Protein 2V6E (pdb70)

CATH classification: 1.10.287.3180 (+3 more: 1.20.1440.270, 1.10.443.30, 1.10.10.2040)

Radius of gyration: 36.87 Å; Cα contacts (8 Å, |Δi|>4): 1172; chains: 2; bounding box: 101×101×106 Å

Secondary structure (P-SEA, 3-state):
ccccccaaaaaaaaaaaaaaaaaaccccaaaaaaaaaaaaaaaaaacccccccccccccaaaaaaaaaaaaaccccccccaaaaaaaaaaaaccccccccccccccccccaaaaaaaaaaaaaaaaaaaaaaaaccccccaaaaaaaaaaaaccccccccccccccccaaaaaaaaaaaaaaaaaaaaaaaccccccccccccccaaaaaaaaaaaaaaaaaaaabbbbbbaaaaaaaaaaaaccccccccccccccaaaaaaaaaaacccccccccccbbbbbccccbbbbcccccccccccbbbbbbbbcccaaaaaaaaaaaaccccccccccccccccccccccaaaaaaaccccccaaaaaaaaccccccccaaaaaaaaaaaacccccccccccccaaaaaaaaacccccccccccccccccccccbbbbbccccaaaaaaaaaccccccccccccaaaaaaaaaaaaaaaccccccccccccccccccccaaaaaaaccccccccccccccccccccccccccc/ccccccaaaaaaaaaaaaaaaaaaccccaaaaaaaaaaaaaaaaaacccccccccccccaaaaaaaaaaaaaccccccccaaaaaaaaaaaaccccccccccccccccccaaaaaaaaaaaaaaaaaaaaaaacccccccaaaaaaaaaaaaccccccccccccccccaaaaaaaaaaaaaaaaaaaaaaaccccccccccccccaaaaaaaaaaaaaaaaaaaabbbbbbaaaaaaaaaaaaccccccccccccccaaaaaaaaaaacccccccccccbbbbbccccbbbbcccccccccccbbbbbbbbcccaaaaaaaaaaaaccccccccccccccccccccccaaaaaaaccccccaaaaaaaaccccccccaaaaaaaaaaaacccccccccccccaaaaaaaaacccccccccccccccccccccbbbbbccccaaaaaaaaaccccccccccccaaaaaaaaaaaaaaaccccccccccccccccccccaaaaaaaccccccccccccccccccccccccccc

B-factor: mean 56.19, std 19.2, range [19.13, 108.54]

Nearest PDB structures (foldseek):
  2v6e-assembly1_B  TM=1.002E+00  e=3.446E-79  Klebsiella phage phiKO2
  8vs5-assembly1_A  TM=7.149E-01  e=1.651E-04  Borreliella garinii
  2v6e-assembly1_B  TM=1.002E+00  e=1.585E-79  Klebsiella phage phiKO2
  8vs5-assembly1_A  TM=7.149E-01  e=1.720E-04  Borreliella garinii

Solvent-accessible surface area: 54541 Å² total

Organism: Klebsiella oxytoca phage phiKO2 (NCBI:txid255431)

Foldseek 3Di:
DPPDQALLLCLLCVQVVVLVVLPVDPDDDVCSLVVLLVSQVVSVCSAPNPPDDPPRGDDLVVLVVSLCLSQVVQQQPKEPCAVVPLCVLCVVFVVCVVLSVVQNPDTLLCSVLSLVVLLVLLVCLVVLVVLVVVPDLDPPCLQPVQVVSLVVRPVCVVLRVVQPDPDHVVSVVVVVSVNVSSNVVSVVSVVRGITYSSSVSSDDDCVSVVVVVVVVVVVLVVLLVAFFEFAVQVVVQLLVVLLPCPPVNWDLQALLGCQSVLLSLCLFFLADSCLLQDQWDWDDDDQFKIKIWDRPPDPPNVDRDIAIATGNGGVVSSNVSSVVSCDRNSNPCLVVLQVPDDSSDSAHSSRSVCVRNVVSHFVVVCVQQPHNPDGSSLSNLNNLQCCCVQPCVPDCPNVPHDSLVVNCRNNVHPDSPVCSSRHRYDYDHDDNDDDYDDDDAQQLVLLVVCAPVCQCPLDDGDLSRVLSVVVSVVCVSPSPDDDFLVNCVVVPDPSVVSVSVCVPCVVSNQWDQDPHGIGHDDDDDRSGDDD/DPPDQALLLCLLCVQVVVLVVLPVDPDDDVCSLVVLLVSQVVSVCSAPNPPDDPPRGDDLVVLVVSLCLSQVVQQQPKEPCAVVPLVVLCVVFVVCVVLSVVQNPDTLLCSVLSLVVLLVLLVCLVVLVVLVVVPDLDPPCQQPVQVVSLVVRPVCVVLRVVQPDPDHVVSVVVVVSVNVSSNVVSVVSVVRGITYSSSVSSDDDCVSVVVVVVVVVVVLVVLLVAFFEFAVQVVVQLLVVLLPCPPVNWDLQALLGCQSVLLSLCLFFLADSCLLLDQWDWDDDDQFKIKIWDRPPDPPNVDRDIAIATGNGGVVSSNVSSVVSCDRNSNPCLVVLQVPDDSSDSAHSSRSVCVRNVVSHFVVVCVQQPHNPDGSSLSNLNNLQCCCVQPCVPDCPNVPHDSLVVNCRNNVHPDSPVCSSRHRYDYDHDDNDDDYDDDDAQQLVLLVVCAPVCQCPLDDGDLSRVLSVVVSVVCVSPSPDDDFLVNCVVVPDPSVVRVSVCVPCVVSNQWDQDPHGIGHDDDDDRSGDDD

Sequence (1062 aa):
VKIGELINSLVSEVEAIDASDRPQGDKTKKIKAAALKYKNALFNDKRKFRGKGLEKRISANTFNSYMSRARKRFDDRLHHNFEKNVIKLSEKYPLYSEELSSWLSMPAASIRQHMSRLQAKLKEIMPLAEDLSNIKIGTKNSEAKINKLANKYPEWQFAISDLNSEDWKDKRDYLYKLFQQGSSLLEDLNNLKVNHEVLYHLQLSSAERTSIQQRWANVLSEKKRNVVVIDYPRYMQAIYDIINKPIVSFDLTTRRGMAPLAFALAALSGRRMIEIMLQGEFSVAGKYTVTFLGQAKKRSEDKGISRKIYTLCDATLFVSLVNELRSCPAAADFDEVIKGYGENDTRSENGRINAILATAFNPWVKTFLGDDRRVYKDSRAIYARIAYEMFFRVDPRWKNVDEDVFFMEILGHDDENTQLHYKQFKLANFSRTWRPNVGEENARLAALQKLDSMMPDFARGDAGVRIHETVKQLVEQDPSIKITNSTLRPFNFSTRLIPRYLEFAADALGQFVGENGQWQLKDEAPAIVLPVKIGELINSLVSEVEAIDASDRPQGDKTKKIKAAALKYKNALFNDKRKFRGKGLEKRISANTFNSYMSRARKRFDDRLHHNFEKNVIKLSEKYPLYSEELSSWLSMPAASIRQHMSRLQAKLKEIMPLAEDLSNIKIGTKNSEAKINKLANKYPEWQFAISDLNSEDWKDKRDYLYKLFQQGSSLLEDLNNLKVNHEVLYHLQLSSAERTSIQQRWANVLSEKKRNVVVIDYPRYMQAIYDIINKPIVSFDLTTRRGMAPLAFALAALSGRRMIEIMLQGEFSVAGKYTVTFLGQAKKRSEDKGISRKIYTLCDATLFVSLVNELRSCPAAADFDEVIKGYGENDTRSENGRINAILATAFNPWVKTFLGDDRRVYKDSRAIYARIAYEMFFRVDPRWKNVDEDVFFMEILGHDDENTQLHYKQFKLANFSRTWRPNVGEENARLAALQKLDSMMPDFARGDAGVRIHETVKQLVEQDPSIKITNSTLRPFNFSTRLIPRYLEFAADALGQFVGENGQWQLKDEAPAIVLP

InterPro domains:
  IPR032047 Telomere resolvase ResT/TelK, catalytic domain [PF16684] (260-428)
  IPR038280 Telomere resolvase ResT/TelK, catalytic domain superfamily [G3DSA:1.10.443.30] (208-432)
  IPR049454 Protelomerase TelK-like, stirrup domain [PF20818] (444-534)
  IPR049460 Protelomerase TelK-like, muzzle domain [PF20849] (81-198)
  IPR055040 Protelomerase TelK, N-terminal domain [PF22853] (4-78)

Structure (mmCIF, N/CA/C/O backbone):
data_2V6E
#
_entry.id   2V6E
#
_cell.length_a   157.973
_cell.length_b   157.973
_cell.length_c   90.842
_cell.angle_alpha   90.00
_cell.angle_beta   90.00
_cell.angle_gamma   90.00
#
_symmetry.space_group_name_H-M   'P 41'
#
loop_
_entity.id
_entity.type
_entity.pdbx_description
1 polymer PROTELEMORASE
2 polymer TELRL
3 polymer TELRL
4 non-polymer 'VANADATE ION'
#
loop_
_atom_site.group_PDB
_atom_site.id
_atom_site.type_symbol
_atom_site.label_atom_id
_atom_site.label_alt_id
_atom_site.label_comp_id
_atom_site.label_asym_id
_atom_site.label_entity_id
_atom_site.label_seq_id
_atom_site.pdbx_PDB_ins_code
_atom_site.Cartn_x
_atom_site.Cartn_y
_atom_site.Cartn_z
_atom_site.occupancy
_atom_site.B_iso_or_equiv
_atom_site.auth_seq_id
_atom_site.auth_comp_id
_atom_site.auth_asym_id
_atom_site.auth_atom_id
_atom_site.pdbx_PDB_model_num
ATOM 1 N N . VAL A 1 24 ? 90.281 120.378 14.685 1.00 87.48 4 VAL A N 1
ATOM 2 C CA . VAL A 1 24 ? 90.743 121.771 14.400 1.00 88.65 4 VAL A CA 1
ATOM 3 C C . VAL A 1 24 ? 91.821 121.767 13.294 1.00 89.21 4 VAL A C 1
ATOM 4 O O . VAL A 1 24 ? 92.108 120.713 12.716 1.00 89.32 4 VAL A O 1
ATOM 8 N N . LYS A 1 25 ? 92.413 122.937 13.018 1.00 89.47 5 LYS A N 1
ATOM 9 C CA . LYS A 1 25 ? 93.436 123.128 11.964 1.00 89.42 5 LYS A CA 1
ATOM 10 C C . LYS A 1 25 ? 94.681 122.220 11.968 1.00 88.91 5 LYS A C 1
ATOM 11 O O . LYS A 1 25 ? 94.812 121.316 11.128 1.00 88.82 5 LYS A O 1
ATOM 13 N N . ILE A 1 26 ? 95.608 122.488 12.888 1.00 87.76 6 ILE A N 1
ATOM 14 C CA . ILE A 1 26 ? 96.839 121.699 12.992 1.00 85.67 6 ILE A CA 1
ATOM 15 C C . ILE A 1 26 ? 96.932 121.037 14.381 1.00 82.76 6 ILE A C 1
ATOM 16 O O . ILE A 1 26 ? 98.025 120.725 14.868 1.00 82.42 6 ILE A O 1
ATOM 21 N N . GLY A 1 27 ? 95.770 120.827 15.002 1.00 79.27 7 GLY A N 1
ATOM 22 C CA . GLY A 1 27 ? 95.705 120.216 16.317 1.00 74.59 7 GLY A CA 1
ATOM 23 C C . GLY A 1 27 ? 95.758 118.703 16.270 1.00 71.82 7 GLY A C 1
ATOM 24 O O . GLY A 1 27 ? 95.306 118.084 15.310 1.00 71.27 7 GLY A O 1
ATOM 25 N N . GLU A 1 28 ? 96.314 118.110 17.322 1.00 69.52 8 GLU A N 1
ATOM 26 C CA . GLU A 1 28 ? 96.446 116.658 17.436 1.00 67.39 8 GLU A CA 1
ATOM 27 C C . GLU A 1 28 ? 95.276 115.975 18.148 1.00 65.64 8 GLU A C 1
ATOM 28 O O . GLU A 1 28 ? 94.789 114.931 17.709 1.00 65.60 8 GLU A O 1
ATOM 34 N N . LEU A 1 29 ? 94.848 116.560 19.259 1.00 63.17 9 LEU A N 1
ATOM 35 C CA . LEU A 1 29 ? 93.745 116.026 20.038 1.00 61.05 9 LEU A CA 1
ATOM 36 C C . LEU A 1 29 ? 92.799 117.185 20.335 1.00 60.50 9 LEU A C 1
ATOM 37 O O . LEU A 1 29 ? 93.248 118.281 20.658 1.00 61.08 9 LEU A O 1
ATOM 39 N N . ILE A 1 30 ? 91.495 116.963 20.211 1.00 60.03 10 ILE A N 1
ATOM 40 C CA . ILE A 1 30 ? 90.542 118.035 20.484 1.00 60.58 10 ILE A CA 1
ATOM 41 C C . ILE A 1 30 ? 90.385 118.202 21.996 1.00 60.83 10 ILE A C 1
ATOM 42 O O . ILE A 1 30 ? 89.306 118.496 22.497 1.00 61.51 10 ILE A O 1
ATOM 44 N N . ASN A 1 31 ? 91.486 118.008 22.706 1.00 61.59 11 ASN A N 1
ATOM 45 C CA . ASN A 1 31 ? 91.549 118.126 24.154 1.00 62.67 11 ASN A CA 1
ATOM 46 C C . ASN A 1 31 ? 90.291 118.558 24.911 1.00 62.96 11 ASN A C 1
ATOM 47 O O . ASN A 1 31 ? 89.600 117.743 25.522 1.00 63.36 11 ASN A O 1
ATOM 52 N N . SER A 1 32 ? 90.035 119.860 24.904 1.00 62.80 12 SER A N 1
ATOM 53 C CA . SER A 1 32 ? 88.884 120.455 25.581 1.00 62.52 12 SER A CA 1
ATOM 54 C C . SER A 1 32 ? 87.622 119.588 25.571 1.00 62.05 12 SER A C 1
ATOM 55 O O . SER A 1 32 ? 87.113 119.207 26.629 1.00 61.27 12 SER A O 1
ATOM 57 N N . LEU A 1 33 ? 87.102 119.313 24.373 1.00 61.15 13 LEU A N 1
ATOM 58 C CA . LEU A 1 33 ? 85.919 118.475 24.229 1.00 59.35 13 LEU A CA 1
ATOM 59 C C . LEU A 1 33 ? 86.182 117.258 25.107 1.00 58.44 13 LEU A C 1
ATOM 60 O O . LEU A 1 33 ? 85.513 117.054 26.121 1.00 58.28 13 LEU A O 1
ATOM 65 N N . VAL A 1 34 ? 87.191 116.479 24.720 1.00 56.70 14 VAL A N 1
ATOM 66 C CA . VAL A 1 34 ? 87.586 115.273 25.441 1.00 55.81 14 VAL A CA 1
ATOM 67 C C . VAL A 1 34 ? 87.477 115.436 26.953 1.00 55.59 14 VAL A C 1
ATOM 68 O O . VAL A 1 34 ? 86.673 114.771 27.600 1.00 55.83 14 VAL A O 1
ATOM 72 N N . SER A 1 35 ? 88.293 116.326 27.507 1.00 55.43 15 SER A N 1
ATOM 73 C CA . SER A 1 35 ? 88.313 116.573 28.943 1.00 55.20 15 SER A CA 1
ATOM 74 C C . SER A 1 35 ? 86.908 116.673 29.547 1.00 56.13 15 SER A C 1
ATOM 75 O O . SER A 1 35 ? 86.640 116.085 30.598 1.00 54.99 15 SER A O 1
ATOM 78 N N . GLU A 1 36 ? 86.012 117.406 28.883 1.00 57.70 16 GLU A N 1
ATOM 79 C CA . GLU A 1 36 ? 84.633 117.553 29.363 1.00 58.00 16 GLU A CA 1
ATOM 80 C C . GLU A 1 36 ? 83.774 116.358 29.000 1.00 57.19 16 GLU A C 1
ATOM 81 O O . GLU A 1 36 ? 82.836 116.021 29.719 1.00 56.03 16 GLU A O 1
ATOM 87 N N . VAL A 1 37 ? 84.098 115.730 27.873 1.00 56.77 17 VAL A N 1
ATOM 88 C CA . VAL A 1 37 ? 83.388 114.549 27.421 1.00 56.83 17 VAL A CA 1
ATOM 89 C C . VAL A 1 37 ? 83.353 113.571 28.589 1.00 56.54 17 VAL A C 1
ATOM 90 O O . VAL A 1 37 ? 82.535 112.654 28.621 1.00 57.57 17 VAL A O 1
ATOM 94 N N . GLU A 1 38 ? 84.233 113.778 29.562 1.00 55.65 18 GLU A N 1
ATOM 95 C CA . GLU A 1 38 ? 84.283 112.890 30.705 1.00 54.88 18 GLU A CA 1
ATOM 96 C C . GLU A 1 38 ? 83.844 113.518 32.018 1.00 55.02 18 GLU A C 1
ATOM 97 O O . GLU A 1 38 ? 83.134 112.883 32.787 1.00 55.26 18 GLU A O 1
ATOM 103 N N . ALA A 1 39 ? 84.271 114.743 32.303 1.00 54.99 19 ALA A N 1
ATOM 104 C CA . ALA A 1 39 ? 83.843 115.374 33.551 1.00 55.54 19 ALA A CA 1
ATOM 105 C C . ALA A 1 39 ? 82.310 115.378 33.553 1.00 56.32 19 ALA A C 1
ATOM 106 O O . ALA A 1 39 ? 81.674 115.312 34.600 1.00 55.23 19 ALA A O 1
ATOM 108 N N . ILE A 1 40 ? 81.734 115.435 32.354 1.00 58.62 20 ILE A N 1
ATOM 109 C CA . ILE A 1 40 ? 80.286 115.431 32.144 1.00 60.40 20 ILE A CA 1
ATOM 110 C C . ILE A 1 40 ? 79.748 114.009 32.304 1.00 61.16 20 ILE A C 1
ATOM 111 O O . ILE A 1 40 ? 78.671 113.794 32.873 1.00 60.55 20 ILE A O 1
ATOM 116 N N . ASP A 1 41 ? 80.513 113.043 31.797 1.00 61.76 21 ASP A N 1
ATOM 117 C CA . ASP A 1 41 ? 80.139 111.634 31.869 1.00 63.03 21 ASP A CA 1
ATOM 118 C C . ASP A 1 41 ? 80.275 111.087 33.290 1.00 63.10 21 ASP A C 1
ATOM 119 O O . ASP A 1 41 ? 79.356 110.464 33.816 1.00 63.08 21 ASP A O 1
ATOM 124 N N . ALA A 1 42 ? 81.424 111.326 33.908 1.00 63.07 22 ALA A N 1
ATOM 125 C CA . ALA A 1 42 ? 81.667 110.842 35.256 1.00 63.38 22 ALA A CA 1
ATOM 126 C C . ALA A 1 42 ? 80.940 111.652 36.312 1.00 63.61 22 ALA A C 1
ATOM 127 O O . ALA A 1 42 ? 81.153 111.425 37.491 1.00 64.71 22 ALA A O 1
ATOM 129 N N . SER A 1 43 ? 80.109 112.609 35.905 1.00 64.05 23 SER A N 1
ATOM 130 C CA . SER A 1 43 ? 79.345 113.416 36.867 1.00 64.72 23 SER A CA 1
ATOM 131 C C . SER A 1 43 ? 77.935 112.830 36.930 1.00 65.24 23 SER A C 1
ATOM 132 O O . SER A 1 43 ? 77.172 113.072 37.868 1.00 64.86 23 SER A O 1
ATOM 134 N N . ASP A 1 44 ? 77.606 112.049 35.910 1.00 66.12 24 ASP A N 1
ATOM 135 C CA . ASP A 1 44 ? 76.320 111.383 35.834 1.00 67.08 24 ASP A CA 1
ATOM 136 C C . ASP A 1 44 ? 76.551 110.003 36.440 1.00 67.86 24 ASP A C 1
ATOM 137 O O . ASP A 1 44 ? 75.758 109.533 37.248 1.00 67.48 24 ASP A O 1
ATOM 139 N N . ARG A 1 45 ? 77.663 109.374 36.052 1.00 69.15 25 ARG A N 1
ATOM 140 C CA . ARG A 1 45 ? 78.036 108.055 36.554 1.00 69.96 25 ARG A CA 1
ATOM 141 C C . ARG A 1 45 ? 77.957 108.006 38.085 1.00 71.92 25 ARG A C 1
ATOM 142 O O . ARG A 1 45 ? 77.742 106.943 38.655 1.00 71.75 25 ARG A O 1
ATOM 144 N N . PRO A 1 46 ? 78.164 109.151 38.771 1.00 74.50 26 PRO A N 1
ATOM 145 C CA . PRO A 1 46 ? 78.093 109.192 40.237 1.00 76.42 26 PRO A CA 1
ATOM 146 C C . PRO A 1 46 ? 76.716 109.695 40.653 1.00 78.01 26 PRO A C 1
ATOM 147 O O . PRO A 1 46 ? 76.331 109.631 41.819 1.00 77.84 26 PRO A O 1
ATOM 151 N N . GLN A 1 47 ? 75.993 110.216 39.669 1.00 80.20 27 GLN A N 1
ATOM 152 C CA . GLN A 1 47 ? 74.650 110.727 39.873 1.00 82.49 27 GLN A CA 1
ATOM 153 C C . GLN A 1 47 ? 73.681 109.544 39.843 1.00 84.66 27 GLN A C 1
ATOM 154 O O . GLN A 1 47 ? 72.755 109.471 40.647 1.00 85.11 27 GLN A O 1
ATOM 156 N N . GLY A 1 48 ? 73.924 108.618 38.914 1.00 86.95 28 GLY A N 1
ATOM 157 C CA . GLY A 1 48 ? 73.090 107.436 38.739 1.00 89.46 28 GLY A CA 1
ATOM 158 C C . GLY A 1 48 ? 72.503 106.808 39.989 1.00 91.91 28 GLY A C 1
ATOM 159 O O . GLY A 1 48 ? 73.009 107.005 41.096 1.00 93.06 28 GLY A O 1
ATOM 160 N N . ASP A 1 49 ? 71.4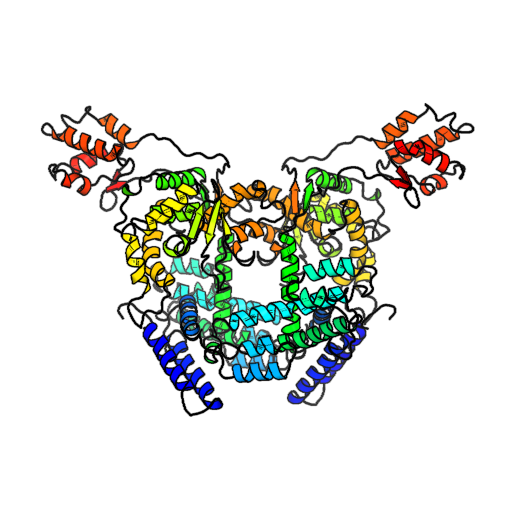25 106.046 39.807 1.00 93.33 29 ASP A N 1
ATOM 161 C CA . ASP A 1 49 ? 70.758 105.373 40.918 1.00 94.67 29 ASP A CA 1
ATOM 162 C C . ASP A 1 49 ? 71.495 104.073 41.223 1.00 94.38 29 ASP A C 1
ATOM 163 O O . ASP A 1 49 ? 71.482 103.604 42.360 1.00 94.57 29 ASP A O 1
ATOM 168 N N . LYS A 1 50 ? 72.128 103.491 40.203 1.00 93.78 30 LYS A N 1
ATOM 169 C CA . LYS A 1 50 ? 72.898 102.264 40.382 1.00 93.39 30 LYS A CA 1
ATOM 170 C C . LYS A 1 50 ? 73.856 102.581 41.524 1.00 93.44 30 LYS A C 1
ATOM 171 O O . LYS A 1 50 ? 74.014 103.746 41.878 1.00 94.26 30 LYS A O 1
ATOM 173 N N . THR A 1 51 ? 74.512 101.586 42.109 1.00 93.07 31 THR A N 1
ATOM 174 C CA . THR A 1 51 ? 75.383 101.924 43.228 1.00 92.66 31 THR A CA 1
ATOM 175 C C . THR A 1 51 ? 76.846 101.503 43.202 1.00 91.62 31 THR A C 1
ATOM 176 O O . THR A 1 51 ? 77.272 100.638 42.434 1.00 92.11 31 THR A O 1
ATOM 180 N N . LYS A 1 52 ? 77.588 102.156 44.089 1.00 89.79 32 LYS A N 1
ATOM 181 C CA . LYS A 1 52 ? 79.020 102.011 44.283 1.00 87.95 32 LYS A CA 1
ATOM 182 C C . LYS A 1 52 ? 79.766 100.907 43.550 1.00 86.65 32 LYS A C 1
ATOM 183 O O . LYS A 1 52 ? 80.640 101.190 42.729 1.00 86.80 32 LYS A O 1
ATOM 189 N N . LYS A 1 53 ? 79.441 99.656 43.834 1.00 85.38 33 LYS A N 1
ATOM 190 C CA . LYS A 1 53 ? 80.127 98.554 43.171 1.00 83.55 33 LYS A CA 1
ATOM 191 C C . LYS A 1 53 ? 80.308 98.766 41.661 1.00 81.41 33 LYS A C 1
ATOM 192 O O . LYS A 1 53 ? 81.426 98.733 41.152 1.00 81.28 33 LYS A O 1
ATOM 194 N N . ILE A 1 54 ? 79.205 98.983 40.951 1.00 79.35 34 ILE A N 1
ATOM 195 C CA . ILE A 1 54 ? 79.263 99.167 39.505 1.00 78.18 34 ILE A CA 1
ATOM 196 C C . ILE A 1 54 ? 79.781 100.551 39.104 1.00 76.35 34 ILE A C 1
ATOM 197 O O . ILE A 1 54 ? 80.595 100.661 38.182 1.00 77.46 34 ILE A O 1
ATOM 202 N N . LYS A 1 55 ? 79.314 101.602 39.781 1.00 72.60 35 LYS A N 1
ATOM 203 C CA . LYS A 1 55 ? 79.766 102.963 39.479 1.00 67.90 35 LYS A CA 1
ATOM 204 C C . LYS A 1 55 ? 81.286 102.995 39.288 1.00 65.07 35 LYS A C 1
ATOM 205 O O . LYS A 1 55 ? 81.787 103.499 38.284 1.00 63.64 35 LYS A O 1
ATOM 211 N N . ALA A 1 56 ? 82.013 102.452 40.260 1.00 62.56 36 ALA A N 1
ATOM 212 C CA . ALA A 1 56 ? 83.463 102.405 40.174 1.00 60.36 36 ALA A CA 1
ATOM 213 C C . ALA A 1 56 ? 83.830 101.688 38.881 1.00 59.74 36 ALA A C 1
ATOM 214 O O . ALA A 1 56 ? 84.715 102.126 38.153 1.00 61.06 36 ALA A O 1
ATOM 216 N N . ALA A 1 57 ? 83.130 100.597 38.591 1.00 58.94 37 ALA A N 1
ATOM 217 C CA . ALA A 1 57 ? 83.383 99.814 37.388 1.00 57.86 37 ALA A CA 1
ATOM 218 C C . ALA A 1 57 ? 83.279 100.658 36.128 1.00 57.71 37 ALA A C 1
ATOM 219 O O . ALA A 1 57 ? 84.041 100.467 35.178 1.00 58.12 37 ALA A O 1
ATOM 221 N N . ALA A 1 58 ? 82.333 101.592 36.123 1.00 57.89 38 ALA A N 1
ATOM 222 C CA . ALA A 1 58 ? 82.121 102.461 34.967 1.00 58.25 38 ALA A CA 1
ATOM 223 C C . ALA A 1 58 ? 83.091 103.655 34.910 1.00 58.30 38 ALA A C 1
ATOM 224 O O . ALA A 1 58 ? 83.458 104.113 33.815 1.00 57.84 38 ALA A O 1
ATOM 226 N N . LEU A 1 59 ? 83.500 104.164 36.076 1.00 57.21 39 LEU A N 1
ATOM 227 C CA . LEU A 1 59 ? 84.437 105.278 36.106 1.00 55.84 39 LEU A CA 1
ATOM 228 C C . LEU A 1 59 ? 85.705 104.853 35.402 1.00 55.54 39 LEU A C 1
ATOM 229 O O . LEU A 1 59 ? 86.094 105.478 34.424 1.00 56.51 39 LEU A O 1
ATOM 234 N N . LYS A 1 60 ? 86.347 103.785 35.866 1.00 54.28 40 LYS A N 1
ATOM 235 C CA . LYS A 1 60 ? 87.562 103.342 35.193 1.00 54.92 40 LYS A CA 1
ATOM 236 C C . LYS A 1 60 ? 87.269 103.418 33.712 1.00 55.22 40 LYS A C 1
ATOM 237 O O . LYS A 1 60 ? 88.005 104.039 32.953 1.00 55.01 40 LYS A O 1
ATOM 243 N N . TYR A 1 61 ? 86.164 102.800 33.314 1.00 56.00 41 TYR A N 1
ATOM 244 C CA . TYR A 1 61 ? 85.758 102.789 31.917 1.00 57.50 41 TYR A CA 1
ATOM 245 C C . TYR A 1 61 ? 85.983 104.164 31.302 1.00 59.03 41 TYR A C 1
ATOM 246 O O . TYR A 1 61 ? 86.763 104.318 30.355 1.00 58.76 41 TYR A O 1
ATOM 248 N N . LYS A 1 62 ? 85.301 105.160 31.859 1.00 60.65 42 LYS A N 1
ATOM 249 C CA . LYS A 1 62 ? 85.398 106.536 31.382 1.00 61.81 42 LYS A CA 1
ATOM 250 C C . LYS A 1 62 ? 86.841 106.945 31.121 1.00 62.98 42 LYS A C 1
ATOM 251 O O . LYS A 1 62 ? 87.174 107.423 30.036 1.00 63.50 42 LYS A O 1
ATOM 253 N N . ASN A 1 63 ? 87.692 106.747 32.123 1.00 63.96 43 ASN A N 1
ATOM 254 C CA . ASN A 1 63 ? 89.104 107.097 32.027 1.00 64.63 43 ASN A CA 1
ATOM 255 C C . ASN A 1 63 ? 89.832 106.483 30.850 1.00 63.74 43 ASN A C 1
ATOM 256 O O . ASN A 1 63 ? 90.433 107.208 30.060 1.00 65.09 43 ASN A O 1
ATOM 261 N N . ALA A 1 64 ? 89.799 105.159 30.730 1.00 61.28 44 ALA A N 1
ATOM 262 C CA . ALA A 1 64 ? 90.470 104.517 29.612 1.00 58.56 44 ALA A CA 1
ATOM 263 C C . ALA A 1 64 ? 89.954 105.203 28.338 1.00 57.28 44 ALA A C 1
ATOM 264 O O . ALA A 1 64 ? 90.655 105.260 27.326 1.00 56.46 44 ALA A O 1
ATOM 266 N N . LEU A 1 65 ? 88.737 105.748 28.399 1.00 55.61 45 LEU A N 1
ATOM 267 C CA . LEU A 1 65 ? 88.180 106.446 27.248 1.00 55.12 45 LEU A CA 1
ATOM 268 C C . LEU A 1 65 ? 89.028 107.699 27.045 1.00 54.69 45 LEU A C 1
ATOM 269 O O . LEU A 1 65 ? 89.426 108.002 25.921 1.00 55.03 45 LEU A O 1
ATOM 274 N N . PHE A 1 66 ? 89.303 108.417 28.140 1.00 53.49 46 PHE A N 1
ATOM 275 C CA . PHE A 1 66 ? 90.113 109.646 28.122 1.00 51.77 46 PHE A CA 1
ATOM 276 C C . PHE A 1 66 ? 91.551 109.299 27.791 1.00 52.24 46 PHE A C 1
ATOM 277 O O . PHE A 1 66 ? 92.108 109.758 26.796 1.00 52.00 46 PHE A O 1
ATOM 285 N N . ASN A 1 67 ? 92.130 108.478 28.657 1.00 53.16 47 ASN A N 1
ATOM 286 C CA . ASN A 1 67 ? 93.500 107.979 28.560 1.00 54.87 47 ASN A CA 1
ATOM 287 C C . ASN A 1 67 ? 93.934 107.550 27.149 1.00 55.81 47 ASN A C 1
ATOM 288 O O . ASN A 1 67 ? 94.927 108.042 26.629 1.00 55.33 47 ASN A O 1
ATOM 293 N N . ASP A 1 68 ? 93.194 106.621 26.544 1.00 57.80 48 ASP A N 1
ATOM 294 C CA . ASP A 1 68 ? 93.521 106.115 25.209 1.00 59.61 48 ASP A CA 1
ATOM 295 C C . ASP A 1 68 ? 93.472 107.198 24.156 1.00 60.69 48 ASP A C 1
ATOM 296 O O . ASP A 1 68 ? 94.399 107.364 23.371 1.00 61.85 48 ASP A O 1
ATOM 301 N N . LYS A 1 69 ? 92.375 107.932 24.138 1.00 61.80 49 LYS A N 1
ATOM 302 C CA . LYS A 1 69 ? 92.206 108.991 23.175 1.00 62.74 49 LYS A CA 1
ATOM 303 C C . LYS A 1 69 ? 93.465 109.835 23.023 1.00 64.34 49 LYS A C 1
ATOM 304 O O . LYS A 1 69 ? 93.776 110.285 21.923 1.00 64.97 49 LYS A O 1
ATOM 306 N N . ARG A 1 70 ? 94.204 110.032 24.112 1.00 65.58 50 ARG A N 1
ATOM 307 C CA . ARG A 1 70 ? 95.395 110.876 24.059 1.00 66.71 50 ARG A CA 1
ATOM 308 C C . ARG A 1 70 ? 96.730 110.226 23.735 1.00 67.31 50 ARG A C 1
ATOM 309 O O . ARG A 1 70 ? 97.509 110.798 22.978 1.00 66.27 50 ARG A O 1
ATOM 317 N N . LYS A 1 71 ? 97.010 109.049 24.293 1.00 69.49 51 LYS A N 1
ATOM 318 C CA . LYS A 1 71 ? 98.306 108.411 24.047 1.00 72.44 51 LYS A CA 1
ATOM 319 C C . LYS A 1 71 ? 98.397 106.875 24.166 1.00 75.10 51 LYS A C 1
ATOM 320 O O . LYS A 1 71 ? 99.489 106.317 24.040 1.00 75.72 51 LYS A O 1
ATOM 326 N N . PHE A 1 72 ? 97.278 106.185 24.375 1.00 78.21 52 PHE A N 1
ATOM 327 C CA . PHE A 1 72 ? 97.322 104.729 24.554 1.00 81.06 52 PHE A CA 1
ATOM 328 C C . PHE A 1 72 ? 96.928 103.784 23.403 1.00 82.73 52 PHE A C 1
ATOM 329 O O . PHE A 1 72 ? 97.765 103.011 22.933 1.00 82.75 52 PHE A O 1
ATOM 337 N N . ARG A 1 73 ? 95.671 103.823 22.960 1.00 84.62 53 ARG A N 1
ATOM 338 C CA . ARG A 1 73 ? 95.210 102.926 21.889 1.00 86.65 53 ARG A CA 1
ATOM 339 C C . ARG A 1 73 ? 94.730 103.634 20.620 1.00 87.99 53 ARG A C 1
ATOM 340 O O . ARG A 1 73 ? 94.358 104.807 20.652 1.00 89.09 53 ARG A O 1
ATOM 342 N N . GLY A 1 74 ? 94.731 102.905 19.504 1.00 88.80 54 GLY A N 1
ATOM 343 C CA . GLY A 1 74 ? 94.302 103.480 18.240 1.00 89.56 54 GLY A CA 1
ATOM 344 C C . GLY A 1 74 ? 95.072 104.737 17.856 1.00 90.58 54 GLY A C 1
ATOM 345 O O . GLY A 1 74 ? 94.511 105.668 17.275 1.00 89.91 54 GLY A O 1
ATOM 346 N N . LYS A 1 75 ? 96.360 104.770 18.190 1.00 91.63 55 LYS A N 1
ATOM 347 C CA . LYS A 1 75 ? 97.219 105.913 17.877 1.00 92.50 55 LYS A CA 1
ATOM 348 C C . LYS A 1 75 ? 98.478 105.435 17.154 1.00 93.02 55 LYS A C 1
ATOM 349 O O . LYS A 1 75 ? 99.200 104.563 17.654 1.00 92.94 55 LYS A O 1
ATOM 351 N N . GLY A 1 76 ? 98.732 106.010 15.977 1.00 93.75 56 GLY A N 1
ATOM 352 C CA . GLY A 1 76 ? 99.895 105.640 15.185 1.00 93.67 56 GLY A CA 1
ATOM 353 C C . GLY A 1 76 ? 101.208 105.808 15.927 1.00 93.27 56 GLY A C 1
ATOM 354 O O . GLY A 1 76 ? 101.465 105.124 16.927 1.00 94.25 56 GLY A O 1
ATOM 355 N N . LEU A 1 77 ? 102.051 106.714 15.445 1.00 91.70 57 LEU A N 1
ATOM 356 C CA . LEU A 1 77 ? 103.331 106.945 16.100 1.00 89.84 57 LEU A CA 1
ATOM 357 C C . LEU A 1 77 ? 103.759 108.417 16.059 1.00 88.41 57 LEU A C 1
ATOM 358 O O . LEU A 1 77 ? 103.741 109.100 17.085 1.00 88.20 57 LEU A O 1
ATOM 363 N N . GLU A 1 78 ? 104.128 108.915 14.885 1.00 86.02 58 GLU A N 1
ATOM 364 C CA . GLU A 1 78 ? 104.547 110.307 14.777 1.00 82.69 58 GLU A CA 1
ATOM 365 C C . GLU A 1 78 ? 103.363 111.273 14.784 1.00 80.30 58 GLU A C 1
ATOM 366 O O . GLU A 1 78 ? 103.511 112.446 14.445 1.00 80.12 58 GLU A O 1
ATOM 368 N N . LYS A 1 79 ? 102.189 110.790 15.172 1.00 77.32 59 LYS A N 1
ATOM 369 C CA . LYS A 1 79 ? 101.011 111.650 15.193 1.00 73.53 59 LYS A CA 1
ATOM 370 C C . LYS A 1 79 ? 100.356 111.746 16.568 1.00 70.57 59 LYS A C 1
ATOM 371 O O . LYS A 1 79 ? 99.336 112.418 16.719 1.00 70.44 59 LYS A O 1
ATOM 373 N N . ARG A 1 80 ? 100.935 111.068 17.561 1.00 66.66 60 ARG A N 1
ATOM 374 C CA . ARG A 1 80 ? 100.413 111.102 18.929 1.00 62.81 60 ARG A CA 1
ATOM 375 C C . ARG A 1 80 ? 101.173 112.187 19.689 1.00 60.25 60 ARG A C 1
ATOM 376 O O . ARG A 1 80 ? 102.223 112.637 19.240 1.00 60.05 60 ARG A O 1
ATOM 378 N N . ILE A 1 81 ? 100.644 112.617 20.828 1.00 57.09 61 ILE A N 1
ATOM 379 C CA . ILE A 1 81 ? 101.296 113.660 21.617 1.00 52.83 61 ILE A CA 1
ATOM 380 C C . ILE A 1 81 ? 102.454 113.102 22.443 1.00 51.59 61 ILE A C 1
ATOM 381 O O . ILE A 1 81 ? 102.655 111.893 22.488 1.00 51.73 61 ILE A O 1
ATOM 386 N N . SER A 1 82 ? 103.209 113.978 23.101 1.00 50.21 62 SER A N 1
ATOM 387 C CA . SER A 1 82 ? 104.366 113.560 23.901 1.00 48.70 62 SER A CA 1
ATOM 388 C C . SER A 1 82 ? 104.110 113.306 25.389 1.00 48.27 62 SER A C 1
ATOM 389 O O . SER A 1 82 ? 103.131 113.789 25.962 1.00 48.06 62 SER A O 1
ATOM 392 N N . ALA A 1 83 ? 105.008 112.549 26.012 1.00 47.22 63 ALA A N 1
ATOM 393 C CA . ALA A 1 83 ? 104.872 112.222 27.424 1.00 47.48 63 ALA A CA 1
ATOM 394 C C . ALA A 1 83 ? 104.710 113.503 28.235 1.00 48.53 63 ALA A C 1
ATOM 395 O O . ALA A 1 83 ? 104.016 113.531 29.262 1.00 48.86 63 ALA A O 1
ATOM 397 N N . ASN A 1 84 ? 105.363 114.566 27.777 1.00 48.61 64 ASN A N 1
ATOM 398 C CA . ASN A 1 84 ? 105.250 115.840 28.453 1.00 47.94 64 ASN A CA 1
ATOM 399 C C . ASN A 1 84 ? 103.831 116.371 28.212 1.00 47.10 64 ASN A C 1
ATOM 400 O O . ASN A 1 84 ? 103.123 116.755 29.146 1.00 46.94 64 ASN A O 1
ATOM 405 N N . THR A 1 85 ? 103.399 116.367 26.960 1.00 45.20 65 THR A N 1
ATOM 406 C CA . THR A 1 85 ? 102.063 116.837 26.663 1.00 43.37 65 THR A CA 1
ATOM 407 C C . THR A 1 85 ? 101.045 115.912 27.304 1.00 43.03 65 THR A C 1
ATOM 408 O O . THR A 1 85 ? 99.922 116.318 27.562 1.00 43.55 65 THR A O 1
ATOM 412 N N . PHE A 1 86 ? 101.427 114.670 27.574 1.00 42.10 66 PHE A N 1
ATOM 413 C CA . PHE A 1 86 ? 100.478 113.744 28.170 1.00 41.87 66 PHE A CA 1
ATOM 414 C C . PHE A 1 86 ? 100.276 114.016 29.648 1.00 42.70 66 PHE A C 1
ATOM 415 O O . PHE A 1 86 ? 99.140 114.046 30.130 1.00 42.59 66 PHE A O 1
ATOM 423 N N . ASN A 1 87 ? 101.370 114.240 30.371 1.00 43.55 67 ASN A N 1
ATOM 424 C CA . ASN A 1 87 ? 101.250 114.474 31.810 1.00 44.13 67 ASN A CA 1
ATOM 425 C C . ASN A 1 87 ? 100.699 115.860 32.094 1.00 42.88 67 ASN A C 1
ATOM 426 O O . ASN A 1 87 ? 100.041 116.085 33.109 1.00 43.16 67 ASN A O 1
ATOM 431 N N . SER A 1 88 ? 100.943 116.783 31.176 1.00 41.92 68 SER A N 1
ATOM 432 C CA . SER A 1 88 ? 100.431 118.125 31.346 1.00 42.10 68 SER A CA 1
ATOM 433 C C . SER A 1 88 ? 98.904 118.037 31.242 1.00 41.86 68 SER A C 1
ATOM 434 O O . SER A 1 88 ? 98.173 118.566 32.088 1.00 41.61 68 SER A O 1
ATOM 437 N N . TYR A 1 89 ? 98.424 117.354 30.209 1.00 41.14 69 TYR A N 1
ATOM 438 C CA . TYR A 1 89 ? 96.989 117.188 30.018 1.00 41.26 69 TYR A CA 1
ATOM 439 C C . TYR A 1 89 ? 96.327 116.352 31.120 1.00 42.65 69 TYR A C 1
ATOM 440 O O . TYR A 1 89 ? 95.158 116.576 31.469 1.00 42.25 69 TYR A O 1
ATOM 449 N N . MET A 1 90 ? 97.049 115.373 31.658 1.00 42.34 70 MET A N 1
ATOM 450 C CA . MET A 1 90 ? 96.484 114.599 32.750 1.00 42.76 70 MET A CA 1
ATOM 451 C C . MET A 1 90 ? 96.205 115.580 33.894 1.00 43.65 70 MET A C 1
ATOM 452 O O . MET A 1 90 ? 95.072 115.685 34.369 1.00 43.61 70 MET A O 1
ATOM 457 N N . SER A 1 91 ? 97.240 116.310 34.316 1.00 44.22 71 SER A N 1
ATOM 458 C CA . SER A 1 91 ? 97.106 117.303 35.379 1.00 44.63 71 SER A CA 1
ATOM 459 C C . SER A 1 91 ? 95.817 118.065 35.165 1.00 44.30 71 SER A C 1
ATOM 460 O O . SER A 1 91 ? 95.025 118.277 36.089 1.00 43.63 71 SER A O 1
ATOM 463 N N . ARG A 1 92 ? 95.617 118.489 33.924 1.00 43.98 72 ARG A N 1
ATOM 464 C CA . ARG A 1 92 ? 94.424 119.239 33.591 1.00 42.91 72 ARG A CA 1
ATOM 465 C C . ARG A 1 92 ? 93.178 118.476 33.982 1.00 41.39 72 ARG A C 1
ATOM 466 O O . ARG A 1 92 ? 92.445 118.934 34.843 1.00 42.10 72 ARG A O 1
ATOM 474 N N . ALA A 1 93 ? 92.954 117.306 33.392 1.00 40.66 73 ALA A N 1
ATOM 475 C CA . ALA A 1 93 ? 91.767 116.505 33.718 1.00 40.00 73 ALA A CA 1
ATOM 476 C C . ALA A 1 93 ? 91.621 116.296 35.220 1.00 39.67 73 ALA A C 1
ATOM 477 O O . ALA A 1 93 ? 90.573 116.551 35.800 1.00 39.35 73 ALA A O 1
ATOM 479 N N . ARG A 1 94 ? 92.679 115.825 35.855 1.00 40.43 74 ARG A N 1
ATOM 480 C CA . ARG A 1 94 ? 92.616 115.609 37.282 1.00 41.37 74 ARG A CA 1
ATOM 481 C C . ARG A 1 94 ? 92.086 116.877 37.950 1.00 43.26 74 ARG A C 1
ATOM 482 O O . ARG A 1 94 ? 91.035 116.855 38.583 1.00 43.39 74 ARG A O 1
ATOM 490 N N . LYS A 1 95 ? 92.802 117.986 37.774 1.00 45.49 75 LYS A N 1
ATOM 491 C CA . LYS A 1 95 ? 92.429 119.259 38.385 1.00 47.94 75 LYS A CA 1
ATOM 492 C C . LYS A 1 95 ? 90.953 119.610 38.216 1.00 49.39 75 LYS A C 1
ATOM 493 O O . LYS A 1 95 ? 90.398 120.410 38.975 1.00 50.79 75 LYS A O 1
ATOM 499 N N . ARG A 1 96 ? 90.305 119.006 37.232 1.00 50.10 76 ARG A N 1
ATOM 500 C CA . ARG A 1 96 ? 88.914 119.317 36.982 1.00 50.46 76 ARG A CA 1
ATOM 501 C C . ARG A 1 96 ? 88.008 118.803 38.095 1.00 50.45 76 ARG A C 1
ATOM 502 O O . ARG A 1 96 ? 86.846 119.190 38.178 1.00 50.92 76 ARG A O 1
ATOM 510 N N . PHE A 1 97 ? 88.546 117.953 38.967 1.00 51.18 77 PHE A N 1
ATOM 511 C CA . PHE A 1 97 ? 87.767 117.414 40.084 1.00 52.31 77 PHE A CA 1
ATOM 512 C C . PHE A 1 97 ? 88.168 117.950 41.467 1.00 53.30 77 PHE A C 1
ATOM 513 O O . PHE A 1 97 ? 87.532 117.625 42.472 1.00 52.43 77 PHE A O 1
ATOM 521 N N . ASP A 1 98 ? 89.216 118.766 41.512 1.00 55.15 78 ASP A N 1
ATOM 522 C CA . ASP A 1 98 ? 89.702 119.344 42.761 1.00 57.15 78 ASP A CA 1
ATOM 523 C C . ASP A 1 98 ? 88.661 119.417 43.860 1.00 57.36 78 ASP A C 1
ATOM 524 O O . ASP A 1 98 ? 88.816 118.815 44.920 1.00 56.77 78 ASP A O 1
ATOM 529 N N . ASP A 1 99 ? 87.599 120.163 43.590 1.00 58.90 79 ASP A N 1
ATOM 530 C CA . ASP A 1 99 ? 86.521 120.379 44.547 1.00 59.98 79 ASP A CA 1
ATOM 531 C C . ASP A 1 99 ? 85.608 119.188 44.774 1.00 59.89 79 ASP A C 1
ATOM 532 O O . ASP A 1 99 ? 84.439 119.373 45.081 1.00 60.30 79 ASP A O 1
ATOM 537 N N . ARG A 1 100 ? 86.121 117.971 44.640 1.00 59.73 80 ARG A N 1
ATOM 538 C CA . ARG A 1 100 ? 85.285 116.795 44.844 1.00 59.27 80 ARG A CA 1
ATOM 539 C C . ARG A 1 100 ? 86.048 115.679 45.580 1.00 58.53 80 ARG A C 1
ATOM 540 O O . ARG A 1 100 ? 87.115 115.249 45.136 1.00 58.42 80 ARG A O 1
ATOM 548 N N . LEU A 1 101 ? 85.508 115.225 46.713 1.00 57.80 81 LEU A N 1
ATOM 549 C CA . LEU A 1 101 ? 86.151 114.168 47.494 1.00 56.31 81 LEU A CA 1
ATOM 550 C C . LEU A 1 101 ? 85.541 112.788 47.276 1.00 56.53 81 LEU A C 1
ATOM 551 O O . LEU A 1 101 ? 84.413 112.641 46.798 1.00 56.43 81 LEU A O 1
ATOM 556 N N . HIS A 1 102 ? 86.319 111.781 47.655 1.00 56.45 82 HIS A N 1
ATOM 557 C CA . HIS A 1 102 ? 85.962 110.367 47.545 1.00 55.68 82 HIS A CA 1
ATOM 558 C C . HIS A 1 102 ? 84.563 110.101 48.092 1.00 55.44 82 HIS A C 1
ATOM 559 O O . HIS A 1 102 ? 84.159 110.699 49.090 1.00 55.50 82 HIS A O 1
ATOM 566 N N . HIS A 1 103 ? 83.835 109.197 47.439 1.00 55.67 83 HIS A N 1
ATOM 567 C CA . HIS A 1 103 ? 82.473 108.849 47.855 1.00 56.44 83 HIS A CA 1
ATOM 568 C C . HIS A 1 103 ? 82.461 108.272 49.255 1.00 57.26 83 HIS A C 1
ATOM 569 O O . HIS A 1 103 ? 81.605 108.582 50.085 1.00 57.48 83 HIS A O 1
ATOM 576 N N . ASN A 1 104 ? 83.448 107.427 49.491 1.00 58.32 84 ASN A N 1
ATOM 577 C CA . ASN A 1 104 ? 83.628 106.712 50.738 1.00 58.33 84 ASN A CA 1
ATOM 578 C C . ASN A 1 104 ? 84.346 107.577 51.794 1.00 57.52 84 ASN A C 1
ATOM 579 O O . ASN A 1 104 ? 84.705 107.086 52.863 1.00 57.45 84 ASN A O 1
ATOM 584 N N . PHE A 1 105 ? 84.529 108.865 51.501 1.00 56.23 85 PHE A N 1
ATOM 585 C CA . PHE A 1 105 ? 85.227 109.771 52.418 1.00 55.54 85 PHE A CA 1
ATOM 586 C C . PHE A 1 105 ? 84.482 110.094 53.697 1.00 56.30 85 PHE A C 1
ATOM 587 O O . PHE A 1 105 ? 84.839 109.606 54.767 1.00 56.19 85 PHE A O 1
ATOM 595 N N . GLU A 1 106 ? 83.466 110.949 53.585 1.00 57.62 86 GLU A N 1
ATOM 596 C CA . GLU A 1 106 ? 82.668 111.354 54.739 1.00 57.67 86 GLU A CA 1
ATOM 597 C C . GLU A 1 106 ? 82.270 110.143 55.580 1.00 57.29 86 GLU A C 1
ATOM 598 O O . GLU A 1 106 ? 82.469 110.121 56.802 1.00 56.29 86 GLU A O 1
ATOM 604 N N . LYS A 1 107 ? 81.717 109.136 54.912 1.00 57.31 87 LYS A N 1
ATOM 605 C CA . LYS A 1 107 ? 81.329 107.895 55.564 1.00 56.96 87 LYS A CA 1
ATOM 606 C C . LYS A 1 107 ? 82.453 107.616 56.557 1.00 56.23 87 LYS A C 1
ATOM 607 O O . LYS A 1 107 ? 82.232 107.465 57.760 1.00 56.09 87 LYS A O 1
ATOM 613 N N . ASN A 1 108 ? 83.672 107.622 56.032 1.00 55.64 88 ASN A N 1
ATOM 614 C CA . ASN A 1 108 ? 84.866 107.352 56.808 1.00 54.70 88 ASN A CA 1
ATOM 615 C C . ASN A 1 108 ? 85.248 108.330 57.896 1.00 54.75 88 ASN A C 1
ATOM 616 O O . ASN A 1 108 ? 85.493 107.922 59.028 1.00 55.46 88 ASN A O 1
ATOM 621 N N . VAL A 1 109 ? 85.316 109.612 57.569 1.00 54.24 89 VAL A N 1
ATOM 622 C CA . VAL A 1 109 ? 85.685 110.597 58.575 1.00 54.02 89 VAL A CA 1
ATOM 623 C C . VAL A 1 109 ? 84.892 110.347 59.856 1.00 54.18 89 VAL A C 1
ATOM 624 O O . VAL A 1 109 ? 85.436 110.420 60.961 1.00 53.56 89 VAL A O 1
ATOM 628 N N . ILE A 1 110 ? 83.607 110.042 59.694 1.00 54.84 90 ILE A N 1
ATOM 629 C CA . ILE A 1 110 ? 82.734 109.766 60.830 1.00 55.88 90 ILE A CA 1
ATOM 630 C C . ILE A 1 110 ? 83.329 108.612 61.625 1.00 55.93 90 ILE A C 1
ATOM 631 O O . ILE A 1 110 ? 83.628 108.757 62.814 1.00 55.23 90 ILE A O 1
ATOM 636 N N . LYS A 1 111 ? 83.502 107.473 60.952 1.00 56.76 91 LYS A N 1
ATOM 637 C CA . LYS A 1 111 ? 84.060 106.271 61.572 1.00 57.86 91 LYS A CA 1
ATOM 638 C C . LYS A 1 111 ? 85.271 106.559 62.464 1.00 57.92 91 LYS A C 1
ATOM 639 O O . LYS A 1 111 ? 85.435 105.924 63.509 1.00 57.97 91 LYS A O 1
ATOM 645 N N . LEU A 1 112 ? 86.106 107.517 62.054 1.00 58.18 92 LEU A N 1
ATOM 646 C CA . LEU A 1 112 ? 87.297 107.886 62.816 1.00 58.34 92 LEU A CA 1
ATOM 647 C C . LEU A 1 112 ? 86.961 108.738 64.032 1.00 59.45 92 LEU A C 1
ATOM 648 O O . LEU A 1 112 ? 87.631 108.639 65.060 1.00 60.12 92 LEU A O 1
ATOM 653 N N . SER A 1 113 ? 85.938 109.583 63.917 1.00 60.93 93 SER A N 1
ATOM 654 C CA . SER A 1 113 ? 85.527 110.406 65.053 1.00 61.73 93 SER A CA 1
ATOM 655 C C . SER A 1 113 ? 85.169 109.403 66.126 1.00 61.88 93 SER A C 1
ATOM 656 O O . SER A 1 113 ? 85.680 109.452 67.240 1.00 61.51 93 SER A O 1
ATOM 659 N N . GLU A 1 114 ? 84.286 108.481 65.758 1.00 62.88 94 GLU A N 1
ATOM 660 C CA . GLU A 1 114 ? 83.847 107.420 66.650 1.00 64.21 94 GLU A CA 1
ATOM 661 C C . GLU A 1 114 ? 85.070 106.709 67.206 1.00 63.84 94 GLU A C 1
ATOM 662 O O . GLU A 1 114 ? 85.220 106.572 68.418 1.00 63.99 94 GLU A O 1
ATOM 668 N N . LYS A 1 115 ? 85.940 106.268 66.298 1.00 63.49 95 LYS A N 1
ATOM 669 C CA . LYS A 1 115 ? 87.153 105.524 66.637 1.00 63.01 95 LYS A CA 1
ATOM 670 C C . LYS A 1 115 ? 88.160 106.265 67.511 1.00 63.15 95 LYS A C 1
ATOM 671 O O . LYS A 1 115 ? 88.796 105.662 68.377 1.00 63.20 95 LYS A O 1
ATOM 677 N N . TYR A 1 116 ? 88.313 107.563 67.280 1.00 63.91 96 TYR A N 1
ATOM 678 C CA . TYR A 1 116 ? 89.249 108.368 68.061 1.00 64.64 96 TYR A CA 1
ATOM 679 C C . TYR A 1 116 ? 88.500 109.581 68.586 1.00 67.21 96 TYR A C 1
ATOM 680 O O . TYR A 1 116 ? 88.170 110.492 67.832 1.00 68.52 96 TYR A O 1
ATOM 689 N N . PRO A 1 117 ? 88.218 109.607 69.893 1.00 69.39 97 PRO A N 1
ATOM 690 C CA . PRO A 1 117 ? 87.495 110.707 70.533 1.00 69.77 97 PRO A CA 1
ATOM 691 C C . PRO A 1 117 ? 88.251 112.021 70.627 1.00 69.35 97 PRO A C 1
ATOM 692 O O . PRO A 1 117 ? 87.842 113.005 70.019 1.00 69.47 97 PRO A O 1
ATOM 696 N N . LEU A 1 118 ? 89.345 112.040 71.383 1.00 68.75 98 LEU A N 1
ATOM 697 C CA . LEU A 1 118 ? 90.138 113.254 71.561 1.00 67.75 98 LEU A CA 1
ATOM 698 C C . LEU A 1 118 ? 90.383 114.046 70.280 1.00 67.36 98 LEU A C 1
ATOM 699 O O . LEU A 1 118 ? 90.924 115.146 70.331 1.00 66.66 98 LEU A O 1
ATOM 704 N N . TYR A 1 119 ? 90.001 113.488 69.135 1.00 66.54 99 TYR A N 1
ATOM 705 C CA . TYR A 1 119 ? 90.177 114.173 67.856 1.00 65.27 99 TYR A CA 1
ATOM 706 C C . TYR A 1 119 ? 88.876 114.217 67.060 1.00 66.11 99 TYR A C 1
ATOM 707 O O . TYR A 1 119 ? 88.904 114.307 65.835 1.00 66.29 99 TYR A O 1
ATOM 716 N N . SER A 1 120 ? 87.740 114.148 67.747 1.00 67.58 100 SER A N 1
ATOM 717 C CA . SER A 1 120 ? 86.445 114.183 67.068 1.00 69.89 100 SER A CA 1
ATOM 718 C C . SER A 1 120 ? 85.938 115.595 66.809 1.00 70.55 100 SER A C 1
ATOM 719 O O . SER A 1 120 ? 85.031 115.798 66.003 1.00 70.14 100 SER A O 1
ATOM 722 N N . GLU A 1 121 ? 86.515 116.573 67.494 1.00 71.72 101 GLU A N 1
ATOM 723 C CA . GLU A 1 121 ? 86.106 117.949 67.277 1.00 72.65 101 GLU A CA 1
ATOM 724 C C . GLU A 1 121 ? 86.633 118.351 65.903 1.00 72.37 101 GLU A C 1
ATOM 725 O O . GLU A 1 121 ? 85.884 118.849 65.062 1.00 72.56 101 GLU A O 1
ATOM 731 N N . GLU A 1 122 ? 87.922 118.110 65.676 1.00 72.02 102 GLU A N 1
ATOM 732 C CA . GLU A 1 122 ? 88.543 118.450 64.407 1.00 71.68 102 GLU A CA 1
ATOM 733 C C . GLU A 1 122 ? 88.046 117.561 63.291 1.00 69.91 102 GLU A C 1
ATOM 734 O O . GLU A 1 122 ? 87.620 118.045 62.250 1.00 69.73 102 GLU A O 1
ATOM 740 N N . LEU A 1 123 ? 88.098 116.255 63.501 1.00 68.27 103 LEU A N 1
ATOM 741 C CA . LEU A 1 123 ? 87.657 115.339 62.466 1.00 67.43 103 LEU A CA 1
ATOM 742 C C . LEU A 1 123 ? 86.244 115.651 62.010 1.00 67.24 103 LEU A C 1
ATOM 743 O O . LEU A 1 123 ? 85.998 115.792 60.814 1.00 67.31 103 LEU A O 1
ATOM 748 N N . SER A 1 124 ? 85.323 115.778 62.962 1.00 67.11 104 SER A N 1
ATOM 749 C CA . SER A 1 124 ? 83.928 116.069 62.643 1.00 66.57 104 SER A CA 1
ATOM 750 C C . SER A 1 124 ? 83.698 117.483 62.132 1.00 65.98 104 SER A C 1
ATOM 751 O O . SER A 1 124 ? 82.712 117.740 61.446 1.00 65.29 104 SER A O 1
ATOM 754 N N . SER A 1 125 ? 84.600 118.400 62.461 1.00 66.38 105 SER A N 1
ATOM 755 C CA . SER A 1 125 ? 84.455 119.776 61.998 1.00 66.82 105 SER A CA 1
ATOM 756 C C . SER A 1 125 ? 84.701 119.849 60.496 1.00 66.90 105 SER A C 1
ATOM 757 O O . SER A 1 125 ? 84.499 120.884 59.878 1.00 66.71 105 SER A O 1
ATOM 760 N N . TRP A 1 126 ? 85.133 118.741 59.910 1.00 67.45 106 TRP A N 1
ATOM 761 C CA . TRP A 1 126 ? 85.386 118.712 58.480 1.00 68.15 106 TRP A CA 1
ATOM 762 C C . TRP A 1 126 ? 84.053 118.578 57.755 1.00 69.92 106 TRP A C 1
ATOM 763 O O . TRP A 1 126 ? 83.460 119.577 57.347 1.00 71.69 106 TRP A O 1
ATOM 774 N N . LEU A 1 127 ? 83.582 117.341 57.620 1.00 71.14 107 LEU A N 1
ATOM 775 C CA . LEU A 1 127 ? 82.311 117.027 56.958 1.00 71.91 107 LEU A CA 1
ATOM 776 C C . LEU A 1 127 ? 81.779 118.092 56.003 1.00 72.01 107 LEU A C 1
ATOM 777 O O . LEU A 1 127 ? 82.108 118.111 54.813 1.00 72.58 107 LEU A O 1
ATOM 782 N N . SER A 1 128 ? 80.928 118.961 56.520 1.00 71.80 108 SER A N 1
ATOM 783 C CA . SER A 1 128 ? 80.387 120.013 55.690 1.00 72.61 108 SER A CA 1
ATOM 784 C C . SER A 1 128 ? 81.403 121.146 55.630 1.00 71.54 108 SER A C 1
ATOM 785 O O . SER A 1 128 ? 81.414 122.051 56.471 1.00 72.23 108 SER A O 1
ATOM 788 N N . MET A 1 129 ? 82.275 121.063 54.636 1.00 69.38 109 MET A N 1
ATOM 789 C CA . MET A 1 129 ? 83.303 122.061 54.404 1.00 66.82 109 MET A CA 1
ATOM 790 C C . MET A 1 129 ? 83.749 121.867 52.975 1.00 64.96 109 MET A C 1
ATOM 791 O O . MET A 1 129 ? 83.541 120.807 52.385 1.00 65.38 109 MET A O 1
ATOM 796 N N . PRO A 1 130 ? 84.345 122.897 52.382 1.00 62.82 110 PRO A N 1
ATOM 797 C CA . PRO A 1 130 ? 84.782 122.707 51.002 1.00 61.57 110 PRO A CA 1
ATOM 798 C C . PRO A 1 130 ? 85.938 121.709 50.968 1.00 60.06 110 PRO A C 1
ATOM 799 O O . PRO A 1 130 ? 86.683 121.572 51.937 1.00 58.74 110 PRO A O 1
ATOM 803 N N . ALA A 1 131 ? 86.080 120.996 49.863 1.00 59.54 111 ALA A N 1
ATOM 804 C CA . ALA A 1 131 ? 87.174 120.052 49.762 1.00 59.64 111 ALA A CA 1
ATOM 805 C C . ALA A 1 131 ? 88.443 120.886 49.890 1.00 60.01 111 ALA A C 1
ATOM 806 O O . ALA A 1 131 ? 89.356 120.563 50.663 1.00 60.25 111 ALA A O 1
ATOM 808 N N . ALA A 1 132 ? 88.464 121.984 49.133 1.00 59.46 112 ALA A N 1
ATOM 809 C CA . ALA A 1 132 ? 89.588 122.917 49.085 1.00 57.49 112 ALA A CA 1
ATOM 810 C C . ALA A 1 132 ? 90.234 123.213 50.427 1.00 56.35 112 ALA A C 1
ATOM 811 O O . ALA A 1 132 ? 91.410 123.561 50.470 1.00 55.88 112 ALA A O 1
ATOM 813 N N . SER A 1 133 ? 89.475 123.081 51.515 1.00 55.75 113 SER A N 1
ATOM 814 C CA . SER A 1 133 ? 90.019 123.341 52.843 1.00 55.38 113 SER A CA 1
ATOM 815 C C . SER A 1 133 ? 90.049 122.130 53.769 1.00 54.55 113 SER A C 1
ATOM 816 O O . SER A 1 133 ? 90.587 122.211 54.877 1.00 54.19 113 SER A O 1
ATOM 819 N N . ILE A 1 134 ? 89.474 121.012 53.326 1.00 53.86 114 ILE A N 1
ATOM 820 C CA . ILE A 1 134 ? 89.523 119.785 54.120 1.00 53.30 114 ILE A CA 1
ATOM 821 C C . ILE A 1 134 ? 90.966 119.335 53.958 1.00 53.19 114 ILE A C 1
ATOM 822 O O . ILE A 1 134 ? 91.671 119.067 54.939 1.00 52.86 114 ILE A O 1
ATOM 827 N N . ARG A 1 135 ? 91.392 119.280 52.694 1.00 53.06 115 ARG A N 1
ATOM 828 C CA . ARG A 1 135 ? 92.747 118.877 52.321 1.00 52.03 115 ARG A CA 1
ATOM 829 C C . ARG A 1 135 ? 93.774 119.655 53.122 1.00 51.93 115 ARG A C 1
ATOM 830 O O . ARG A 1 135 ? 94.795 119.114 53.525 1.00 52.29 115 ARG A O 1
ATOM 838 N N . GLN A 1 136 ? 93.490 120.929 53.346 1.00 52.01 116 GLN A N 1
ATOM 839 C CA . GLN A 1 136 ? 94.380 121.794 54.094 1.00 52.95 116 GLN A CA 1
ATOM 840 C C . GLN A 1 136 ? 94.311 121.454 55.577 1.00 51.88 116 GLN A C 1
ATOM 841 O O . GLN A 1 136 ? 95.308 121.512 56.291 1.00 50.93 116 GLN A O 1
ATOM 847 N N . HIS A 1 137 ? 93.124 121.093 56.035 1.00 51.35 117 HIS A N 1
ATOM 848 C CA . HIS A 1 137 ? 92.939 120.739 57.431 1.00 52.12 117 HIS A CA 1
ATOM 849 C C . HIS A 1 137 ? 93.527 119.381 57.767 1.00 51.44 117 HIS A C 1
ATOM 850 O O . HIS A 1 137 ? 93.947 119.134 58.896 1.00 51.34 117 HIS A O 1
ATOM 857 N N . MET A 1 138 ? 93.552 118.499 56.777 1.00 49.92 118 MET A N 1
ATOM 858 C CA . MET A 1 138 ? 94.069 117.155 56.979 1.00 48.11 118 MET A CA 1
ATOM 859 C C . MET A 1 138 ? 95.586 117.069 56.990 1.00 48.14 118 MET A C 1
ATOM 860 O O . MET A 1 138 ? 96.166 116.312 57.766 1.00 46.85 118 MET A O 1
ATOM 865 N N . SER A 1 139 ? 96.230 117.837 56.123 1.00 48.89 119 SER A N 1
ATOM 866 C CA . SER A 1 139 ? 97.680 117.812 56.067 1.00 49.53 119 SER A CA 1
ATOM 867 C C . SER A 1 139 ? 98.220 118.548 57.291 1.00 49.90 119 SER A C 1
ATOM 868 O O . SER A 1 139 ? 99.270 118.179 57.832 1.00 50.30 119 SER A O 1
ATOM 871 N N . ARG A 1 140 ? 97.503 119.584 57.727 1.00 49.51 120 ARG A N 1
ATOM 872 C CA . ARG A 1 140 ? 97.910 120.337 58.910 1.00 49.83 120 ARG A CA 1
ATOM 873 C C . ARG A 1 140 ? 97.838 119.416 60.119 1.00 48.20 120 ARG A C 1
ATOM 874 O O . ARG A 1 140 ? 98.688 119.481 61.009 1.00 47.65 120 ARG A O 1
ATOM 882 N N . LEU A 1 141 ? 96.806 118.570 60.145 1.00 46.05 121 LEU A N 1
ATOM 883 C CA . LEU A 1 141 ? 96.592 117.634 61.249 1.00 43.58 121 LEU A CA 1
ATOM 884 C C . LEU A 1 141 ? 97.611 116.504 61.150 1.00 43.62 121 LEU A C 1
ATOM 885 O O . LEU A 1 141 ? 98.181 116.051 62.151 1.00 43.58 121 LEU A O 1
ATOM 890 N N . GLN A 1 142 ? 97.832 116.037 59.932 1.00 43.19 122 GLN A N 1
ATOM 891 C CA . GLN A 1 142 ? 98.811 114.995 59.739 1.00 42.79 122 GLN A CA 1
ATOM 892 C C . GLN A 1 142 ? 100.137 115.542 60.249 1.00 42.99 122 GLN A C 1
ATOM 893 O O . GLN A 1 142 ? 100.817 114.892 61.040 1.00 42.25 122 GLN A O 1
ATOM 899 N N . ALA A 1 143 ? 100.480 116.754 59.822 1.00 43.69 123 ALA A N 1
ATOM 900 C CA . ALA A 1 143 ? 101.721 117.396 60.248 1.00 44.66 123 ALA A CA 1
ATOM 901 C C . ALA A 1 143 ? 101.866 117.402 61.765 1.00 45.01 123 ALA A C 1
ATOM 902 O O . ALA A 1 143 ? 102.913 117.019 62.298 1.00 45.37 123 ALA A O 1
ATOM 904 N N . LYS A 1 144 ? 100.811 117.839 62.448 1.00 46.01 124 LYS A N 1
ATOM 905 C CA . LYS A 1 144 ? 100.791 117.896 63.906 1.00 46.69 124 LYS A CA 1
ATOM 906 C C . LYS A 1 144 ? 100.974 116.520 64.529 1.00 46.35 124 LYS A C 1
ATOM 907 O O . LYS A 1 144 ? 101.718 116.365 65.499 1.00 46.78 124 LYS A O 1
ATOM 913 N N . LEU A 1 145 ? 100.285 115.528 63.978 1.00 45.80 125 LEU A N 1
ATOM 914 C CA . LEU A 1 145 ? 100.394 114.169 64.487 1.00 46.69 125 LEU A CA 1
ATOM 915 C C . LEU A 1 145 ? 101.782 113.560 64.231 1.00 46.69 125 LEU A C 1
ATOM 916 O O . LEU A 1 145 ? 102.328 112.851 65.076 1.00 46.82 125 LEU A O 1
ATOM 921 N N . LYS A 1 146 ? 102.351 113.841 63.066 1.00 46.42 126 LYS A N 1
ATOM 922 C CA . LYS A 1 146 ? 103.651 113.298 62.715 1.00 47.16 126 LYS A CA 1
ATOM 923 C C . LYS A 1 146 ? 104.751 113.738 63.683 1.00 48.36 126 LYS A C 1
ATOM 924 O O . LYS A 1 146 ? 105.857 113.190 63.663 1.00 48.30 126 LYS A O 1
ATOM 926 N N . GLU A 1 147 ? 104.451 114.715 64.536 1.00 49.96 127 GLU A N 1
ATOM 927 C CA . GLU A 1 147 ? 105.434 115.201 65.508 1.00 51.65 127 GLU A CA 1
ATOM 928 C C . GLU A 1 147 ? 105.349 114.484 66.843 1.00 51.93 127 GLU A C 1
ATOM 929 O O . GLU A 1 147 ? 106.098 114.795 67.770 1.00 50.72 127 GLU A O 1
ATOM 935 N N . ILE A 1 148 ? 104.423 113.538 66.947 1.00 53.14 128 ILE A N 1
ATOM 936 C CA . ILE A 1 148 ? 104.263 112.780 68.179 1.00 54.56 128 ILE A CA 1
ATOM 937 C C . ILE A 1 148 ? 105.500 111.938 68.435 1.00 55.73 128 ILE A C 1
ATOM 938 O O . ILE A 1 148 ? 106.145 112.070 69.469 1.00 56.04 128 ILE A O 1
ATOM 943 N N . MET A 1 149 ? 105.829 111.074 67.481 1.00 57.01 129 MET A N 1
ATOM 944 C CA . MET A 1 149 ? 106.979 110.194 67.616 1.00 57.97 129 MET A CA 1
ATOM 945 C C . MET A 1 149 ? 108.155 110.839 68.344 1.00 56.88 129 MET A C 1
ATOM 946 O O . MET A 1 149 ? 108.573 110.363 69.392 1.00 56.62 129 MET A O 1
ATOM 951 N N . PRO A 1 150 ? 108.691 111.942 67.808 1.00 56.71 130 PRO A N 1
ATOM 952 C CA . PRO A 1 150 ? 109.824 112.626 68.438 1.00 57.23 130 PRO A CA 1
ATOM 953 C C . PRO A 1 150 ? 109.520 113.246 69.792 1.00 57.27 130 PRO A C 1
ATOM 954 O O . PRO A 1 150 ? 110.273 113.062 70.742 1.00 58.50 130 PRO A O 1
ATOM 958 N N . LEU A 1 151 ? 108.421 113.990 69.872 1.00 56.83 131 LEU A N 1
ATOM 959 C CA . LEU A 1 151 ? 108.024 114.661 71.110 1.00 55.69 131 LEU A CA 1
ATOM 960 C C . LEU A 1 151 ? 107.940 113.695 72.296 1.00 55.62 131 LEU A C 1
ATOM 961 O O . LEU A 1 151 ? 108.371 114.020 73.403 1.00 55.34 131 LEU A O 1
ATOM 966 N N . ALA A 1 152 ? 107.391 112.508 72.059 1.00 55.73 132 ALA A N 1
ATOM 967 C CA . ALA A 1 152 ? 107.260 111.509 73.106 1.00 56.42 132 ALA A CA 1
ATOM 968 C C . ALA A 1 152 ? 108.629 110.979 73.485 1.00 58.38 132 ALA A C 1
ATOM 969 O O . ALA A 1 152 ? 108.883 110.714 74.654 1.00 59.48 132 ALA A O 1
ATOM 971 N N . GLU A 1 153 ? 109.513 110.816 72.503 1.00 60.23 133 GLU A N 1
ATOM 972 C CA . GLU A 1 153 ? 110.862 110.327 72.786 1.00 62.36 133 GLU A CA 1
ATOM 973 C C . GLU A 1 153 ? 111.640 111.340 73.629 1.00 64.32 133 GLU A C 1
ATOM 974 O O . GLU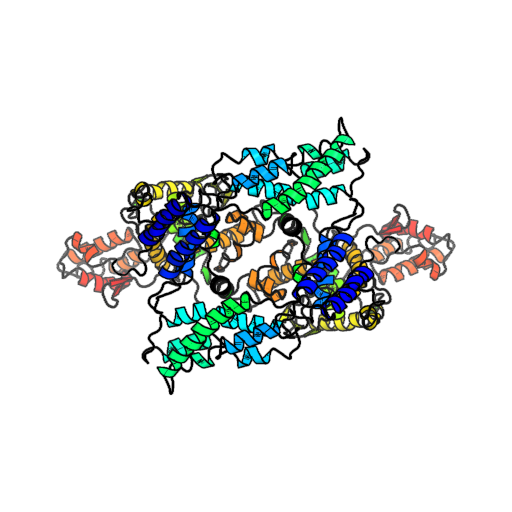 A 1 153 ? 112.477 110.962 74.454 1.00 64.84 133 GLU A O 1
ATOM 980 N N . ASP A 1 154 ? 111.378 112.625 73.410 1.00 66.23 134 ASP A N 1
ATOM 981 C CA . ASP A 1 154 ? 112.047 113.668 74.169 1.00 68.08 134 ASP A CA 1
ATOM 982 C C . ASP A 1 154 ? 111.586 113.596 75.622 1.00 69.28 134 ASP A C 1
ATOM 983 O O . ASP A 1 154 ? 112.393 113.706 76.546 1.00 69.31 134 ASP A O 1
ATOM 988 N N . LEU A 1 155 ? 110.286 113.403 75.822 1.00 70.24 135 LEU A N 1
ATOM 989 C CA . LEU A 1 155 ? 109.740 113.317 77.169 1.00 71.44 135 LEU A CA 1
ATOM 990 C C . LEU A 1 155 ? 110.195 112.050 77.855 1.00 73.02 135 LEU A C 1
ATOM 991 O O . LEU A 1 155 ? 110.520 112.071 79.033 1.00 73.61 135 LEU A O 1
ATOM 996 N N . SER A 1 156 ? 110.206 110.944 77.120 1.00 75.69 136 SER A N 1
ATOM 997 C CA . SER A 1 156 ? 110.633 109.661 77.673 1.00 78.54 136 SER A CA 1
ATOM 998 C C . SER A 1 156 ? 112.117 109.749 78.028 1.00 80.48 136 SER A C 1
ATOM 999 O O . SER A 1 156 ? 112.856 108.761 77.979 1.00 80.32 136 SER A O 1
ATOM 1001 N N . ASN A 1 157 ? 112.534 110.957 78.387 1.00 82.94 137 ASN A N 1
ATOM 1002 C CA . ASN A 1 157 ? 113.908 111.248 78.748 1.00 85.16 137 ASN A CA 1
ATOM 1003 C C . ASN A 1 157 ? 113.923 112.524 79.593 1.00 86.49 137 ASN A C 1
ATOM 1004 O O . ASN A 1 157 ? 114.911 113.256 79.621 1.00 86.81 137 ASN A O 1
ATOM 1009 N N . ILE A 1 158 ? 112.810 112.778 80.277 1.00 88.45 138 ILE A N 1
ATOM 1010 C CA . ILE A 1 158 ? 112.655 113.955 81.128 1.00 90.42 138 ILE A CA 1
ATOM 1011 C C . ILE A 1 158 ? 112.046 113.582 82.485 1.00 92.82 138 ILE A C 1
ATOM 1012 O O . ILE A 1 158 ? 110.990 112.943 82.550 1.00 92.39 138 ILE A O 1
ATOM 1017 N N . LYS A 1 159 ? 112.725 113.981 83.562 1.00 95.66 139 LYS A N 1
ATOM 1018 C CA . LYS A 1 159 ? 112.269 113.707 84.927 1.00 97.68 139 LYS A CA 1
ATOM 1019 C C . LYS A 1 159 ? 110.984 114.485 85.208 1.00 98.73 139 LYS A C 1
ATOM 1020 O O . LYS A 1 159 ? 111.015 115.698 85.423 1.00 99.06 139 LYS A O 1
ATOM 1022 N N . ILE A 1 160 ? 109.860 113.774 85.216 1.00 100.19 140 ILE A N 1
ATOM 1023 C CA . ILE A 1 160 ? 108.552 114.386 85.432 1.00 101.74 140 ILE A CA 1
ATOM 1024 C C . ILE A 1 160 ? 108.437 115.180 86.738 1.00 103.10 140 ILE A C 1
ATOM 1025 O O . ILE A 1 160 ? 107.448 115.888 86.947 1.00 103.09 140 ILE A O 1
ATOM 1030 N N . GLY A 1 161 ? 109.445 115.068 87.605 1.00 104.36 141 GLY A N 1
ATOM 1031 C CA . GLY A 1 161 ? 109.437 115.780 88.878 1.00 105.11 141 GLY A CA 1
ATOM 1032 C C . GLY A 1 161 ? 109.803 117.254 88.780 1.00 105.81 141 GLY A C 1
ATOM 1033 O O . GLY A 1 161 ? 110.424 117.686 87.805 1.00 106.17 141 GLY A O 1
ATOM 1034 N N . THR A 1 162 ? 109.433 118.026 89.800 1.00 106.15 142 THR A N 1
ATOM 1035 C CA . THR A 1 162 ? 109.696 119.471 89.838 1.00 106.51 142 THR A CA 1
ATOM 1036 C C . THR A 1 162 ? 111.169 119.867 90.107 1.00 106.52 142 THR A C 1
ATOM 1037 O O . THR A 1 162 ? 111.437 120.895 90.742 1.00 106.44 142 THR A O 1
ATOM 1041 N N . LYS A 1 163 ? 112.119 119.066 89.622 1.00 106.06 143 LYS A N 1
ATOM 1042 C CA . LYS A 1 163 ? 113.538 119.367 89.831 1.00 105.16 143 LYS A CA 1
ATOM 1043 C C . LYS A 1 163 ? 114.115 120.132 88.642 1.00 104.93 143 LYS A C 1
ATOM 1044 O O . LYS A 1 163 ? 114.840 121.112 88.813 1.00 104.59 143 LYS A O 1
ATOM 1050 N N . ASN A 1 164 ? 113.792 119.670 87.438 1.00 104.70 144 ASN A N 1
ATOM 1051 C CA . ASN A 1 164 ? 114.266 120.301 86.213 1.00 104.58 144 ASN A CA 1
ATOM 1052 C C . ASN A 1 164 ? 113.104 120.451 85.240 1.00 104.32 144 ASN A C 1
ATOM 1053 O O . ASN A 1 164 ? 113.265 120.996 84.146 1.00 104.18 144 ASN A O 1
ATOM 1058 N N . SER A 1 165 ? 111.934 119.967 85.652 1.00 103.82 145 SER A N 1
ATOM 1059 C CA . SER A 1 165 ? 110.738 120.035 84.820 1.00 103.06 145 SER A CA 1
ATOM 1060 C C . SER A 1 165 ? 110.471 121.456 84.323 1.00 102.66 145 SER A C 1
ATOM 1061 O O . SER A 1 165 ? 110.493 121.702 83.118 1.00 102.72 145 SER A O 1
ATOM 1064 N N . GLU A 1 166 ? 110.229 122.383 85.247 1.00 102.04 146 GLU A N 1
ATOM 1065 C CA . GLU A 1 166 ? 109.963 123.778 84.892 1.00 101.29 146 GLU A CA 1
ATOM 1066 C C . GLU A 1 166 ? 110.755 124.251 83.669 1.00 100.70 146 GLU A C 1
ATOM 1067 O O . GLU A 1 166 ? 110.180 124.728 82.685 1.00 100.80 146 GLU A O 1
ATOM 1073 N N . ALA A 1 167 ? 112.075 124.103 83.738 1.00 99.75 147 ALA A N 1
ATOM 1074 C CA . ALA A 1 167 ? 112.971 124.528 82.666 1.00 98.48 147 ALA A CA 1
ATOM 1075 C C . ALA A 1 167 ? 112.805 123.743 81.370 1.00 97.49 147 ALA A C 1
ATOM 1076 O O . ALA A 1 167 ? 112.364 124.290 80.356 1.00 96.85 147 ALA A O 1
ATOM 1078 N N . LYS A 1 168 ? 113.172 122.464 81.413 1.00 96.59 148 LYS A N 1
ATOM 1079 C CA . LYS A 1 168 ? 113.083 121.590 80.248 1.00 95.65 148 LYS A CA 1
ATOM 1080 C C . LYS A 1 168 ? 111.729 121.723 79.555 1.00 94.84 148 LYS A C 1
ATOM 1081 O O . LYS A 1 168 ? 111.663 122.009 78.355 1.00 94.48 148 LYS A O 1
ATOM 1083 N N . ILE A 1 169 ? 110.655 121.525 80.319 1.00 93.85 149 ILE A N 1
ATOM 1084 C CA . ILE A 1 169 ? 109.298 121.622 79.791 1.00 92.82 149 ILE A CA 1
ATOM 1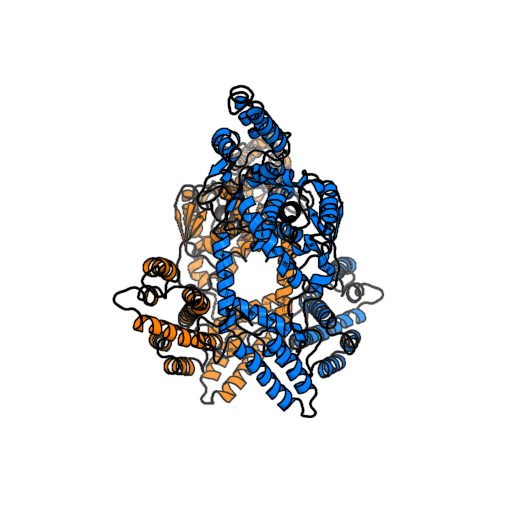085 C C . ILE A 1 169 ? 109.036 122.936 79.060 1.00 92.77 149 ILE A C 1
ATOM 1086 O O . ILE A 1 169 ? 108.697 122.925 77.883 1.00 92.98 149 ILE A O 1
ATOM 1091 N N . ASN A 1 170 ? 109.191 124.066 79.743 1.00 92.31 150 ASN A N 1
ATOM 1092 C CA . ASN A 1 170 ? 108.946 125.351 79.095 1.00 92.49 150 ASN A CA 1
ATOM 1093 C C . ASN A 1 170 ? 109.886 125.633 77.926 1.00 92.06 150 ASN A C 1
ATOM 1094 O O . ASN A 1 170 ? 109.689 126.590 77.177 1.00 91.76 150 ASN A O 1
ATOM 1099 N N . LYS A 1 171 ? 110.904 124.794 77.770 1.00 92.01 151 LYS A N 1
ATOM 1100 C CA . LYS A 1 171 ? 111.860 124.947 76.680 1.00 91.55 151 LYS A CA 1
ATOM 1101 C C . LYS A 1 171 ? 111.393 124.070 75.528 1.00 90.67 151 LYS A C 1
ATOM 1102 O O . LYS A 1 171 ? 111.325 124.516 74.380 1.00 90.37 151 LYS A O 1
ATOM 1104 N N . LEU A 1 172 ? 111.069 122.821 75.865 1.00 89.61 152 LEU A N 1
ATOM 1105 C CA . LEU A 1 172 ? 110.588 121.821 74.910 1.00 88.76 152 LEU A CA 1
ATOM 1106 C C . LEU A 1 172 ? 109.148 122.092 74.490 1.00 89.22 152 LEU A C 1
ATOM 1107 O O . LEU A 1 172 ? 108.787 121.940 73.321 1.00 88.43 152 LEU A O 1
ATOM 1112 N N . ALA A 1 173 ? 108.327 122.484 75.459 1.00 90.19 153 ALA A N 1
ATOM 1113 C CA . ALA A 1 173 ? 106.925 122.791 75.206 1.00 90.66 153 ALA A CA 1
ATOM 1114 C C . ALA A 1 173 ? 106.850 123.961 74.241 1.00 91.00 153 ALA A C 1
ATOM 1115 O O . ALA A 1 173 ? 106.013 123.978 73.349 1.00 90.77 153 ALA A O 1
ATOM 1117 N N . ASN A 1 174 ? 107.725 124.942 74.426 1.00 91.93 154 ASN A N 1
ATOM 1118 C CA . ASN A 1 174 ? 107.744 126.095 73.540 1.00 93.00 154 ASN A CA 1
ATOM 1119 C C . ASN A 1 174 ? 108.460 125.727 72.244 1.00 92.98 154 ASN A C 1
ATOM 1120 O O . ASN A 1 174 ? 108.606 126.555 71.349 1.00 93.14 154 ASN A O 1
ATOM 1125 N N . LYS A 1 175 ? 108.894 124.473 72.146 1.00 93.00 155 LYS A N 1
ATOM 1126 C CA . LYS A 1 175 ? 109.587 123.986 70.956 1.00 93.34 155 LYS A CA 1
ATOM 1127 C C . LYS A 1 175 ? 108.632 123.229 70.026 1.00 93.69 155 LYS A C 1
ATOM 1128 O O . LYS A 1 175 ? 108.901 123.070 68.835 1.00 95.28 155 LYS A O 1
ATOM 1130 N N . TYR A 1 176 ? 107.519 122.759 70.582 1.00 92.66 156 TYR A N 1
ATOM 1131 C CA . TYR A 1 176 ? 106.509 122.035 69.814 1.00 91.71 156 TYR A CA 1
ATOM 1132 C C . TYR A 1 176 ? 105.145 122.739 69.905 1.00 91.56 156 TYR A C 1
ATOM 1133 O O . TYR A 1 176 ? 104.255 122.296 70.627 1.00 91.87 156 TYR A O 1
ATOM 1142 N N . PRO A 1 177 ? 104.965 123.838 69.156 1.00 91.02 157 PRO A N 1
ATOM 1143 C CA . PRO A 1 177 ? 103.747 124.648 69.105 1.00 90.91 157 PRO A CA 1
ATOM 1144 C C . PRO A 1 177 ? 102.403 124.014 69.450 1.00 91.51 157 PRO A C 1
ATOM 1145 O O . PRO A 1 177 ? 101.971 124.111 70.597 1.00 92.58 157 PRO A O 1
ATOM 1149 N N . GLU A 1 178 ? 101.726 123.370 68.500 1.00 91.59 158 GLU A N 1
ATOM 1150 C CA . GLU A 1 178 ? 100.422 122.809 68.855 1.00 92.06 158 GLU A CA 1
ATOM 1151 C C . GLU A 1 178 ? 100.462 121.629 69.812 1.00 90.94 158 GLU A C 1
ATOM 1152 O O . GLU A 1 178 ? 99.957 120.546 69.532 1.00 90.71 158 GLU A O 1
ATOM 1158 N N . TRP A 1 179 ? 101.069 121.869 70.962 1.00 89.64 159 TRP A N 1
ATOM 1159 C CA . TRP A 1 179 ? 101.175 120.885 72.016 1.00 87.77 159 TRP A CA 1
ATOM 1160 C C . TRP A 1 179 ? 101.437 121.691 73.285 1.00 89.46 159 TRP A C 1
ATOM 1161 O O . TRP A 1 179 ? 101.177 121.224 74.395 1.00 89.46 159 TRP A O 1
ATOM 1172 N N . GLN A 1 180 ? 101.933 122.917 73.105 1.00 91.47 160 GLN A N 1
ATOM 1173 C CA . GLN A 1 180 ? 102.234 123.821 74.218 1.00 93.00 160 GLN A CA 1
ATOM 1174 C C . GLN A 1 180 ? 101.083 123.885 75.210 1.00 93.36 160 GLN A C 1
ATOM 1175 O O . GLN A 1 180 ? 101.279 124.080 76.410 1.00 93.31 160 GLN A O 1
ATOM 1181 N N . PHE A 1 181 ? 99.875 123.725 74.690 1.00 93.79 161 PHE A N 1
ATOM 1182 C CA . PHE A 1 181 ? 98.687 123.754 75.518 1.00 93.57 161 PHE A CA 1
ATOM 1183 C C . PHE A 1 181 ? 98.644 122.536 76.442 1.00 93.18 161 PHE A C 1
ATOM 1184 O O . PHE A 1 181 ? 98.276 122.654 77.611 1.00 93.26 161 PHE A O 1
ATOM 1192 N N . ALA A 1 182 ? 99.043 121.375 75.927 1.00 92.55 162 ALA A N 1
ATOM 1193 C CA . ALA A 1 182 ? 99.031 120.148 76.716 1.00 91.69 162 ALA A CA 1
ATOM 1194 C C . ALA A 1 182 ? 100.396 119.806 77.309 1.00 91.12 162 ALA A C 1
ATOM 1195 O O . ALA A 1 182 ? 100.505 118.914 78.147 1.00 90.80 162 ALA A O 1
ATOM 1197 N N . ILE A 1 183 ? 101.437 120.508 76.875 1.00 90.93 163 ILE A N 1
ATOM 1198 C CA . ILE A 1 183 ? 102.775 120.251 77.400 1.00 91.08 163 ILE A CA 1
ATOM 1199 C C . ILE A 1 183 ? 103.040 121.138 78.604 1.00 91.93 163 ILE A C 1
ATOM 1200 O O . ILE A 1 183 ? 103.318 120.648 79.700 1.00 92.00 163 ILE A O 1
ATOM 1205 N N . SER A 1 184 ? 102.957 122.450 78.386 1.00 92.70 164 SER A N 1
ATOM 1206 C CA . SER A 1 184 ? 103.190 123.426 79.443 1.00 93.07 164 SER A CA 1
ATOM 1207 C C . SER A 1 184 ? 102.275 123.155 80.629 1.00 93.33 164 SER A C 1
ATOM 1208 O O . SER A 1 184 ? 102.517 123.637 81.729 1.00 93.96 164 SER A O 1
ATOM 1210 N N . ASP A 1 185 ? 101.227 122.374 80.402 1.00 93.26 165 ASP A N 1
ATOM 1211 C CA . ASP A 1 185 ? 100.285 122.045 81.457 1.00 93.51 165 ASP A CA 1
ATOM 1212 C C . ASP A 1 185 ? 100.697 120.793 82.214 1.00 93.81 165 ASP A C 1
ATOM 1213 O O . ASP A 1 185 ? 99.859 120.072 82.743 1.00 94.89 165 ASP A O 1
ATOM 1218 N N . LEU A 1 186 ? 101.998 120.537 82.261 1.00 94.19 166 LEU A N 1
ATOM 1219 C CA . LEU A 1 186 ? 102.517 119.374 82.969 1.00 95.30 166 LEU A CA 1
ATOM 1220 C C . LEU A 1 186 ? 103.053 119.817 84.320 1.00 97.07 166 LEU A C 1
ATOM 1221 O O . LEU A 1 186 ? 102.699 119.257 85.360 1.00 97.58 166 LEU A O 1
ATOM 1226 N N . ASN A 1 187 ? 103.915 120.824 84.296 1.00 99.17 167 ASN A N 1
ATOM 1227 C CA . ASN A 1 187 ? 104.489 121.357 85.523 1.00 101.96 167 ASN A CA 1
ATOM 1228 C C . ASN A 1 187 ? 103.673 122.577 85.948 1.00 103.53 167 ASN A C 1
ATOM 1229 O O . ASN A 1 187 ? 104.113 123.720 85.793 1.00 104.21 167 ASN A O 1
ATOM 1234 N N . SER A 1 188 ? 102.482 122.335 86.489 1.00 104.91 168 SER A N 1
ATOM 1235 C CA . SER A 1 188 ? 101.616 123.435 86.900 1.00 106.36 168 SER A CA 1
ATOM 1236 C C . SER A 1 188 ? 100.660 123.086 88.033 1.00 107.52 168 SER A C 1
ATOM 1237 O O . SER A 1 188 ? 100.989 122.291 88.921 1.00 108.15 168 SER A O 1
ATOM 1240 N N . GLU A 1 189 ? 99.480 123.705 87.994 1.00 107.92 169 GLU A N 1
ATOM 1241 C CA . GLU A 1 189 ? 98.440 123.478 88.986 1.00 107.67 169 GLU A CA 1
ATOM 1242 C C . GLU A 1 189 ? 98.152 121.974 89.095 1.00 107.94 169 GLU A C 1
ATOM 1243 O O . GLU A 1 189 ? 97.680 121.497 90.129 1.00 108.00 169 GLU A O 1
ATOM 1245 N N . ASP A 1 190 ? 98.445 121.238 88.020 1.00 107.87 170 ASP A N 1
ATOM 1246 C CA . ASP A 1 190 ? 98.251 119.788 87.970 1.00 107.10 170 ASP A CA 1
ATOM 1247 C C . ASP A 1 190 ? 99.555 119.067 87.640 1.00 106.63 170 ASP A C 1
ATOM 1248 O O . ASP A 1 190 ? 100.581 119.702 87.388 1.00 106.51 170 ASP A O 1
ATOM 1253 N N . TRP A 1 191 ? 99.517 117.740 87.637 1.00 106.11 171 TRP A N 1
ATOM 1254 C CA . TRP A 1 191 ? 100.716 116.965 87.351 1.00 105.30 171 TRP A CA 1
ATOM 1255 C C . TRP A 1 191 ? 100.401 115.621 86.703 1.00 104.32 171 TRP A C 1
ATOM 1256 O O . TRP A 1 191 ? 100.301 115.515 85.484 1.00 104.69 171 TRP A O 1
ATOM 1267 N N . LYS A 1 192 ? 100.241 114.599 87.539 1.00 102.96 172 LYS A N 1
ATOM 1268 C CA . LYS A 1 192 ? 99.960 113.241 87.087 1.00 101.92 172 LYS A CA 1
ATOM 1269 C C . LYS A 1 192 ? 98.835 113.129 86.072 1.00 101.25 172 LYS A C 1
ATOM 1270 O O . LYS A 1 192 ? 99.080 112.853 84.902 1.00 101.16 172 LYS A O 1
ATOM 1272 N N . ASP A 1 193 ? 97.601 113.338 86.517 1.00 100.75 173 ASP A N 1
ATOM 1273 C CA . ASP A 1 193 ? 96.448 113.226 85.626 1.00 100.16 173 ASP A CA 1
ATOM 1274 C C . ASP A 1 193 ? 96.568 113.966 84.284 1.00 98.66 173 ASP A C 1
ATOM 1275 O O . ASP A 1 193 ? 96.155 113.444 83.244 1.00 98.13 173 ASP A O 1
ATOM 1280 N N . LYS A 1 194 ? 97.147 115.163 84.297 1.00 96.90 174 LYS A N 1
ATOM 1281 C CA . LYS A 1 194 ? 97.292 115.933 83.064 1.00 95.54 174 LYS A CA 1
ATOM 1282 C C . LYS A 1 194 ? 98.379 115.342 82.160 1.00 94.29 174 LYS A C 1
ATOM 1283 O O . LYS A 1 194 ? 98.444 115.642 80.962 1.00 93.80 174 LYS A O 1
ATOM 1289 N N . ARG A 1 195 ? 99.224 114.498 82.746 1.00 92.75 175 ARG A N 1
ATOM 1290 C CA . ARG A 1 195 ? 100.294 113.831 82.014 1.00 90.84 175 ARG A CA 1
ATOM 1291 C C . ARG A 1 195 ? 99.653 112.650 81.299 1.00 89.00 175 ARG A C 1
ATOM 1292 O O . ARG A 1 195 ? 99.637 112.590 80.071 1.00 89.11 175 ARG A O 1
ATOM 1300 N N . ASP A 1 196 ? 99.110 111.717 82.076 1.00 86.28 176 ASP A N 1
ATOM 1301 C CA . ASP A 1 196 ? 98.454 110.541 81.513 1.00 83.37 176 ASP A CA 1
ATOM 1302 C C . ASP A 1 196 ? 97.547 110.992 80.366 1.00 81.08 176 ASP A C 1
ATOM 1303 O O . ASP A 1 196 ? 97.280 110.240 79.430 1.00 81.05 176 ASP A O 1
ATOM 1308 N N . TYR A 1 197 ? 97.080 112.233 80.450 1.00 78.26 177 TYR A N 1
ATOM 1309 C CA . TYR A 1 197 ? 96.226 112.797 79.419 1.00 75.50 177 TYR A CA 1
ATOM 1310 C C . TYR A 1 197 ? 96.955 112.749 78.076 1.00 75.16 177 TYR A C 1
ATOM 1311 O O . TYR A 1 197 ? 96.450 112.172 77.110 1.00 74.96 177 TYR A O 1
ATOM 1320 N N . LEU A 1 198 ? 98.145 113.350 78.025 1.00 74.11 178 LEU A N 1
ATOM 1321 C CA . LEU A 1 198 ? 98.955 113.372 76.805 1.00 72.42 178 LEU A CA 1
ATOM 1322 C C . LEU A 1 198 ? 99.060 112.008 76.159 1.00 72.15 178 LEU A C 1
ATOM 1323 O O . LEU A 1 198 ? 98.743 111.853 74.985 1.00 72.36 178 LEU A O 1
ATOM 1328 N N . TYR A 1 199 ? 99.513 111.023 76.928 1.00 72.07 179 TYR A N 1
ATOM 1329 C CA . TYR A 1 199 ? 99.656 109.664 76.420 1.00 72.12 179 TYR A CA 1
ATOM 1330 C C . TYR A 1 199 ? 98.383 109.200 75.744 1.00 70.80 179 TYR A C 1
ATOM 1331 O O . TYR A 1 199 ? 98.417 108.287 74.919 1.00 70.31 179 TYR A O 1
ATOM 1340 N N . LYS A 1 200 ? 97.258 109.814 76.109 1.00 69.82 180 LYS A N 1
ATOM 1341 C CA . LYS A 1 200 ? 95.984 109.462 75.489 1.00 68.31 180 LYS A CA 1
ATOM 1342 C C . LYS A 1 200 ? 95.890 110.214 74.166 1.00 65.85 180 LYS A C 1
ATOM 1343 O O . LYS A 1 200 ? 95.335 109.704 73.184 1.00 64.51 180 LYS A O 1
ATOM 1349 N N . LEU A 1 201 ? 96.448 111.422 74.143 1.00 63.32 181 LEU A N 1
ATOM 1350 C CA . LEU A 1 201 ? 96.472 112.213 72.924 1.00 61.18 181 LEU A CA 1
ATOM 1351 C C . LEU A 1 201 ? 97.479 111.545 71.998 1.00 59.69 181 LEU A C 1
ATOM 1352 O O . LEU A 1 201 ? 97.327 111.564 70.779 1.00 59.62 181 LEU A O 1
ATOM 1357 N N . PHE A 1 202 ? 98.501 110.936 72.595 1.00 57.97 182 PHE A N 1
ATOM 1358 C CA . PHE A 1 202 ? 99.538 110.252 71.840 1.00 56.50 182 PHE A CA 1
ATOM 1359 C C . PHE A 1 202 ? 99.073 108.939 71.240 1.00 57.55 182 PHE A C 1
ATOM 1360 O O . PHE A 1 202 ? 99.053 108.799 70.023 1.00 58.48 182 PHE A O 1
ATOM 1368 N N . GLN A 1 203 ? 98.688 107.977 72.076 1.00 57.92 183 GLN A N 1
ATOM 1369 C CA . GLN A 1 203 ? 98.262 106.680 71.554 1.00 58.36 183 GLN A CA 1
ATOM 1370 C C . GLN A 1 203 ? 97.102 106.769 70.569 1.00 56.60 183 GLN A C 1
ATOM 1371 O O . GLN A 1 203 ? 96.949 105.917 69.697 1.00 56.80 183 GLN A O 1
ATOM 1377 N N . GLN A 1 204 ? 96.301 107.817 70.690 1.00 55.21 184 GLN A N 1
ATOM 1378 C CA . GLN A 1 204 ? 95.166 108.006 69.799 1.00 54.15 184 GLN A CA 1
ATOM 1379 C C . GLN A 1 204 ? 95.595 108.706 68.501 1.00 53.01 184 GLN A C 1
ATOM 1380 O O . GLN A 1 204 ? 95.279 108.250 67.400 1.00 51.74 184 GLN A O 1
ATOM 1386 N N . GLY A 1 205 ? 96.326 109.809 68.636 1.00 51.84 185 GLY A N 1
ATOM 1387 C CA . GLY A 1 205 ? 96.786 110.534 67.465 1.00 51.33 185 GLY A CA 1
ATOM 1388 C C . GLY A 1 205 ? 97.786 109.733 66.651 1.00 50.79 185 GLY A C 1
ATOM 1389 O O . GLY A 1 205 ? 97.907 109.885 65.431 1.00 50.41 185 GLY A O 1
ATOM 1390 N N . SER A 1 206 ? 98.513 108.865 67.336 1.00 49.81 186 SER A N 1
ATOM 1391 C CA . SER A 1 206 ? 99.501 108.047 66.668 1.00 49.44 186 SER A CA 1
ATOM 1392 C C . SER A 1 206 ? 98.826 107.045 65.732 1.00 48.89 186 SER A C 1
ATOM 1393 O O . SER A 1 206 ? 99.295 106.820 64.618 1.00 50.46 186 SER A O 1
ATOM 1396 N N . SER A 1 207 ? 97.724 106.441 66.163 1.00 46.63 187 SER A N 1
ATOM 1397 C CA . SER A 1 207 ? 97.066 105.482 65.291 1.00 44.11 187 SER A CA 1
ATOM 1398 C C . SER A 1 207 ? 96.111 106.204 64.337 1.00 42.32 187 SER A C 1
ATOM 1399 O O . SER A 1 207 ? 95.704 105.654 63.314 1.00 42.30 187 SER A O 1
ATOM 1402 N N . LEU A 1 208 ? 95.762 107.443 64.665 1.00 39.22 188 LEU A N 1
ATOM 1403 C CA . LEU A 1 208 ? 94.865 108.189 63.798 1.00 37.21 188 LEU A CA 1
ATOM 1404 C C . LEU A 1 208 ? 95.629 108.393 62.511 1.00 37.45 188 LEU A C 1
ATOM 1405 O O . LEU A 1 208 ? 95.152 108.052 61.433 1.00 37.57 188 LEU A O 1
ATOM 1410 N N . LEU A 1 209 ? 96.826 108.954 62.654 1.00 37.64 189 LEU A N 1
ATOM 1411 C CA . LEU A 1 209 ? 97.722 109.222 61.543 1.00 38.48 189 LEU A CA 1
ATOM 1412 C C . LEU A 1 209 ? 97.852 107.975 60.685 1.00 40.09 189 LEU A C 1
ATOM 1413 O O . LEU A 1 209 ? 97.665 108.026 59.469 1.00 39.15 189 LEU A O 1
ATOM 1418 N N . GLU A 1 210 ? 98.186 106.854 61.320 1.00 42.95 190 GLU A N 1
ATOM 1419 C CA . GLU A 1 210 ? 98.330 105.598 60.590 1.00 46.40 190 GLU A CA 1
ATOM 1420 C C . GLU A 1 210 ? 97.099 105.447 59.686 1.00 46.01 190 GLU A C 1
ATOM 1421 O O . GLU A 1 210 ? 97.222 105.010 58.548 1.00 46.70 190 GLU A O 1
ATOM 1427 N N . ASP A 1 211 ? 95.926 105.858 60.176 1.00 45.21 191 ASP A N 1
ATOM 1428 C CA . ASP A 1 211 ? 94.676 105.776 59.401 1.00 44.36 191 ASP A CA 1
ATOM 1429 C C . ASP A 1 211 ? 94.410 106.992 58.489 1.00 43.44 191 ASP A C 1
ATOM 1430 O O . ASP A 1 211 ? 93.819 106.851 57.405 1.00 42.39 191 ASP A O 1
ATOM 1435 N N . LEU A 1 212 ? 94.829 108.180 58.928 1.00 42.24 192 LEU A N 1
ATOM 1436 C CA . LEU A 1 212 ? 94.641 109.392 58.137 1.00 40.94 192 LEU A CA 1
ATOM 1437 C C . LEU A 1 212 ? 95.498 109.286 56.871 1.00 41.33 192 LEU A C 1
ATOM 1438 O O . LEU A 1 212 ? 95.098 109.740 55.798 1.00 41.43 192 LEU A O 1
ATOM 1440 N N . ASN A 1 213 ? 96.668 108.660 56.993 1.00 42.45 193 ASN A N 1
ATOM 1441 C CA . ASN A 1 213 ? 97.572 108.475 55.855 1.00 43.77 193 ASN A CA 1
ATOM 1442 C C . ASN A 1 213 ? 96.978 107.536 54.814 1.00 44.38 193 ASN A C 1
ATOM 1443 O O . ASN A 1 213 ? 97.081 107.763 53.604 1.00 44.66 193 ASN A O 1
ATOM 1448 N N . ASN A 1 214 ? 96.364 106.467 55.303 1.00 44.41 194 ASN A N 1
ATOM 1449 C CA . ASN A 1 214 ? 95.752 105.476 54.440 1.00 42.74 194 ASN A CA 1
ATOM 1450 C C . ASN A 1 214 ? 94.431 105.955 53.881 1.00 41.29 194 ASN A C 1
ATOM 1451 O O . ASN A 1 214 ? 94.026 105.517 52.810 1.00 40.87 194 ASN A O 1
ATOM 1456 N N . LEU A 1 215 ? 93.767 106.866 54.588 1.00 39.80 195 LEU A N 1
ATOM 1457 C CA . LEU A 1 215 ? 92.476 107.368 54.126 1.00 39.86 195 LEU A CA 1
ATOM 1458 C C . LEU A 1 215 ? 92.510 107.991 52.729 1.00 39.51 195 LEU A C 1
ATOM 1459 O O . LEU A 1 215 ? 93.325 108.860 52.460 1.00 39.51 195 LEU A O 1
ATOM 1464 N N . LYS A 1 216 ? 91.623 107.538 51.848 1.00 40.37 196 LYS A N 1
ATOM 1465 C CA . LYS A 1 216 ? 91.524 108.071 50.486 1.00 42.08 196 LYS A CA 1
ATOM 1466 C C . LYS A 1 216 ? 90.763 109.400 50.553 1.00 43.00 196 LYS A C 1
ATOM 1467 O O . LYS A 1 216 ? 89.693 109.476 51.156 1.00 43.94 196 LYS A O 1
ATOM 1473 N N . VAL A 1 217 ? 91.294 110.439 49.919 1.00 43.27 197 VAL A N 1
ATOM 1474 C CA . VAL A 1 217 ? 90.635 111.737 49.951 1.00 43.13 197 VAL A CA 1
ATOM 1475 C C . VAL A 1 217 ? 90.027 112.162 48.612 1.00 44.17 197 VAL A C 1
ATOM 1476 O O . VAL A 1 217 ? 88.812 112.186 48.459 1.00 44.53 197 VAL A O 1
ATOM 1480 N N . ASN A 1 218 ? 90.869 112.495 47.644 1.00 45.95 198 ASN A N 1
ATOM 1481 C CA . ASN A 1 218 ? 90.403 112.925 46.325 1.00 48.27 198 ASN A CA 1
ATOM 1482 C C . ASN A 1 218 ? 89.551 111.883 45.568 1.00 47.70 198 ASN A C 1
ATOM 1483 O O . ASN A 1 218 ? 89.698 110.672 45.749 1.00 47.47 198 ASN A O 1
ATOM 1488 N N . HIS A 1 219 ? 88.669 112.382 44.706 1.00 46.90 199 HIS A N 1
ATOM 1489 C CA . HIS A 1 219 ? 87.746 111.558 43.931 1.00 45.73 199 HIS A CA 1
ATOM 1490 C C . HIS A 1 219 ? 88.317 110.311 43.252 1.00 45.71 199 HIS A C 1
ATOM 1491 O O . HIS A 1 219 ? 89.356 110.337 42.592 1.00 45.72 199 HIS A O 1
ATOM 1498 N N . GLU A 1 220 ? 87.587 109.219 43.419 1.00 46.34 200 GLU A N 1
ATOM 1499 C CA . GLU A 1 220 ? 87.930 107.918 42.871 1.00 47.75 200 GLU A CA 1
ATOM 1500 C C . GLU A 1 220 ? 88.552 107.923 41.481 1.00 48.55 200 GLU A C 1
ATOM 1501 O O . GLU A 1 220 ? 89.492 107.175 41.217 1.00 48.96 200 GLU A O 1
ATOM 1507 N N . VAL A 1 221 ? 88.025 108.750 40.586 1.00 49.16 201 VAL A N 1
ATOM 1508 C CA . VAL A 1 221 ? 88.553 108.812 39.226 1.00 50.04 201 VAL A CA 1
ATOM 1509 C C . VAL A 1 221 ? 90.053 109.048 39.198 1.00 50.24 201 VAL A C 1
ATOM 1510 O O . VAL A 1 221 ? 90.778 108.359 38.479 1.00 50.30 201 VAL A O 1
ATOM 1514 N N . LEU A 1 222 ? 90.508 110.027 39.976 1.00 49.73 202 LEU A N 1
ATOM 1515 C CA . LEU A 1 222 ? 91.921 110.378 40.018 1.00 50.62 202 LEU A CA 1
ATOM 1516 C C . LEU A 1 222 ? 92.877 109.192 40.070 1.00 51.78 202 LEU A C 1
ATOM 1517 O O . LEU A 1 222 ? 93.961 109.209 39.459 1.00 50.33 202 LEU A O 1
ATOM 1522 N N . TYR A 1 223 ? 92.473 108.158 40.794 1.00 53.54 203 TYR A N 1
ATOM 1523 C CA . TYR A 1 223 ? 93.312 106.983 40.936 1.00 55.79 203 TYR A CA 1
ATOM 1524 C C . TYR A 1 223 ? 93.467 106.186 39.631 1.00 54.17 203 TYR A C 1
ATOM 1525 O O . TYR A 1 223 ? 94.212 105.204 39.570 1.00 54.39 203 TYR A O 1
ATOM 1534 N N . HIS A 1 224 ? 92.793 106.635 38.577 1.00 52.48 204 HIS A N 1
ATOM 1535 C CA . HIS A 1 224 ? 92.868 105.963 37.286 1.00 51.69 204 HIS A CA 1
ATOM 1536 C C . HIS A 1 224 ? 93.379 106.919 36.228 1.00 51.13 204 HIS A C 1
ATOM 1537 O O . HIS A 1 224 ? 93.744 106.503 35.130 1.00 51.61 204 HIS A O 1
ATOM 1544 N N . LEU A 1 225 ? 93.395 108.205 36.567 1.00 51.31 205 LEU A N 1
ATOM 1545 C CA . LEU A 1 225 ? 93.877 109.245 35.662 1.00 50.90 205 LEU A CA 1
ATOM 1546 C C . LEU A 1 225 ? 95.363 109.464 35.870 1.00 51.26 205 LEU A C 1
ATOM 1547 O O . LEU A 1 225 ? 95.861 110.564 35.670 1.00 51.17 205 LEU A O 1
ATOM 1552 N N . GLN A 1 226 ? 96.055 108.405 36.281 1.00 52.00 206 GLN A N 1
ATOM 1553 C CA . GLN A 1 226 ? 97.496 108.416 36.531 1.00 51.69 206 GLN A CA 1
ATOM 1554 C C . GLN A 1 226 ? 98.225 107.946 35.274 1.00 50.33 206 GLN A C 1
ATOM 1555 O O . GLN A 1 226 ? 97.620 107.315 34.420 1.00 51.26 206 GLN A O 1
ATOM 1561 N N . LEU A 1 227 ? 99.510 108.266 35.138 1.00 49.13 207 LEU A N 1
ATOM 1562 C CA . LEU A 1 227 ? 100.263 107.764 33.990 1.00 48.50 207 LEU A CA 1
ATOM 1563 C C . LEU A 1 227 ? 100.410 106.294 34.342 1.00 47.64 207 LEU A C 1
ATOM 1564 O O . LEU A 1 227 ? 99.471 105.682 34.805 1.00 50.82 207 LEU A O 1
ATOM 1569 N N . SER A 1 228 ? 101.582 105.721 34.145 1.00 44.99 208 SER A N 1
ATOM 1570 C CA . SER A 1 228 ? 101.774 104.329 34.507 1.00 42.58 208 SER A CA 1
ATOM 1571 C C . SER A 1 228 ? 103.228 104.185 34.877 1.00 41.89 208 SER A C 1
ATOM 1572 O O . SER A 1 228 ? 104.080 104.808 34.257 1.00 41.79 208 SER A O 1
ATOM 1575 N N . SER A 1 229 ? 103.518 103.386 35.896 1.00 40.87 209 SER A N 1
ATOM 1576 C CA . SER A 1 229 ? 104.897 103.206 36.313 1.00 41.09 209 SER A CA 1
ATOM 1577 C C . SER A 1 229 ? 105.833 103.320 35.108 1.00 42.28 209 SER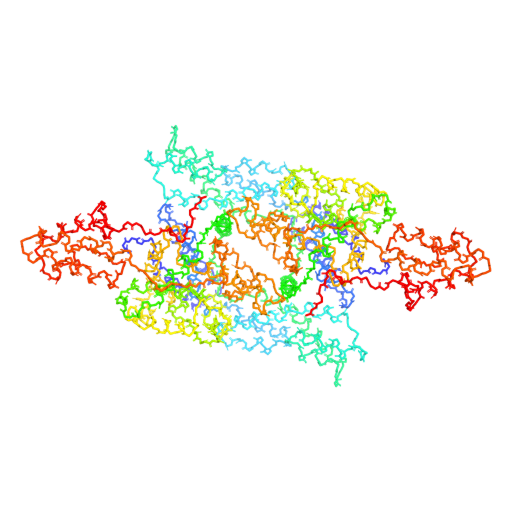 A C 1
ATOM 1578 O O . SER A 1 229 ? 106.786 104.103 35.109 1.00 42.04 209 SER A O 1
ATOM 1581 N N . ALA A 1 230 ? 105.543 102.555 34.066 1.00 43.44 210 ALA A N 1
ATOM 1582 C CA . ALA A 1 230 ? 106.364 102.583 32.867 1.00 45.21 210 ALA A CA 1
ATOM 1583 C C . ALA A 1 230 ? 106.553 103.995 32.355 1.00 46.38 210 ALA A C 1
ATOM 1584 O O . ALA A 1 230 ? 107.677 104.472 32.198 1.00 47.25 210 ALA A O 1
ATOM 1586 N N . GLU A 1 231 ? 105.433 104.648 32.083 1.00 46.95 211 GLU A N 1
ATOM 1587 C CA . GLU A 1 231 ? 105.429 106.001 31.562 1.00 47.47 211 GLU A CA 1
ATOM 1588 C C . GLU A 1 231 ? 105.992 107.024 32.543 1.00 47.21 211 GLU A C 1
ATOM 1589 O O . GLU A 1 231 ? 106.789 107.880 32.161 1.00 47.27 211 GLU A O 1
ATOM 1595 N N . ARG A 1 232 ? 105.583 106.930 33.804 1.00 46.86 212 ARG A N 1
ATOM 1596 C CA . ARG A 1 232 ? 106.053 107.859 34.824 1.00 46.81 212 ARG A CA 1
ATOM 1597 C C . ARG A 1 232 ? 107.552 107.720 35.024 1.00 46.03 212 ARG A C 1
ATOM 1598 O O . ARG A 1 232 ? 108.299 108.674 34.867 1.00 46.47 212 ARG A O 1
ATOM 1606 N N . THR A 1 233 ? 107.981 106.517 35.371 1.00 45.37 213 THR A N 1
ATOM 1607 C CA . THR A 1 233 ? 109.386 106.228 35.590 1.00 44.58 213 THR A CA 1
ATOM 1608 C C . THR A 1 233 ? 110.284 106.774 34.501 1.00 42.60 213 THR A C 1
ATOM 1609 O O . THR A 1 233 ? 111.282 107.419 34.794 1.00 42.48 213 THR A O 1
ATOM 1613 N N . SER A 1 234 ? 109.946 106.502 33.246 1.00 41.74 214 SER A N 1
ATOM 1614 C CA . SER A 1 234 ? 110.776 106.980 32.152 1.00 42.22 214 SER A CA 1
ATOM 1615 C C . SER A 1 234 ? 110.711 108.493 31.915 1.00 42.93 214 SER A C 1
ATOM 1616 O O . SER A 1 234 ? 111.637 109.075 31.343 1.00 43.69 214 SER A O 1
ATOM 1619 N N . ILE A 1 235 ? 109.642 109.150 32.345 1.00 43.52 215 ILE A N 1
ATOM 1620 C CA . ILE A 1 235 ? 109.607 110.600 32.171 1.00 44.24 215 ILE A CA 1
ATOM 1621 C C . ILE A 1 235 ? 110.532 111.120 33.249 1.00 44.06 215 ILE A C 1
ATOM 1622 O O . ILE A 1 235 ? 111.520 111.805 32.974 1.00 43.90 215 ILE A O 1
ATOM 1627 N N . GLN A 1 236 ? 110.196 110.747 34.482 1.00 44.40 216 GLN A N 1
ATOM 1628 C CA . GLN A 1 236 ? 110.931 111.133 35.679 1.00 44.27 216 GLN A CA 1
ATOM 1629 C C . GLN A 1 236 ? 112.439 110.918 35.555 1.00 43.82 216 GLN A C 1
ATOM 1630 O O . GLN A 1 236 ? 113.214 111.607 36.213 1.00 44.35 216 GLN A O 1
ATOM 1636 N N . GLN A 1 237 ? 112.860 109.968 34.725 1.00 42.91 217 GLN A N 1
ATOM 1637 C CA . GLN A 1 237 ? 114.281 109.736 34.544 1.00 42.11 217 GLN A CA 1
ATOM 1638 C C . GLN A 1 237 ? 114.773 110.701 33.486 1.00 42.06 217 GLN A C 1
ATOM 1639 O O . GLN A 1 237 ? 115.876 111.242 33.582 1.00 41.14 217 GLN A O 1
ATOM 1645 N N . ARG A 1 238 ? 113.953 110.910 32.462 1.00 42.25 218 ARG A N 1
ATOM 1646 C CA . ARG A 1 238 ? 114.320 111.831 31.394 1.00 42.21 218 ARG A CA 1
ATOM 1647 C C . ARG A 1 238 ? 114.602 113.206 31.996 1.00 41.18 218 ARG A C 1
ATOM 1648 O O . ARG A 1 238 ? 115.684 113.767 31.824 1.00 40.75 218 ARG A O 1
ATOM 1656 N N . TRP A 1 239 ? 113.619 113.741 32.707 1.00 39.42 219 TRP A N 1
ATOM 1657 C CA . TRP A 1 239 ? 113.774 115.027 33.345 1.00 38.42 219 TRP A CA 1
ATOM 1658 C C . TRP A 1 239 ? 115.033 115.036 34.180 1.00 39.08 219 TRP A C 1
ATOM 1659 O O . TRP A 1 239 ? 115.838 115.966 34.122 1.00 40.18 219 TRP A O 1
ATOM 1670 N N . ALA A 1 240 ? 115.178 114.000 34.989 1.00 39.58 220 ALA A N 1
ATOM 1671 C CA . ALA A 1 240 ? 116.344 113.865 35.846 1.00 40.49 220 ALA A CA 1
ATOM 1672 C C . ALA A 1 240 ? 117.623 114.015 35.025 1.00 40.54 220 ALA A C 1
ATOM 1673 O O . ALA A 1 240 ? 118.606 114.599 35.493 1.00 40.61 220 ALA A O 1
ATOM 1675 N N . ASN A 1 241 ? 117.604 113.485 33.804 1.00 40.07 221 ASN A N 1
ATOM 1676 C CA . ASN A 1 241 ? 118.760 113.565 32.924 1.00 40.36 221 ASN A CA 1
ATOM 1677 C C . ASN A 1 241 ? 118.980 114.962 32.337 1.00 39.71 221 ASN A C 1
ATOM 1678 O O . ASN A 1 241 ? 120.112 115.440 32.261 1.00 39.97 221 ASN A O 1
ATOM 1683 N N . VAL A 1 242 ? 117.893 115.611 31.930 1.00 38.77 222 VAL A N 1
ATOM 1684 C CA . VAL A 1 242 ? 117.959 116.941 31.338 1.00 37.33 222 VAL A CA 1
ATOM 1685 C C . VAL A 1 242 ? 118.551 117.997 32.245 1.00 38.94 222 VAL A C 1
ATOM 1686 O O . VAL A 1 242 ? 119.300 118.866 31.790 1.00 38.97 222 VAL A O 1
ATOM 1690 N N . LEU A 1 243 ? 118.216 117.938 33.527 1.00 40.65 223 LEU A N 1
ATOM 1691 C CA . LEU A 1 243 ? 118.754 118.927 34.445 1.00 43.73 223 LEU A CA 1
ATOM 1692 C C . LEU A 1 243 ? 120.181 118.578 34.857 1.00 44.20 223 LEU A C 1
ATOM 1693 O O . LEU A 1 243 ? 120.925 119.426 35.352 1.00 45.63 223 LEU A O 1
ATOM 1698 N N . SER A 1 244 ? 120.563 117.327 34.634 1.00 43.91 224 SER A N 1
ATOM 1699 C CA . SER A 1 244 ? 121.903 116.885 34.972 1.00 42.25 224 SER A CA 1
ATOM 1700 C C . SER A 1 244 ? 122.886 117.411 33.926 1.00 41.43 224 SER A C 1
ATOM 1701 O O . SER A 1 244 ? 123.920 117.987 34.262 1.00 43.12 224 SER A O 1
ATOM 1704 N N . GLU A 1 245 ? 122.559 117.213 32.656 1.00 38.61 225 GLU A N 1
ATOM 1705 C CA . GLU A 1 245 ? 123.428 117.682 31.600 1.00 36.37 225 GLU A CA 1
ATOM 1706 C C . GLU A 1 245 ? 123.561 119.192 31.761 1.00 35.54 225 GLU A C 1
ATOM 1707 O O . GLU A 1 245 ? 124.589 119.793 31.422 1.00 33.93 225 GLU A O 1
ATOM 1709 N N . LYS A 1 246 ? 122.510 119.795 32.311 1.00 35.12 226 LYS A N 1
ATOM 1710 C CA . LYS A 1 246 ? 122.443 121.242 32.521 1.00 33.56 226 LYS A CA 1
ATOM 1711 C C . LYS A 1 246 ? 123.439 121.784 33.538 1.00 34.84 226 LYS A C 1
ATOM 1712 O O . LYS A 1 246 ? 124.021 122.849 33.346 1.00 33.14 226 LYS A O 1
ATOM 1718 N N . LYS A 1 247 ? 123.625 121.057 34.630 1.00 37.02 227 LYS A N 1
ATOM 1719 C CA . LYS A 1 247 ? 124.573 121.472 35.653 1.00 36.63 227 LYS A CA 1
ATOM 1720 C C . LYS A 1 247 ? 126.011 121.212 35.167 1.00 37.20 227 LYS A C 1
ATOM 1721 O O . LYS A 1 247 ? 126.983 121.645 35.793 1.00 38.51 227 LYS A O 1
ATOM 1727 N N . ARG A 1 248 ? 126.144 120.484 34.061 1.00 36.27 228 ARG A N 1
ATOM 1728 C CA . ARG A 1 248 ? 127.458 120.235 33.493 1.00 36.66 228 ARG A CA 1
ATOM 1729 C C . ARG A 1 248 ? 127.654 121.137 32.273 1.00 38.08 228 ARG A C 1
ATOM 1730 O O . ARG A 1 248 ? 128.554 120.907 31.452 1.00 38.55 228 ARG A O 1
ATOM 1738 N N . ASN A 1 249 ? 126.802 122.151 32.137 1.00 38.93 229 ASN A N 1
ATOM 1739 C CA . ASN A 1 249 ? 126.928 123.097 31.030 1.00 39.14 229 ASN A CA 1
ATOM 1740 C C . ASN A 1 249 ? 126.555 124.507 31.438 1.00 38.59 229 ASN A C 1
ATOM 1741 O O . ASN A 1 249 ? 125.460 124.995 31.118 1.00 39.45 229 ASN A O 1
ATOM 1746 N N . VAL A 1 250 ? 127.482 125.153 32.147 1.00 36.33 230 VAL A N 1
ATOM 1747 C CA . VAL A 1 250 ? 127.276 126.510 32.609 1.00 34.83 230 VAL A CA 1
ATOM 1748 C C . VAL A 1 250 ? 127.482 127.491 31.457 1.00 34.01 230 VAL A C 1
ATOM 1749 O O . VAL A 1 250 ? 128.192 127.206 30.488 1.00 32.86 230 VAL A O 1
ATOM 1753 N N . VAL A 1 251 ? 126.851 128.650 31.591 1.00 33.42 231 VAL A N 1
ATOM 1754 C CA . VAL A 1 251 ? 126.908 129.719 30.606 1.00 32.43 231 VAL A CA 1
ATOM 1755 C C . VAL A 1 251 ? 127.427 130.971 31.296 1.00 31.57 231 VAL A C 1
ATOM 1756 O O . VAL A 1 251 ? 126.734 131.536 32.129 1.00 30.50 231 VAL A O 1
ATOM 1760 N N . VAL A 1 252 ? 128.640 131.397 30.953 1.00 32.19 232 VAL A N 1
ATOM 1761 C CA . VAL A 1 252 ? 129.240 132.581 31.580 1.00 32.30 232 VAL A CA 1
ATOM 1762 C C . VAL A 1 252 ? 128.677 133.908 31.075 1.00 32.14 232 VAL A C 1
ATOM 1763 O O . VAL A 1 252 ? 128.582 134.138 29.874 1.00 32.06 232 VAL A O 1
ATOM 1767 N N . ILE A 1 253 ? 128.323 134.776 32.014 1.00 32.46 233 ILE A N 1
ATOM 1768 C CA . ILE A 1 253 ? 127.767 136.088 31.711 1.00 33.31 233 ILE A CA 1
ATOM 1769 C C . ILE A 1 253 ? 128.757 137.192 32.117 1.00 35.72 233 ILE A C 1
ATOM 1770 O O . ILE A 1 253 ? 129.472 137.067 33.124 1.00 36.62 233 ILE A O 1
ATOM 1775 N N . ASP A 1 254 ? 128.802 138.268 31.333 1.00 36.70 234 ASP A N 1
ATOM 1776 C CA . ASP A 1 254 ? 129.690 139.398 31.626 1.00 37.77 234 ASP A CA 1
ATOM 1777 C C . ASP A 1 254 ? 128.922 140.395 32.528 1.00 37.03 234 ASP A C 1
ATOM 1778 O O . ASP A 1 254 ? 128.122 141.201 32.051 1.00 37.28 234 ASP A O 1
ATOM 1783 N N . TYR A 1 255 ? 129.175 140.336 33.832 1.00 35.29 235 TYR A N 1
ATOM 1784 C CA . TYR A 1 255 ? 128.465 141.189 34.783 1.00 35.47 235 TYR A CA 1
ATOM 1785 C C . TYR A 1 255 ? 128.234 142.643 34.366 1.00 36.71 235 TYR A C 1
ATOM 1786 O O . TYR A 1 255 ? 127.084 143.064 34.213 1.00 37.88 235 TYR A O 1
ATOM 1795 N N . PRO A 1 256 ? 129.312 143.434 34.172 1.00 35.98 236 PRO A N 1
ATOM 1796 C CA . PRO A 1 256 ? 129.082 144.823 33.783 1.00 35.43 236 PRO A CA 1
ATOM 1797 C C . PRO A 1 256 ? 128.378 145.069 32.457 1.00 37.12 236 PRO A C 1
ATOM 1798 O O . PRO A 1 256 ? 127.536 145.962 32.377 1.00 37.19 236 PRO A O 1
ATOM 1802 N N . ARG A 1 257 ? 128.694 144.294 31.422 1.00 38.66 237 ARG A N 1
ATOM 1803 C CA . ARG A 1 257 ? 128.021 144.493 30.135 1.00 40.84 237 ARG A CA 1
ATOM 1804 C C . ARG A 1 257 ? 126.533 144.290 30.345 1.00 40.54 237 ARG A C 1
ATOM 1805 O O . ARG A 1 257 ? 125.709 145.109 29.938 1.00 40.72 237 ARG A O 1
ATOM 1813 N N . TYR A 1 258 ? 126.215 143.177 30.993 1.00 39.59 238 TYR A N 1
ATOM 1814 C CA . TYR A 1 258 ? 124.849 142.808 31.295 1.00 39.10 238 TYR A CA 1
ATOM 1815 C C . TYR A 1 258 ? 124.211 143.893 32.131 1.00 39.52 238 TYR A C 1
ATOM 1816 O O . TYR A 1 258 ? 123.245 144.527 31.720 1.00 39.67 238 TYR A O 1
ATOM 1825 N N . MET A 1 259 ? 124.754 144.108 33.316 1.00 40.60 239 MET A N 1
ATOM 1826 C CA . MET A 1 259 ? 124.216 145.130 34.188 1.00 41.23 239 MET A CA 1
ATOM 1827 C C . MET A 1 259 ? 123.950 146.421 33.429 1.00 40.96 239 MET A C 1
ATOM 1828 O O . MET A 1 259 ? 122.867 146.996 33.549 1.00 42.16 239 MET A O 1
ATOM 1833 N N . GLN A 1 260 ? 124.920 146.860 32.631 1.00 40.09 240 GLN A N 1
ATOM 1834 C CA . GLN A 1 260 ? 124.772 148.092 31.863 1.00 40.28 240 GLN A CA 1
ATOM 1835 C C . GLN A 1 260 ? 123.538 148.060 30.981 1.00 41.31 240 GLN A C 1
ATOM 1836 O O . GLN A 1 260 ? 122.643 148.897 31.128 1.00 42.30 240 GLN A O 1
ATOM 1842 N N . ALA A 1 261 ? 123.505 147.092 30.062 1.00 42.43 241 ALA A N 1
ATOM 1843 C CA . ALA A 1 261 ? 122.393 146.919 29.126 1.00 41.88 241 ALA A CA 1
ATOM 1844 C C . ALA A 1 261 ? 121.079 146.981 29.853 1.00 42.89 241 ALA A C 1
ATOM 1845 O O . ALA A 1 261 ? 120.092 147.454 29.301 1.00 43.86 241 ALA A O 1
ATOM 1847 N N . ILE A 1 262 ? 121.066 146.499 31.093 1.00 43.85 242 ILE A N 1
ATOM 1848 C CA . ILE A 1 262 ? 119.850 146.527 31.888 1.00 45.05 242 ILE A CA 1
ATOM 1849 C C . ILE A 1 262 ? 119.558 147.939 32.356 1.00 45.87 242 ILE A C 1
ATOM 1850 O O . ILE A 1 262 ? 118.451 148.427 32.173 1.00 46.27 242 ILE A O 1
ATOM 1855 N N . TYR A 1 263 ? 120.544 148.592 32.963 1.00 47.40 243 TYR A N 1
ATOM 1856 C CA . TYR A 1 263 ? 120.357 149.954 33.430 1.00 49.33 243 TYR A CA 1
ATOM 1857 C C . TYR A 1 263 ? 119.924 150.868 32.273 1.00 50.43 243 TYR A C 1
ATOM 1858 O O . TYR A 1 263 ? 119.145 151.807 32.462 1.00 51.00 243 TYR A O 1
ATOM 1867 N N . ASP A 1 264 ? 120.435 150.594 31.077 1.00 50.51 244 ASP A N 1
ATOM 1868 C CA . ASP A 1 264 ? 120.081 151.380 29.907 1.00 50.84 244 ASP A CA 1
ATOM 1869 C C . ASP A 1 264 ? 118.613 151.213 29.533 1.00 50.36 244 ASP A C 1
ATOM 1870 O O . ASP A 1 264 ? 118.025 152.094 28.903 1.00 50.39 244 ASP A O 1
ATOM 1875 N N . ILE A 1 265 ? 118.023 150.079 29.895 1.00 49.52 245 ILE A N 1
ATOM 1876 C CA . ILE A 1 265 ? 116.618 149.854 29.598 1.00 48.26 245 ILE A CA 1
ATOM 1877 C C . ILE A 1 265 ? 115.818 150.664 30.609 1.00 48.56 245 ILE A C 1
ATOM 1878 O O . ILE A 1 265 ? 114.917 151.413 30.246 1.00 48.80 245 ILE A O 1
ATOM 1883 N N . ILE A 1 266 ? 116.177 150.529 31.882 1.00 49.08 246 ILE A N 1
ATOM 1884 C CA . ILE A 1 266 ? 115.482 151.217 32.961 1.00 50.27 246 ILE A CA 1
ATOM 1885 C C . ILE A 1 266 ? 115.381 152.730 32.809 1.00 51.98 246 ILE A C 1
ATOM 1886 O O . ILE A 1 266 ? 114.416 153.329 33.285 1.00 52.14 246 ILE A O 1
ATOM 1891 N N . ASN A 1 267 ? 116.371 153.346 32.163 1.00 53.29 247 ASN A N 1
ATOM 1892 C CA . ASN A 1 267 ? 116.382 154.799 31.969 1.00 54.74 247 ASN A CA 1
ATOM 1893 C C . ASN A 1 267 ? 115.446 155.365 30.912 1.00 55.05 247 ASN A C 1
ATOM 1894 O O . ASN A 1 267 ? 114.723 156.334 31.177 1.00 54.38 247 ASN A O 1
ATOM 1899 N N . LYS A 1 268 ? 115.461 154.787 29.715 1.00 55.46 248 LYS A N 1
ATOM 1900 C CA . LYS A 1 268 ? 114.585 155.283 28.667 1.00 56.08 248 LYS A CA 1
ATOM 1901 C C . LYS A 1 268 ? 113.241 155.657 29.292 1.00 55.99 248 LYS A C 1
ATOM 1902 O O . LYS A 1 268 ? 112.554 154.808 29.852 1.00 56.88 248 LYS A O 1
ATOM 1908 N N . PRO A 1 269 ? 112.868 156.947 29.238 1.00 55.96 249 PRO A N 1
ATOM 1909 C CA . PRO A 1 269 ? 111.582 157.326 29.829 1.00 55.24 249 PRO A CA 1
ATOM 1910 C C . PRO A 1 269 ? 110.477 156.399 29.318 1.00 54.68 249 PRO A C 1
ATOM 1911 O O . PRO A 1 269 ? 110.495 155.957 28.174 1.00 54.38 249 PRO A O 1
ATOM 1915 N N . ILE A 1 270 ? 109.518 156.103 30.178 1.00 54.54 250 ILE A N 1
ATOM 1916 C CA . ILE A 1 270 ? 108.441 155.205 29.815 1.00 54.94 250 ILE A CA 1
ATOM 1917 C C . ILE A 1 270 ? 107.877 155.473 28.429 1.00 54.79 250 ILE A C 1
ATOM 1918 O O . ILE A 1 270 ? 107.505 154.536 27.719 1.00 55.62 250 ILE A O 1
ATOM 1923 N N . VAL A 1 271 ? 107.820 156.740 28.034 1.00 53.60 251 VAL A N 1
ATOM 1924 C CA . VAL A 1 271 ? 107.278 157.074 26.723 1.00 53.78 251 VAL A CA 1
ATOM 1925 C C . VAL A 1 271 ? 108.237 156.682 25.615 1.00 55.15 251 VAL A C 1
ATOM 1926 O O . VAL A 1 271 ? 107.824 156.356 24.502 1.00 55.91 251 VAL A O 1
ATOM 1930 N N . SER A 1 272 ? 109.523 156.712 25.931 1.00 56.40 252 SER A N 1
ATOM 1931 C CA . SER A 1 272 ? 110.547 156.367 24.968 1.00 57.66 252 SER A CA 1
ATOM 1932 C C . SER A 1 272 ? 110.196 155.130 24.172 1.00 58.30 252 SER A C 1
ATOM 1933 O O . SER A 1 272 ? 110.547 155.029 23.006 1.00 58.73 252 SER A O 1
ATOM 1936 N N . PHE A 1 273 ? 109.504 154.176 24.774 1.00 59.67 253 PHE A N 1
ATOM 1937 C CA . PHE A 1 273 ? 109.196 152.996 23.992 1.00 62.65 253 PHE A CA 1
ATOM 1938 C C . PHE A 1 273 ? 107.747 152.585 23.844 1.00 61.59 253 PHE A C 1
ATOM 1939 O O . PHE A 1 273 ? 106.897 152.860 24.688 1.00 60.41 253 PHE A O 1
ATOM 1947 N N . ASP A 1 274 ? 107.503 151.933 22.715 1.00 61.75 254 ASP A N 1
ATOM 1948 C CA . ASP A 1 274 ? 106.200 151.426 22.313 1.00 62.19 254 ASP A CA 1
ATOM 1949 C C . ASP A 1 274 ? 105.635 150.412 23.299 1.00 61.29 254 ASP A C 1
ATOM 1950 O O . ASP A 1 274 ? 106.311 149.460 23.692 1.00 61.87 254 ASP A O 1
ATOM 1955 N N . LEU A 1 275 ? 104.382 150.607 23.683 1.00 59.12 255 LEU A N 1
ATOM 1956 C CA . LEU A 1 275 ? 103.744 149.692 24.603 1.00 56.90 255 LEU A CA 1
ATOM 1957 C C . LEU A 1 275 ? 102.335 149.442 24.117 1.00 56.11 255 LEU A C 1
ATOM 1958 O O . LEU A 1 275 ? 101.436 149.127 24.891 1.00 58.51 255 LEU A O 1
ATOM 1963 N N . THR A 1 276 ? 102.156 149.591 22.815 1.00 54.35 256 THR A N 1
ATOM 1964 C CA . THR A 1 276 ? 100.860 149.375 22.192 1.00 52.42 256 THR A CA 1
ATOM 1965 C C . THR A 1 276 ? 100.867 147.983 21.576 1.00 51.19 256 THR A C 1
ATOM 1966 O O . THR A 1 276 ? 99.882 147.546 20.970 1.00 50.03 256 THR A O 1
ATOM 1970 N N . THR A 1 277 ? 102.000 147.298 21.728 1.00 49.37 257 THR A N 1
ATOM 1971 C CA . THR A 1 277 ? 102.167 145.946 21.204 1.00 46.31 257 THR A CA 1
ATOM 1972 C C . THR A 1 277 ? 102.566 145.045 22.357 1.00 44.81 257 THR A C 1
ATOM 1973 O O . THR A 1 277 ? 103.104 145.512 23.354 1.00 44.68 257 THR A O 1
ATOM 1977 N N . ARG A 1 278 ? 102.294 143.756 22.231 1.00 43.10 258 ARG A N 1
ATOM 1978 C CA . ARG A 1 278 ? 102.656 142.839 23.290 1.00 42.88 258 ARG A CA 1
ATOM 1979 C C . ARG A 1 278 ? 104.190 142.773 23.357 1.00 42.94 258 ARG A C 1
ATOM 1980 O O . ARG A 1 278 ? 104.769 142.813 24.446 1.00 43.35 258 ARG A O 1
ATOM 1988 N N . ARG A 1 279 ? 104.843 142.713 22.197 1.00 41.85 259 ARG A N 1
ATOM 1989 C CA . ARG A 1 279 ? 106.303 142.657 22.151 1.00 41.25 259 ARG A CA 1
ATOM 1990 C C . ARG A 1 279 ? 106.955 143.906 22.717 1.00 40.77 259 ARG A C 1
ATOM 1991 O O . ARG A 1 279 ? 108.020 143.847 23.324 1.00 39.96 259 ARG A O 1
ATOM 1999 N N . GLY A 1 280 ? 106.327 145.046 22.481 1.00 41.52 260 GLY A N 1
ATOM 2000 C CA . GLY A 1 280 ? 106.880 146.302 22.954 1.00 42.63 260 GLY A CA 1
ATOM 2001 C C . GLY A 1 280 ? 107.338 146.267 24.397 1.00 42.56 260 GLY A C 1
ATOM 2002 O O . GLY A 1 280 ? 108.430 146.764 24.732 1.00 42.29 260 GLY A O 1
ATOM 2003 N N . MET A 1 281 ? 106.510 145.681 25.260 1.00 40.98 261 MET A N 1
ATOM 2004 C CA . MET A 1 281 ? 106.875 145.618 26.657 1.00 39.82 261 MET A CA 1
ATOM 2005 C C . MET A 1 281 ? 107.853 144.489 27.003 1.00 39.17 261 MET A C 1
ATOM 2006 O O . MET A 1 281 ? 108.110 144.225 28.172 1.00 40.14 261 MET A O 1
ATOM 2011 N N . ALA A 1 282 ? 108.428 143.843 25.992 1.00 37.73 262 ALA A N 1
ATOM 2012 C CA . ALA A 1 282 ? 109.388 142.781 26.263 1.00 36.88 262 ALA A CA 1
ATOM 2013 C C . ALA A 1 282 ? 110.606 143.358 26.981 1.00 36.71 262 ALA A C 1
ATOM 2014 O O . ALA A 1 282 ? 110.833 143.056 28.146 1.00 36.81 262 ALA A O 1
ATOM 2016 N N . PRO A 1 283 ? 111.383 144.227 26.310 1.00 36.62 263 PRO A N 1
ATOM 2017 C CA . PRO A 1 283 ? 112.567 144.804 26.963 1.00 36.69 263 PRO A CA 1
ATOM 2018 C C . PRO A 1 283 ? 112.363 145.209 28.425 1.00 36.63 263 PRO A C 1
ATOM 2019 O O . PRO A 1 283 ? 113.124 144.820 29.309 1.00 36.67 263 PRO A O 1
ATOM 2023 N N . LEU A 1 284 ? 111.327 145.986 28.680 1.00 37.33 264 LEU A N 1
ATOM 2024 C CA . LEU A 1 284 ? 111.042 146.424 30.035 1.00 37.93 264 LEU A CA 1
ATOM 2025 C C . LEU A 1 284 ? 110.653 145.238 30.945 1.00 37.27 264 LEU A C 1
ATOM 2026 O O . LEU A 1 284 ? 111.122 145.129 32.081 1.00 36.95 264 LEU A O 1
ATOM 2031 N N . ALA A 1 285 ? 109.797 144.352 30.442 1.00 34.84 265 ALA A N 1
ATOM 2032 C CA . ALA A 1 285 ? 109.368 143.191 31.213 1.00 33.22 265 ALA A CA 1
ATOM 2033 C C . ALA A 1 285 ? 110.565 142.342 31.613 1.00 32.39 265 ALA A C 1
ATOM 2034 O O . ALA A 1 285 ? 110.730 141.993 32.781 1.00 33.83 265 ALA A O 1
ATOM 2036 N N . PHE A 1 286 ? 111.402 141.998 30.642 1.00 31.06 266 PHE A N 1
ATOM 2037 C CA . PHE A 1 286 ? 112.567 141.179 30.936 1.00 29.32 266 PHE A CA 1
ATOM 2038 C C . PHE A 1 286 ? 113.479 141.886 31.913 1.00 28.56 266 PHE A C 1
ATOM 2039 O O . PHE A 1 286 ? 114.059 141.256 32.795 1.00 28.46 266 PHE A O 1
ATOM 2047 N N . ALA A 1 287 ? 113.623 143.196 31.739 1.00 27.27 267 ALA A N 1
ATOM 2048 C CA . ALA A 1 287 ? 114.479 143.988 32.612 1.00 25.73 267 ALA A CA 1
ATOM 2049 C C . ALA A 1 287 ? 114.022 143.925 34.078 1.00 25.04 267 ALA A C 1
ATOM 2050 O O . ALA A 1 287 ? 114.799 143.553 34.966 1.00 23.04 267 ALA A O 1
ATOM 2052 N N . LEU A 1 288 ? 112.760 144.283 34.319 1.00 25.63 268 LEU A N 1
ATOM 2053 C CA . LEU A 1 288 ? 112.197 144.254 35.666 1.00 26.49 268 LEU A CA 1
ATOM 2054 C C . LEU A 1 288 ? 112.427 142.884 36.276 1.00 26.80 268 LEU A C 1
ATOM 2055 O O . LEU A 1 288 ? 112.806 142.770 37.436 1.00 27.20 268 LEU A O 1
ATOM 2060 N N . ALA A 1 289 ? 112.194 141.847 35.480 1.00 26.49 269 ALA A N 1
ATOM 2061 C CA . ALA A 1 289 ? 112.377 140.476 35.932 1.00 26.50 269 ALA A CA 1
ATOM 2062 C C . ALA A 1 289 ? 113.868 140.194 36.230 1.00 27.24 269 ALA A C 1
ATOM 2063 O O . ALA A 1 289 ? 114.220 139.472 37.177 1.00 25.17 269 ALA A O 1
ATOM 2065 N N . ALA A 1 290 ? 114.732 140.796 35.415 1.00 28.88 270 ALA A N 1
ATOM 2066 C CA . ALA A 1 290 ? 116.178 140.648 35.537 1.00 29.63 270 ALA A CA 1
ATOM 2067 C C . ALA A 1 290 ? 116.735 141.338 36.781 1.00 30.09 270 ALA A C 1
ATOM 2068 O O . ALA A 1 290 ? 117.800 140.961 37.274 1.00 31.37 270 ALA A O 1
ATOM 2070 N N . LEU A 1 291 ? 116.010 142.335 37.286 1.00 29.00 271 LEU A N 1
ATOM 2071 C CA . LEU A 1 291 ? 116.445 143.098 38.445 1.00 29.05 271 LEU A CA 1
ATOM 2072 C C . LEU A 1 291 ? 115.955 142.565 39.775 1.00 29.53 271 LEU A C 1
ATOM 2073 O O . LEU A 1 291 ? 116.580 142.822 40.813 1.00 30.61 271 LEU A O 1
ATOM 2078 N N . SER A 1 292 ? 114.834 141.841 39.749 1.00 28.64 272 SER A N 1
ATOM 2079 C CA . SER A 1 292 ? 114.212 141.310 40.973 1.00 27.80 272 SER A CA 1
ATOM 2080 C C . SER A 1 292 ? 114.288 139.799 41.110 1.00 26.62 272 SER A C 1
ATOM 2081 O O . SER A 1 292 ? 114.340 139.265 42.215 1.00 23.78 272 SER A O 1
ATOM 2084 N N . GLY A 1 293 ? 114.271 139.117 39.974 1.00 26.86 273 GLY A N 1
ATOM 2085 C CA . GLY A 1 293 ? 114.330 137.676 39.993 1.00 25.92 273 GLY A CA 1
ATOM 2086 C C . GLY A 1 293 ? 112.960 137.067 40.164 1.00 25.54 273 GLY A C 1
ATOM 2087 O O . GLY A 1 293 ? 112.843 135.910 40.555 1.00 26.69 273 GLY A O 1
ATOM 2088 N N . ARG A 1 294 ? 111.912 137.834 39.891 1.00 24.95 274 ARG A N 1
ATOM 2089 C CA . ARG A 1 294 ? 110.584 137.273 40.017 1.00 25.47 274 ARG A CA 1
ATOM 2090 C C . ARG A 1 294 ? 110.198 136.588 38.715 1.00 25.85 274 ARG A C 1
ATOM 2091 O O . ARG A 1 294 ? 110.799 136.817 37.667 1.00 24.62 274 ARG A O 1
ATOM 2099 N N . ARG A 1 295 ? 109.208 135.715 38.791 1.00 27.09 275 ARG A N 1
ATOM 2100 C CA . ARG A 1 295 ? 108.766 135.000 37.610 1.00 28.91 275 ARG A CA 1
ATOM 2101 C C . ARG A 1 295 ? 107.963 135.937 36.715 1.00 30.42 275 ARG A C 1
ATOM 2102 O O . ARG A 1 295 ? 107.370 136.907 37.198 1.00 30.12 275 ARG A O 1
ATOM 2110 N N . MET A 1 296 ? 107.937 135.645 35.416 1.00 32.38 276 MET A N 1
ATOM 2111 C CA . MET A 1 296 ? 107.199 136.471 34.472 1.00 33.82 276 MET A CA 1
ATOM 2112 C C . MET A 1 296 ? 105.805 136.798 34.996 1.00 35.97 276 MET A C 1
ATOM 2113 O O . MET A 1 296 ? 105.466 137.964 35.198 1.00 36.58 276 MET A O 1
ATOM 2118 N N . ILE A 1 297 ? 104.993 135.772 35.225 1.00 37.07 277 ILE A N 1
ATOM 2119 C CA . ILE A 1 297 ? 103.649 136.015 35.724 1.00 37.60 277 ILE A CA 1
ATOM 2120 C C . ILE A 1 297 ? 103.649 136.917 36.954 1.00 37.27 277 ILE A C 1
ATOM 2121 O O . ILE A 1 297 ? 102.858 137.847 37.037 1.00 38.78 277 ILE 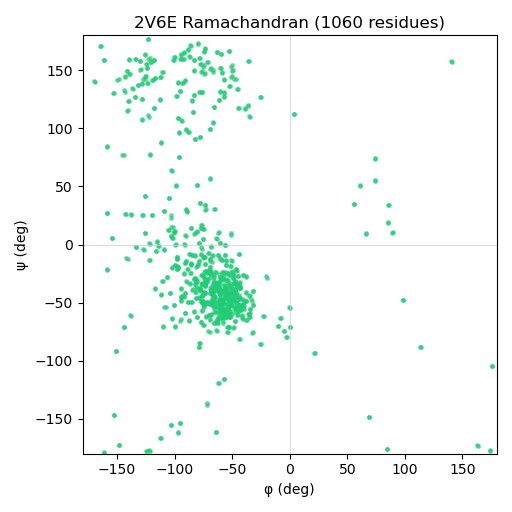A O 1
ATOM 2126 N N . GLU A 1 298 ? 104.541 136.652 37.901 1.00 37.63 278 GLU A N 1
ATOM 2127 C CA . GLU A 1 298 ? 104.624 137.452 39.121 1.00 38.41 278 GLU A CA 1
ATOM 2128 C C . GLU A 1 298 ? 104.781 138.943 38.788 1.00 38.10 278 GLU A C 1
ATOM 2129 O O . GLU A 1 298 ? 104.138 139.796 39.404 1.00 38.18 278 GLU A O 1
ATOM 2135 N N . ILE A 1 299 ? 105.631 139.248 37.812 1.00 36.68 279 ILE A N 1
ATOM 2136 C CA . ILE A 1 299 ? 105.859 140.623 37.398 1.00 36.09 279 ILE A CA 1
ATOM 2137 C C . ILE A 1 299 ? 104.632 141.167 36.676 1.00 37.42 279 ILE A C 1
ATOM 2138 O O . ILE A 1 299 ? 104.015 142.141 37.101 1.00 37.35 279 ILE A O 1
ATOM 2143 N N . MET A 1 300 ? 104.286 140.515 35.577 1.00 39.18 280 MET A N 1
ATOM 2144 C CA . MET A 1 300 ? 103.150 140.912 34.762 1.00 41.00 280 MET A CA 1
ATOM 2145 C C . MET A 1 300 ? 101.766 140.915 35.406 1.00 41.93 280 MET A C 1
ATOM 2146 O O . MET A 1 300 ? 100.927 141.703 34.998 1.00 43.26 280 MET A O 1
ATOM 2151 N N . LEU A 1 301 ? 101.510 140.088 36.417 1.00 42.79 281 LEU A N 1
ATOM 2152 C CA . LEU A 1 301 ? 100.146 140.036 36.936 1.00 44.45 281 LEU A CA 1
ATOM 2153 C C . LEU A 1 301 ? 99.785 139.983 38.419 1.00 45.38 281 LEU A C 1
ATOM 2154 O O . LEU A 1 301 ? 99.092 140.868 38.914 1.00 46.85 281 LEU A O 1
ATOM 2159 N N . GLN A 1 302 ? 100.212 138.939 39.121 1.00 45.25 282 GLN A N 1
ATOM 2160 C CA . GLN A 1 302 ? 99.829 138.792 40.517 1.00 45.72 282 GLN A CA 1
ATOM 2161 C C . GLN A 1 302 ? 100.860 139.172 41.561 1.00 45.25 282 GLN A C 1
ATOM 2162 O O . GLN A 1 302 ? 100.641 138.959 42.751 1.00 44.29 282 GLN A O 1
ATOM 2168 N N . GLY A 1 303 ? 101.983 139.723 41.129 1.00 45.12 283 GLY A N 1
ATOM 2169 C CA . GLY A 1 303 ? 102.995 140.124 42.087 1.00 45.71 283 GLY A CA 1
ATOM 2170 C C . GLY A 1 303 ? 102.605 141.423 42.763 1.00 46.49 283 GLY A C 1
ATOM 2171 O O . GLY A 1 303 ? 101.932 142.258 42.159 1.00 46.98 283 GLY A O 1
ATOM 2172 N N . GLU A 1 304 ? 103.008 141.599 44.016 1.00 46.67 284 GLU A N 1
ATOM 2173 C CA . GLU A 1 304 ? 102.688 142.824 44.737 1.00 48.18 284 GLU A CA 1
ATOM 2174 C C . GLU A 1 304 ? 103.876 143.269 45.579 1.00 46.70 284 GLU A C 1
ATOM 2175 O O . GLU A 1 304 ? 104.287 142.575 46.522 1.00 46.41 284 GLU A O 1
ATOM 2181 N N . PHE A 1 305 ? 104.413 144.440 45.235 1.00 44.20 285 PHE A N 1
ATOM 2182 C CA . PHE A 1 305 ? 105.581 144.969 45.920 1.00 42.11 285 PHE A CA 1
ATOM 2183 C C . PHE A 1 305 ? 105.399 146.319 46.593 1.00 42.54 285 PHE A C 1
ATOM 2184 O O . PHE A 1 305 ? 104.524 147.111 46.226 1.00 45.16 285 PHE A O 1
ATOM 2192 N N . SER A 1 306 ? 106.256 146.577 47.572 1.00 41.10 286 SER A N 1
ATOM 2193 C CA . SER A 1 306 ? 106.267 147.839 48.298 1.00 40.50 286 SER A CA 1
ATOM 2194 C C . SER A 1 306 ? 107.708 147.996 48.795 1.00 39.89 286 SER A C 1
ATOM 2195 O O . SER A 1 306 ? 108.283 147.064 49.361 1.00 40.25 286 SER A O 1
ATOM 2198 N N . VAL A 1 307 ? 108.301 149.162 48.559 1.00 38.94 287 VAL A N 1
ATOM 2199 C CA . VAL A 1 307 ? 109.686 149.400 48.951 1.00 37.75 287 VAL A CA 1
ATOM 2200 C C . VAL A 1 307 ? 109.971 149.043 50.396 1.00 37.31 287 VAL A C 1
ATOM 2201 O O . VAL A 1 307 ? 109.075 149.075 51.225 1.00 38.31 287 VAL A O 1
ATOM 2205 N N . ALA A 1 308 ? 111.227 148.696 50.681 1.00 37.30 288 ALA A N 1
ATOM 2206 C CA . ALA A 1 308 ? 111.677 148.326 52.027 1.00 37.30 288 ALA A CA 1
ATOM 2207 C C . ALA A 1 308 ? 113.061 148.906 52.318 1.00 38.15 288 ALA A C 1
ATOM 2208 O O . ALA A 1 308 ? 113.527 148.897 53.460 1.00 39.07 288 ALA A O 1
ATOM 2210 N N . GLY A 1 309 ? 113.721 149.403 51.278 1.00 38.21 289 GLY A N 1
ATOM 2211 C CA . GLY A 1 309 ? 115.042 149.974 51.444 1.00 38.43 289 GLY A CA 1
ATOM 2212 C C . GLY A 1 309 ? 115.564 150.295 50.065 1.00 38.70 289 GLY A C 1
ATOM 2213 O O . GLY A 1 309 ? 114.841 150.098 49.091 1.00 38.86 289 GLY A O 1
ATOM 2214 N N . LYS A 1 310 ? 116.799 150.779 49.967 1.00 37.88 290 LYS A N 1
ATOM 2215 C CA . LYS A 1 310 ? 117.365 151.108 48.666 1.00 36.87 290 LYS A CA 1
ATOM 2216 C C . LYS A 1 310 ? 117.356 149.901 47.737 1.00 36.50 290 LYS A C 1
ATOM 2217 O O . LYS A 1 310 ? 116.957 150.000 46.580 1.00 36.26 290 LYS A O 1
ATOM 2223 N N . TYR A 1 311 ? 117.780 148.756 48.246 1.00 36.20 291 TYR A N 1
ATOM 2224 C CA . TYR A 1 311 ? 117.832 147.575 47.407 1.00 38.21 291 TYR A CA 1
ATOM 2225 C C . TYR A 1 311 ? 116.890 146.437 47.822 1.00 39.08 291 TYR A C 1
ATOM 2226 O O . TYR A 1 311 ? 116.887 145.370 47.201 1.00 40.07 291 TYR A O 1
ATOM 2235 N N . THR A 1 312 ? 116.083 146.647 48.858 1.00 38.57 292 THR A N 1
ATOM 2236 C CA . THR A 1 312 ? 115.157 145.597 49.269 1.00 36.73 292 THR A CA 1
ATOM 2237 C C . THR A 1 312 ? 113.715 146.034 49.123 1.00 35.29 292 THR A C 1
ATOM 2238 O O . THR A 1 312 ? 113.379 147.189 49.342 1.00 33.87 292 THR A O 1
ATOM 2242 N N . VAL A 1 313 ? 112.876 145.086 48.724 1.00 35.07 293 VAL A N 1
ATOM 2243 C CA . VAL A 1 313 ? 111.451 145.316 48.543 1.00 34.89 293 VAL A CA 1
ATOM 2244 C C . VAL A 1 313 ? 110.655 144.110 49.080 1.00 35.94 293 VAL A C 1
ATOM 2245 O O . VAL A 1 313 ? 111.112 142.965 49.038 1.00 35.68 293 VAL A O 1
ATOM 2249 N N . THR A 1 314 ? 109.471 144.371 49.608 1.00 36.30 294 THR A N 1
ATOM 2250 C CA . THR A 1 314 ? 108.667 143.293 50.131 1.00 37.54 294 THR A CA 1
ATOM 2251 C C . THR A 1 314 ? 107.771 142.780 49.017 1.00 38.49 294 THR A C 1
ATOM 2252 O O . THR A 1 314 ? 107.234 143.562 48.228 1.00 38.15 294 THR A O 1
ATOM 2256 N N . PHE A 1 315 ? 107.611 141.460 48.970 1.00 39.40 295 PHE A N 1
ATOM 2257 C CA . PHE A 1 315 ? 106.839 140.801 47.923 1.00 40.65 295 PHE A CA 1
ATOM 2258 C C . PHE A 1 315 ? 105.722 139.870 48.411 1.00 40.70 295 PHE A C 1
ATOM 2259 O O . PHE A 1 315 ? 105.873 139.177 49.416 1.00 42.02 295 PHE A O 1
ATOM 2267 N N . LEU A 1 316 ? 104.597 139.872 47.701 1.00 39.94 296 LEU A N 1
ATOM 2268 C CA . LEU A 1 316 ? 103.477 138.983 48.019 1.00 39.87 296 LEU A CA 1
ATOM 2269 C C . LEU A 1 316 ? 103.010 138.365 46.709 1.00 39.13 296 LEU A C 1
ATOM 2270 O O . LEU A 1 316 ? 103.288 138.907 45.641 1.00 39.75 296 LEU A O 1
ATOM 2275 N N . GLY A 1 317 ? 102.299 137.244 46.784 1.00 38.08 297 GLY A N 1
ATOM 2276 C CA . GLY A 1 317 ? 101.820 136.608 45.572 1.00 38.58 297 GLY A CA 1
ATOM 2277 C C . GLY A 1 317 ? 102.796 135.653 44.889 1.00 39.38 297 GLY A C 1
ATOM 2278 O O . GLY A 1 317 ? 102.814 135.555 43.654 1.00 40.17 297 GLY A O 1
ATOM 2279 N N . GLN A 1 318 ? 103.616 134.952 45.675 1.00 38.30 298 GLN A N 1
ATOM 2280 C CA . GLN A 1 318 ? 104.559 133.989 45.124 1.00 36.90 298 GLN A CA 1
ATOM 2281 C C . GLN A 1 318 ? 103.720 132.988 44.315 1.00 37.53 298 GLN A C 1
ATOM 2282 O O . GLN A 1 318 ? 102.705 132.477 44.796 1.00 37.36 298 GLN A O 1
ATOM 2288 N N . ALA A 1 319 ? 104.134 132.718 43.083 1.00 36.77 299 ALA A N 1
ATOM 2289 C CA . ALA A 1 319 ? 103.400 131.791 42.240 1.00 36.67 299 ALA A CA 1
ATOM 2290 C C . ALA A 1 319 ? 103.818 130.351 42.475 1.00 37.40 299 ALA A C 1
ATOM 2291 O O . ALA A 1 319 ? 104.800 130.080 43.178 1.00 36.81 299 ALA A O 1
ATOM 2293 N N . LYS A 1 320 ? 103.064 129.431 41.876 1.00 37.80 300 LYS A N 1
ATOM 2294 C CA . LYS A 1 320 ? 103.360 128.006 41.966 1.00 38.38 300 LYS A CA 1
ATOM 2295 C C . LYS A 1 320 ? 103.216 127.398 43.343 1.00 41.31 300 LYS A C 1
ATOM 2296 O O . LYS A 1 320 ? 103.638 126.267 43.555 1.00 40.11 300 LYS A O 1
ATOM 2302 N N . LYS A 1 321 ? 102.656 128.134 44.293 1.00 45.72 301 LYS A N 1
ATOM 2303 C CA . LYS A 1 321 ? 102.488 127.556 45.611 1.00 50.16 301 LYS A CA 1
ATOM 2304 C C . LYS A 1 321 ? 101.220 126.750 45.538 1.00 55.70 301 LYS A C 1
ATOM 2305 O O . LYS A 1 321 ? 100.205 127.248 45.062 1.00 57.72 301 LYS A O 1
ATOM 2311 N N . ARG A 1 322 ? 101.281 125.490 45.949 1.00 61.91 302 ARG A N 1
ATOM 2312 C CA . ARG A 1 322 ? 100.086 124.668 45.953 1.00 68.10 302 ARG A CA 1
ATOM 2313 C C . ARG A 1 322 ? 99.424 125.179 47.204 1.00 73.79 302 ARG A C 1
ATOM 2314 O O . ARG A 1 322 ? 99.718 124.717 48.304 1.00 76.21 302 ARG A O 1
ATOM 2322 N N . SER A 1 323 ? 98.561 126.173 47.014 1.00 78.94 303 SER A N 1
ATOM 2323 C CA . SER A 1 323 ? 97.835 126.842 48.088 1.00 82.67 303 SER A CA 1
ATOM 2324 C C . SER A 1 323 ? 98.142 126.432 49.524 1.00 85.28 303 SER A C 1
ATOM 2325 O O . SER A 1 323 ? 97.875 125.312 49.961 1.00 84.89 303 SER A O 1
ATOM 2328 N N . GLU A 1 324 ? 98.736 127.369 50.245 1.00 87.77 304 GLU A N 1
ATOM 2329 C CA . GLU A 1 324 ? 99.051 127.197 51.651 1.00 89.79 304 GLU A CA 1
ATOM 2330 C C . GLU A 1 324 ? 97.826 127.921 52.200 1.00 90.46 304 GLU A C 1
ATOM 2331 O O . GLU A 1 324 ? 97.424 127.745 53.351 1.00 90.53 304 GLU A O 1
ATOM 2337 N N . ASP A 1 325 ? 97.252 128.724 51.296 1.00 91.08 305 ASP A N 1
ATOM 2338 C CA . ASP A 1 325 ? 96.087 129.594 51.500 1.00 90.83 305 ASP A CA 1
ATOM 2339 C C . ASP A 1 325 ? 96.647 130.990 51.758 1.00 89.87 305 ASP A C 1
ATOM 2340 O O . ASP A 1 325 ? 96.231 131.987 51.152 1.00 89.43 305 ASP A O 1
ATOM 2342 N N . LYS A 1 326 ? 97.635 131.014 52.647 1.00 88.09 306 LYS A N 1
ATOM 2343 C CA . LYS A 1 326 ? 98.318 132.217 53.088 1.00 85.46 306 LYS A CA 1
ATOM 2344 C C . LYS A 1 326 ? 98.892 133.144 52.016 1.00 83.85 306 LYS A C 1
ATOM 2345 O O . LYS A 1 326 ? 99.507 132.703 51.040 1.00 84.20 306 LYS A O 1
ATOM 2347 N N . GLY A 1 327 ? 98.672 134.440 52.232 1.00 81.37 307 GLY A N 1
ATOM 2348 C CA . GLY A 1 327 ? 99.195 135.467 51.354 1.00 77.48 307 GLY A CA 1
ATOM 2349 C C . GLY A 1 327 ? 100.397 136.046 52.091 1.00 75.03 307 GLY A C 1
ATOM 2350 O O . GLY A 1 327 ? 100.409 137.217 52.483 1.00 74.62 307 GLY A O 1
ATOM 2351 N N . ILE A 1 328 ? 101.404 135.202 52.303 1.00 71.86 308 ILE A N 1
ATOM 2352 C CA . ILE A 1 328 ? 102.627 135.591 52.998 1.00 69.15 308 ILE A CA 1
ATOM 2353 C C . ILE A 1 328 ? 103.506 136.537 52.174 1.00 67.74 308 ILE A C 1
ATOM 2354 O O . ILE A 1 328 ? 103.421 136.572 50.945 1.00 68.11 308 ILE A O 1
ATOM 2359 N N . SER A 1 329 ? 104.355 137.299 52.857 1.00 65.01 309 SER A N 1
ATOM 2360 C CA . SER A 1 329 ? 105.255 138.224 52.178 1.00 61.93 309 SER A CA 1
ATOM 2361 C C . SER A 1 329 ? 106.699 137.862 52.483 1.00 60.14 309 SER A C 1
ATOM 2362 O O . SER A 1 329 ? 107.038 137.486 53.606 1.00 60.02 309 SER A O 1
ATOM 2365 N N . ARG A 1 330 ? 107.547 137.987 51.473 1.00 57.49 310 ARG A N 1
ATOM 2366 C CA . ARG A 1 330 ? 108.958 137.675 51.613 1.00 54.25 310 ARG A CA 1
ATOM 2367 C C . ARG A 1 330 ? 109.758 138.916 51.220 1.00 51.57 310 ARG A C 1
ATOM 2368 O O . ARG A 1 330 ? 109.412 139.608 50.263 1.00 50.53 310 ARG A O 1
ATOM 2376 N N . LYS A 1 331 ? 110.814 139.212 51.968 1.00 48.83 311 LYS A N 1
ATOM 2377 C CA . LYS A 1 331 ? 111.654 140.361 51.657 1.00 46.12 311 LYS A CA 1
ATOM 2378 C C . LYS A 1 331 ? 112.677 139.895 50.616 1.00 44.77 311 LYS A C 1
ATOM 2379 O O . LYS A 1 331 ? 113.413 138.926 50.833 1.00 43.70 311 LYS A O 1
ATOM 2385 N N . ILE A 1 332 ? 112.709 140.593 49.481 1.00 43.73 312 ILE A N 1
ATOM 2386 C CA . ILE A 1 332 ? 113.600 140.251 48.375 1.00 41.17 312 ILE A CA 1
ATOM 2387 C C . ILE A 1 332 ? 114.524 141.388 47.973 1.00 39.66 312 ILE A C 1
ATOM 2388 O O . ILE A 1 332 ? 114.262 142.555 48.249 1.00 37.80 312 ILE A O 1
ATOM 2393 N N . TYR A 1 333 ? 115.602 141.030 47.291 1.00 39.71 313 TYR A N 1
ATOM 2394 C CA . TYR A 1 333 ? 116.563 142.006 46.820 1.00 39.42 313 TYR A CA 1
ATOM 2395 C C . TYR A 1 333 ? 116.094 142.613 45.506 1.00 39.53 313 TYR A C 1
ATOM 2396 O O . TYR A 1 333 ? 115.268 142.034 44.803 1.00 39.66 313 TYR A O 1
ATOM 2405 N N . THR A 1 334 ? 116.630 143.788 45.195 1.00 39.64 314 THR A N 1
ATOM 2406 C CA . THR A 1 334 ? 116.337 144.511 43.965 1.00 40.63 314 THR A CA 1
ATOM 2407 C C . THR A 1 334 ? 117.686 144.996 43.514 1.00 41.61 314 THR A C 1
ATOM 2408 O O . THR A 1 334 ? 118.435 145.507 44.333 1.00 41.34 314 THR A O 1
ATOM 2412 N N . LEU A 1 335 ? 118.011 144.861 42.234 1.00 44.32 315 LEU A N 1
ATOM 2413 C CA . LEU A 1 335 ? 119.329 145.305 41.771 1.00 47.44 315 LEU A CA 1
ATOM 2414 C C . LEU A 1 335 ? 119.520 146.787 41.373 1.00 49.55 315 LEU A C 1
ATOM 2415 O O . LEU A 1 335 ? 120.514 147.158 40.752 1.00 50.40 315 LEU A O 1
ATOM 2420 N N . CYS A 1 336 ? 118.561 147.627 41.741 1.00 51.48 316 CYS A N 1
ATOM 2421 C CA . CYS A 1 336 ? 118.650 149.056 41.512 1.00 54.98 316 CYS A CA 1
ATOM 2422 C C . CYS A 1 336 ? 117.578 149.672 42.390 1.00 55.05 316 CYS A C 1
ATOM 2423 O O . CYS A 1 336 ? 116.769 148.941 42.937 1.00 57.94 316 CYS A O 1
ATOM 2426 N N . ASP A 1 337 ? 117.554 150.996 42.529 1.00 53.81 317 ASP A N 1
ATOM 2427 C CA . ASP A 1 337 ? 116.575 151.636 43.411 1.00 50.98 317 ASP A CA 1
ATOM 2428 C C . ASP A 1 337 ? 115.224 150.934 43.448 1.00 47.93 317 ASP A C 1
ATOM 2429 O O . ASP A 1 337 ? 114.467 150.947 42.480 1.00 46.05 317 ASP A O 1
ATOM 2434 N N . ALA A 1 338 ? 114.950 150.317 44.593 1.00 45.93 318 ALA A N 1
ATOM 2435 C CA . ALA A 1 338 ? 113.730 149.555 44.815 1.00 44.68 318 ALA A CA 1
ATOM 2436 C C . ALA A 1 338 ? 112.493 150.385 44.614 1.00 42.80 318 ALA A C 1
ATOM 2437 O O . ALA A 1 338 ? 111.418 149.846 44.351 1.00 42.40 318 ALA A O 1
ATOM 2439 N N . THR A 1 339 ? 112.644 151.694 44.754 1.00 40.88 319 THR A N 1
ATOM 2440 C CA . THR A 1 339 ? 111.522 152.600 44.563 1.00 39.93 319 THR A CA 1
ATOM 2441 C C . THR A 1 339 ? 111.279 152.685 43.057 1.00 39.52 319 THR A C 1
ATOM 2442 O O . THR A 1 339 ? 110.148 152.494 42.583 1.00 39.28 319 THR A O 1
ATOM 2446 N N . LEU A 1 340 ? 112.352 152.958 42.315 1.00 38.32 320 LEU A N 1
ATOM 2447 C CA . LEU A 1 340 ? 112.284 153.054 40.866 1.00 37.16 320 LEU A CA 1
ATOM 2448 C C . LEU A 1 340 ? 111.724 151.755 40.351 1.00 37.39 320 LEU A C 1
ATOM 2449 O O . LEU A 1 340 ? 110.976 151.720 39.387 1.00 37.64 320 LEU A O 1
ATOM 2454 N N . PHE A 1 341 ? 112.101 150.671 41.004 1.00 38.84 321 PHE A N 1
ATOM 2455 C CA . PHE A 1 341 ? 111.603 149.365 40.612 1.00 39.68 321 PHE A CA 1
ATOM 2456 C C . PHE A 1 341 ? 110.083 149.293 40.738 1.00 40.22 321 PHE A C 1
ATOM 2457 O O . PHE A 1 341 ? 109.396 149.055 39.751 1.00 40.84 321 PHE A O 1
ATOM 2465 N N . VAL A 1 342 ? 109.553 149.495 41.946 1.00 40.14 322 VAL A N 1
ATOM 2466 C CA . VAL A 1 342 ? 108.104 149.410 42.133 1.00 39.14 322 VAL A CA 1
ATOM 2467 C C . VAL A 1 342 ? 107.295 150.329 41.219 1.00 38.88 322 VAL A C 1
ATOM 2468 O O . VAL A 1 342 ? 106.130 150.042 40.940 1.00 37.47 322 VAL A O 1
ATOM 2472 N N . SER A 1 343 ? 107.902 151.414 40.738 1.00 39.44 323 SER A N 1
ATOM 2473 C CA . SER A 1 343 ? 107.183 152.325 39.853 1.00 39.73 323 SER A CA 1
ATOM 2474 C C . SER A 1 343 ? 107.157 151.820 38.416 1.00 39.58 323 SER A C 1
ATOM 2475 O O . SER A 1 343 ? 106.153 151.979 37.728 1.00 40.08 323 SER A O 1
ATOM 2478 N N . LEU A 1 344 ? 108.242 151.196 37.965 1.00 39.71 324 LEU A N 1
ATOM 2479 C CA . LEU A 1 344 ? 108.281 150.647 36.611 1.00 40.55 324 LEU A CA 1
ATOM 2480 C C . LEU A 1 344 ? 107.344 149.452 36.488 1.00 41.38 324 LEU A C 1
ATOM 2481 O O . LEU A 1 344 ? 106.877 149.120 35.407 1.00 42.24 324 LEU A O 1
ATOM 2486 N N . VAL A 1 345 ? 107.080 148.792 37.603 1.00 42.48 325 VAL A N 1
ATOM 2487 C CA . VAL A 1 345 ? 106.186 147.656 37.587 1.00 42.63 325 VAL A CA 1
ATOM 2488 C C . VAL A 1 345 ? 104.765 148.223 37.544 1.00 44.06 325 VAL A C 1
ATOM 2489 O O . VAL A 1 345 ? 103.893 147.681 36.870 1.00 43.56 325 VAL A O 1
ATOM 2493 N N . ASN A 1 346 ? 104.532 149.324 38.253 1.00 46.36 326 ASN A N 1
ATOM 2494 C CA . ASN A 1 346 ? 103.205 149.930 38.262 1.00 49.69 326 ASN A CA 1
ATOM 2495 C C . ASN A 1 346 ? 102.953 150.579 36.924 1.00 50.01 326 ASN A C 1
ATOM 2496 O O . ASN A 1 346 ? 101.809 150.752 36.520 1.00 50.99 326 ASN A O 1
ATOM 2501 N N . GLU A 1 347 ? 104.032 150.929 36.234 1.00 50.16 327 GLU A N 1
ATOM 2502 C CA . GLU A 1 347 ? 103.915 151.545 34.924 1.00 50.80 327 GLU A CA 1
ATOM 2503 C C . GLU A 1 347 ? 103.529 150.476 33.926 1.00 50.17 327 GLU A C 1
ATOM 2504 O O . GLU A 1 347 ? 102.411 150.463 33.424 1.00 52.08 327 GLU A O 1
ATOM 2510 N N . LEU A 1 348 ? 104.461 149.573 33.655 1.00 48.34 328 LEU A N 1
ATOM 2511 C CA . LEU A 1 348 ? 104.245 148.482 32.713 1.00 46.45 328 LEU A CA 1
ATOM 2512 C C . LEU A 1 348 ? 102.844 147.888 32.818 1.00 46.47 328 LEU A C 1
ATOM 2513 O O . LEU A 1 348 ? 102.147 147.743 31.813 1.00 46.44 328 LEU A O 1
ATOM 2518 N N . ARG A 1 349 ? 102.434 147.563 34.039 1.00 47.06 329 ARG A N 1
ATOM 2519 C CA . ARG A 1 349 ? 101.123 146.962 34.285 1.00 47.96 329 ARG A CA 1
ATOM 2520 C C . ARG A 1 349 ? 99.934 147.758 33.753 1.00 49.09 329 ARG A C 1
ATOM 2521 O O . ARG A 1 349 ? 98.810 147.246 33.676 1.00 48.01 329 ARG A O 1
ATOM 2529 N N . SER A 1 350 ? 100.187 149.010 33.391 1.00 50.94 330 SER A N 1
ATOM 2530 C CA . SER A 1 350 ? 99.147 149.868 32.857 1.00 52.75 330 SER A CA 1
ATOM 2531 C C . SER A 1 350 ? 99.171 149.970 31.333 1.00 53.39 330 SER A C 1
ATOM 2532 O O . SER A 1 350 ? 98.296 149.421 30.659 1.00 53.78 330 SER A O 1
ATOM 2535 N N . CYS A 1 351 ? 100.177 150.660 30.798 1.00 53.80 331 CYS A N 1
ATOM 2536 C CA . CYS A 1 351 ? 100.286 150.861 29.355 1.00 55.83 331 CYS A CA 1
ATOM 2537 C C . CYS A 1 351 ? 99.588 149.790 28.523 1.00 54.52 331 CYS A C 1
ATOM 2538 O O . CYS A 1 351 ? 99.858 148.592 28.669 1.00 55.07 331 CYS A O 1
ATOM 2541 N N . PRO A 1 352 ? 98.709 150.237 27.605 1.00 53.30 332 PRO A N 1
ATOM 2542 C CA . PRO A 1 352 ? 97.852 149.532 26.652 1.00 52.77 332 PRO A CA 1
ATOM 2543 C C . PRO A 1 352 ? 98.018 148.035 26.589 1.00 53.26 332 PRO A C 1
ATOM 2544 O O . PRO A 1 352 ? 97.176 147.280 27.073 1.00 52.04 332 PRO A O 1
ATOM 2548 N N . ALA A 1 353 ? 99.117 147.625 25.973 1.00 55.18 333 ALA A N 1
ATOM 2549 C CA . ALA A 1 353 ? 99.457 146.229 25.789 1.00 55.88 333 ALA A CA 1
ATOM 2550 C C . ALA A 1 353 ? 99.096 145.350 26.973 1.00 57.21 333 ALA A C 1
ATOM 2551 O O . ALA A 1 353 ? 98.825 144.159 26.796 1.00 57.13 333 ALA A O 1
ATOM 2553 N N . ALA A 1 354 ? 99.068 145.930 28.171 1.00 57.73 334 ALA A N 1
ATOM 2554 C CA . ALA A 1 354 ? 98.764 145.163 29.372 1.00 58.25 334 ALA A CA 1
ATOM 2555 C C . ALA A 1 354 ? 97.352 145.310 29.957 1.00 59.25 334 ALA A C 1
ATOM 2556 O O . ALA A 1 354 ? 97.074 144.771 31.034 1.00 60.00 334 ALA A O 1
ATOM 2558 N N . ALA A 1 355 ? 96.458 146.008 29.257 1.00 59.97 335 ALA A N 1
ATOM 2559 C CA . ALA A 1 355 ? 95.090 146.205 29.750 1.00 60.69 335 ALA A CA 1
ATOM 2560 C C . ALA A 1 355 ? 94.077 145.096 29.425 1.00 61.60 335 ALA A C 1
ATOM 2561 O O . ALA A 1 355 ? 93.087 144.942 30.137 1.00 61.35 335 ALA A O 1
ATOM 2563 N N . ASP A 1 356 ? 94.317 144.338 28.357 1.00 62.76 336 ASP A N 1
ATOM 2564 C CA . ASP A 1 356 ? 93.428 143.242 27.956 1.00 64.36 336 ASP A CA 1
ATOM 2565 C C . ASP A 1 356 ? 93.333 142.191 29.057 1.00 64.53 336 ASP A C 1
ATOM 2566 O O . ASP A 1 356 ? 92.315 141.511 29.191 1.00 64.52 336 ASP A O 1
ATOM 2571 N N . PHE A 1 357 ? 94.419 142.060 29.821 1.00 64.50 337 PHE A N 1
ATOM 2572 C CA . PHE A 1 357 ? 94.562 141.073 30.896 1.00 63.88 337 PHE A CA 1
ATOM 2573 C C . PHE A 1 357 ? 93.332 140.654 31.682 1.00 64.14 337 PHE A C 1
ATOM 2574 O O . PHE A 1 357 ? 93.186 139.475 31.998 1.00 64.69 337 PHE A O 1
ATOM 2582 N N . ASP A 1 358 ? 92.451 141.594 32.003 1.00 63.96 338 ASP A N 1
ATOM 2583 C CA . ASP A 1 358 ? 91.248 141.250 32.756 1.00 63.39 338 ASP A CA 1
ATOM 2584 C C . ASP A 1 358 ? 90.275 140.411 31.933 1.00 62.40 338 ASP A C 1
ATOM 2585 O O . ASP A 1 358 ? 89.403 139.743 32.482 1.00 61.55 338 ASP A O 1
ATOM 2590 N N . GLU A 1 359 ? 90.430 140.445 30.614 1.00 62.19 339 GLU A N 1
ATOM 2591 C CA . GLU A 1 359 ? 89.573 139.667 29.731 1.00 62.22 339 GLU A CA 1
ATOM 2592 C C . GLU A 1 359 ? 90.308 138.447 29.198 1.00 60.87 339 GLU A C 1
ATOM 2593 O O . GLU A 1 359 ? 89.736 137.357 29.112 1.00 60.41 339 GLU A O 1
ATOM 2599 N N . VAL A 1 360 ? 91.573 138.632 28.835 1.00 59.14 340 VAL A N 1
ATOM 2600 C CA . VAL A 1 360 ? 92.383 137.527 28.335 1.00 57.38 340 VAL A CA 1
ATOM 2601 C C . VAL A 1 360 ? 92.213 136.344 29.284 1.00 57.07 340 VAL A C 1
ATOM 2602 O O . VAL A 1 360 ? 92.114 135.182 28.877 1.00 55.91 340 VAL A O 1
ATOM 2606 N N . ILE A 1 361 ? 92.170 136.673 30.565 1.00 56.81 341 ILE A N 1
ATOM 2607 C CA . ILE A 1 361 ? 92.016 135.695 31.613 1.00 56.78 341 ILE A CA 1
ATOM 2608 C C . ILE A 1 361 ? 90.759 134.847 31.476 1.00 57.37 341 ILE A C 1
ATOM 2609 O O . ILE A 1 361 ? 90.827 133.624 31.531 1.00 56.59 341 ILE A O 1
ATOM 2614 N N . LYS A 1 362 ? 89.615 135.502 31.296 1.00 58.96 342 LYS A N 1
ATOM 2615 C CA . LYS A 1 362 ? 88.335 134.810 31.185 1.00 60.45 342 LYS A CA 1
ATOM 2616 C C . LYS A 1 362 ? 88.292 133.662 30.183 1.00 61.20 342 LYS A C 1
ATOM 2617 O O . LYS A 1 362 ? 87.366 132.853 30.207 1.00 60.77 342 LYS A O 1
ATOM 2623 N N . GLY A 1 363 ? 89.295 133.576 29.316 1.00 62.12 343 GLY A N 1
ATOM 2624 C CA . GLY A 1 363 ? 89.319 132.497 28.347 1.00 63.24 343 GLY A CA 1
ATOM 2625 C C . GLY A 1 363 ? 88.502 132.813 27.114 1.00 64.49 343 GLY A C 1
ATOM 2626 O O . GLY A 1 363 ? 87.972 133.912 26.989 1.00 67.12 343 GLY A O 1
ATOM 2627 N N . TYR A 1 364 ? 88.390 131.846 26.208 1.00 63.16 344 TYR A N 1
ATOM 2628 C CA . TYR A 1 364 ? 87.651 132.031 24.964 1.00 61.91 344 TYR A CA 1
ATOM 2629 C C . TYR A 1 364 ? 86.401 131.162 24.831 1.00 61.56 344 TYR A C 1
ATOM 2630 O O . TYR A 1 364 ? 85.694 131.230 23.827 1.00 61.55 344 TYR A O 1
ATOM 2639 N N . GLY A 1 365 ? 86.134 130.334 25.830 1.00 61.36 345 GLY A N 1
ATOM 2640 C CA . GLY A 1 365 ? 84.963 129.493 25.754 1.00 61.90 345 GLY A CA 1
ATOM 2641 C C . GLY A 1 365 ? 85.017 128.361 26.744 1.00 63.18 345 GLY A C 1
ATOM 2642 O O . GLY A 1 365 ? 85.917 128.296 27.584 1.00 63.92 345 GLY A O 1
ATOM 2643 N N . GLU A 1 366 ? 84.046 127.462 26.636 1.00 64.25 346 GLU A N 1
ATOM 2644 C CA . GLU A 1 366 ? 83.956 126.320 27.530 1.00 65.26 346 GLU A CA 1
ATOM 2645 C C . GLU A 1 366 ? 85.014 125.304 27.170 1.00 64.21 346 GLU A C 1
ATOM 2646 O O . GLU A 1 366 ? 85.238 124.352 27.904 1.00 65.20 346 GLU A O 1
ATOM 2652 N N . ASN A 1 367 ? 85.666 125.490 26.035 1.00 61.79 347 ASN A N 1
ATOM 2653 C CA . ASN A 1 367 ? 86.696 124.544 25.666 1.00 59.84 347 ASN A CA 1
ATOM 2654 C C . ASN A 1 367 ? 88.108 125.027 25.961 1.00 57.87 347 ASN A C 1
ATOM 2655 O O . ASN A 1 367 ? 89.073 124.413 25.528 1.00 57.16 347 ASN A O 1
ATOM 2660 N N . ASP A 1 368 ? 88.239 126.130 26.694 1.00 55.53 348 ASP A N 1
ATOM 2661 C CA . ASP A 1 368 ? 89.564 126.625 27.048 1.00 52.68 348 ASP A CA 1
ATOM 2662 C C . ASP A 1 368 ? 89.880 126.041 28.417 1.00 51.30 348 ASP A C 1
ATOM 2663 O O . ASP A 1 368 ? 89.311 126.462 29.429 1.00 50.66 348 ASP A O 1
ATOM 2668 N N . THR A 1 369 ? 90.779 125.060 28.428 1.00 49.10 349 THR A N 1
ATOM 2669 C CA . THR A 1 369 ? 91.205 124.367 29.645 1.00 47.27 349 THR A CA 1
ATOM 2670 C C . THR A 1 369 ? 92.355 125.034 30.406 1.00 46.58 349 THR A C 1
ATOM 2671 O O . THR A 1 369 ? 92.701 124.622 31.515 1.00 46.79 349 THR A O 1
ATOM 2675 N N . ARG A 1 370 ? 92.951 126.055 29.807 1.00 45.86 350 ARG A N 1
ATOM 2676 C CA . ARG A 1 370 ? 94.068 126.749 30.423 1.00 45.60 350 ARG A CA 1
ATOM 2677 C C . ARG A 1 370 ? 93.682 127.432 31.736 1.00 45.64 350 ARG A C 1
ATOM 2678 O O . ARG A 1 370 ? 92.503 127.570 32.067 1.00 44.31 350 ARG A O 1
ATOM 2686 N N . SER A 1 371 ? 94.697 127.824 32.495 1.00 46.00 351 SER A N 1
ATOM 2687 C CA . SER A 1 371 ? 94.497 128.505 33.763 1.00 45.72 351 SER A CA 1
ATOM 2688 C C . SER A 1 371 ? 94.495 129.978 33.437 1.00 45.23 351 SER A C 1
ATOM 2689 O O . SER A 1 371 ? 94.911 130.361 32.345 1.00 45.11 351 SER A O 1
ATOM 2692 N N . GLU A 1 372 ? 94.035 130.812 34.364 1.00 44.91 352 GLU A N 1
ATOM 2693 C CA . GLU A 1 372 ? 94.054 132.236 34.091 1.00 43.88 352 GLU A CA 1
ATOM 2694 C C . GLU A 1 372 ? 95.522 132.595 33.864 1.00 43.15 352 GLU A C 1
ATOM 2695 O O . GLU A 1 372 ? 95.866 133.216 32.852 1.00 43.67 352 GLU A O 1
ATOM 2701 N N . ASN A 1 373 ? 96.393 132.180 34.783 1.00 41.05 353 ASN A N 1
ATOM 2702 C CA . ASN A 1 373 ? 97.809 132.449 34.610 1.00 40.31 353 ASN A CA 1
ATOM 2703 C C . ASN A 1 373 ? 98.260 131.843 33.294 1.00 39.32 353 ASN A C 1
ATOM 2704 O O . ASN A 1 373 ? 99.029 132.452 32.556 1.00 40.57 353 ASN A O 1
ATOM 2709 N N . GLY A 1 374 ? 97.770 130.645 32.996 1.00 37.59 354 GLY A N 1
ATOM 2710 C CA . GLY A 1 374 ? 98.138 129.985 31.753 1.00 36.04 354 GLY A CA 1
ATOM 2711 C C . GLY A 1 374 ? 97.728 130.782 30.526 1.00 34.30 354 GLY A C 1
ATOM 2712 O O . GLY A 1 374 ? 98.468 130.838 29.534 1.00 32.28 354 GLY A O 1
ATOM 2713 N N . ARG A 1 375 ? 96.538 131.383 30.603 1.00 34.08 355 ARG A N 1
ATOM 2714 C CA . ARG A 1 375 ? 95.984 132.202 29.536 1.00 34.00 355 ARG A CA 1
ATOM 2715 C C . ARG A 1 375 ? 96.959 133.340 29.256 1.00 34.90 355 ARG A C 1
ATOM 2716 O O . ARG A 1 375 ? 97.188 133.710 28.084 1.00 35.45 355 ARG A O 1
ATOM 2724 N N . ILE A 1 376 ? 97.517 133.906 30.336 1.00 33.43 356 ILE A N 1
ATOM 2725 C CA . ILE A 1 376 ? 98.500 134.990 30.216 1.00 31.33 356 ILE A CA 1
ATOM 2726 C C . ILE A 1 376 ? 99.741 134.471 29.488 1.00 30.40 356 ILE A C 1
ATOM 2727 O O . ILE A 1 376 ? 100.183 135.054 28.500 1.00 30.03 356 ILE A O 1
ATOM 2732 N N . ASN A 1 377 ? 100.301 133.376 29.992 1.00 29.19 357 ASN A N 1
ATOM 2733 C CA . ASN A 1 377 ? 101.469 132.781 29.376 1.00 29.07 357 ASN A CA 1
ATOM 2734 C C . ASN A 1 377 ? 101.262 132.599 27.869 1.00 30.58 357 ASN A C 1
ATOM 2735 O O . ASN A 1 377 ? 102.213 132.709 27.077 1.00 31.09 357 ASN A O 1
ATOM 2740 N N . ALA A 1 378 ? 100.016 132.326 27.477 1.00 30.96 358 ALA A N 1
ATOM 2741 C CA . ALA A 1 378 ? 99.673 132.111 26.072 1.00 29.63 358 ALA A CA 1
ATOM 2742 C C . ALA A 1 378 ? 99.981 133.329 25.233 1.00 28.77 358 ALA A C 1
ATOM 2743 O O . ALA A 1 378 ? 100.264 133.223 24.035 1.00 28.24 358 ALA A O 1
ATOM 2745 N N . ILE A 1 379 ? 99.935 134.486 25.875 1.00 28.11 359 ILE A N 1
ATOM 2746 C CA . ILE A 1 379 ? 100.200 135.736 25.195 1.00 29.87 359 ILE A CA 1
ATOM 2747 C C . ILE A 1 379 ? 101.628 136.212 25.313 1.00 29.19 359 ILE A C 1
ATOM 2748 O O . ILE A 1 379 ? 102.352 136.274 24.332 1.00 30.40 359 ILE A O 1
ATOM 2753 N N . LEU A 1 380 ? 102.025 136.553 26.528 1.00 29.92 360 LEU A N 1
ATOM 2754 C CA . LEU A 1 380 ? 103.350 137.094 26.792 1.00 31.01 360 LEU A CA 1
ATOM 2755 C C . LEU A 1 380 ? 104.570 136.243 26.401 1.00 32.13 360 LEU A C 1
ATOM 2756 O O . LEU A 1 380 ? 105.506 136.743 25.761 1.00 31.62 360 LEU A O 1
ATOM 2761 N N . ALA A 1 381 ? 104.572 134.972 26.781 1.00 33.22 361 ALA A N 1
ATOM 2762 C CA . ALA A 1 381 ? 105.689 134.098 26.450 1.00 34.62 361 ALA A CA 1
ATOM 2763 C C . ALA A 1 381 ? 106.218 134.309 25.015 1.00 35.69 361 ALA A C 1
ATOM 2764 O O . ALA A 1 381 ? 107.412 134.553 24.819 1.00 35.89 361 ALA A O 1
ATOM 2766 N N . THR A 1 382 ? 105.350 134.220 24.009 1.00 35.27 362 THR A N 1
ATOM 2767 C CA . THR A 1 382 ? 105.811 134.419 22.636 1.00 37.39 362 THR A CA 1
ATOM 2768 C C . THR A 1 382 ? 106.292 135.849 22.395 1.00 38.07 362 THR A C 1
ATOM 2769 O O . THR A 1 382 ? 107.192 136.100 21.588 1.00 37.86 362 THR A O 1
ATOM 2773 N N . ALA A 1 383 ? 105.690 136.799 23.088 1.00 37.85 363 ALA A N 1
ATOM 2774 C CA . ALA A 1 383 ? 106.090 138.175 22.889 1.00 36.81 363 ALA A CA 1
ATOM 2775 C C . ALA A 1 383 ? 107.441 138.471 23.518 1.00 35.51 363 ALA A C 1
ATOM 2776 O O . ALA A 1 383 ? 108.227 139.243 22.968 1.00 36.47 363 ALA A O 1
ATOM 2778 N N . PHE A 1 384 ? 107.742 137.842 24.646 1.00 33.20 364 PHE A N 1
ATOM 2779 C CA . PHE A 1 384 ? 108.997 138.156 25.309 1.00 32.28 364 PHE A CA 1
ATOM 2780 C C . PHE A 1 384 ? 110.255 137.369 24.917 1.00 32.71 364 PHE A C 1
ATOM 2781 O O . PHE A 1 384 ? 111.299 137.957 24.633 1.00 32.63 364 PHE A O 1
ATOM 2789 N N . ASN A 1 385 ? 110.170 136.051 24.879 1.00 33.45 365 ASN A N 1
ATOM 2790 C CA . ASN A 1 385 ? 111.356 135.264 24.580 1.00 34.30 365 ASN A CA 1
ATOM 2791 C C . ASN A 1 385 ? 112.157 135.672 23.360 1.00 34.64 365 ASN A C 1
ATOM 2792 O O . ASN A 1 385 ? 113.380 135.786 23.425 1.00 34.88 365 ASN A O 1
ATOM 2797 N N . PRO A 1 386 ? 111.491 135.891 22.226 1.00 35.41 366 PRO A N 1
ATOM 2798 C CA . PRO A 1 386 ? 112.249 136.290 21.039 1.00 35.60 366 PRO A CA 1
ATOM 2799 C C . PRO A 1 386 ? 113.117 137.531 21.299 1.00 35.90 366 PRO A C 1
ATOM 2800 O O . PRO A 1 386 ? 114.292 137.554 20.933 1.00 35.92 366 PRO A O 1
ATOM 2804 N N . TRP A 1 387 ? 112.556 138.553 21.941 1.00 35.98 367 TRP A N 1
ATOM 2805 C CA . TRP A 1 387 ? 113.337 139.747 22.240 1.00 36.50 367 TRP A CA 1
ATOM 2806 C C . TRP A 1 387 ? 114.570 139.337 23.026 1.00 37.56 367 TRP A C 1
ATOM 2807 O O . TRP A 1 387 ? 115.701 139.629 22.641 1.00 38.87 367 TRP A O 1
ATOM 2818 N N . VAL A 1 388 ? 114.341 138.648 24.136 1.00 36.86 368 VAL A N 1
ATOM 2819 C CA . VAL A 1 388 ? 115.425 138.215 25.001 1.00 36.18 368 VAL A CA 1
ATOM 2820 C C . VAL A 1 388 ? 116.647 137.618 24.297 1.00 36.30 368 VAL A C 1
ATOM 2821 O O . VAL A 1 388 ? 117.789 137.980 24.624 1.00 35.05 368 VAL A O 1
ATOM 2825 N N . LYS A 1 389 ? 116.416 136.716 23.339 1.00 36.24 369 LYS A N 1
ATOM 2826 C CA . LYS A 1 389 ? 117.520 136.066 22.628 1.00 36.13 369 LYS A CA 1
ATOM 2827 C C . LYS A 1 389 ? 118.368 137.085 21.906 1.00 37.16 369 LYS A C 1
ATOM 2828 O O . LYS A 1 389 ? 119.597 137.062 21.996 1.00 37.99 369 LYS A O 1
ATOM 2834 N N . THR A 1 390 ? 117.713 137.987 21.191 1.00 37.89 370 THR A N 1
ATOM 2835 C CA . THR A 1 390 ? 118.446 139.025 20.484 1.00 40.18 370 THR A CA 1
ATOM 2836 C C . THR A 1 390 ? 119.211 139.824 21.537 1.00 40.12 370 THR A C 1
ATOM 2837 O O . THR A 1 390 ? 120.420 140.025 21.446 1.00 40.21 370 THR A O 1
ATOM 2841 N N . PHE A 1 391 ? 118.480 140.247 22.557 1.00 40.39 371 PHE A N 1
ATOM 2842 C CA . PHE A 1 391 ? 119.040 141.038 23.629 1.00 39.94 371 PHE A CA 1
ATOM 2843 C C . PHE A 1 391 ? 120.303 140.472 24.221 1.00 40.12 371 PHE A C 1
ATOM 2844 O O . PHE A 1 391 ? 121.228 141.213 24.508 1.00 39.49 371 PHE A O 1
ATOM 2852 N N . LEU A 1 392 ? 120.341 139.162 24.423 1.00 41.89 372 LEU A N 1
ATOM 2853 C CA . LEU A 1 392 ? 121.515 138.543 25.026 1.00 43.14 372 LEU A CA 1
ATOM 2854 C C . LEU A 1 392 ? 122.579 138.065 24.058 1.00 44.20 372 LEU A C 1
ATOM 2855 O O . LEU A 1 392 ? 123.712 137.816 24.462 1.00 44.69 372 LEU A O 1
ATOM 2860 N N . GLY A 1 393 ? 122.239 137.945 22.782 1.00 44.21 373 GLY A N 1
ATOM 2861 C CA . GLY A 1 393 ? 123.238 137.494 21.838 1.00 45.82 373 GLY A CA 1
ATOM 2862 C C . GLY A 1 393 ? 122.861 136.144 21.297 1.00 46.81 373 GLY A C 1
ATOM 2863 O O . GLY A 1 393 ? 122.192 136.063 20.271 1.00 49.42 373 GLY A O 1
ATOM 2864 N N . ASP A 1 394 ? 123.262 135.077 21.974 1.00 46.99 374 ASP A N 1
ATOM 2865 C CA . ASP A 1 394 ? 122.911 133.740 21.496 1.00 47.91 374 ASP A CA 1
ATOM 2866 C C . ASP A 1 394 ? 121.446 133.434 21.729 1.00 46.83 374 ASP A C 1
ATOM 2867 O O . ASP A 1 394 ? 120.753 134.140 22.452 1.00 44.61 374 ASP A O 1
ATOM 2872 N N . ASP A 1 395 ? 120.992 132.354 21.118 1.00 47.77 375 ASP A N 1
ATOM 2873 C CA . ASP A 1 395 ? 119.619 131.929 21.267 1.00 50.92 375 ASP A CA 1
ATOM 2874 C C . ASP A 1 395 ? 119.423 131.022 22.486 1.00 51.58 375 ASP A C 1
ATOM 2875 O O . ASP A 1 395 ? 118.690 131.352 23.429 1.00 53.13 375 ASP A O 1
ATOM 2880 N N . ARG A 1 396 ? 120.059 129.857 22.420 1.00 50.21 376 ARG A N 1
ATOM 2881 C CA . ARG A 1 396 ? 120.019 128.850 23.467 1.00 48.09 376 ARG A CA 1
ATOM 2882 C C . ARG A 1 396 ? 119.196 129.165 24.711 1.00 47.11 376 ARG A C 1
ATOM 2883 O O . ARG A 1 396 ? 118.318 128.379 25.081 1.00 46.71 376 ARG A O 1
ATOM 2891 N N . ARG A 1 397 ? 119.461 130.290 25.372 1.00 47.44 377 ARG A N 1
ATOM 2892 C CA . ARG A 1 397 ? 118.699 130.585 26.585 1.00 48.55 377 ARG A CA 1
ATOM 2893 C C . ARG A 1 397 ? 117.531 131.587 26.475 1.00 46.60 377 ARG A C 1
ATOM 2894 O O . ARG A 1 397 ? 117.457 132.417 25.568 1.00 46.50 377 ARG A O 1
ATOM 2902 N N . VAL A 1 398 ? 116.629 131.481 27.448 1.00 45.40 378 VAL A N 1
ATOM 2903 C CA . VAL A 1 398 ? 115.405 132.254 27.475 1.00 44.99 378 VAL A CA 1
ATOM 2904 C C . VAL A 1 398 ? 115.171 133.312 28.534 1.00 44.11 378 VAL A C 1
ATOM 2905 O O . VAL A 1 398 ? 116.065 133.726 29.251 1.00 45.01 378 VAL A O 1
ATOM 2909 N N . TYR A 1 399 ? 113.917 133.724 28.613 1.00 42.84 379 TYR A N 1
ATOM 2910 C CA . TYR A 1 399 ? 113.458 134.734 29.542 1.00 42.23 379 TYR A CA 1
ATOM 2911 C C . TYR A 1 399 ? 113.749 134.356 30.977 1.00 41.13 379 TYR A C 1
ATOM 2912 O O . TYR A 1 399 ? 114.496 135.038 31.667 1.00 41.73 379 TYR A O 1
ATOM 2921 N N . LYS A 1 400 ? 113.150 133.257 31.417 1.00 40.95 380 LYS A N 1
ATOM 2922 C CA . LYS A 1 400 ? 113.310 132.788 32.791 1.00 40.59 380 LYS A CA 1
ATOM 2923 C C . LYS A 1 400 ? 114.750 132.666 33.261 1.00 40.30 380 LYS A C 1
ATOM 2924 O O . LYS A 1 400 ? 115.005 132.147 34.342 1.00 39.28 380 LYS A O 1
ATOM 2930 N N . ASP A 1 401 ? 115.684 133.154 32.447 1.00 39.97 381 ASP A N 1
ATOM 2931 C CA . ASP A 1 401 ? 117.104 133.128 32.788 1.00 39.41 381 ASP A CA 1
ATOM 2932 C C . ASP A 1 401 ? 117.394 134.291 33.726 1.00 38.34 381 ASP A C 1
ATOM 2933 O O . ASP A 1 401 ? 118.422 134.325 34.416 1.00 38.48 381 ASP A O 1
ATOM 2938 N N . SER A 1 402 ? 116.480 135.252 33.733 1.00 35.26 382 SER A N 1
ATOM 2939 C CA . SER A 1 402 ? 116.618 136.386 34.604 1.00 33.03 382 SER A CA 1
ATOM 2940 C C . SER A 1 402 ? 116.736 135.842 36.028 1.00 32.94 382 SER A C 1
ATOM 2941 O O . SER A 1 402 ? 117.518 136.357 36.831 1.00 33.29 382 SER A O 1
ATOM 2944 N N . ARG A 1 403 ? 115.981 134.791 36.341 1.00 32.52 383 ARG A N 1
ATOM 2945 C CA . ARG A 1 403 ? 116.047 134.205 37.682 1.00 34.25 383 ARG A CA 1
ATOM 2946 C C . ARG A 1 403 ? 117.449 133.671 37.949 1.00 35.88 383 ARG A C 1
ATOM 2947 O O . ARG A 1 403 ? 118.143 134.133 38.865 1.00 36.14 383 ARG A O 1
ATOM 2955 N N . ALA A 1 404 ? 117.847 132.677 37.155 1.00 36.29 384 ALA A N 1
ATOM 2956 C CA . ALA A 1 404 ? 119.161 132.068 37.281 1.00 36.69 384 ALA A CA 1
ATOM 2957 C C . ALA A 1 404 ? 120.205 133.157 37.438 1.00 37.08 384 ALA A C 1
ATOM 2958 O O . ALA A 1 404 ? 120.991 133.126 38.394 1.00 37.65 384 ALA A O 1
ATOM 2960 N N . ILE A 1 405 ? 120.221 134.110 36.500 1.00 35.32 385 ILE A N 1
ATOM 2961 C CA . ILE A 1 405 ? 121.158 135.237 36.570 1.00 32.49 385 ILE A CA 1
ATOM 2962 C C . ILE A 1 405 ? 121.009 135.920 37.938 1.00 30.57 385 ILE A C 1
ATOM 2963 O O . ILE A 1 405 ? 121.891 135.812 38.784 1.00 29.56 385 ILE A O 1
ATOM 2968 N N . TYR A 1 406 ? 119.883 136.608 38.145 1.00 28.87 386 TYR A N 1
ATOM 2969 C CA . TYR A 1 406 ? 119.598 137.308 39.400 1.00 27.19 386 TYR A CA 1
ATOM 2970 C C . TYR A 1 406 ? 120.134 136.587 40.634 1.00 28.16 386 TYR A C 1
ATOM 2971 O O . TYR A 1 406 ? 120.937 137.134 41.385 1.00 27.79 386 TYR A O 1
ATOM 2980 N N . ALA A 1 407 ? 119.671 135.358 40.847 1.00 29.03 387 ALA A N 1
ATOM 2981 C CA . ALA A 1 407 ? 120.097 134.559 41.993 1.00 27.28 387 ALA A CA 1
ATOM 2982 C C . ALA A 1 407 ? 121.625 134.479 42.136 1.00 27.21 387 ALA A C 1
ATOM 2983 O O . ALA A 1 407 ? 122.124 134.447 43.257 1.00 27.46 387 ALA A O 1
ATOM 2985 N N . ARG A 1 408 ? 122.360 134.434 41.017 1.00 26.56 388 ARG A N 1
ATOM 2986 C CA . ARG A 1 408 ? 123.825 134.393 41.064 1.00 26.42 388 ARG A CA 1
ATOM 2987 C C . ARG A 1 408 ? 124.314 135.741 41.608 1.00 27.55 388 ARG A C 1
ATOM 2988 O O . ARG A 1 408 ? 125.101 135.803 42.553 1.00 29.45 388 ARG A O 1
ATOM 2996 N N . ILE A 1 409 ? 123.844 136.820 40.992 1.00 26.78 389 ILE A N 1
ATOM 2997 C CA . ILE A 1 409 ? 124.198 138.164 41.421 1.00 25.35 389 ILE A CA 1
ATOM 2998 C C . ILE A 1 409 ? 123.890 138.266 42.902 1.00 26.36 389 ILE A C 1
ATOM 2999 O O . ILE A 1 409 ? 124.801 138.309 43.719 1.00 28.29 389 ILE A O 1
ATOM 3004 N N . ALA A 1 410 ? 122.607 138.291 43.248 1.00 26.67 390 ALA A N 1
ATOM 3005 C CA . ALA A 1 410 ? 122.201 138.388 44.643 1.00 28.42 390 ALA A CA 1
ATOM 3006 C C . ALA A 1 410 ? 123.164 137.647 45.575 1.00 29.39 390 ALA A C 1
ATOM 3007 O O . ALA A 1 410 ? 123.528 138.157 46.637 1.00 28.88 390 ALA A O 1
ATOM 3009 N N . TYR A 1 411 ? 123.569 136.444 45.173 1.00 30.83 391 TYR A N 1
ATOM 3010 C CA . TYR A 1 411 ? 124.511 135.628 45.941 1.00 31.93 391 TYR A CA 1
ATOM 3011 C C . TYR A 1 411 ? 125.848 136.366 45.989 1.00 32.68 391 TYR A C 1
ATOM 3012 O O . TYR A 1 411 ? 126.214 136.927 47.022 1.00 33.11 391 TYR A O 1
ATOM 3021 N N . GLU A 1 412 ? 126.559 136.372 44.863 1.00 33.57 392 GLU A N 1
ATOM 3022 C CA . GLU A 1 412 ? 127.847 137.050 44.743 1.00 36.42 392 GLU A CA 1
ATOM 3023 C C . GLU A 1 412 ? 127.807 138.461 45.326 1.00 37.49 392 GLU A C 1
ATOM 3024 O O . GLU A 1 412 ? 128.840 139.036 45.685 1.00 36.15 392 GLU A O 1
ATOM 3030 N N . MET A 1 413 ? 126.605 139.015 45.423 1.00 38.72 393 MET A N 1
ATOM 3031 C CA . MET A 1 413 ? 126.434 140.371 45.911 1.00 39.84 393 MET A CA 1
ATOM 3032 C C . MET A 1 413 ? 126.133 140.538 47.388 1.00 40.17 393 MET A C 1
ATOM 3033 O O . MET A 1 413 ? 126.633 141.470 48.008 1.00 41.21 393 MET A O 1
ATOM 3038 N N . PHE A 1 414 ? 125.333 139.651 47.970 1.00 40.08 394 PHE A N 1
ATOM 3039 C CA . PHE A 1 414 ? 124.967 139.833 49.372 1.00 39.96 394 PHE A CA 1
ATOM 3040 C C . PHE A 1 414 ? 125.174 138.707 50.378 1.00 39.72 394 PHE A C 1
ATOM 3041 O O . PHE A 1 414 ? 124.930 138.918 51.575 1.00 39.47 394 PHE A O 1
ATOM 3049 N N . PHE A 1 415 ? 125.608 137.526 49.937 1.00 39.59 395 PHE A N 1
ATOM 3050 C CA . PHE A 1 415 ? 125.749 136.420 50.883 1.00 38.18 395 PHE A CA 1
ATOM 3051 C C . PHE A 1 415 ? 126.712 136.727 52.005 1.00 38.78 395 PHE A C 1
ATOM 3052 O O . PHE A 1 415 ? 126.322 136.676 53.165 1.00 39.12 395 PHE A O 1
ATOM 3060 N N . ARG A 1 416 ? 127.956 137.063 51.675 1.00 40.12 396 ARG A N 1
ATOM 3061 C CA . ARG A 1 416 ? 128.941 137.382 52.716 1.00 42.87 396 ARG A CA 1
ATOM 3062 C C . ARG A 1 416 ? 128.782 138.780 53.329 1.00 43.12 396 ARG A C 1
ATOM 3063 O O . ARG A 1 416 ? 129.533 139.129 54.241 1.00 44.92 396 ARG A O 1
ATOM 3071 N N . VAL A 1 417 ? 127.824 139.572 52.847 1.00 42.32 397 VAL A N 1
ATOM 3072 C CA . VAL A 1 417 ? 127.651 140.933 53.357 1.00 41.43 397 VAL A CA 1
ATOM 3073 C C . VAL A 1 417 ? 126.429 141.232 54.219 1.00 42.21 397 VAL A C 1
ATOM 3074 O O . VAL A 1 417 ? 126.558 141.773 55.326 1.00 43.35 397 VAL A O 1
ATOM 3078 N N . ASP A 1 418 ? 125.240 140.921 53.718 1.00 42.01 398 ASP A N 1
ATOM 3079 C CA . ASP A 1 418 ? 124.057 141.203 54.509 1.00 41.64 398 ASP A CA 1
ATOM 3080 C C . ASP A 1 418 ? 124.079 140.329 55.744 1.00 40.78 398 ASP A C 1
ATOM 3081 O O . ASP A 1 418 ? 124.070 139.103 55.643 1.00 41.28 398 ASP A O 1
ATOM 3086 N N . PRO A 1 419 ? 124.122 140.950 56.931 1.00 39.67 399 PRO A N 1
ATOM 3087 C CA . PRO A 1 419 ? 124.143 140.228 58.202 1.00 38.22 399 PRO A CA 1
ATOM 3088 C C . PRO A 1 419 ? 122.889 139.382 58.410 1.00 36.89 399 PRO A C 1
ATOM 3089 O O . PRO A 1 419 ? 122.644 138.861 59.506 1.00 37.65 399 PRO A O 1
ATOM 3093 N N . ARG A 1 420 ? 122.100 139.239 57.354 1.00 34.26 400 ARG A N 1
ATOM 3094 C CA . ARG A 1 420 ? 120.887 138.435 57.424 1.00 32.37 400 ARG A CA 1
ATOM 3095 C C . ARG A 1 420 ? 121.201 136.940 57.374 1.00 31.80 400 ARG A C 1
ATOM 3096 O O . ARG A 1 420 ? 120.527 136.135 58.007 1.00 31.46 400 ARG A O 1
ATOM 3104 N N . TRP A 1 421 ? 122.242 136.587 56.628 1.00 31.65 401 TRP A N 1
ATOM 3105 C CA . TRP A 1 421 ? 122.647 135.195 56.446 1.00 32.30 401 TRP A CA 1
ATOM 3106 C C . TRP A 1 421 ? 123.863 134.762 57.258 1.00 32.82 401 TRP A C 1
ATOM 3107 O O . TRP A 1 421 ? 124.574 133.824 56.880 1.00 30.91 401 TRP A O 1
ATOM 3118 N N . LYS A 1 422 ? 124.092 135.449 58.368 1.00 33.52 402 LYS A N 1
ATOM 3119 C CA . LYS A 1 422 ? 125.213 135.154 59.234 1.00 33.78 402 LYS A CA 1
ATOM 3120 C C . LYS A 1 422 ? 125.301 133.659 59.514 1.00 32.76 402 LYS A C 1
ATOM 3121 O O . LYS A 1 422 ? 126.304 133.041 59.180 1.00 31.55 402 LYS A O 1
ATOM 3127 N N . ASN A 1 423 ? 124.236 133.081 60.074 1.00 32.25 403 ASN A N 1
ATOM 3128 C CA . ASN A 1 423 ? 124.215 131.659 60.464 1.00 33.47 403 ASN A CA 1
ATOM 3129 C C . ASN A 1 423 ? 123.439 130.656 59.600 1.00 33.48 403 ASN A C 1
ATOM 3130 O O . ASN A 1 423 ? 122.830 129.733 60.140 1.00 32.49 403 ASN A O 1
ATOM 3135 N N . VAL A 1 424 ? 123.505 130.799 58.279 1.00 33.62 404 VAL A N 1
ATOM 3136 C CA . VAL A 1 424 ? 122.758 129.948 57.349 1.00 32.59 404 VAL A CA 1
ATOM 3137 C C . VAL A 1 424 ? 123.636 129.646 56.121 1.00 32.85 404 VAL A C 1
ATOM 3138 O O . VAL A 1 424 ? 124.452 130.475 55.761 1.00 34.97 404 VAL A O 1
ATOM 3142 N N . ASP A 1 425 ? 123.486 128.494 55.468 1.00 33.18 405 ASP A N 1
ATOM 3143 C CA . ASP A 1 425 ? 124.333 128.204 54.285 1.00 34.93 405 ASP A CA 1
ATOM 3144 C C . ASP A 1 425 ? 123.782 128.708 52.934 1.00 34.79 405 ASP A C 1
ATOM 3145 O O . ASP A 1 425 ? 122.617 129.099 52.862 1.00 35.54 405 ASP A O 1
ATOM 3150 N N . GLU A 1 426 ? 124.599 128.695 51.872 1.00 34.17 406 GLU A N 1
ATOM 3151 C CA . GLU A 1 426 ? 124.154 129.206 50.559 1.00 34.77 406 GLU A CA 1
ATOM 3152 C C . GLU A 1 426 ? 122.810 128.683 50.079 1.00 35.60 406 GLU A C 1
ATOM 3153 O O . GLU A 1 426 ? 122.013 129.431 49.496 1.00 36.15 406 GLU A O 1
ATOM 3159 N N . ASP A 1 427 ? 122.570 127.393 50.284 1.00 34.90 407 ASP A N 1
ATOM 3160 C CA . ASP A 1 427 ? 121.317 126.794 49.859 1.00 33.79 407 ASP A CA 1
ATOM 3161 C C . ASP A 1 427 ? 120.127 127.515 50.498 1.00 33.10 407 ASP A C 1
ATOM 3162 O O . ASP A 1 427 ? 119.149 127.845 49.805 1.00 32.64 407 ASP A O 1
ATOM 3167 N N . VAL A 1 428 ? 120.201 127.761 51.809 1.00 30.45 408 VAL A N 1
ATOM 3168 C CA . VAL A 1 428 ? 119.112 128.474 52.477 1.00 29.40 408 VAL A CA 1
ATOM 3169 C C . VAL A 1 428 ? 118.884 129.763 51.712 1.00 29.53 408 VAL A C 1
ATOM 3170 O O . VAL A 1 428 ? 117.747 130.107 51.400 1.00 29.24 408 VAL A O 1
ATOM 3174 N N . PHE A 1 429 ? 119.987 130.454 51.412 1.00 30.19 409 PHE A N 1
ATOM 3175 C CA . PHE A 1 429 ? 119.971 131.706 50.664 1.00 30.40 409 PHE A CA 1
ATOM 3176 C C . PHE A 1 429 ? 119.207 131.588 49.360 1.00 30.81 409 PHE A C 1
ATOM 3177 O O . PHE A 1 429 ? 118.222 132.287 49.170 1.00 32.34 409 PHE A O 1
ATOM 3185 N N . PHE A 1 430 ? 119.660 130.728 48.451 1.00 30.43 410 PHE A N 1
ATOM 3186 C CA . PHE A 1 430 ? 118.960 130.571 47.180 1.00 30.86 410 PHE A CA 1
ATOM 3187 C C . PHE A 1 430 ? 117.484 130.257 47.424 1.00 31.64 410 PHE A C 1
ATOM 3188 O O . PHE A 1 430 ? 116.593 130.792 46.748 1.00 30.28 410 PHE A O 1
ATOM 3196 N N . MET A 1 431 ? 117.220 129.400 48.404 1.00 32.24 411 MET A N 1
ATOM 3197 C CA . MET A 1 431 ? 115.841 129.035 48.695 1.00 33.66 411 MET A CA 1
ATOM 3198 C C . MET A 1 431 ? 114.993 130.253 49.029 1.00 33.47 411 MET A C 1
ATOM 3199 O O . MET A 1 431 ? 114.098 130.626 48.276 1.00 33.45 411 MET A O 1
ATOM 3204 N N . GLU A 1 432 ? 115.294 130.873 50.161 1.00 33.20 412 GLU A N 1
ATOM 3205 C CA . GLU A 1 432 ? 114.552 132.032 50.607 1.00 34.02 412 GLU A CA 1
ATOM 3206 C C . GLU A 1 432 ? 114.433 133.131 49.565 1.00 34.28 412 GLU A C 1
ATOM 3207 O O . GLU A 1 432 ? 113.372 133.742 49.421 1.00 34.26 412 GLU A O 1
ATOM 3213 N N . ILE A 1 433 ? 115.511 133.390 48.840 1.00 34.25 413 ILE A N 1
ATOM 3214 C CA . ILE A 1 433 ? 115.472 134.424 47.819 1.00 35.21 413 ILE A CA 1
ATOM 3215 C C . ILE A 1 433 ? 114.571 134.020 46.666 1.00 34.78 413 ILE A C 1
ATOM 3216 O O . ILE A 1 433 ? 114.060 134.875 45.929 1.00 35.50 413 ILE A O 1
ATOM 3221 N N . LEU A 1 434 ? 114.359 132.714 46.518 1.00 33.54 414 LEU A N 1
ATOM 3222 C CA . LEU A 1 434 ? 113.510 132.218 45.450 1.00 30.13 414 LEU A CA 1
ATOM 3223 C C . LEU A 1 434 ? 112.079 131.932 45.884 1.00 30.00 414 LEU A C 1
ATOM 3224 O O . LEU A 1 434 ? 111.185 131.887 45.046 1.00 29.86 414 LEU A O 1
ATOM 3229 N N . GLY A 1 435 ? 111.857 131.752 47.185 1.00 29.67 415 GLY A N 1
ATOM 3230 C CA . GLY A 1 435 ? 110.515 131.467 47.669 1.00 31.30 415 GLY A CA 1
ATOM 3231 C C . GLY A 1 435 ? 110.166 129.984 47.721 1.00 32.25 415 GLY A C 1
ATOM 3232 O O . GLY A 1 435 ? 109.021 129.593 47.927 1.00 31.53 415 GLY A O 1
ATOM 3233 N N . HIS A 1 436 ? 111.174 129.150 47.536 1.00 33.36 416 HIS A N 1
ATOM 3234 C CA . HIS A 1 436 ? 111.013 127.711 47.560 1.00 34.21 416 HIS A CA 1
ATOM 3235 C C . HIS A 1 436 ? 110.631 127.204 48.937 1.00 36.04 416 HIS A C 1
ATOM 3236 O O . HIS A 1 436 ? 111.027 127.790 49.946 1.00 34.96 416 HIS A O 1
ATOM 3243 N N . ASP A 1 437 ? 109.891 126.096 48.967 1.00 38.83 417 ASP A N 1
ATOM 3244 C CA . ASP A 1 437 ? 109.478 125.471 50.218 1.00 43.01 417 ASP A CA 1
ATOM 3245 C C . ASP A 1 437 ? 110.459 124.423 50.723 1.00 44.10 417 ASP A C 1
ATOM 3246 O O . ASP A 1 437 ? 110.151 123.709 51.673 1.00 45.36 417 ASP A O 1
ATOM 3251 N N . ASP A 1 438 ? 111.626 124.324 50.083 1.00 45.11 418 ASP A N 1
ATOM 3252 C CA . ASP A 1 438 ? 112.672 123.371 50.461 1.00 44.06 418 ASP A CA 1
ATOM 3253 C C . ASP A 1 438 ? 113.951 123.690 49.693 1.00 42.68 418 ASP A C 1
ATOM 3254 O O . ASP A 1 438 ? 113.914 124.036 48.524 1.00 43.60 418 ASP A O 1
ATOM 3259 N N . GLU A 1 439 ? 115.091 123.572 50.355 1.00 42.04 419 GLU A N 1
ATOM 3260 C CA . GLU A 1 439 ? 116.355 123.891 49.715 1.00 42.33 419 GLU A CA 1
ATOM 3261 C C . GLU A 1 439 ? 116.705 122.976 48.547 1.00 42.24 419 GLU A C 1
ATOM 3262 O O . GLU A 1 439 ? 117.790 123.081 47.976 1.00 42.28 419 GLU A O 1
ATOM 3268 N N . ASN A 1 440 ? 115.790 122.087 48.185 1.00 41.24 420 ASN A N 1
ATOM 3269 C CA . ASN A 1 440 ? 116.023 121.150 47.088 1.00 38.84 420 ASN A CA 1
ATOM 3270 C C . ASN A 1 440 ? 115.861 121.683 45.670 1.00 36.90 420 ASN A C 1
ATOM 3271 O O . ASN A 1 440 ? 116.689 121.435 44.794 1.00 35.28 420 ASN A O 1
ATOM 3276 N N . THR A 1 441 ? 114.779 122.410 45.443 1.00 34.96 421 THR A N 1
ATOM 3277 C CA . THR A 1 441 ? 114.487 122.907 44.118 1.00 32.66 421 THR A CA 1
ATOM 3278 C C . THR A 1 441 ? 115.433 123.950 43.579 1.00 33.06 421 THR A C 1
ATOM 3279 O O . THR A 1 441 ? 115.432 124.217 42.377 1.00 33.41 421 THR A O 1
ATOM 3283 N N . GLN A 1 442 ? 116.250 124.543 44.440 1.00 32.18 422 GLN A N 1
ATOM 3284 C CA . GLN A 1 442 ? 117.168 125.547 43.942 1.00 31.30 422 GLN A CA 1
ATOM 3285 C C . GLN A 1 442 ? 118.340 124.935 43.180 1.00 32.45 422 GLN A C 1
ATOM 3286 O O . GLN A 1 442 ? 119.316 125.612 42.888 1.00 34.65 422 GLN A O 1
ATOM 3292 N N . LEU A 1 443 ? 118.241 123.654 42.837 1.00 32.36 423 LEU A N 1
ATOM 3293 C CA . LEU A 1 443 ? 119.310 123.000 42.086 1.00 30.78 423 LEU A CA 1
ATOM 3294 C C . LEU A 1 443 ? 119.183 123.292 40.593 1.00 29.95 423 LEU A C 1
ATOM 3295 O O . LEU A 1 443 ? 120.083 122.971 39.810 1.00 28.17 423 LEU A O 1
ATOM 3300 N N . HIS A 1 444 ? 118.055 123.896 40.215 1.00 30.31 424 HIS A N 1
ATOM 3301 C CA . HIS A 1 444 ? 117.774 124.258 38.829 1.00 31.47 424 HIS A CA 1
ATOM 3302 C C . HIS A 1 444 ? 118.302 125.635 38.514 1.00 32.75 424 HIS A C 1
ATOM 3303 O O . HIS A 1 444 ? 118.522 125.976 37.353 1.00 33.31 424 HIS A O 1
ATOM 3310 N N . TYR A 1 445 ? 118.505 126.428 39.557 1.00 33.38 425 TYR A N 1
ATOM 3311 C CA . TYR A 1 445 ? 118.955 127.785 39.370 1.00 34.40 425 TYR A CA 1
ATOM 3312 C C . TYR A 1 445 ? 120.436 128.070 39.555 1.00 35.37 425 TYR A C 1
ATOM 3313 O O . TYR A 1 445 ? 120.798 128.997 40.269 1.00 37.05 425 TYR A O 1
ATOM 3322 N N . LYS A 1 446 ? 121.302 127.308 38.894 1.00 34.83 426 LYS A N 1
ATOM 3323 C CA . LYS A 1 446 ? 122.732 127.543 39.055 1.00 34.60 426 LYS A CA 1
ATOM 3324 C C . LYS A 1 446 ? 123.541 127.347 37.788 1.00 35.47 426 LYS A C 1
ATOM 3325 O O . LYS A 1 446 ? 124.744 127.080 37.833 1.00 36.23 426 LYS A O 1
ATOM 3331 N N . GLN A 1 447 ? 122.874 127.530 36.655 1.00 35.38 427 GLN A N 1
ATOM 3332 C CA . GLN A 1 447 ? 123.489 127.360 35.354 1.00 33.21 427 GLN A CA 1
ATOM 3333 C C . GLN A 1 447 ? 124.393 128.500 34.907 1.00 33.42 427 GLN A C 1
ATOM 3334 O O . GLN A 1 447 ? 125.090 128.371 33.910 1.00 34.29 427 GLN A O 1
ATOM 3340 N N . PHE A 1 448 ? 124.400 129.615 35.624 1.00 34.01 428 PHE A N 1
ATOM 3341 C CA . PHE A 1 448 ? 125.237 130.734 35.205 1.00 33.82 428 PHE A CA 1
ATOM 3342 C C . PHE A 1 448 ? 126.436 131.033 36.092 1.00 34.29 428 PHE A C 1
ATOM 3343 O O . PHE A 1 448 ? 126.401 130.800 37.301 1.00 36.11 428 PHE A O 1
ATOM 3351 N N . LYS A 1 449 ? 127.507 131.528 35.473 1.00 33.36 429 LYS A N 1
ATOM 3352 C CA . LYS A 1 449 ? 128.721 131.917 36.185 1.00 32.56 429 LYS A CA 1
ATOM 3353 C C . LYS A 1 449 ? 129.035 133.338 35.731 1.00 33.38 429 LYS A C 1
ATOM 3354 O O . LYS A 1 449 ? 128.897 133.664 34.545 1.00 32.94 429 LYS A O 1
ATOM 3360 N N . LEU A 1 450 ? 129.440 134.184 36.676 1.00 34.20 430 LEU A N 1
ATOM 3361 C CA . LEU A 1 450 ? 129.721 135.581 36.371 1.00 34.20 430 LEU A CA 1
ATOM 3362 C C . LEU A 1 450 ? 131.178 135.813 36.102 1.00 35.16 430 LEU A C 1
ATOM 3363 O O . LEU A 1 450 ? 132.021 135.350 36.861 1.00 35.19 430 LEU A O 1
ATOM 3368 N N . ALA A 1 451 ? 131.467 136.525 35.014 1.00 36.80 431 ALA A N 1
ATOM 3369 C CA . ALA A 1 451 ? 132.840 136.865 34.649 1.00 37.95 431 ALA A CA 1
ATOM 3370 C C . ALA A 1 451 ? 132.941 138.370 34.810 1.00 38.72 431 ALA A C 1
ATOM 3371 O O . ALA A 1 451 ? 132.145 139.099 34.234 1.00 40.11 431 ALA A O 1
ATOM 3373 N N . ASN A 1 452 ? 133.901 138.821 35.612 1.00 39.53 432 ASN A N 1
ATOM 3374 C CA . ASN A 1 452 ? 134.112 140.244 35.871 1.00 40.38 432 ASN A CA 1
ATOM 3375 C C . ASN A 1 452 ? 133.062 140.844 36.779 1.00 41.16 432 ASN A C 1
ATOM 3376 O O . ASN A 1 452 ? 132.428 141.832 36.412 1.00 40.94 432 ASN A O 1
ATOM 3381 N N . PHE A 1 453 ? 132.874 140.258 37.958 1.00 41.84 433 PHE A N 1
ATOM 3382 C CA . PHE A 1 453 ? 131.896 140.779 38.908 1.00 41.47 433 PHE A CA 1
ATOM 3383 C C . PHE A 1 453 ? 132.572 141.678 39.940 1.00 41.91 433 PHE A C 1
ATOM 3384 O O . PHE A 1 453 ? 133.673 141.384 40.406 1.00 43.06 433 PHE A O 1
ATOM 3392 N N . SER A 1 454 ? 131.913 142.774 40.291 1.00 41.56 434 SER A N 1
ATOM 3393 C CA . SER A 1 454 ? 132.443 143.693 41.289 1.00 42.10 434 SER A CA 1
ATOM 3394 C C . SER A 1 454 ? 131.278 144.227 42.093 1.00 43.25 434 SER A C 1
ATOM 3395 O O . SER A 1 454 ? 130.264 144.636 41.526 1.00 43.69 434 SER A O 1
ATOM 3397 N N . ARG A 1 455 ? 131.401 144.220 43.412 1.00 44.82 435 ARG A N 1
ATOM 3398 C CA . ARG A 1 455 ? 130.320 144.741 44.238 1.00 47.75 435 ARG A CA 1
ATOM 3399 C C . ARG A 1 455 ? 130.211 146.247 44.011 1.00 48.47 435 ARG A C 1
ATOM 3400 O O . ARG A 1 455 ? 129.247 146.889 44.433 1.00 48.45 435 ARG A O 1
ATOM 3408 N N . THR A 1 456 ? 131.202 146.785 43.306 1.00 50.14 436 THR A N 1
ATOM 3409 C CA . THR A 1 456 ? 131.320 148.216 43.033 1.00 50.57 436 THR A CA 1
ATOM 3410 C C . THR A 1 456 ? 130.971 148.726 41.623 1.00 51.48 436 THR A C 1
ATOM 3411 O O . THR A 1 456 ? 131.275 149.874 41.297 1.00 51.06 436 THR A O 1
ATOM 3415 N N . TRP A 1 457 ? 130.335 147.908 40.787 1.00 52.61 437 TRP A N 1
ATOM 3416 C CA . TRP A 1 457 ? 129.998 148.364 39.435 1.00 53.83 437 TRP A CA 1
ATOM 3417 C C . TRP A 1 457 ? 129.098 149.609 39.412 1.00 55.90 437 TRP A C 1
ATOM 3418 O O . TRP A 1 457 ? 128.264 149.813 40.302 1.00 54.43 437 TRP A O 1
ATOM 3429 N N . ARG A 1 458 ? 129.285 150.432 38.381 1.00 58.92 438 ARG A N 1
ATOM 3430 C CA . ARG A 1 458 ? 128.510 151.651 38.181 1.00 62.64 438 ARG A CA 1
ATOM 3431 C C . ARG A 1 458 ? 128.252 151.848 36.681 1.00 64.00 438 ARG A C 1
ATOM 3432 O O . ARG A 1 458 ? 129.100 151.526 35.852 1.00 64.79 438 ARG A O 1
ATOM 3440 N N . PRO A 1 459 ? 127.071 152.365 36.314 1.00 64.91 439 PRO A N 1
ATOM 3441 C CA . PRO A 1 459 ? 126.687 152.606 34.917 1.00 67.09 439 PRO A CA 1
ATOM 3442 C C . PRO A 1 459 ? 127.567 153.646 34.226 1.00 69.65 439 PRO A C 1
ATOM 3443 O O . PRO A 1 459 ? 128.661 153.947 34.690 1.00 70.67 439 PRO A O 1
ATOM 3447 N N . ASN A 1 460 ? 127.080 154.202 33.121 1.00 72.46 440 ASN A N 1
ATOM 3448 C CA . ASN A 1 460 ? 127.823 155.216 32.379 1.00 76.02 440 ASN A CA 1
ATOM 3449 C C . ASN A 1 460 ? 126.990 156.459 32.057 1.00 79.58 440 ASN A C 1
ATOM 3450 O O . ASN A 1 460 ? 125.758 156.421 32.037 1.00 80.44 440 ASN A O 1
ATOM 3455 N N . VAL A 1 461 ? 127.683 157.565 31.802 1.00 82.73 441 VAL A N 1
ATOM 3456 C CA . VAL A 1 461 ? 127.032 158.822 31.448 1.00 85.01 441 VAL A CA 1
ATOM 3457 C C . VAL A 1 461 ? 126.740 158.759 29.955 1.00 86.85 441 VAL A C 1
ATOM 3458 O O . VAL A 1 461 ? 125.588 158.868 29.536 1.00 87.20 441 VAL A O 1
ATOM 3460 N N . GLY A 1 462 ? 127.791 158.574 29.156 1.00 87.92 442 GLY A N 1
ATOM 3461 C CA . GLY A 1 462 ? 127.596 158.468 27.721 1.00 90.07 442 GLY A CA 1
ATOM 3462 C C . GLY A 1 462 ? 128.580 159.110 26.749 1.00 90.27 442 GLY A C 1
ATOM 3463 O O . GLY A 1 462 ? 129.320 160.046 27.072 1.00 90.70 442 GLY A O 1
ATOM 3464 N N . GLU A 1 463 ? 128.567 158.561 25.535 1.00 90.87 443 GLU A N 1
ATOM 3465 C CA . GLU A 1 463 ? 129.381 158.998 24.401 1.00 90.68 443 GLU A CA 1
ATOM 3466 C C . GLU A 1 463 ? 128.476 158.689 23.209 1.00 90.00 443 GLU A C 1
ATOM 3467 O O . GLU A 1 463 ? 127.321 158.303 23.400 1.00 90.49 443 GLU A O 1
ATOM 3473 N N . GLU A 1 464 ? 128.979 158.831 21.989 1.00 88.00 444 GLU A N 1
ATOM 3474 C CA . GLU A 1 464 ? 128.143 158.566 20.820 1.00 85.95 444 GLU A CA 1
ATOM 3475 C C . GLU A 1 464 ? 128.930 158.258 19.552 1.00 85.55 444 GLU A C 1
ATOM 3476 O O . GLU A 1 464 ? 129.172 159.140 18.724 1.00 85.19 444 GLU A O 1
ATOM 3482 N N . ASN A 1 465 ? 129.325 157.001 19.397 1.00 84.26 445 ASN A N 1
ATOM 3483 C CA . ASN A 1 465 ? 130.074 156.598 18.221 1.00 82.15 445 ASN A CA 1
ATOM 3484 C C . ASN A 1 465 ? 129.313 157.033 16.975 1.00 81.19 445 ASN A C 1
ATOM 3485 O O . ASN A 1 465 ? 129.851 157.739 16.121 1.00 81.14 445 ASN A O 1
ATOM 3487 N N . ALA A 1 466 ? 128.049 156.626 16.897 1.00 80.05 446 ALA A N 1
ATOM 3488 C CA . ALA A 1 466 ? 127.186 156.935 15.760 1.00 78.30 446 ALA A CA 1
ATOM 3489 C C . ALA A 1 466 ? 127.253 158.377 15.234 1.00 77.42 446 ALA A C 1
ATOM 3490 O O . ALA A 1 466 ? 127.953 158.623 14.252 1.00 77.14 446 ALA A O 1
ATOM 3492 N N . ARG A 1 467 ? 126.554 159.328 15.866 1.00 76.68 447 ARG A N 1
ATOM 3493 C CA . ARG A 1 467 ? 126.563 160.711 15.363 1.00 75.39 447 ARG A CA 1
ATOM 3494 C C . ARG A 1 467 ? 127.954 161.220 15.024 1.00 73.97 447 ARG A C 1
ATOM 3495 O O . ARG A 1 467 ? 128.150 161.830 13.975 1.00 73.88 447 ARG A O 1
ATOM 3503 N N . LEU A 1 468 ? 128.920 160.966 15.897 1.00 72.31 448 LEU A N 1
ATOM 3504 C CA . LEU A 1 468 ? 130.284 161.420 15.657 1.00 71.36 448 LEU A CA 1
ATOM 3505 C C . LEU A 1 468 ? 130.785 161.023 14.263 1.00 70.41 448 LEU A C 1
ATOM 3506 O O . LEU A 1 468 ? 131.288 161.859 13.503 1.00 70.28 448 LEU A O 1
ATOM 3508 N N . ALA A 1 469 ? 130.646 159.742 13.935 1.00 68.40 449 ALA A N 1
ATOM 3509 C CA . ALA A 1 469 ? 131.084 159.228 12.646 1.00 66.30 449 ALA A CA 1
ATOM 3510 C C . ALA A 1 469 ? 130.344 159.912 11.504 1.00 65.02 449 ALA A C 1
ATOM 3511 O O . ALA A 1 469 ? 130.963 160.393 10.560 1.00 64.27 449 ALA A O 1
ATOM 3513 N N . ALA A 1 470 ? 129.016 159.941 11.597 1.00 64.15 450 ALA A N 1
ATOM 3514 C CA . ALA A 1 470 ? 128.186 160.573 10.578 1.00 63.34 450 ALA A CA 1
ATOM 3515 C C . ALA A 1 470 ? 128.611 162.034 10.461 1.00 63.23 450 ALA A C 1
ATOM 3516 O O . ALA A 1 470 ? 128.518 162.635 9.391 1.00 62.01 450 ALA A O 1
ATOM 3518 N N . LEU A 1 471 ? 129.096 162.590 11.570 1.00 64.15 451 LEU A N 1
ATOM 3519 C CA . LEU A 1 471 ? 129.551 163.976 11.607 1.00 65.14 451 LEU A CA 1
ATOM 3520 C C . LEU A 1 471 ? 130.800 164.157 10.753 1.00 66.21 451 LEU A C 1
ATOM 3521 O O . LEU A 1 471 ? 130.862 165.073 9.940 1.00 66.44 451 LEU A O 1
ATOM 3526 N N . GLN A 1 472 ? 131.786 163.276 10.929 1.00 67.49 452 GLN A N 1
ATOM 3527 C CA . GLN A 1 472 ? 133.044 163.349 10.173 1.00 68.56 452 GLN A CA 1
ATOM 3528 C C . GLN A 1 472 ? 132.814 163.498 8.666 1.00 70.18 452 GLN A C 1
ATOM 3529 O O . GLN A 1 472 ? 133.668 164.020 7.946 1.00 70.09 452 GLN A O 1
ATOM 3531 N N . LYS A 1 473 ? 131.659 163.038 8.193 1.00 72.40 453 LYS A N 1
ATOM 3532 C CA . LYS A 1 473 ? 131.317 163.132 6.779 1.00 74.86 453 LYS A CA 1
ATOM 3533 C C . LYS A 1 473 ? 130.216 164.169 6.633 1.00 77.04 453 LYS A C 1
ATOM 3534 O O . LYS A 1 473 ? 129.400 164.089 5.722 1.00 76.45 453 LYS A O 1
ATOM 3536 N N . LEU A 1 474 ? 130.205 165.144 7.540 1.00 80.53 454 LEU A N 1
ATOM 3537 C CA . LEU A 1 474 ? 129.193 166.204 7.547 1.00 84.07 454 LEU A CA 1
ATOM 3538 C C . LEU A 1 474 ? 129.256 167.027 6.268 1.00 86.14 454 LEU A C 1
ATOM 3539 O O . LEU A 1 474 ? 129.072 166.502 5.174 1.00 86.94 454 LEU A O 1
ATOM 3544 N N . ASP A 1 475 ? 129.516 168.322 6.411 1.00 88.11 455 ASP A N 1
ATOM 3545 C CA . ASP A 1 475 ? 129.601 169.212 5.260 1.00 89.75 455 ASP A CA 1
ATOM 3546 C C . ASP A 1 475 ? 130.550 168.590 4.247 1.00 90.33 455 ASP A C 1
ATOM 3547 O O . ASP A 1 475 ? 130.232 168.492 3.059 1.00 90.43 455 ASP A O 1
ATOM 3549 N N . SER A 1 476 ? 131.709 168.159 4.740 1.00 90.95 456 SER A N 1
ATOM 3550 C CA . SER A 1 476 ? 132.725 167.533 3.911 1.00 91.30 456 SER A CA 1
ATOM 3551 C C . SER A 1 476 ? 132.186 167.221 2.516 1.00 91.42 456 SER A C 1
ATOM 3552 O O . SER A 1 476 ? 132.557 167.870 1.540 1.00 91.49 456 SER A O 1
ATOM 3554 N N . MET A 1 477 ? 131.282 166.251 2.424 1.00 91.64 457 MET A N 1
ATOM 3555 C CA . MET A 1 477 ? 130.726 165.877 1.128 1.00 91.51 457 MET A CA 1
ATOM 3556 C C . MET A 1 477 ? 129.201 165.911 1.067 1.00 91.05 457 MET A C 1
ATOM 3557 O O . MET A 1 477 ? 128.590 165.026 0.474 1.00 90.55 457 MET A O 1
ATOM 3562 N N . MET A 1 478 ? 128.578 166.924 1.657 1.00 90.73 458 MET A N 1
ATOM 3563 C CA . MET A 1 478 ? 127.121 166.986 1.629 1.00 90.10 458 MET A CA 1
ATOM 3564 C C . MET A 1 478 ? 126.480 168.015 0.707 1.00 90.05 458 MET A C 1
ATOM 3565 O O . MET A 1 478 ? 125.355 167.821 0.243 1.00 90.50 458 MET A O 1
ATOM 3570 N N . PRO A 1 479 ? 127.168 169.128 0.435 1.00 89.65 459 PRO A N 1
ATOM 3571 C CA . PRO A 1 479 ? 126.535 170.099 -0.458 1.00 89.24 459 PRO A CA 1
ATOM 3572 C C . PRO A 1 479 ? 126.558 169.580 -1.891 1.00 88.35 459 PRO A C 1
ATOM 3573 O O . PRO A 1 479 ? 125.645 169.839 -2.677 1.00 88.47 459 PRO A O 1
ATOM 3577 N N . ASP A 1 480 ? 127.604 168.822 -2.211 1.00 87.36 460 ASP A N 1
ATOM 3578 C CA . ASP A 1 480 ? 127.778 168.268 -3.548 1.00 86.28 460 ASP A CA 1
ATOM 3579 C C . ASP A 1 480 ? 127.365 166.804 -3.680 1.00 85.29 460 ASP A C 1
ATOM 3580 O O . ASP A 1 480 ? 127.666 166.168 -4.690 1.00 85.30 460 ASP A O 1
ATOM 3582 N N . PHE A 1 481 ? 126.686 166.263 -2.672 1.00 84.00 461 PHE A N 1
ATOM 3583 C CA . PHE A 1 481 ? 126.252 164.872 -2.743 1.00 83.24 461 PHE A CA 1
ATOM 3584 C C . PHE A 1 481 ? 125.006 164.768 -3.609 1.00 83.44 461 PHE A C 1
ATOM 3585 O O . PHE A 1 481 ? 124.607 163.674 -4.026 1.00 83.03 461 PHE A O 1
ATOM 3593 N N . ALA A 1 482 ? 124.384 165.908 -3.877 1.00 83.84 462 ALA A N 1
ATOM 3594 C CA . ALA A 1 482 ? 123.182 165.909 -4.689 1.00 84.88 462 ALA A CA 1
ATOM 3595 C C . ALA A 1 482 ? 122.894 167.282 -5.246 1.00 85.53 462 ALA A C 1
ATOM 3596 O O . ALA A 1 482 ? 123.654 168.233 -5.022 1.00 85.31 462 ALA A O 1
ATOM 3598 N N . ARG A 1 483 ? 121.786 167.367 -5.978 1.00 86.17 463 ARG A N 1
ATOM 3599 C CA . ARG A 1 483 ? 121.342 168.611 -6.588 1.00 86.08 463 ARG A CA 1
ATOM 3600 C C . ARG A 1 483 ? 120.877 169.581 -5.506 1.00 85.85 463 ARG A C 1
ATOM 3601 O O . ARG A 1 483 ? 119.757 169.480 -5.000 1.00 85.41 463 ARG A O 1
ATOM 3603 N N . GLY A 1 484 ? 121.752 170.512 -5.149 1.00 85.66 464 GLY A N 1
ATOM 3604 C CA . GLY A 1 484 ? 121.415 171.491 -4.139 1.00 85.45 464 GLY A CA 1
ATOM 3605 C C . GLY A 1 484 ? 121.274 170.937 -2.736 1.00 85.66 464 GLY A C 1
ATOM 3606 O O . GLY A 1 484 ? 121.948 169.979 -2.349 1.00 85.17 464 GLY A O 1
ATOM 3607 N N . ASP A 1 485 ? 120.381 171.570 -1.979 1.00 86.52 465 ASP A N 1
ATOM 3608 C CA . ASP A 1 485 ? 120.084 171.227 -0.589 1.00 87.25 465 ASP A CA 1
ATOM 3609 C C . ASP A 1 485 ? 120.204 169.746 -0.219 1.00 86.93 465 ASP A C 1
ATOM 3610 O O . ASP A 1 485 ? 121.169 169.354 0.438 1.00 87.98 465 ASP A O 1
ATOM 3615 N N . ALA A 1 486 ? 119.217 168.946 -0.626 1.00 85.52 466 ALA A N 1
ATOM 3616 C CA . ALA A 1 486 ? 119.169 167.507 -0.353 1.00 83.49 466 ALA A CA 1
ATOM 3617 C C . ALA A 1 486 ? 120.347 166.966 0.454 1.00 82.29 466 ALA A C 1
ATOM 3618 O O . ALA A 1 486 ? 120.203 166.611 1.619 1.00 82.29 466 ALA A O 1
ATOM 3620 N N . GLY A 1 487 ? 121.514 166.906 -0.176 1.00 80.71 467 GLY A N 1
ATOM 3621 C CA . GLY A 1 487 ? 122.703 166.410 0.492 1.00 78.61 467 GLY A CA 1
ATOM 3622 C C . GLY A 1 487 ? 122.805 166.694 1.978 1.00 77.54 467 GLY A C 1
ATOM 3623 O O . GLY A 1 487 ? 123.095 165.799 2.760 1.00 77.52 467 GLY A O 1
ATOM 3624 N N . VAL A 1 488 ? 122.568 167.933 2.387 1.00 76.66 468 VAL A N 1
ATOM 3625 C CA . VAL A 1 488 ? 122.669 168.251 3.800 1.00 75.54 468 VAL A CA 1
ATOM 3626 C C . VAL A 1 488 ? 121.361 168.040 4.551 1.00 74.97 468 VAL A C 1
ATOM 3627 O O . VAL A 1 488 ? 121.380 167.674 5.719 1.00 75.28 468 VAL A O 1
ATOM 3631 N N . ARG A 1 489 ? 120.228 168.252 3.889 1.00 73.92 469 ARG A N 1
ATOM 3632 C CA . ARG A 1 489 ? 118.932 168.057 4.544 1.00 73.41 469 ARG A CA 1
ATOM 3633 C C . ARG A 1 489 ? 118.686 166.606 4.973 1.00 72.97 469 ARG A C 1
ATOM 3634 O O . ARG A 1 489 ? 118.027 166.363 5.982 1.00 72.87 469 ARG A O 1
ATOM 3642 N N . ILE A 1 490 ? 119.198 165.650 4.198 1.00 72.57 470 ILE A N 1
ATOM 3643 C CA . ILE A 1 490 ? 119.047 164.231 4.519 1.00 71.36 470 ILE A CA 1
ATOM 3644 C C . ILE A 1 490 ? 120.002 163.945 5.654 1.00 70.12 470 ILE A C 1
ATOM 3645 O O . ILE A 1 490 ? 119.624 163.405 6.694 1.00 69.87 470 ILE A O 1
ATOM 3650 N N . HIS A 1 491 ? 121.257 164.316 5.440 1.00 68.59 471 HIS A N 1
ATOM 3651 C CA . HIS A 1 491 ? 122.286 164.093 6.437 1.00 67.88 471 HIS A CA 1
ATOM 3652 C C . HIS A 1 491 ? 121.894 164.737 7.758 1.00 68.23 471 HIS A C 1
ATOM 3653 O O . HIS A 1 491 ? 122.037 164.127 8.819 1.00 68.66 471 HIS A O 1
ATOM 3660 N N . GLU A 1 492 ? 121.391 165.966 7.692 1.00 68.55 472 GLU A N 1
ATOM 3661 C CA . GLU A 1 492 ? 120.984 166.672 8.901 1.00 68.99 472 GLU A CA 1
ATOM 3662 C C . GLU A 1 492 ? 119.900 165.853 9.581 1.00 68.89 472 GLU A C 1
ATOM 3663 O O . GLU A 1 492 ? 119.955 165.602 10.787 1.00 68.80 472 GLU A O 1
ATOM 3669 N N . THR A 1 493 ? 118.920 165.426 8.795 1.00 68.36 473 THR A N 1
ATOM 3670 C CA . THR A 1 493 ? 117.828 164.626 9.317 1.00 67.65 473 THR A CA 1
ATOM 3671 C C . THR A 1 493 ? 118.370 163.370 9.985 1.00 67.10 473 THR A C 1
ATOM 3672 O O . THR A 1 493 ? 118.139 163.142 11.168 1.00 67.25 473 THR A O 1
ATOM 3676 N N . VAL A 1 494 ? 119.097 162.566 9.218 1.00 66.53 474 VAL A N 1
ATOM 3677 C CA . VAL A 1 494 ? 119.673 161.330 9.723 1.00 66.67 474 VAL A CA 1
ATOM 3678 C C . VAL A 1 494 ? 120.443 161.563 11.018 1.00 67.00 474 VAL A C 1
ATOM 3679 O O . VAL A 1 494 ? 120.367 160.762 11.946 1.00 66.51 474 VAL A O 1
ATOM 3683 N N . LYS A 1 495 ? 121.195 162.654 11.077 1.00 68.52 475 LYS A N 1
ATOM 3684 C CA . LYS A 1 495 ? 121.937 162.978 12.286 1.00 70.23 475 LYS A CA 1
ATOM 3685 C C . LYS A 1 495 ? 120.918 163.186 13.393 1.00 70.40 475 LYS A C 1
ATOM 3686 O O . LYS A 1 495 ? 120.908 162.461 14.384 1.00 70.33 475 LYS A O 1
ATOM 3692 N N . GLN A 1 496 ? 120.062 164.192 13.213 1.00 70.35 476 GLN A N 1
ATOM 3693 C CA . GLN A 1 496 ? 119.022 164.518 14.187 1.00 69.80 476 GLN A CA 1
ATOM 3694 C C . GLN A 1 496 ? 118.359 163.241 14.671 1.00 68.80 476 GLN A C 1
ATOM 3695 O O . GLN A 1 496 ? 118.176 163.031 15.869 1.00 69.04 476 GLN A O 1
ATOM 3701 N N . LEU A 1 497 ? 118.019 162.387 13.715 1.00 67.58 477 LEU A N 1
ATOM 3702 C CA . LEU A 1 497 ? 117.371 161.121 13.997 1.00 66.32 477 LEU A CA 1
ATOM 3703 C C . LEU A 1 497 ? 118.216 160.165 14.837 1.00 66.09 477 LEU A C 1
ATOM 3704 O O . LEU A 1 497 ? 117.673 159.413 15.636 1.00 66.01 477 LEU A O 1
ATOM 3709 N N . VAL A 1 498 ? 119.534 160.179 14.659 1.00 65.95 478 VAL A N 1
ATOM 3710 C CA . VAL A 1 498 ? 120.401 159.289 15.426 1.00 65.30 478 VAL A CA 1
ATOM 3711 C C . VAL A 1 498 ? 120.683 159.842 16.821 1.00 66.05 478 VAL A C 1
ATOM 3712 O O . VAL A 1 498 ? 120.605 159.112 17.806 1.00 66.75 478 VAL A O 1
ATOM 3716 N N . GLU A 1 499 ? 121.013 161.128 16.903 1.00 66.17 479 GLU A N 1
ATOM 3717 C CA . GLU A 1 499 ? 121.285 161.770 18.189 1.00 66.15 479 GLU A CA 1
ATOM 3718 C C . GLU A 1 499 ? 120.181 161.350 19.160 1.00 66.19 479 GLU A C 1
ATOM 3719 O O . GLU A 1 499 ? 120.426 161.148 20.341 1.00 66.51 479 GLU A O 1
ATOM 3725 N N . GLN A 1 500 ? 118.967 161.210 18.637 1.00 66.07 480 GLN A N 1
ATOM 3726 C CA . GLN A 1 500 ? 117.818 160.791 19.422 1.00 66.60 480 GLN A CA 1
ATOM 3727 C C . GLN A 1 500 ? 118.034 159.398 19.971 1.00 65.98 480 GLN A C 1
ATOM 3728 O O . GLN A 1 500 ? 118.167 159.192 21.170 1.00 66.05 480 GLN A O 1
ATOM 3734 N N . ASP A 1 501 ? 118.054 158.444 19.051 1.00 66.04 481 ASP A N 1
ATOM 3735 C CA . ASP A 1 501 ? 118.231 157.024 19.340 1.00 65.30 481 ASP A CA 1
ATOM 3736 C C . ASP A 1 501 ? 119.597 156.557 18.790 1.00 64.54 481 ASP A C 1
ATOM 3737 O O . ASP A 1 501 ? 119.687 156.078 17.657 1.00 65.05 481 ASP A O 1
ATOM 3742 N N . PRO A 1 502 ? 120.675 156.679 19.592 1.00 63.38 482 PRO A N 1
ATOM 3743 C CA . PRO A 1 502 ? 122.013 156.267 19.142 1.00 62.11 482 PRO A CA 1
ATOM 3744 C C . PRO A 1 502 ? 122.088 154.821 18.693 1.00 60.89 482 PRO A C 1
ATOM 3745 O O . PRO A 1 502 ? 123.145 154.349 18.281 1.00 60.38 482 PRO A O 1
ATOM 3749 N N . SER A 1 503 ? 120.956 154.127 18.764 1.00 60.63 483 SER A N 1
ATOM 3750 C CA . SER A 1 503 ? 120.881 152.715 18.389 1.00 59.85 483 SER A CA 1
ATOM 3751 C C . SER A 1 503 ? 119.815 152.383 17.340 1.00 58.52 483 SER A C 1
ATOM 3752 O O . SER A 1 503 ? 119.550 151.209 17.078 1.00 57.71 483 SER A O 1
ATOM 3755 N N . ILE A 1 504 ? 119.221 153.414 16.741 1.00 57.10 484 ILE A N 1
ATOM 3756 C CA . ILE A 1 504 ? 118.164 153.237 15.743 1.00 54.93 484 ILE A CA 1
ATOM 3757 C C . ILE A 1 504 ? 118.623 152.752 14.365 1.00 54.00 484 ILE A C 1
ATOM 3758 O O . ILE A 1 504 ? 119.717 153.101 13.887 1.00 53.35 484 ILE A O 1
ATOM 3763 N N . LYS A 1 505 ? 117.758 151.958 13.732 1.00 52.26 485 LYS A N 1
ATOM 3764 C CA . LYS A 1 505 ? 118.027 151.416 12.410 1.00 50.78 485 LYS A CA 1
ATOM 3765 C C . LYS A 1 505 ? 117.368 152.269 11.320 1.00 51.01 485 LYS A C 1
ATOM 3766 O O . LYS A 1 505 ? 116.145 152.278 11.175 1.00 50.25 485 LYS A O 1
ATOM 3772 N N . ILE A 1 506 ? 118.198 152.988 10.565 1.00 51.58 486 ILE A N 1
ATOM 3773 C CA . ILE A 1 506 ? 117.736 153.844 9.474 1.00 50.98 486 ILE A CA 1
ATOM 3774 C C . ILE A 1 506 ? 117.561 153.014 8.206 1.00 51.29 486 ILE A C 1
ATOM 3775 O O . ILE A 1 506 ? 118.532 152.500 7.650 1.00 50.66 486 ILE A O 1
ATOM 3780 N N . THR A 1 507 ? 116.321 152.890 7.751 1.00 51.90 487 THR A N 1
ATOM 3781 C CA . THR A 1 507 ? 116.032 152.138 6.544 1.00 53.38 487 THR A CA 1
ATOM 3782 C C . THR A 1 507 ? 115.342 153.059 5.563 1.00 54.12 487 THR A C 1
ATOM 3783 O O . THR A 1 507 ? 115.161 154.242 5.827 1.00 54.52 487 THR A O 1
ATOM 3787 N N . ASN A 1 508 ? 114.952 152.501 4.427 1.00 55.52 488 ASN A N 1
ATOM 3788 C CA . ASN A 1 508 ? 114.256 153.261 3.404 1.00 55.72 488 ASN A CA 1
ATOM 3789 C C . ASN A 1 508 ? 112.942 153.778 3.986 1.00 55.84 488 ASN A C 1
ATOM 3790 O O . ASN A 1 508 ? 112.506 154.883 3.676 1.00 56.38 488 ASN A O 1
ATOM 3795 N N . SER A 1 509 ? 112.310 152.983 4.841 1.00 55.52 489 SER A N 1
ATOM 3796 C CA . SER A 1 509 ? 111.038 153.394 5.406 1.00 55.28 489 SER A CA 1
ATOM 3797 C C . SER A 1 509 ? 111.168 154.472 6.467 1.00 54.39 489 SER A C 1
ATOM 3798 O O . SER A 1 509 ? 110.222 155.212 6.715 1.00 54.47 489 SER A O 1
ATOM 3801 N N . THR A 1 510 ? 112.338 154.569 7.087 1.00 53.88 490 THR A N 1
ATOM 3802 C CA . THR A 1 510 ? 112.558 155.564 8.134 1.00 53.45 490 THR A CA 1
ATOM 3803 C C . THR A 1 510 ? 112.611 156.983 7.607 1.00 53.49 490 THR A C 1
ATOM 3804 O O . THR A 1 510 ? 112.281 157.927 8.322 1.00 54.05 490 THR A O 1
ATOM 3808 N N . LEU A 1 511 ? 113.046 157.133 6.362 1.00 53.14 491 LEU A N 1
ATOM 3809 C CA . LEU A 1 511 ? 113.203 158.453 5.784 1.00 53.22 491 LEU A CA 1
ATOM 3810 C C . LEU A 1 511 ? 112.131 158.925 4.813 1.00 54.12 491 LEU A C 1
ATOM 3811 O O . LEU A 1 511 ? 111.989 160.128 4.593 1.00 53.78 491 LEU A O 1
ATOM 3816 N N . ARG A 1 512 ? 111.364 157.997 4.248 1.00 54.60 492 ARG A N 1
ATOM 3817 C CA . ARG A 1 512 ? 110.319 158.379 3.299 1.00 55.30 492 ARG A CA 1
ATOM 3818 C C . ARG A 1 512 ? 109.242 159.271 3.888 1.00 56.54 492 ARG A C 1
ATOM 3819 O O . ARG A 1 512 ? 108.780 160.199 3.238 1.00 55.91 492 ARG A O 1
ATOM 3827 N N . PRO A 1 513 ? 108.817 158.995 5.126 1.00 58.85 493 PRO A N 1
ATOM 3828 C CA . PRO A 1 513 ? 107.783 159.816 5.759 1.00 61.43 493 PRO A CA 1
ATOM 3829 C C . PRO A 1 513 ? 108.214 161.280 5.846 1.00 64.31 493 PRO A C 1
ATOM 3830 O O . PRO A 1 513 ? 107.405 162.172 6.117 1.00 65.24 493 PRO A O 1
ATOM 3834 N N . PHE A 1 514 ? 109.498 161.521 5.612 1.00 66.22 494 PHE A N 1
ATOM 3835 C CA . PHE A 1 514 ? 110.023 162.874 5.658 1.00 67.89 494 PHE A CA 1
ATOM 3836 C C . PHE A 1 514 ? 109.950 163.544 4.280 1.00 68.11 494 PHE A C 1
ATOM 3837 O O . PHE A 1 514 ? 110.101 164.760 4.161 1.00 68.69 494 PHE A O 1
ATOM 3845 N N . ASN A 1 515 ? 109.718 162.739 3.245 1.00 68.03 495 ASN A N 1
ATOM 3846 C CA . ASN A 1 515 ? 109.599 163.218 1.864 1.00 67.45 495 ASN A CA 1
ATOM 3847 C C . ASN A 1 515 ? 110.907 163.629 1.179 1.00 66.04 495 ASN A C 1
ATOM 3848 O O . ASN A 1 515 ? 111.180 164.817 0.991 1.00 66.36 495 ASN A O 1
ATOM 3853 N N . PHE A 1 516 ? 111.703 162.626 0.807 1.00 64.40 496 PHE A N 1
ATOM 3854 C CA . PHE A 1 516 ? 112.982 162.811 0.108 1.00 63.32 496 PHE A CA 1
ATOM 3855 C C . PHE A 1 516 ? 112.873 161.950 -1.164 1.00 63.33 496 PHE A C 1
ATOM 3856 O O . PHE A 1 516 ? 112.263 160.887 -1.127 1.00 63.36 496 PHE A O 1
ATOM 3864 N N . SER A 1 517 ? 113.450 162.390 -2.280 1.00 63.31 497 SER A N 1
ATOM 3865 C CA . SER A 1 517 ? 113.347 161.617 -3.525 1.00 63.15 497 SER A CA 1
ATOM 3866 C C . SER A 1 517 ? 113.590 160.141 -3.251 1.00 62.64 497 SER A C 1
ATOM 3867 O O . SER A 1 517 ? 114.670 159.759 -2.810 1.00 62.14 497 SER A O 1
ATOM 3870 N N . THR A 1 518 ? 112.579 159.317 -3.504 1.00 62.07 498 THR A N 1
ATOM 3871 C CA . THR A 1 518 ? 112.705 157.884 -3.279 1.00 61.35 498 THR A CA 1
ATOM 3872 C C . THR A 1 518 ? 113.985 157.297 -3.870 1.00 61.66 498 THR A C 1
ATOM 3873 O O . THR A 1 518 ? 114.657 156.513 -3.205 1.00 61.74 498 THR A O 1
ATOM 3877 N N . ARG A 1 519 ? 114.329 157.667 -5.107 1.00 62.14 499 ARG A N 1
ATOM 3878 C CA . ARG A 1 519 ? 115.557 157.158 -5.744 1.00 61.62 499 ARG A CA 1
ATOM 3879 C C . ARG A 1 519 ? 116.786 157.901 -5.154 1.00 62.04 499 ARG A C 1
ATOM 3880 O O . ARG A 1 519 ? 117.878 157.853 -5.722 1.00 63.89 499 ARG A O 1
ATOM 3888 N N . LEU A 1 520 ? 116.608 158.560 -4.004 1.00 60.98 500 LEU A N 1
ATOM 3889 C CA . LEU A 1 520 ? 117.695 159.310 -3.354 1.00 60.39 500 LEU A CA 1
ATOM 3890 C C . LEU A 1 520 ? 118.102 158.790 -1.972 1.00 60.61 500 LEU A C 1
ATOM 3891 O O . LEU A 1 520 ? 119.279 158.808 -1.622 1.00 60.44 500 LEU A O 1
ATOM 3893 N N . ILE A 1 521 ? 117.124 158.351 -1.184 1.00 60.94 501 ILE A N 1
ATOM 3894 C CA . ILE A 1 521 ? 117.374 157.817 0.155 1.00 59.97 501 ILE A CA 1
ATOM 3895 C C . ILE A 1 521 ? 118.387 156.680 0.120 1.00 59.92 501 ILE A C 1
ATOM 3896 O O . ILE A 1 521 ? 119.441 156.760 0.745 1.00 59.21 501 ILE A O 1
ATOM 3901 N N . PRO A 1 522 ? 118.068 155.592 -0.606 1.00 60.31 502 PRO A N 1
ATOM 3902 C CA . PRO A 1 522 ? 118.993 154.454 -0.691 1.00 60.40 502 PRO A CA 1
ATOM 3903 C C . PRO A 1 522 ? 120.381 154.852 -1.190 1.00 59.89 502 PRO A C 1
ATOM 3904 O O . PRO A 1 522 ? 121.382 154.235 -0.827 1.00 59.19 502 PRO A O 1
ATOM 3908 N N . ARG A 1 523 ? 120.428 155.885 -2.025 1.00 59.83 503 ARG A N 1
ATOM 3909 C CA . ARG A 1 523 ? 121.684 156.382 -2.568 1.00 59.13 503 ARG A CA 1
ATOM 3910 C C . ARG A 1 523 ? 122.492 156.923 -1.405 1.00 58.34 503 ARG A C 1
ATOM 3911 O O . ARG A 1 523 ? 123.719 156.835 -1.383 1.00 58.29 503 ARG A O 1
ATOM 3913 N N . TYR A 1 524 ? 121.785 157.478 -0.431 1.00 57.59 504 TYR A N 1
ATOM 3914 C CA . TYR A 1 524 ? 122.418 158.037 0.756 1.00 56.90 504 TYR A CA 1
ATOM 3915 C C . TYR A 1 524 ? 122.893 156.938 1.711 1.00 56.86 504 TYR A C 1
ATOM 3916 O O . TYR A 1 524 ? 124.041 156.945 2.159 1.00 56.37 504 TYR A O 1
ATOM 3925 N N . LEU A 1 525 ? 121.996 156.001 2.016 1.00 56.58 505 LEU A N 1
ATOM 3926 C CA . LEU A 1 525 ? 122.299 154.888 2.910 1.00 56.32 505 LEU A CA 1
ATOM 3927 C C . LEU A 1 525 ? 123.520 154.083 2.450 1.00 57.05 505 LEU A C 1
ATOM 3928 O O . LEU A 1 525 ? 124.340 153.656 3.273 1.00 56.25 505 LEU A O 1
ATOM 3933 N N . GLU A 1 526 ? 123.631 153.870 1.138 1.00 57.57 506 GLU A N 1
ATOM 3934 C CA . GLU A 1 526 ? 124.762 153.131 0.583 1.00 57.93 506 GLU A CA 1
ATOM 3935 C C . GLU A 1 526 ? 126.019 153.913 0.943 1.00 58.78 506 GLU A C 1
ATOM 3936 O O . GLU A 1 526 ? 127.081 153.337 1.196 1.00 58.66 506 GLU A O 1
ATOM 3938 N N . PHE A 1 527 ? 125.883 155.233 0.985 1.00 59.15 507 PHE A N 1
ATOM 3939 C CA . PHE A 1 527 ? 127.006 156.083 1.315 1.00 59.96 507 PHE A CA 1
ATOM 3940 C C . PHE A 1 527 ? 127.303 156.078 2.806 1.00 60.48 507 PHE A C 1
ATOM 3941 O O . PHE A 1 527 ? 128.352 155.593 3.228 1.00 60.95 507 PHE A O 1
ATOM 3949 N N . ALA A 1 528 ? 126.378 156.614 3.598 1.00 60.91 508 ALA A N 1
ATOM 3950 C CA . ALA A 1 528 ? 126.540 156.694 5.053 1.00 60.92 508 ALA A CA 1
ATOM 3951 C C . ALA A 1 528 ? 126.680 155.318 5.692 1.00 61.52 508 ALA A C 1
ATOM 3952 O O . ALA A 1 528 ? 126.814 155.191 6.910 1.00 60.09 508 ALA A O 1
ATOM 3954 N N . ALA A 1 529 ? 126.653 154.295 4.846 1.00 63.24 509 ALA A N 1
ATOM 3955 C CA . ALA A 1 529 ? 126.759 152.902 5.259 1.00 64.61 509 ALA A CA 1
ATOM 3956 C C . ALA A 1 529 ? 127.721 152.590 6.410 1.00 65.00 509 ALA A C 1
ATOM 3957 O O . ALA A 1 529 ? 127.358 151.881 7.344 1.00 64.90 509 ALA A O 1
ATOM 3959 N N . ASP A 1 530 ? 128.945 153.099 6.349 1.00 65.63 510 ASP A N 1
ATOM 3960 C CA . ASP A 1 530 ? 129.893 152.801 7.409 1.00 66.69 510 ASP A CA 1
ATOM 3961 C C . ASP A 1 530 ? 129.787 153.672 8.645 1.00 66.47 510 ASP A C 1
ATOM 3962 O O . ASP A 1 530 ? 130.102 153.219 9.744 1.00 67.39 510 ASP A O 1
ATOM 3967 N N . ALA A 1 531 ? 129.351 154.915 8.485 1.00 65.68 511 ALA A N 1
ATOM 3968 C CA . ALA A 1 531 ? 129.223 155.798 9.643 1.00 64.58 511 ALA A CA 1
ATOM 3969 C C . ALA A 1 531 ? 128.024 155.377 10.474 1.00 64.21 511 ALA A C 1
ATOM 3970 O O . ALA A 1 531 ? 128.039 155.500 11.695 1.00 64.41 511 ALA A O 1
ATOM 3972 N N . LEU A 1 532 ? 126.989 154.876 9.802 1.00 64.18 512 LEU A N 1
ATOM 3973 C CA . LEU A 1 532 ? 125.775 154.425 10.477 1.00 64.00 512 LEU A CA 1
ATOM 3974 C C . LEU A 1 532 ? 125.922 152.988 10.961 1.00 63.59 512 LEU A C 1
ATOM 3975 O O . LEU A 1 532 ? 125.067 152.480 11.697 1.00 64.83 512 LEU A O 1
ATOM 3980 N N . GLY A 1 533 ? 127.006 152.339 10.542 1.00 62.54 513 GLY A N 1
ATOM 3981 C CA . GLY A 1 533 ? 127.251 150.966 10.938 1.00 61.07 513 GLY A CA 1
ATOM 3982 C C . GLY A 1 533 ? 126.161 150.022 10.473 1.00 60.54 513 GLY A C 1
ATOM 3983 O O . GLY A 1 533 ? 125.613 149.255 11.257 1.00 60.24 513 GLY A O 1
ATOM 3984 N N . GLN A 1 534 ? 125.827 150.076 9.195 1.00 60.64 514 GLN A N 1
ATOM 3985 C CA . GLN A 1 534 ? 124.807 149.191 8.681 1.00 61.51 514 GLN A CA 1
ATOM 3986 C C . GLN A 1 534 ? 125.343 148.503 7.429 1.00 62.99 514 GLN A C 1
ATOM 3987 O O . GLN A 1 534 ? 126.186 149.051 6.711 1.00 61.76 514 GLN A O 1
ATOM 3993 N N . PHE A 1 535 ? 124.857 147.288 7.190 1.00 65.13 515 PHE A N 1
ATOM 3994 C CA . PHE A 1 535 ? 125.264 146.491 6.036 1.00 66.30 515 PHE A CA 1
ATOM 3995 C C . PHE A 1 535 ? 124.012 145.821 5.494 1.00 66.82 515 PHE A C 1
ATOM 3996 O O . PHE A 1 535 ? 123.019 145.690 6.207 1.00 66.22 515 PHE A O 1
ATOM 4004 N N . VAL A 1 536 ? 124.053 145.407 4.235 1.00 67.89 516 VAL A N 1
ATOM 4005 C CA . VAL A 1 536 ? 122.899 144.748 3.659 1.00 69.15 516 VAL A CA 1
ATOM 4006 C C . VAL A 1 536 ? 123.106 143.246 3.709 1.00 70.48 516 VAL A C 1
ATOM 4007 O O . VAL A 1 536 ? 124.137 142.733 3.281 1.00 71.84 516 VAL A O 1
ATOM 4011 N N . GLY A 1 537 ? 122.130 142.541 4.262 1.00 70.92 517 GLY A N 1
ATOM 4012 C CA . GLY A 1 537 ? 122.239 141.101 4.348 1.00 71.68 517 GLY A CA 1
ATOM 4013 C C . GLY A 1 537 ? 121.513 140.520 3.160 1.00 72.72 517 GLY A C 1
ATOM 4014 O O . GLY A 1 537 ? 121.388 141.182 2.125 1.00 72.70 517 GLY A O 1
ATOM 4015 N N . GLU A 1 538 ? 121.025 139.293 3.305 1.00 73.11 518 GLU A N 1
ATOM 4016 C CA . GLU A 1 538 ? 120.307 138.644 2.231 1.00 73.02 518 GLU A CA 1
ATOM 4017 C C . GLU A 1 538 ? 118.863 139.144 2.193 1.00 73.59 518 GLU A C 1
ATOM 4018 O O . GLU A 1 538 ? 117.930 138.352 2.182 1.00 74.57 518 GLU A O 1
ATOM 4020 N N . ASN A 1 539 ? 118.688 140.465 2.176 1.00 73.85 519 ASN A N 1
ATOM 4021 C CA . ASN A 1 539 ? 117.362 141.083 2.122 1.00 74.05 519 ASN A CA 1
ATOM 4022 C C . ASN A 1 539 ? 117.422 142.618 2.223 1.00 74.23 519 ASN A C 1
ATOM 4023 O O . ASN A 1 539 ? 117.772 143.289 1.248 1.00 73.76 519 ASN A O 1
ATOM 4028 N N . GLY A 1 540 ? 117.072 143.166 3.390 1.00 74.52 520 GLY A N 1
ATOM 4029 C CA . GLY A 1 540 ? 117.105 144.607 3.589 1.00 74.13 520 GLY A CA 1
ATOM 4030 C C . GLY A 1 540 ? 118.388 145.039 4.279 1.00 74.43 520 GLY A C 1
ATOM 4031 O O . GLY A 1 540 ? 119.364 144.288 4.295 1.00 75.38 520 GLY A O 1
ATOM 4032 N N . GLN A 1 541 ? 118.405 146.238 4.852 1.00 73.86 521 GLN A N 1
ATOM 4033 C CA . GLN A 1 541 ? 119.603 146.713 5.536 1.00 73.94 521 GLN A CA 1
ATOM 4034 C C . GLN A 1 541 ? 119.538 146.376 7.023 1.00 75.72 521 GLN A C 1
ATOM 4035 O O . GLN A 1 541 ? 118.484 146.495 7.641 1.00 75.17 521 GLN A O 1
ATOM 4041 N N . TRP A 1 542 ? 120.667 145.939 7.583 1.00 78.46 522 TRP A N 1
ATOM 4042 C CA . TRP A 1 542 ? 120.753 145.580 8.998 1.00 81.21 522 TRP A CA 1
ATOM 4043 C C . TRP A 1 542 ? 121.853 146.355 9.705 1.00 81.69 522 TRP A C 1
ATOM 4044 O O . TRP A 1 542 ? 122.544 147.182 9.108 1.00 80.59 522 TRP A O 1
ATOM 4055 N N . GLN A 1 543 ? 122.022 146.042 10.987 1.00 83.27 523 GLN A N 1
ATOM 4056 C CA . GLN A 1 543 ? 123.042 146.659 11.829 1.00 85.35 523 GLN A CA 1
ATOM 4057 C C . GLN A 1 543 ? 124.053 145.646 12.345 1.00 86.03 523 GLN A C 1
ATOM 4058 O O . GLN A 1 543 ? 123.707 144.726 13.086 1.00 85.65 523 GLN A O 1
ATOM 4064 N N . LEU A 1 544 ? 125.304 145.836 11.950 1.00 87.33 524 LEU A N 1
ATOM 4065 C CA . LEU A 1 544 ? 126.384 144.967 12.370 1.00 88.78 524 LEU A CA 1
ATOM 4066 C C . LEU A 1 544 ? 126.294 144.826 13.898 1.00 89.72 524 LEU A C 1
ATOM 4067 O O . LEU A 1 544 ? 125.813 145.734 14.577 1.00 89.64 524 LEU A O 1
ATOM 4072 N N . LYS A 1 545 ? 126.721 143.681 14.429 1.00 91.09 525 LYS A N 1
ATOM 4073 C CA . LYS A 1 545 ? 126.693 143.434 15.874 1.00 92.67 525 LYS A CA 1
ATOM 4074 C C . LYS A 1 545 ? 127.510 144.530 16.580 1.00 94.16 525 LYS A C 1
ATOM 4075 O O . LYS A 1 545 ? 128.541 144.961 16.073 1.00 94.29 525 LYS A O 1
ATOM 4081 N N . ASP A 1 546 ? 127.050 144.981 17.746 1.00 95.46 526 ASP A N 1
ATOM 4082 C CA . ASP A 1 546 ? 127.737 146.043 18.500 1.00 95.70 526 ASP A CA 1
ATOM 4083 C C . ASP A 1 546 ? 128.966 145.560 19.291 1.00 95.23 526 ASP A C 1
ATOM 4084 O O . ASP A 1 546 ? 130.100 145.604 18.793 1.00 94.91 526 ASP A O 1
ATOM 4089 N N . GLU A 1 547 ? 128.729 145.114 20.527 1.00 94.17 527 GLU A N 1
ATOM 4090 C CA . GLU A 1 547 ? 129.791 144.630 21.412 1.00 92.97 527 GLU A CA 1
ATOM 4091 C C . GLU A 1 547 ? 129.834 143.113 21.516 1.00 90.40 527 GLU A C 1
ATOM 4092 O O . GLU A 1 547 ? 129.386 142.398 20.616 1.00 89.94 527 GLU A O 1
ATOM 4098 N N . ALA A 1 548 ? 130.384 142.639 22.630 1.00 87.56 528 ALA A N 1
ATOM 4099 C CA . ALA A 1 548 ? 130.484 141.213 22.904 1.00 85.26 528 ALA A CA 1
ATOM 4100 C C . ALA A 1 548 ? 129.298 140.792 23.786 1.00 82.95 528 ALA A C 1
ATOM 4101 O O . ALA A 1 548 ? 129.340 140.927 25.014 1.00 81.73 528 ALA A O 1
ATOM 4103 N N . PRO A 1 549 ? 128.226 140.263 23.158 1.00 81.45 529 PRO A N 1
ATOM 4104 C CA . PRO A 1 549 ? 127.014 139.821 23.866 1.00 79.47 529 PRO A CA 1
ATOM 4105 C C . PRO A 1 549 ? 127.268 139.175 25.228 1.00 76.21 529 PRO A C 1
ATOM 4106 O O . PRO A 1 549 ? 127.953 138.153 25.326 1.00 75.81 529 PRO A O 1
ATOM 4110 N N . ALA A 1 550 ? 126.702 139.794 26.264 1.00 71.78 530 ALA A N 1
ATOM 4111 C CA . ALA A 1 550 ? 126.836 139.343 27.643 1.00 67.14 530 ALA A CA 1
ATOM 4112 C C . ALA A 1 550 ? 127.251 137.876 27.805 1.00 63.88 530 ALA A C 1
ATOM 4113 O O . ALA A 1 550 ? 127.891 137.525 28.794 1.00 63.19 530 ALA A O 1
ATOM 4115 N N . ILE A 1 551 ? 126.893 137.030 26.840 1.00 60.80 531 ILE A N 1
ATOM 4116 C CA . ILE A 1 551 ? 127.246 135.619 26.893 1.00 58.63 531 ILE A CA 1
ATOM 4117 C C . ILE A 1 551 ? 128.611 135.355 26.285 1.00 57.94 531 ILE A C 1
ATOM 4118 O O . ILE A 1 551 ? 128.753 135.216 25.077 1.00 57.06 531 ILE A O 1
ATOM 4123 N N . VAL A 1 552 ? 129.608 135.280 27.152 1.00 58.08 532 VAL A N 1
ATOM 4124 C CA . VAL A 1 552 ? 130.982 135.021 26.776 1.00 58.02 532 VAL A CA 1
ATOM 4125 C C . VAL A 1 552 ? 131.089 133.662 26.103 1.00 59.19 532 VAL A C 1
ATOM 4126 O O . VAL A 1 552 ? 130.687 132.664 26.679 1.00 59.84 532 VAL A O 1
ATOM 4130 N N . LEU A 1 553 ? 131.635 133.626 24.890 1.00 61.34 533 LEU A N 1
ATOM 4131 C CA . LEU A 1 553 ? 131.797 132.374 24.143 1.00 64.64 533 LEU A CA 1
ATOM 4132 C C . LEU A 1 553 ? 132.680 131.346 24.879 1.00 66.84 533 LEU A C 1
ATOM 4133 O O . LEU A 1 553 ? 133.414 131.699 25.808 1.00 66.49 533 LEU A O 1
ATOM 4135 N N . PRO A 1 554 ? 132.627 130.059 24.459 1.00 68.68 534 PRO A N 1
ATOM 4136 C CA . PRO A 1 554 ? 133.409 128.972 25.074 1.00 69.50 534 PRO A CA 1
ATOM 4137 C C . PRO A 1 554 ? 134.904 128.947 24.753 1.00 69.82 534 PRO A C 1
ATOM 4138 O O . PRO A 1 554 ? 135.331 129.637 23.797 1.00 69.15 534 PRO A O 1
ATOM 4142 N N . ASP A 1 555 ? 135.622 128.209 25.465 1.00 70.03 535 ASP A N 1
ATOM 4143 N N . VAL B 1 24 ? 120.392 90.297 78.490 1.00 87.39 4 VAL B N 1
ATOM 4144 C CA . VAL B 1 24 ? 121.785 90.757 78.772 1.00 88.58 4 VAL B CA 1
ATOM 4145 C C . VAL B 1 24 ? 121.780 91.831 79.881 1.00 89.27 4 VAL B C 1
ATOM 4146 O O . VAL B 1 24 ? 120.727 92.107 80.465 1.00 89.50 4 VAL B O 1
ATOM 4150 N N . LYS B 1 25 ? 122.947 92.430 80.153 1.00 89.67 5 LYS B N 1
ATOM 4151 C CA . LYS B 1 25 ? 123.137 93.454 81.207 1.00 89.62 5 LYS B CA 1
ATOM 4152 C C . LYS B 1 25 ? 122.231 94.699 81.202 1.00 88.85 5 LYS B C 1
ATOM 4153 O O . LYS B 1 25 ? 121.328 94.833 82.042 1.00 89.13 5 LYS B O 1
ATOM 4155 N N . ILE B 1 26 ? 122.497 95.625 80.283 1.00 87.46 6 ILE B N 1
ATOM 4156 C CA . ILE B 1 26 ? 121.705 96.853 80.184 1.00 85.62 6 ILE B CA 1
ATOM 4157 C C . ILE B 1 26 ? 121.038 96.945 78.798 1.00 82.76 6 ILE B C 1
ATOM 4158 O O . ILE B 1 26 ? 120.723 98.039 78.311 1.00 82.08 6 ILE B O 1
ATOM 4163 N N . GLY B 1 27 ? 120.829 95.781 78.180 1.00 79.38 7 GLY B N 1
ATOM 4164 C CA . GLY B 1 27 ? 120.214 95.715 76.868 1.00 75.24 7 GLY B CA 1
ATOM 4165 C C . GLY B 1 27 ? 118.700 95.768 76.911 1.00 72.72 7 GLY B C 1
ATOM 4166 O O . GLY B 1 27 ? 118.080 95.311 77.870 1.00 72.06 7 GLY B O 1
ATOM 4167 N N . GLU B 1 28 ? 118.106 96.329 75.861 1.00 70.51 8 GLU B N 1
ATOM 4168 C CA . GLU B 1 28 ? 116.653 96.454 75.744 1.00 68.21 8 GLU B CA 1
ATOM 4169 C C . GLU B 1 28 ? 115.980 95.284 75.025 1.00 66.42 8 GLU B C 1
ATOM 4170 O O . GLU B 1 28 ? 114.943 94.791 75.456 1.00 66.70 8 GLU B O 1
ATOM 4176 N N . LEU B 1 29 ? 116.567 94.861 73.916 1.00 64.23 9 LEU B N 1
ATOM 4177 C CA . LEU B 1 29 ? 116.039 93.753 73.140 1.00 62.17 9 LEU B CA 1
ATOM 4178 C C . LEU B 1 29 ? 117.209 92.817 72.838 1.00 61.71 9 LEU B C 1
ATOM 4179 O O . LEU B 1 29 ? 118.311 93.270 72.514 1.00 60.64 9 LEU B O 1
ATOM 4181 N N . ILE B 1 30 ? 116.984 91.513 72.957 1.00 61.65 10 ILE B N 1
ATOM 4182 C CA . ILE B 1 30 ? 118.054 90.557 72.688 1.00 62.21 10 ILE B CA 1
ATOM 4183 C C . ILE B 1 30 ? 118.224 90.403 71.176 1.00 62.40 10 ILE B C 1
ATOM 4184 O O . ILE B 1 30 ? 118.524 89.325 70.671 1.00 63.23 10 ILE B O 1
ATOM 4186 N N . ASN B 1 31 ? 118.028 91.506 70.469 1.00 62.66 11 ASN B N 1
ATOM 4187 C CA . ASN B 1 31 ? 118.140 91.571 69.020 1.00 63.42 11 ASN B CA 1
ATOM 4188 C C . ASN B 1 31 ? 118.571 90.313 68.261 1.00 63.42 11 ASN B C 1
ATOM 4189 O O . ASN B 1 31 ? 117.753 89.622 67.651 1.00 63.79 11 ASN B O 1
ATOM 4194 N N . SER B 1 32 ? 119.873 90.056 68.266 1.00 63.01 12 SER B N 1
ATOM 4195 C CA . SER B 1 32 ? 120.466 88.907 67.585 1.00 62.87 12 SER B CA 1
ATOM 4196 C C . SER B 1 32 ? 119.595 87.639 67.600 1.00 62.26 12 SER B C 1
ATOM 4197 O O . SER B 1 32 ? 119.208 87.124 66.543 1.00 60.88 12 SER B O 1
ATOM 4199 N N . LEU B 1 33 ? 119.324 87.122 68.799 1.00 61.29 13 LEU B N 1
ATOM 4200 C CA . LEU B 1 33 ? 118.492 85.940 68.943 1.00 59.64 13 LEU B CA 1
ATOM 4201 C C . LEU B 1 33 ? 117.286 86.208 68.062 1.00 58.71 13 LEU B C 1
ATOM 4202 O O . LEU B 1 33 ? 117.093 85.557 67.037 1.00 59.19 13 LEU B O 1
ATOM 4207 N N . VAL B 1 34 ? 116.501 87.206 68.457 1.00 57.33 14 VAL B N 1
ATOM 4208 C CA . VAL B 1 34 ? 115.296 87.592 67.733 1.00 57.16 14 VAL B CA 1
ATOM 4209 C C . VAL B 1 34 ? 115.460 87.476 66.220 1.00 57.04 14 VAL B C 1
ATOM 4210 O O . VAL B 1 34 ? 114.798 86.660 65.578 1.00 57.47 14 VAL B O 1
ATOM 4214 N N . SER B 1 35 ? 116.346 88.297 65.662 1.00 56.67 15 SER B N 1
ATOM 4215 C CA . SER B 1 35 ? 116.592 88.320 64.224 1.00 55.98 15 SER B CA 1
ATOM 4216 C C . SER B 1 35 ? 116.701 86.920 63.616 1.00 56.17 15 SER B C 1
ATOM 4217 O O . SER B 1 35 ? 116.132 86.651 62.556 1.00 55.30 15 SER B O 1
ATOM 4220 N N . GLU B 1 36 ? 117.420 86.025 64.289 1.00 57.32 16 GLU B N 1
ATOM 4221 C CA . GLU B 1 36 ? 117.568 84.651 63.801 1.00 58.38 16 GLU B CA 1
ATOM 4222 C C . GLU B 1 36 ? 116.372 83.788 64.165 1.00 57.75 16 GLU B C 1
ATOM 4223 O O . GLU B 1 36 ? 116.039 82.847 63.449 1.00 56.41 16 GLU B O 1
ATOM 4229 N N . VAL B 1 37 ? 115.745 84.114 65.292 1.00 57.45 17 VAL B N 1
ATOM 4230 C CA . VAL B 1 37 ? 114.570 83.402 65.750 1.00 57.31 17 VAL B CA 1
ATOM 4231 C C . VAL B 1 37 ? 113.592 83.369 64.583 1.00 56.97 17 VAL B C 1
ATOM 4232 O O . VAL B 1 37 ? 112.673 82.546 64.546 1.00 58.19 17 VAL B O 1
ATOM 4236 N N . GLU B 1 38 ? 113.798 84.254 63.613 1.00 55.67 18 GLU B N 1
ATOM 4237 C CA . GLU B 1 38 ? 112.908 84.296 62.469 1.00 55.13 18 GLU B CA 1
ATOM 4238 C C . GLU B 1 38 ? 113.537 83.858 61.156 1.00 55.24 18 GLU B C 1
ATOM 4239 O O . GLU B 1 38 ? 112.895 83.159 60.379 1.00 55.38 18 GLU B O 1
ATOM 4245 N N . ALA B 1 39 ? 114.769 84.276 60.880 1.00 55.32 19 ALA B N 1
ATOM 4246 C CA . ALA B 1 39 ? 115.401 83.857 59.632 1.00 55.52 19 ALA B CA 1
ATOM 4247 C C . ALA B 1 39 ? 115.406 82.324 59.625 1.00 55.90 19 ALA B C 1
ATOM 4248 O O . ALA B 1 39 ? 115.337 81.689 58.578 1.00 54.97 19 ALA B O 1
ATOM 4250 N N . ILE B 1 40 ? 115.461 81.747 60.822 1.00 58.06 20 ILE B N 1
ATOM 4251 C CA . ILE B 1 40 ? 115.455 80.296 61.029 1.00 60.00 20 ILE B CA 1
ATOM 4252 C C . ILE B 1 40 ? 114.033 79.754 60.871 1.00 60.25 20 ILE B C 1
ATOM 4253 O O . ILE B 1 40 ? 113.820 78.677 60.306 1.00 59.03 20 ILE B O 1
ATOM 4258 N N . ASP B 1 41 ? 113.067 80.516 61.378 1.00 61.17 21 ASP B N 1
ATOM 4259 C CA . ASP B 1 41 ? 111.659 80.143 61.302 1.00 62.59 21 ASP B CA 1
ATOM 4260 C C . ASP B 1 41 ? 111.109 80.282 59.877 1.00 62.72 21 ASP B C 1
ATOM 4261 O O . ASP B 1 41 ? 110.481 79.365 59.345 1.00 62.25 21 ASP B O 1
ATOM 4266 N N . ALA B 1 42 ? 111.348 81.432 59.261 1.00 63.16 22 ALA B N 1
ATOM 4267 C CA . ALA B 1 42 ? 110.868 81.678 57.912 1.00 63.60 22 ALA B CA 1
ATOM 4268 C C . ALA B 1 42 ? 111.679 80.950 56.855 1.00 63.84 22 ALA B C 1
ATOM 4269 O O . ALA B 1 42 ? 111.450 81.158 55.678 1.00 65.21 22 ALA B O 1
ATOM 4271 N N . SER B 1 43 ? 112.639 80.123 57.261 1.00 64.49 23 SER B N 1
ATOM 4272 C CA . SER B 1 43 ? 113.444 79.359 56.298 1.00 65.33 23 SER B CA 1
ATOM 4273 C C . SER B 1 43 ? 112.858 77.943 56.237 1.00 66.27 23 SER B C 1
ATOM 4274 O O . SER B 1 43 ? 113.099 77.174 55.297 1.00 66.21 23 SER B O 1
ATOM 4276 N N . ASP B 1 44 ? 112.076 77.614 57.259 1.00 66.96 24 ASP B N 1
ATOM 4277 C CA . ASP B 1 44 ? 111.416 76.325 57.336 1.00 67.13 24 ASP B CA 1
ATOM 4278 C C . ASP B 1 44 ? 110.041 76.557 56.729 1.00 67.80 24 ASP B C 1
ATOM 4279 O O . ASP B 1 44 ? 109.576 75.766 55.916 1.00 67.65 24 ASP B O 1
ATOM 4281 N N . ARG B 1 45 ? 109.412 77.669 57.118 1.00 68.91 25 ARG B N 1
ATOM 4282 C CA . ARG B 1 45 ? 108.092 78.035 56.614 1.00 69.92 25 ARG B CA 1
ATOM 4283 C C . ARG B 1 45 ? 108.039 77.958 55.083 1.00 71.81 25 ARG B C 1
ATOM 4284 O O . ARG B 1 45 ? 106.974 77.746 54.511 1.00 71.02 25 ARG B O 1
ATOM 4286 N N . PRO B 1 46 ? 109.184 78.166 54.397 1.00 74.56 26 PRO B N 1
ATOM 4287 C CA . PRO B 1 46 ? 109.223 78.098 52.931 1.00 76.57 26 PRO B CA 1
ATOM 4288 C C . PRO B 1 46 ? 109.722 76.723 52.517 1.00 78.09 26 PRO B C 1
ATOM 4289 O O . PRO B 1 46 ? 109.648 76.334 51.352 1.00 78.00 26 PRO B O 1
ATOM 4293 N N . GLN B 1 47 ? 110.248 76.006 53.501 1.00 80.26 27 GLN B N 1
ATOM 4294 C CA . GLN B 1 47 ? 110.760 74.662 53.299 1.00 83.21 27 GLN B CA 1
ATOM 4295 C C . GLN B 1 47 ? 109.579 73.685 53.328 1.00 85.31 27 GLN B C 1
ATOM 4296 O O . GLN B 1 47 ? 109.510 72.752 52.530 1.00 85.99 27 GLN B O 1
ATOM 4298 N N . GLY B 1 48 ? 108.651 73.931 54.254 1.00 87.22 28 GLY B N 1
ATOM 4299 C CA . GLY B 1 48 ? 107.474 73.093 54.429 1.00 89.49 28 GLY B CA 1
ATOM 4300 C C . GLY B 1 48 ? 106.851 72.508 53.177 1.00 91.99 28 GLY B C 1
ATOM 4301 O O . GLY B 1 48 ? 107.049 73.018 52.073 1.00 93.00 28 GLY B O 1
ATOM 4302 N N . ASP B 1 49 ? 106.094 71.427 53.356 1.00 93.39 29 ASP B N 1
ATOM 4303 C CA . ASP B 1 49 ? 105.422 70.760 52.245 1.00 94.78 29 ASP B CA 1
ATOM 4304 C C . ASP B 1 49 ? 104.120 71.499 51.940 1.00 94.77 29 ASP B C 1
ATOM 4305 O O . ASP B 1 49 ? 103.653 71.493 50.801 1.00 95.21 29 ASP B O 1
ATOM 4310 N N . LYS B 1 50 ? 103.534 72.127 52.961 1.00 94.20 30 LYS B N 1
ATOM 4311 C CA . LYS B 1 50 ? 102.303 72.892 52.783 1.00 93.73 30 LYS B CA 1
ATOM 4312 C C . LYS B 1 50 ? 102.618 73.847 51.640 1.00 93.69 30 LYS B C 1
ATOM 4313 O O . LYS B 1 50 ? 103.783 74.002 51.282 1.00 94.26 30 LYS B O 1
ATOM 4315 N N . THR B 1 51 ? 101.621 74.503 51.059 1.00 93.48 31 THR B N 1
ATOM 4316 C CA . THR B 1 51 ? 101.956 75.376 49.939 1.00 93.28 31 THR B CA 1
ATOM 4317 C C . THR B 1 51 ? 101.532 76.841 49.968 1.00 92.46 31 THR B C 1
ATOM 4318 O O . THR B 1 51 ? 100.665 77.262 50.738 1.00 93.05 31 THR B O 1
ATOM 4322 N N . LYS B 1 52 ? 102.187 77.588 49.084 1.00 90.61 32 LYS B N 1
ATOM 4323 C CA . LYS B 1 52 ? 102.038 79.023 48.891 1.00 88.58 32 LYS B CA 1
ATOM 4324 C C . LYS B 1 52 ? 100.933 79.764 49.626 1.00 87.33 32 LYS B C 1
ATOM 4325 O O . LYS B 1 52 ? 101.213 80.634 50.449 1.00 87.62 32 LYS B O 1
ATOM 4331 N N . LYS B 1 53 ? 99.682 79.439 49.338 1.00 86.06 33 LYS B N 1
ATOM 4332 C CA . LYS B 1 53 ? 98.575 80.119 50.003 1.00 83.91 33 LYS B CA 1
ATOM 4333 C C . LYS B 1 53 ? 98.791 80.297 51.514 1.00 81.82 33 LYS B C 1
ATOM 4334 O O . LYS B 1 53 ? 98.762 81.414 52.027 1.00 81.67 33 LYS B O 1
ATOM 4336 N N . ILE B 1 54 ? 99.011 79.193 52.222 1.00 80.00 34 ILE B N 1
ATOM 4337 C CA . ILE B 1 54 ? 99.199 79.244 53.671 1.00 78.69 34 ILE B CA 1
ATOM 4338 C C . ILE B 1 54 ? 100.576 79.768 54.073 1.00 76.42 34 ILE B C 1
ATOM 4339 O O . ILE B 1 54 ? 100.681 80.581 54.994 1.00 77.39 34 ILE B O 1
ATOM 4344 N N . LYS B 1 55 ? 101.627 79.307 53.394 1.00 72.82 35 LYS B N 1
ATOM 4345 C CA . LYS B 1 55 ? 102.987 79.762 53.694 1.00 68.88 35 LYS B CA 1
ATOM 4346 C C . LYS B 1 55 ? 103.020 81.286 53.887 1.00 66.37 35 LYS B C 1
ATOM 4347 O O . LYS B 1 55 ? 103.525 81.790 54.894 1.00 64.84 35 LYS B O 1
ATOM 4353 N N . ALA B 1 56 ? 102.476 82.013 52.915 1.00 63.78 36 ALA B N 1
ATOM 4354 C CA . ALA B 1 56 ? 102.430 83.461 52.994 1.00 61.18 36 ALA B CA 1
ATOM 4355 C C . ALA B 1 56 ? 101.715 83.829 54.286 1.00 60.78 36 ALA B C 1
ATOM 4356 O O . ALA B 1 56 ? 102.158 84.714 55.016 1.00 61.91 36 ALA B O 1
ATOM 4358 N N . ALA B 1 57 ? 100.621 83.130 54.575 1.00 60.09 37 ALA B N 1
ATOM 4359 C CA . ALA B 1 57 ? 99.840 83.382 55.781 1.00 59.07 37 ALA B CA 1
ATOM 4360 C C . ALA B 1 57 ? 100.690 83.275 57.039 1.00 58.68 37 ALA B C 1
ATOM 4361 O O . ALA B 1 57 ? 100.507 84.048 57.984 1.00 58.96 37 ALA B O 1
ATOM 4363 N N . ALA B 1 58 ? 101.620 82.322 57.046 1.00 58.35 38 ALA B N 1
ATOM 4364 C CA . ALA B 1 58 ? 102.490 82.109 58.202 1.00 57.99 38 ALA B CA 1
ATOM 4365 C C . ALA B 1 58 ? 103.674 83.081 58.263 1.00 57.68 38 ALA B C 1
ATOM 4366 O O . ALA B 1 58 ? 104.123 83.449 59.358 1.00 57.08 38 ALA B O 1
ATOM 4368 N N . LEU B 1 59 ? 104.184 83.491 57.100 1.00 56.95 39 LEU B N 1
ATOM 4369 C CA . LEU B 1 59 ? 105.297 84.437 57.071 1.00 55.89 39 LEU B CA 1
ATOM 4370 C C . LEU B 1 59 ? 104.876 85.710 57.776 1.00 55.57 39 LEU B C 1
ATOM 4371 O O . LEU B 1 59 ? 105.513 86.102 58.751 1.00 55.70 39 LEU B O 1
ATOM 4376 N N . LYS B 1 60 ? 103.802 86.349 57.312 1.00 54.64 40 LYS B N 1
ATOM 4377 C CA . LYS B 1 60 ? 103.348 87.559 57.980 1.00 54.90 40 LYS B CA 1
ATOM 4378 C C . LYS B 1 60 ? 103.422 87.259 59.460 1.00 55.56 40 LYS B C 1
ATOM 4379 O O . LYS B 1 60 ? 104.042 87.993 60.222 1.00 56.13 40 LYS B O 1
ATOM 4385 N N . TYR B 1 61 ? 102.807 86.151 59.858 1.00 56.05 41 TYR B N 1
ATOM 4386 C CA . TYR B 1 61 ? 102.803 85.746 61.255 1.00 57.23 41 TYR B CA 1
ATOM 4387 C C . TYR B 1 61 ? 104.180 85.980 61.874 1.00 58.65 41 TYR B C 1
ATOM 4388 O O . TYR B 1 61 ? 104.336 86.763 62.822 1.00 57.74 41 TYR B O 1
ATOM 4390 N N . LYS B 1 62 ? 105.177 85.300 61.314 1.00 60.35 42 LYS B N 1
ATOM 4391 C CA . LYS B 1 62 ? 106.547 85.398 61.789 1.00 61.94 42 LYS B CA 1
ATOM 4392 C C . LYS B 1 62 ? 106.949 86.843 62.054 1.00 63.21 42 LYS B C 1
ATOM 4393 O O . LYS B 1 62 ? 107.420 87.178 63.143 1.00 63.85 42 LYS B O 1
ATOM 4395 N N . ASN B 1 63 ? 106.755 87.692 61.050 1.00 64.03 43 ASN B N 1
ATOM 4396 C CA . ASN B 1 63 ? 107.106 89.104 61.146 1.00 64.57 43 ASN B CA 1
ATOM 4397 C C . ASN B 1 63 ? 106.492 89.829 62.327 1.00 63.93 43 ASN B C 1
ATOM 4398 O O . ASN B 1 63 ? 107.218 90.424 63.123 1.00 64.97 43 ASN B O 1
ATOM 4403 N N . ALA B 1 64 ? 105.166 89.800 62.444 1.00 61.84 44 ALA B N 1
ATOM 4404 C CA . ALA B 1 64 ? 104.524 90.466 63.566 1.00 58.95 44 ALA B CA 1
ATOM 4405 C C . ALA B 1 64 ? 105.210 89.944 64.838 1.00 57.68 44 ALA B C 1
ATOM 4406 O O . ALA B 1 64 ? 105.258 90.637 65.854 1.00 56.42 44 ALA B O 1
ATOM 4408 N N . LEU B 1 65 ? 105.763 88.730 64.772 1.00 56.37 45 LEU B N 1
ATOM 4409 C CA . LEU B 1 65 ? 106.464 88.170 65.922 1.00 55.64 45 LEU B CA 1
ATOM 4410 C C . LEU B 1 65 ? 107.720 89.011 66.125 1.00 55.09 45 LEU B C 1
ATOM 4411 O O . LEU B 1 65 ? 108.030 89.398 67.250 1.00 55.94 45 LEU B O 1
ATOM 4416 N N . PHE B 1 66 ? 108.433 89.292 65.032 1.00 54.11 46 PHE B N 1
ATOM 4417 C CA . PHE B 1 66 ? 109.662 90.106 65.059 1.00 52.49 46 PHE B CA 1
ATOM 4418 C C . PHE B 1 66 ? 109.311 91.552 65.392 1.00 52.58 46 PHE B C 1
ATOM 4419 O O . PHE B 1 66 ? 109.773 92.112 66.386 1.00 51.12 46 PHE B O 1
ATOM 4427 N N . ASN B 1 67 ? 108.477 92.125 64.531 1.00 53.75 47 ASN B N 1
ATOM 4428 C CA . ASN B 1 67 ? 107.976 93.495 64.621 1.00 55.91 47 ASN B CA 1
ATOM 4429 C C . ASN B 1 67 ? 107.543 93.942 66.025 1.00 56.86 47 ASN B C 1
ATOM 4430 O O . ASN B 1 67 ? 108.018 94.958 66.530 1.00 56.76 47 ASN B O 1
ATOM 4435 N N . ASP B 1 68 ? 106.627 93.193 66.638 1.00 58.53 48 ASP B N 1
ATOM 4436 C CA . ASP B 1 68 ? 106.114 93.520 67.973 1.00 60.12 48 ASP B CA 1
ATOM 4437 C C . ASP B 1 68 ? 107.198 93.467 69.028 1.00 61.08 48 ASP B C 1
ATOM 4438 O O . ASP B 1 68 ? 107.355 94.391 69.822 1.00 62.50 48 ASP B O 1
ATOM 4443 N N . LYS B 1 69 ? 107.942 92.374 69.038 1.00 61.68 49 LYS B N 1
ATOM 4444 C CA . LYS B 1 69 ? 109.005 92.201 69.998 1.00 62.24 49 LYS B CA 1
ATOM 4445 C C . LYS B 1 69 ? 109.843 93.461 70.154 1.00 63.80 49 LYS B C 1
ATOM 4446 O O . LYS B 1 69 ? 110.294 93.769 71.253 1.00 64.56 49 LYS B O 1
ATOM 4448 N N . ARG B 1 70 ? 110.035 94.204 69.067 1.00 65.14 50 ARG B N 1
ATOM 4449 C CA . ARG B 1 70 ? 110.873 95.395 69.117 1.00 66.39 50 ARG B CA 1
ATOM 4450 C C . ARG B 1 70 ? 110.219 96.717 69.443 1.00 67.27 50 ARG B C 1
ATOM 4451 O O . ARG B 1 70 ? 110.793 97.493 70.204 1.00 67.09 50 ARG B O 1
ATOM 4459 N N . LYS B 1 71 ? 109.040 96.993 68.884 1.00 69.25 51 LYS B N 1
ATOM 4460 C CA . LYS B 1 71 ? 108.401 98.290 69.132 1.00 72.36 51 LYS B CA 1
ATOM 4461 C C . LYS B 1 71 ? 106.873 98.381 69.020 1.00 74.84 51 LYS B C 1
ATOM 4462 O O . LYS B 1 71 ? 106.315 99.469 69.153 1.00 75.39 51 LYS B O 1
ATOM 4468 N N . PHE B 1 72 ? 106.187 97.263 68.808 1.00 78.20 52 PHE B N 1
ATOM 4469 C CA . PHE B 1 72 ? 104.732 97.308 68.630 1.00 81.42 52 PHE B CA 1
ATOM 4470 C C . PHE B 1 72 ? 103.788 96.914 69.783 1.00 83.30 52 PHE B C 1
ATOM 4471 O O . PHE B 1 72 ? 103.019 97.752 70.260 1.00 83.73 52 PHE B O 1
ATOM 4479 N N . ARG B 1 73 ? 103.827 95.656 70.222 1.00 85.11 53 ARG B N 1
ATOM 4480 C CA . ARG B 1 73 ? 102.932 95.196 71.292 1.00 86.83 53 ARG B CA 1
ATOM 4481 C C . ARG B 1 73 ? 103.642 94.719 72.560 1.00 87.94 53 ARG B C 1
ATOM 4482 O O . ARG B 1 73 ? 104.819 94.357 72.527 1.00 88.80 53 ARG B O 1
ATOM 4484 N N . GLY B 1 74 ? 102.914 94.713 73.675 1.00 88.69 54 GLY B N 1
ATOM 4485 C CA . GLY B 1 74 ? 103.492 94.283 74.937 1.00 89.46 54 GLY B CA 1
ATOM 4486 C C . GLY B 1 74 ? 104.748 95.055 75.322 1.00 90.49 54 GLY B C 1
ATOM 4487 O O . GLY B 1 74 ? 105.682 94.497 75.901 1.00 89.48 54 GLY B O 1
ATOM 4488 N N . LYS B 1 75 ? 104.775 96.343 74.991 1.00 91.73 55 LYS B N 1
ATOM 4489 C CA . LYS B 1 75 ? 105.916 97.205 75.304 1.00 92.69 55 LYS B CA 1
ATOM 4490 C C . LYS B 1 75 ? 105.434 98.461 76.030 1.00 93.34 55 LYS B C 1
ATOM 4491 O O . LYS B 1 75 ? 104.557 99.177 75.532 1.00 93.50 55 LYS B O 1
ATOM 4493 N N . GLY B 1 76 ? 106.008 98.716 77.206 1.00 94.13 56 GLY B N 1
ATOM 4494 C CA . GLY B 1 76 ? 105.634 99.878 78.001 1.00 94.12 56 GLY B CA 1
ATOM 4495 C C . GLY B 1 76 ? 105.800 101.193 77.261 1.00 93.82 56 GLY B C 1
ATOM 4496 O O . GLY B 1 76 ? 105.114 101.453 76.260 1.00 94.96 56 GLY B O 1
ATOM 4497 N N . LEU B 1 77 ? 106.705 102.036 77.746 1.00 92.18 57 LEU B N 1
ATOM 4498 C CA . LEU B 1 77 ? 106.934 103.319 77.092 1.00 90.31 57 LEU B CA 1
ATOM 4499 C C . LEU B 1 77 ? 108.406 103.750 77.129 1.00 88.58 57 LEU B C 1
ATOM 4500 O O . LEU B 1 77 ? 109.084 103.729 76.102 1.00 88.14 57 LEU B O 1
ATOM 4505 N N . GLU B 1 78 ? 108.908 104.122 78.301 1.00 86.06 58 GLU B N 1
ATOM 4506 C CA . GLU B 1 78 ? 110.300 104.544 78.406 1.00 82.46 58 GLU B CA 1
ATOM 4507 C C . GLU B 1 78 ? 111.264 103.361 78.395 1.00 80.19 58 GLU B C 1
ATOM 4508 O O . GLU B 1 78 ? 112.439 103.512 78.721 1.00 79.91 58 GLU B O 1
ATOM 4510 N N . LYS B 1 79 ? 110.775 102.185 78.015 1.00 77.28 59 LYS B N 1
ATOM 4511 C CA . LYS B 1 79 ? 111.632 101.005 77.989 1.00 73.88 59 LYS B CA 1
ATOM 4512 C C . LYS B 1 79 ? 111.731 100.351 76.612 1.00 71.19 59 LYS B C 1
ATOM 4513 O O . LYS B 1 79 ? 112.410 99.332 76.459 1.00 71.68 59 LYS B O 1
ATOM 4515 N N . ARG B 1 80 ? 111.051 100.925 75.618 1.00 67.06 60 ARG B N 1
ATOM 4516 C CA . ARG B 1 80 ? 111.093 100.401 74.252 1.00 62.73 60 ARG B CA 1
ATOM 4517 C C . ARG B 1 80 ? 112.179 101.168 73.498 1.00 60.11 60 ARG B C 1
ATOM 4518 O O . ARG B 1 80 ? 112.631 102.220 73.955 1.00 59.17 60 ARG B O 1
ATOM 4520 N N . ILE B 1 81 ? 112.602 100.643 72.351 1.00 56.94 61 ILE B N 1
ATOM 4521 C CA . ILE B 1 81 ? 113.643 101.292 71.558 1.00 53.24 61 ILE B CA 1
ATOM 4522 C C . ILE B 1 81 ? 113.088 102.452 70.730 1.00 52.18 61 ILE B C 1
ATOM 4523 O O . ILE B 1 81 ? 111.876 102.644 70.676 1.00 52.69 61 ILE B O 1
ATOM 4528 N N . SER B 1 82 ? 113.967 103.220 70.088 1.00 50.64 62 SER B N 1
ATOM 4529 C CA . SER B 1 82 ? 113.545 104.376 69.284 1.00 48.96 62 SER B CA 1
ATOM 4530 C C . SER B 1 82 ? 113.293 104.123 67.794 1.00 48.27 62 SER B C 1
ATOM 4531 O O . SER B 1 82 ? 113.775 103.144 67.216 1.00 48.05 62 SER B O 1
ATOM 4534 N N . ALA B 1 83 ? 112.529 105.018 67.174 1.00 46.73 63 ALA B N 1
ATOM 4535 C CA . ALA B 1 83 ? 112.204 104.884 65.762 1.00 47.02 63 ALA B CA 1
ATOM 4536 C C . ALA B 1 83 ? 113.483 104.720 64.946 1.00 48.26 63 ALA B C 1
ATOM 4537 O O . ALA B 1 83 ? 113.506 104.033 63.916 1.00 49.12 63 ALA B O 1
ATOM 4539 N N . ASN B 1 84 ? 114.550 105.363 65.407 1.00 48.60 64 ASN B N 1
ATOM 4540 C CA . ASN B 1 84 ? 115.823 105.263 64.727 1.00 47.55 64 ASN B CA 1
ATOM 4541 C C . ASN B 1 84 ? 116.349 103.859 64.973 1.00 46.62 64 ASN B C 1
ATOM 4542 O O . ASN B 1 84 ? 116.718 103.156 64.038 1.00 47.86 64 ASN B O 1
ATOM 4547 N N . THR B 1 85 ? 116.364 103.433 66.226 1.00 44.85 65 THR B N 1
ATOM 4548 C CA . THR B 1 85 ? 116.830 102.087 66.519 1.00 43.86 65 THR B CA 1
ATOM 4549 C C . THR B 1 85 ? 115.899 101.055 65.874 1.00 43.29 65 THR B C 1
ATOM 4550 O O . THR B 1 85 ? 116.301 99.923 65.615 1.00 43.35 65 THR B O 1
ATOM 4554 N N . PHE B 1 86 ? 114.656 101.437 65.605 1.00 42.40 66 PHE B N 1
ATOM 4555 C CA . PHE B 1 86 ? 113.730 100.490 65.009 1.00 42.20 66 PHE B CA 1
ATOM 4556 C C . PHE B 1 86 ? 113.998 100.283 63.530 1.00 42.54 66 PHE B C 1
ATOM 4557 O O . PHE B 1 86 ? 114.008 99.144 63.049 1.00 41.76 66 PHE B O 1
ATOM 4565 N N . ASN B 1 87 ? 114.228 101.376 62.806 1.00 42.99 67 ASN B N 1
ATOM 4566 C CA . ASN B 1 87 ? 114.459 101.256 61.370 1.00 44.38 67 ASN B CA 1
ATOM 4567 C C . ASN B 1 87 ? 115.854 100.714 61.085 1.00 43.23 67 ASN B C 1
ATOM 4568 O O . ASN B 1 87 ? 116.087 100.061 60.063 1.00 43.51 67 ASN B O 1
ATOM 4573 N N . SER B 1 88 ? 116.775 100.955 62.006 1.00 41.72 68 SER B N 1
ATOM 4574 C CA . SER B 1 88 ? 118.117 100.457 61.831 1.00 41.67 68 SER B CA 1
ATOM 4575 C C . SER B 1 88 ? 118.035 98.935 61.934 1.00 41.91 68 SER B C 1
ATOM 4576 O O . SER B 1 88 ? 118.570 98.215 61.088 1.00 43.24 68 SER B O 1
ATOM 4579 N N . TYR B 1 89 ? 117.354 98.444 62.965 1.00 40.92 69 TYR B N 1
ATOM 4580 C CA . TYR B 1 89 ? 117.196 97.007 63.154 1.00 40.09 69 TYR B CA 1
ATOM 4581 C C . TYR B 1 89 ? 116.370 96.346 62.047 1.00 41.30 69 TYR B C 1
ATOM 4582 O O . TYR B 1 89 ? 116.618 95.201 61.675 1.00 41.14 69 TYR B O 1
ATOM 4591 N N . MET B 1 90 ? 115.374 97.052 61.527 1.00 41.64 70 MET B N 1
ATOM 4592 C CA . MET B 1 90 ? 114.606 96.490 60.432 1.00 42.36 70 MET B CA 1
ATOM 4593 C C . MET B 1 90 ? 115.597 96.214 59.294 1.00 43.36 70 MET B C 1
ATOM 4594 O O . MET B 1 90 ? 115.729 95.074 58.847 1.00 43.88 70 MET B O 1
ATOM 4599 N N . SER B 1 91 ? 116.299 97.256 58.845 1.00 43.99 71 SER B N 1
ATOM 4600 C CA . SER B 1 91 ? 117.296 97.124 57.783 1.00 44.10 71 SER B CA 1
ATOM 4601 C C . SER B 1 91 ? 118.060 95.840 58.008 1.00 44.10 71 SER B C 1
ATOM 4602 O O . SER B 1 91 ? 118.274 95.047 57.091 1.00 43.91 71 SER B O 1
ATOM 4605 N N . ARG B 1 92 ? 118.484 95.646 59.250 1.00 43.62 72 ARG B N 1
ATOM 4606 C CA . ARG B 1 92 ? 119.235 94.457 59.580 1.00 43.39 72 ARG B CA 1
ATOM 4607 C C . ARG B 1 92 ? 118.462 93.200 59.189 1.00 42.87 72 ARG B C 1
ATOM 4608 O O . ARG B 1 92 ? 118.914 92.459 58.329 1.00 44.45 72 ARG B O 1
ATOM 4616 N N . ALA B 1 93 ? 117.293 92.975 59.780 1.00 41.54 73 ALA B N 1
ATOM 4617 C CA . ALA B 1 93 ? 116.502 91.788 59.456 1.00 40.35 73 ALA B CA 1
ATOM 4618 C C . ALA B 1 93 ? 116.299 91.651 57.956 1.00 40.39 73 ALA B C 1
ATOM 4619 O O . ALA B 1 93 ? 116.545 90.595 57.373 1.00 41.42 73 ALA B O 1
ATOM 4621 N N . ARG B 1 94 ? 115.845 92.718 57.321 1.00 39.95 74 ARG B N 1
ATOM 4622 C CA . ARG B 1 94 ? 115.623 92.646 55.896 1.00 40.64 74 ARG B CA 1
ATOM 4623 C C . ARG B 1 94 ? 116.880 92.112 55.229 1.00 42.44 74 ARG B C 1
ATOM 4624 O O . ARG B 1 94 ? 116.857 91.056 54.603 1.00 42.58 74 ARG B O 1
ATOM 4632 N N . LYS B 1 95 ? 117.986 92.828 55.400 1.00 45.21 75 LYS B N 1
ATOM 4633 C CA . LYS B 1 95 ? 119.265 92.455 54.789 1.00 47.34 75 LYS B CA 1
ATOM 4634 C C . LYS B 1 95 ? 119.623 90.985 54.952 1.00 47.51 75 LYS B C 1
ATOM 4635 O O . LYS B 1 95 ? 120.418 90.446 54.193 1.00 47.91 75 LYS B O 1
ATOM 4641 N N . ARG B 1 96 ? 119.025 90.330 55.935 1.00 48.68 76 ARG B N 1
ATOM 4642 C CA . ARG B 1 96 ? 119.332 88.938 56.188 1.00 49.66 76 ARG B CA 1
ATOM 4643 C C . ARG B 1 96 ? 118.821 88.022 55.077 1.00 50.10 76 ARG B C 1
ATOM 4644 O O . ARG B 1 96 ? 119.212 86.859 54.994 1.00 49.79 76 ARG B O 1
ATOM 4652 N N . PHE B 1 97 ? 117.968 88.555 54.204 1.00 51.72 77 PHE B N 1
ATOM 4653 C CA . PHE B 1 97 ? 117.427 87.775 53.085 1.00 52.56 77 PHE B CA 1
ATOM 4654 C C . PHE B 1 97 ? 117.964 88.180 51.696 1.00 53.43 77 PHE B C 1
ATOM 4655 O O . PHE B 1 97 ? 117.654 87.534 50.690 1.00 50.96 77 PHE B O 1
ATOM 4663 N N . ASP B 1 98 ? 118.764 89.243 51.652 1.00 55.99 78 ASP B N 1
ATOM 4664 C CA . ASP B 1 98 ? 119.347 89.734 50.406 1.00 58.28 78 ASP B CA 1
ATOM 4665 C C . ASP B 1 98 ? 119.430 88.691 49.309 1.00 58.49 78 ASP B C 1
ATOM 4666 O O . ASP B 1 98 ? 118.839 88.845 48.245 1.00 58.02 78 ASP B O 1
ATOM 4671 N N . ASP B 1 99 ? 120.175 87.629 49.584 1.00 59.97 79 ASP B N 1
ATOM 4672 C CA . ASP B 1 99 ? 120.393 86.552 48.624 1.00 61.01 79 ASP B CA 1
ATOM 4673 C C . ASP B 1 99 ? 119.201 85.633 48.396 1.00 60.38 79 ASP B C 1
ATOM 4674 O O . ASP B 1 99 ? 119.386 84.465 48.083 1.00 60.02 79 ASP B O 1
ATOM 4679 N N . ARG B 1 100 ? 117.986 86.145 48.540 1.00 59.82 80 ARG B N 1
ATOM 4680 C CA . ARG B 1 100 ? 116.812 85.309 48.330 1.00 59.43 80 ARG B CA 1
ATOM 4681 C C . ARG B 1 100 ? 115.696 86.065 47.589 1.00 58.78 80 ARG B C 1
ATOM 4682 O O . ARG B 1 100 ? 115.259 87.132 48.029 1.00 59.20 80 ARG B O 1
ATOM 4690 N N . LEU B 1 101 ? 115.248 85.521 46.457 1.00 57.84 81 LEU B N 1
ATOM 4691 C CA . LEU B 1 101 ? 114.187 86.164 45.676 1.00 57.42 81 LEU B CA 1
ATOM 4692 C C . LEU B 1 101 ? 112.797 85.558 45.889 1.00 57.55 81 LEU B C 1
ATOM 4693 O O . LEU B 1 101 ? 112.648 84.422 46.350 1.00 57.68 81 LEU B O 1
ATOM 4698 N N . HIS B 1 102 ? 111.787 86.343 45.524 1.00 57.10 82 HIS B N 1
ATOM 4699 C CA . HIS B 1 102 ? 110.378 85.976 45.627 1.00 56.13 82 HIS B CA 1
ATOM 4700 C C . HIS B 1 102 ? 110.121 84.568 45.073 1.00 56.47 82 HIS B C 1
ATOM 4701 O O . HIS B 1 102 ? 110.720 84.160 44.076 1.00 56.68 82 HIS B O 1
ATOM 4708 N N . HIS B 1 103 ? 109.223 83.833 45.724 1.00 57.06 83 HIS B N 1
ATOM 4709 C CA . HIS B 1 103 ? 108.871 82.471 45.311 1.00 56.83 83 HIS B CA 1
ATOM 4710 C C . HIS B 1 103 ? 108.291 82.465 43.911 1.00 57.68 83 HIS B C 1
ATOM 4711 O O . HIS B 1 103 ? 108.602 81.614 43.081 1.00 58.17 83 HIS B O 1
ATOM 4718 N N . ASN B 1 104 ? 107.439 83.451 43.680 1.00 58.92 84 ASN B N 1
ATOM 4719 C CA . ASN B 1 104 ? 106.722 83.643 42.435 1.00 58.64 84 ASN B CA 1
ATOM 4720 C C . ASN B 1 104 ? 107.580 84.367 41.380 1.00 57.96 84 ASN B C 1
ATOM 4721 O O . ASN B 1 104 ? 107.077 84.751 40.321 1.00 57.68 84 ASN B O 1
ATOM 4726 N N . PHE B 1 105 ? 108.875 84.531 41.663 1.00 56.78 85 PHE B N 1
ATOM 4727 C CA . PHE B 1 105 ? 109.781 85.233 40.749 1.00 55.90 85 PHE B CA 1
ATOM 4728 C C . PHE B 1 105 ? 110.110 84.488 39.476 1.00 56.39 85 PHE B C 1
ATOM 4729 O O . PHE B 1 105 ? 109.627 84.846 38.404 1.00 56.78 85 PHE B O 1
ATOM 4737 N N . GLU B 1 106 ? 110.959 83.471 39.593 1.00 57.22 86 GLU B N 1
ATOM 4738 C CA . GLU B 1 106 ? 111.368 82.681 38.437 1.00 57.47 86 GLU B CA 1
ATOM 4739 C C . GLU B 1 106 ? 110.165 82.277 37.597 1.00 56.86 86 GLU B C 1
ATOM 4740 O O . GLU B 1 106 ? 110.151 82.457 36.373 1.00 55.48 86 GLU B O 1
ATOM 4746 N N . LYS B 1 107 ? 109.156 81.738 38.268 1.00 56.93 87 LYS B N 1
ATOM 4747 C CA . LYS B 1 107 ? 107.917 81.348 37.613 1.00 57.36 87 LYS B CA 1
ATOM 4748 C C . LYS B 1 107 ? 107.629 82.472 36.616 1.00 56.44 87 LYS B C 1
ATOM 4749 O O . LYS B 1 107 ? 107.462 82.250 35.413 1.00 56.41 87 LYS B O 1
ATOM 4755 N N . ASN B 1 108 ? 107.640 83.691 37.142 1.00 55.24 88 ASN B N 1
ATOM 4756 C CA . ASN B 1 108 ? 107.370 84.889 36.370 1.00 54.27 88 ASN B CA 1
ATOM 4757 C C . ASN B 1 108 ? 108.346 85.274 35.282 1.00 54.16 88 ASN B C 1
ATOM 4758 O O . ASN B 1 108 ? 107.939 85.529 34.154 1.00 55.03 88 ASN B O 1
ATOM 4763 N N . VAL B 1 109 ? 109.627 85.334 35.605 1.00 53.67 89 VAL B N 1
ATOM 4764 C CA . VAL B 1 109 ? 110.608 85.699 34.598 1.00 53.53 89 VAL B CA 1
ATOM 4765 C C . VAL B 1 109 ? 110.359 84.908 33.313 1.00 54.11 89 VAL B C 1
ATOM 4766 O O . VAL B 1 109 ? 110.433 85.454 32.205 1.00 53.38 89 VAL B O 1
ATOM 4770 N N . ILE B 1 110 ? 110.059 83.619 33.472 1.00 55.18 90 ILE B N 1
ATOM 4771 C CA . ILE B 1 110 ? 109.777 82.746 32.333 1.00 55.44 90 ILE B CA 1
ATOM 4772 C C . ILE B 1 110 ? 108.621 83.343 31.539 1.00 55.78 90 ILE B C 1
ATOM 4773 O O . ILE B 1 110 ? 108.770 83.653 30.352 1.00 54.80 90 ILE B O 1
ATOM 4778 N N . LYS B 1 111 ? 107.478 83.513 32.210 1.00 56.57 91 LYS B N 1
ATOM 4779 C CA . LYS B 1 111 ? 106.279 84.076 31.589 1.00 57.25 91 LYS B CA 1
ATOM 4780 C C . LYS B 1 111 ? 106.570 85.288 30.700 1.00 57.51 91 LYS B C 1
ATOM 4781 O O . LYS B 1 111 ? 105.947 85.454 29.654 1.00 57.94 91 LYS B O 1
ATOM 4787 N N . LEU B 1 112 ? 107.514 86.129 31.118 1.00 57.80 92 LEU B N 1
ATOM 4788 C CA . LEU B 1 112 ? 107.880 87.319 30.356 1.00 57.83 92 LEU B CA 1
ATOM 4789 C C . LEU B 1 112 ? 108.737 86.978 29.142 1.00 59.23 92 LEU B C 1
ATOM 4790 O O . LEU B 1 112 ? 108.634 87.640 28.110 1.00 59.54 92 LEU B O 1
ATOM 4795 N N . SER B 1 113 ? 109.591 85.961 29.262 1.00 60.74 93 SER B N 1
ATOM 4796 C CA . SER B 1 113 ? 110.413 85.555 28.125 1.00 61.63 93 SER B CA 1
ATOM 4797 C C . SER B 1 113 ? 109.408 85.196 27.051 1.00 61.82 93 SER B C 1
ATOM 4798 O O . SER B 1 113 ? 109.455 85.706 25.938 1.00 61.29 93 SER B O 1
ATOM 4801 N N . GLU B 1 114 ? 108.487 84.313 27.419 1.00 62.98 94 GLU B N 1
ATOM 4802 C CA . GLU B 1 114 ? 107.430 83.870 26.523 1.00 64.43 94 GLU B CA 1
ATOM 4803 C C . GLU B 1 114 ? 106.712 85.094 25.970 1.00 64.17 94 GLU B C 1
ATOM 4804 O O . GLU B 1 114 ? 106.569 85.246 24.759 1.00 64.10 94 GLU B O 1
ATOM 4810 N N . LYS B 1 115 ? 106.271 85.963 26.878 1.00 63.91 95 LYS B N 1
ATOM 4811 C CA . LYS B 1 115 ? 105.524 87.171 26.538 1.00 63.68 95 LYS B CA 1
ATOM 4812 C C . LYS B 1 115 ? 106.258 88.182 25.660 1.00 64.22 95 LYS B C 1
ATOM 4813 O O . LYS B 1 115 ? 105.650 88.822 24.795 1.00 64.43 95 LYS B O 1
ATOM 4819 N N . TYR B 1 116 ? 107.558 88.337 25.889 1.00 64.75 96 TYR B N 1
ATOM 4820 C CA . TYR B 1 116 ? 108.363 89.273 25.111 1.00 65.14 96 TYR B CA 1
ATOM 4821 C C . TYR B 1 116 ? 109.582 88.524 24.587 1.00 68.03 96 TYR B C 1
ATOM 4822 O O . TYR B 1 116 ? 110.498 88.198 25.340 1.00 69.49 96 TYR B O 1
ATOM 4831 N N . PRO B 1 117 ? 109.606 88.235 23.281 1.00 70.42 97 PRO B N 1
ATOM 4832 C CA . PRO B 1 117 ? 110.709 87.514 22.643 1.00 70.72 97 PRO B CA 1
ATOM 4833 C C . PRO B 1 117 ? 112.024 88.274 22.549 1.00 70.18 97 PRO B C 1
ATOM 4834 O O . PRO B 1 117 ? 113.009 87.863 23.153 1.00 69.83 97 PRO B O 1
ATOM 4838 N N . LEU B 1 118 ? 112.038 89.372 21.796 1.00 69.52 98 LEU B N 1
ATOM 4839 C CA . LEU B 1 118 ? 113.246 90.168 21.613 1.00 68.33 98 LEU B CA 1
ATOM 4840 C C . LEU B 1 118 ? 114.040 90.410 22.893 1.00 68.26 98 LEU B C 1
ATOM 4841 O O . LEU B 1 118 ? 115.146 90.941 22.840 1.00 67.81 98 LEU B O 1
ATOM 4846 N N . TYR B 1 119 ? 113.479 90.035 24.041 1.00 67.62 99 TYR B N 1
ATOM 4847 C CA . TYR B 1 119 ? 114.168 90.211 25.320 1.00 66.39 99 TYR B CA 1
ATOM 4848 C C . TYR B 1 119 ? 114.221 88.910 26.119 1.00 67.37 99 TYR B C 1
ATOM 4849 O O . TYR B 1 119 ? 114.324 88.936 27.345 1.00 67.34 99 TYR B O 1
ATOM 4858 N N . SER B 1 120 ? 114.148 87.773 25.431 1.00 68.67 100 SER B N 1
ATOM 4859 C CA . SER B 1 120 ? 114.188 86.481 26.112 1.00 70.72 100 SER B CA 1
ATOM 4860 C C . SER B 1 120 ? 115.606 85.978 26.369 1.00 71.57 100 SER B C 1
ATOM 4861 O O . SER B 1 120 ? 115.817 85.071 27.175 1.00 71.12 100 SER B O 1
ATOM 4864 N N . GLU B 1 121 ? 116.581 86.558 25.684 1.00 72.61 101 GLU B N 1
ATOM 4865 C CA . GLU B 1 121 ? 117.953 86.146 25.898 1.00 73.56 101 GLU B CA 1
ATOM 4866 C C . GLU B 1 121 ? 118.352 86.674 27.271 1.00 73.34 101 GLU B C 1
ATOM 4867 O O . GLU B 1 121 ? 118.853 85.931 28.114 1.00 73.79 101 GLU B O 1
ATOM 4873 N N . GLU B 1 122 ? 118.108 87.961 27.496 1.00 72.69 102 GLU B N 1
ATOM 4874 C CA . GLU B 1 122 ? 118.451 88.577 28.766 1.00 72.10 102 GLU B CA 1
ATOM 4875 C C . GLU B 1 122 ? 117.558 88.074 29.877 1.00 69.94 102 GLU B C 1
ATOM 4876 O O . GLU B 1 122 ? 118.036 87.640 30.915 1.00 69.65 102 GLU B O 1
ATOM 4882 N N . LEU B 1 123 ? 116.254 88.126 29.665 1.00 68.10 103 LEU B N 1
ATOM 4883 C CA . LEU B 1 123 ? 115.345 87.685 30.703 1.00 67.37 103 LEU B CA 1
ATOM 4884 C C . LEU B 1 123 ? 115.667 86.271 31.161 1.00 67.26 103 LEU B C 1
ATOM 4885 O O . LEU B 1 123 ? 115.824 86.021 32.356 1.00 66.85 103 LEU B O 1
ATOM 4890 N N . SER B 1 124 ? 115.787 85.352 30.210 1.00 67.36 104 SER B N 1
ATOM 4891 C CA . SER B 1 124 ? 116.081 83.960 30.528 1.00 66.92 104 SER B CA 1
ATOM 4892 C C . SER B 1 124 ? 117.502 83.733 31.032 1.00 66.68 104 SER B C 1
ATOM 4893 O O . SER B 1 124 ? 117.773 82.738 31.705 1.00 66.35 104 SER B O 1
ATOM 4896 N N . SER B 1 125 ? 118.413 84.646 30.713 1.00 66.87 105 SER B N 1
ATOM 4897 C CA . SER B 1 125 ? 119.788 84.496 31.169 1.00 67.18 105 SER B CA 1
ATOM 4898 C C . SER B 1 125 ? 119.859 84.741 32.671 1.00 67.11 105 SER B C 1
ATOM 4899 O O . SER B 1 125 ? 120.893 84.537 33.291 1.00 66.68 105 SER B O 1
ATOM 4902 N N . TRP B 1 126 ? 118.751 85.176 33.254 1.00 67.36 106 TRP B N 1
ATOM 4903 C CA . TRP B 1 126 ? 118.721 85.424 34.684 1.00 68.48 106 TRP B CA 1
ATOM 4904 C C . TRP B 1 126 ? 118.589 84.088 35.409 1.00 70.67 106 TRP B C 1
ATOM 4905 O O . TRP B 1 126 ? 119.594 83.494 35.808 1.00 72.62 106 TRP B O 1
ATOM 4916 N N . LEU B 1 127 ? 117.352 83.615 35.553 1.00 71.91 107 LEU B N 1
ATOM 4917 C CA . LEU B 1 127 ? 117.040 82.341 36.212 1.00 72.01 107 LEU B CA 1
ATOM 4918 C C . LEU B 1 127 ? 118.101 81.814 37.164 1.00 71.91 107 LEU B C 1
ATOM 4919 O O . LEU B 1 127 ? 118.114 82.150 38.347 1.00 72.44 107 LEU B O 1
ATOM 4924 N N . SER B 1 128 ? 118.977 80.963 36.651 1.00 71.55 108 SER B N 1
ATOM 4925 C CA . SER B 1 128 ? 120.030 80.424 37.481 1.00 71.92 108 SER B CA 1
ATOM 4926 C C . SER B 1 128 ? 121.159 81.436 37.534 1.00 70.81 108 SER B C 1
ATOM 4927 O O . SER B 1 128 ? 122.053 81.444 36.689 1.00 71.62 108 SER B O 1
ATOM 4930 N N . MET B 1 129 ? 121.084 82.308 38.527 1.00 69.13 109 MET B N 1
ATOM 4931 C CA . MET B 1 129 ? 122.078 83.344 38.757 1.00 67.06 109 MET B CA 1
ATOM 4932 C C . MET B 1 129 ? 121.883 83.790 40.191 1.00 65.54 109 MET B C 1
ATOM 4933 O O . MET B 1 129 ? 120.818 83.582 40.782 1.00 66.01 109 MET B O 1
ATOM 4938 N N . PRO B 1 130 ? 122.912 84.392 40.785 1.00 63.27 110 PRO B N 1
ATOM 4939 C CA . PRO B 1 130 ? 122.719 84.826 42.165 1.00 61.67 110 PRO B CA 1
ATOM 4940 C C . PRO B 1 130 ? 121.726 85.979 42.196 1.00 59.94 110 PRO B C 1
ATOM 4941 O O . PRO B 1 130 ? 121.597 86.725 41.231 1.00 58.16 110 PRO B O 1
ATOM 4945 N N . ALA B 1 131 ? 121.003 86.111 43.296 1.00 59.59 111 ALA B N 1
ATOM 4946 C CA . ALA B 1 131 ? 120.063 87.204 43.402 1.00 59.89 111 ALA B CA 1
ATOM 4947 C C . ALA B 1 131 ? 120.905 88.477 43.286 1.00 60.04 111 ALA B C 1
ATOM 4948 O O . ALA B 1 131 ? 120.588 89.395 42.521 1.00 60.98 111 ALA B O 1
ATOM 4950 N N . ALA B 1 132 ? 121.999 88.498 44.042 1.00 59.16 112 ALA B N 1
ATOM 4951 C CA . ALA B 1 132 ? 122.919 89.627 44.087 1.00 57.45 112 ALA B CA 1
ATOM 4952 C C . ALA B 1 132 ? 123.207 90.277 42.744 1.00 56.37 112 ALA B C 1
ATOM 4953 O O . ALA B 1 132 ? 123.550 91.455 42.702 1.00 55.76 112 ALA B O 1
ATOM 4955 N N . SER B 1 133 ? 123.083 89.518 41.656 1.00 55.70 113 SER B N 1
ATOM 4956 C CA . SER B 1 133 ? 123.342 90.063 40.329 1.00 55.43 113 SER B CA 1
ATOM 4957 C C . SER B 1 133 ? 122.127 90.091 39.402 1.00 54.81 113 SER B C 1
ATOM 4958 O O . SER B 1 133 ? 122.206 90.623 38.293 1.00 54.78 113 SER B O 1
ATOM 4961 N N . ILE B 1 134 ? 121.009 89.520 39.846 1.00 54.46 114 ILE B N 1
ATOM 4962 C CA . ILE B 1 134 ? 119.776 89.563 39.051 1.00 53.62 114 ILE B CA 1
ATOM 4963 C C . ILE B 1 134 ? 119.329 91.010 39.210 1.00 52.85 114 ILE B C 1
ATOM 4964 O O . ILE B 1 134 ? 119.070 91.716 38.229 1.00 51.61 114 ILE B O 1
ATOM 4969 N N . ARG B 1 135 ? 119.269 91.433 40.474 1.00 52.65 115 ARG B N 1
ATOM 4970 C CA . ARG B 1 135 ? 118.875 92.787 40.848 1.00 52.64 115 ARG B CA 1
ATOM 4971 C C . ARG B 1 135 ? 119.650 93.820 40.051 1.00 52.64 115 ARG B C 1
ATOM 4972 O O . ARG B 1 135 ? 119.111 94.850 39.658 1.00 52.47 115 ARG B O 1
ATOM 4980 N N . GLN B 1 136 ? 120.923 93.534 39.824 1.00 52.88 116 GLN B N 1
ATOM 4981 C CA . GLN B 1 136 ? 121.792 94.426 39.079 1.00 53.40 116 GLN B CA 1
ATOM 4982 C C . GLN B 1 136 ? 121.449 94.362 37.596 1.00 52.05 116 GLN B C 1
ATOM 4983 O O . GLN B 1 136 ? 121.506 95.364 36.888 1.00 51.02 116 GLN B O 1
ATOM 4989 N N . HIS B 1 137 ? 121.084 93.175 37.134 1.00 51.37 117 HIS B N 1
ATOM 4990 C CA . HIS B 1 137 ? 120.731 92.984 35.740 1.00 51.62 117 HIS B CA 1
ATOM 4991 C C . HIS B 1 137 ? 119.372 93.561 35.402 1.00 50.77 117 HIS B C 1
ATOM 4992 O O . HIS B 1 137 ? 119.121 93.979 34.270 1.00 50.22 117 HIS B O 1
ATOM 4999 N N . MET B 1 138 ? 118.489 93.577 36.390 1.00 49.58 118 MET B N 1
ATOM 5000 C CA . MET B 1 138 ? 117.143 94.089 36.187 1.00 47.84 118 MET B CA 1
ATOM 5001 C C . MET B 1 138 ? 117.059 95.608 36.183 1.00 48.07 118 MET B C 1
ATOM 5002 O O . MET B 1 138 ? 116.307 96.187 35.407 1.00 47.01 118 MET B O 1
ATOM 5007 N N . SER B 1 139 ? 117.822 96.258 37.052 1.00 48.96 119 SER B N 1
ATOM 5008 C CA . SER B 1 139 ? 117.796 97.706 37.103 1.00 49.66 119 SER B CA 1
ATOM 5009 C C . SER B 1 139 ? 118.532 98.249 35.878 1.00 49.92 119 SER B C 1
ATOM 5010 O O . SER B 1 139 ? 118.160 99.292 35.332 1.00 50.64 119 SER B O 1
ATOM 5013 N N . ARG B 1 140 ? 119.574 97.541 35.449 1.00 49.45 120 ARG B N 1
ATOM 5014 C CA . ARG B 1 140 ? 120.327 97.953 34.267 1.00 49.57 120 ARG B CA 1
ATOM 5015 C C . ARG B 1 140 ? 119.403 97.885 33.062 1.00 47.92 120 ARG B C 1
ATOM 5016 O O . ARG B 1 140 ? 119.461 98.735 32.176 1.00 47.27 120 ARG B O 1
ATOM 5024 N N . LEU B 1 141 ? 118.559 96.853 33.036 1.00 46.45 121 LEU B N 1
ATOM 5025 C CA . LEU B 1 141 ? 117.630 96.636 31.931 1.00 44.43 121 LEU B CA 1
ATOM 5026 C C . LEU B 1 141 ? 116.504 97.658 32.035 1.00 45.04 121 LEU B C 1
ATOM 5027 O O . LEU B 1 141 ? 116.054 98.232 31.034 1.00 46.03 121 LEU B O 1
ATOM 5032 N N . GLN B 1 142 ? 116.039 97.882 33.256 1.00 44.50 122 GLN B N 1
ATOM 5033 C CA . GLN B 1 142 ? 114.988 98.847 33.446 1.00 43.91 122 GLN B CA 1
ATOM 5034 C C . GLN B 1 142 ? 115.529 100.167 32.930 1.00 44.66 122 GLN B C 1
ATOM 5035 O O . GLN B 1 142 ? 114.884 100.838 32.126 1.00 45.29 122 GLN B O 1
ATOM 5041 N N . ALA B 1 143 ? 116.736 100.517 33.360 1.00 45.21 123 ALA B N 1
ATOM 5042 C CA . ALA B 1 143 ? 117.364 101.764 32.931 1.00 45.72 123 ALA B CA 1
ATOM 5043 C C . ALA B 1 143 ? 117.361 101.908 31.416 1.00 45.98 123 ALA B C 1
ATOM 5044 O O . ALA B 1 143 ? 116.963 102.950 30.888 1.00 46.22 123 ALA B O 1
ATOM 5046 N N . LYS B 1 144 ? 117.808 100.857 30.731 1.00 46.38 124 LYS B N 1
ATOM 5047 C CA . LYS B 1 144 ? 117.868 100.837 29.274 1.00 46.37 124 LYS B CA 1
ATOM 5048 C C . LYS B 1 144 ? 116.494 101.011 28.657 1.00 46.14 124 LYS B C 1
ATOM 5049 O O . LYS B 1 144 ? 116.332 101.745 27.687 1.00 47.73 124 LYS B O 1
ATOM 5055 N N . LEU B 1 145 ? 115.506 100.328 29.213 1.00 45.40 125 LEU B N 1
ATOM 5056 C CA . LEU B 1 145 ? 114.149 100.430 28.699 1.00 45.97 125 LEU B CA 1
ATOM 5057 C C . LEU B 1 145 ? 113.531 101.813 28.945 1.00 45.36 125 LEU B C 1
ATOM 5058 O O . LEU B 1 145 ? 112.824 102.348 28.098 1.00 44.10 125 LEU B O 1
ATOM 5063 N N . LYS B 1 146 ? 113.807 102.383 30.110 1.00 45.92 126 LYS B N 1
ATOM 5064 C CA . LYS B 1 146 ? 113.267 103.680 30.466 1.00 47.36 126 LYS B CA 1
ATOM 5065 C C . LYS B 1 146 ? 113.705 104.782 29.496 1.00 49.35 126 LYS B C 1
ATOM 5066 O O . LYS B 1 146 ? 113.149 105.888 29.508 1.00 49.23 126 LYS B O 1
ATOM 5068 N N . GLU B 1 147 ? 114.690 104.484 28.649 1.00 51.27 127 GLU B N 1
ATOM 5069 C CA . GLU B 1 147 ? 115.176 105.467 27.673 1.00 52.59 127 GLU B CA 1
ATOM 5070 C C . GLU B 1 147 ? 114.458 105.384 26.337 1.00 53.13 127 GLU B C 1
ATOM 5071 O O . GLU B 1 147 ? 114.770 106.139 25.416 1.00 52.40 127 GLU B O 1
ATOM 5077 N N . ILE B 1 148 ? 113.515 104.453 26.227 1.00 54.37 128 ILE B N 1
ATOM 5078 C CA . ILE B 1 148 ? 112.754 104.291 24.996 1.00 54.88 128 ILE B CA 1
ATOM 5079 C C . ILE B 1 148 ? 111.906 105.523 24.745 1.00 55.59 128 ILE B C 1
ATOM 5080 O O . ILE B 1 148 ? 112.032 106.167 23.712 1.00 55.50 128 ILE B O 1
ATOM 5085 N N . MET B 1 149 ? 111.045 105.848 25.702 1.00 56.53 129 MET B N 1
ATOM 5086 C CA . MET B 1 149 ? 110.162 106.995 25.565 1.00 58.21 129 MET B CA 1
ATOM 5087 C C . MET B 1 149 ? 110.806 108.183 24.839 1.00 57.53 129 MET B C 1
ATOM 5088 O O . MET B 1 149 ? 110.328 108.608 23.790 1.00 57.59 129 MET B O 1
ATOM 5093 N N . PRO B 1 150 ? 111.910 108.720 25.375 1.00 57.07 130 PRO B N 1
ATOM 5094 C CA . PRO B 1 150 ? 112.584 109.859 24.745 1.00 57.09 130 PRO B CA 1
ATOM 5095 C C . PRO B 1 150 ? 113.202 109.556 23.392 1.00 56.67 130 PRO B C 1
ATOM 5096 O O . PRO B 1 150 ? 113.007 110.305 22.443 1.00 57.14 130 PRO B O 1
ATOM 5100 N N . LEU B 1 151 ? 113.954 108.462 23.311 1.00 56.22 131 LEU B N 1
ATOM 5101 C CA . LEU B 1 151 ? 114.625 108.067 22.071 1.00 55.60 131 LEU B CA 1
ATOM 5102 C C . LEU B 1 151 ? 113.657 107.983 20.884 1.00 55.86 131 LEU B C 1
ATOM 5103 O O . LEU B 1 151 ? 113.972 108.422 19.778 1.00 55.25 131 LEU B O 1
ATOM 5108 N N . ALA B 1 152 ? 112.478 107.419 21.117 1.00 56.68 132 ALA B N 1
ATOM 5109 C CA . ALA B 1 152 ? 111.478 107.289 20.071 1.00 57.43 132 ALA B CA 1
ATOM 5110 C C . ALA B 1 152 ? 110.937 108.660 19.695 1.00 59.16 132 ALA B C 1
ATOM 5111 O O . ALA B 1 152 ? 110.655 108.909 18.527 1.00 60.23 132 ALA B O 1
ATOM 5113 N N . GLU B 1 153 ? 110.783 109.547 20.677 1.00 60.74 133 GLU B N 1
ATOM 5114 C CA . GLU B 1 153 ? 110.286 110.893 20.399 1.00 62.62 133 GLU B CA 1
ATOM 5115 C C . GLU B 1 153 ? 111.296 111.673 19.560 1.00 64.19 133 GLU B C 1
ATOM 5116 O O . GLU B 1 153 ? 110.918 112.507 18.739 1.00 64.18 133 GLU B O 1
ATOM 5122 N N . ASP B 1 154 ? 112.580 111.408 19.777 1.00 66.34 134 ASP B N 1
ATOM 5123 C CA . ASP B 1 154 ? 113.627 112.079 19.018 1.00 68.37 134 ASP B CA 1
ATOM 5124 C C . ASP B 1 154 ? 113.563 111.622 17.563 1.00 69.67 134 ASP B C 1
ATOM 5125 O O . ASP B 1 154 ? 113.682 112.433 16.643 1.00 69.98 134 ASP B O 1
ATOM 5130 N N . LEU B 1 155 ? 113.370 110.321 17.360 1.00 70.47 135 LEU B N 1
ATOM 5131 C CA . LEU B 1 155 ? 113.279 109.777 16.015 1.00 71.57 135 LEU B CA 1
ATOM 5132 C C . LEU B 1 155 ? 112.003 110.233 15.332 1.00 73.18 135 LEU B C 1
ATOM 5133 O O . LEU B 1 155 ? 112.016 110.562 14.153 1.00 73.83 135 LEU B O 1
ATOM 5138 N N . SER B 1 156 ? 110.899 110.242 16.069 1.00 75.46 136 SER B N 1
ATOM 5139 C CA . SER B 1 156 ? 109.618 110.665 15.517 1.00 78.17 136 SER B CA 1
ATOM 5140 C C . SER B 1 156 ? 109.702 112.143 15.166 1.00 80.06 136 SER B C 1
ATOM 5141 O O . SER B 1 156 ? 108.709 112.875 15.220 1.00 80.16 136 SER B O 1
ATOM 5143 N N . ASN B 1 157 ? 110.909 112.564 14.807 1.00 82.33 137 ASN B N 1
ATOM 5144 C CA . ASN B 1 157 ? 111.197 113.939 14.443 1.00 84.59 137 ASN B CA 1
ATOM 5145 C C . ASN B 1 157 ? 112.471 113.956 13.598 1.00 85.84 137 ASN B C 1
ATOM 5146 O O . ASN B 1 157 ? 113.203 114.944 13.574 1.00 86.52 137 ASN B O 1
ATOM 5151 N N . ILE B 1 158 ? 112.723 112.848 12.906 1.00 87.66 138 ILE B N 1
ATOM 5152 C CA . ILE B 1 158 ? 113.901 112.700 12.059 1.00 89.61 138 ILE B CA 1
ATOM 5153 C C . ILE B 1 158 ? 113.531 112.093 10.703 1.00 92.02 138 ILE B C 1
ATOM 5154 O O . ILE B 1 158 ? 112.896 111.037 10.639 1.00 91.93 138 ILE B O 1
ATOM 5159 N N . LYS B 1 159 ? 113.929 112.771 9.625 1.00 94.92 139 LYS B N 1
ATOM 5160 C CA . LYS B 1 159 ? 113.659 112.313 8.259 1.00 97.07 139 LYS B CA 1
ATOM 5161 C C . LYS B 1 159 ? 114.438 111.029 7.978 1.00 98.32 139 LYS B C 1
ATOM 5162 O O . LYS B 1 159 ? 115.652 111.061 7.765 1.00 98.63 139 LYS B O 1
ATOM 5164 N N . ILE B 1 160 ? 113.729 109.904 7.970 1.00 99.95 140 ILE B N 1
ATOM 5165 C CA . ILE B 1 160 ? 114.342 108.597 7.754 1.00 101.61 140 ILE B CA 1
ATOM 5166 C C . ILE B 1 160 ? 115.138 108.483 6.447 1.00 103.02 140 ILE B C 1
ATOM 5167 O O . ILE B 1 160 ? 115.847 107.493 6.235 1.00 103.21 140 ILE B O 1
ATOM 5172 N N . GLY B 1 161 ? 115.025 109.494 5.583 1.00 104.24 141 GLY B N 1
ATOM 5173 C CA . GLY B 1 161 ? 115.737 109.489 4.309 1.00 104.93 141 GLY B CA 1
ATOM 5174 C C . GLY B 1 161 ? 117.209 109.859 4.406 1.00 105.58 141 GLY B C 1
ATOM 5175 O O . GLY B 1 161 ? 117.641 110.481 5.378 1.00 105.88 141 GLY B O 1
ATOM 5176 N N . THR B 1 162 ? 117.978 109.489 3.384 1.00 106.09 142 THR B N 1
ATOM 5177 C CA . THR B 1 162 ? 119.422 109.754 3.346 1.00 106.64 142 THR B CA 1
ATOM 5178 C C . THR B 1 162 ? 119.813 111.225 3.077 1.00 106.46 142 THR B C 1
ATOM 5179 O O . THR B 1 162 ? 120.838 111.496 2.441 1.00 106.41 142 THR B O 1
ATOM 5183 N N . LYS B 1 163 ? 119.011 112.173 3.565 1.00 106.01 143 LYS B N 1
ATOM 5184 C CA . LYS B 1 163 ? 119.309 113.593 3.357 1.00 105.23 143 LYS B CA 1
ATOM 5185 C C . LYS B 1 163 ? 120.076 114.171 4.545 1.00 104.99 143 LYS B C 1
ATOM 5186 O O . LYS B 1 163 ? 121.054 114.897 4.372 1.00 104.79 143 LYS B O 1
ATOM 5192 N N . ASN B 1 164 ? 119.616 113.850 5.750 1.00 104.93 144 ASN B N 1
ATOM 5193 C CA . ASN B 1 164 ? 120.248 114.323 6.975 1.00 104.78 144 ASN B CA 1
ATOM 5194 C C . ASN B 1 164 ? 120.400 113.161 7.948 1.00 104.60 144 ASN B C 1
ATOM 5195 O O . ASN B 1 164 ? 120.947 113.321 9.041 1.00 104.53 144 ASN B O 1
ATOM 5200 N N . SER B 1 165 ? 119.914 111.991 7.539 1.00 104.02 145 SER B N 1
ATOM 5201 C CA . SER B 1 165 ? 119.988 110.794 8.369 1.00 103.28 145 SER B CA 1
ATOM 5202 C C . SER B 1 165 ? 121.413 110.529 8.865 1.00 102.87 145 SER B C 1
ATOM 5203 O O . SER B 1 165 ? 121.664 110.552 10.070 1.00 102.92 145 SER B O 1
ATOM 5206 N N . GLU B 1 166 ? 122.338 110.285 7.940 1.00 102.08 146 GLU B N 1
ATOM 5207 C CA . GLU B 1 166 ? 123.731 110.021 8.294 1.00 101.15 146 GLU B CA 1
ATOM 5208 C C . GLU B 1 166 ? 124.201 110.816 9.516 1.00 100.53 146 GLU B C 1
ATOM 5209 O O . GLU B 1 166 ? 124.673 110.244 10.501 1.00 100.68 146 GLU B O 1
ATOM 5215 N N . ALA B 1 167 ? 124.055 112.135 9.445 1.00 99.66 147 ALA B N 1
ATOM 5216 C CA . ALA B 1 167 ? 124.480 113.029 10.517 1.00 98.50 147 ALA B CA 1
ATOM 5217 C C . ALA B 1 167 ? 123.693 112.861 11.812 1.00 97.55 147 ALA B C 1
ATOM 5218 O O . ALA B 1 167 ? 124.238 112.416 12.824 1.00 96.95 147 ALA B O 1
ATOM 5220 N N . LYS B 1 168 ? 122.414 113.228 11.771 1.00 96.61 148 LYS B N 1
ATOM 5221 C CA . LYS B 1 168 ? 121.544 113.139 12.937 1.00 95.51 148 LYS B CA 1
ATOM 5222 C C . LYS B 1 168 ? 121.679 111.784 13.628 1.00 94.74 148 LYS B C 1
ATOM 5223 O O . LYS B 1 168 ? 121.964 111.718 14.827 1.00 94.50 148 LYS B O 1
ATOM 5225 N N . ILE B 1 169 ? 121.487 110.711 12.864 1.00 93.84 149 ILE B N 1
ATOM 5226 C CA . ILE B 1 169 ? 121.583 109.354 13.391 1.00 92.69 149 ILE B CA 1
ATOM 5227 C C . ILE B 1 169 ? 122.893 109.095 14.124 1.00 92.61 149 ILE B C 1
ATOM 5228 O O . ILE B 1 169 ? 122.882 108.763 15.302 1.00 92.75 149 ILE B O 1
ATOM 5233 N N . ASN B 1 170 ? 124.023 109.244 13.440 1.00 92.20 150 ASN B N 1
ATOM 5234 C CA . ASN B 1 170 ? 125.309 109.004 14.089 1.00 92.44 150 ASN B CA 1
ATOM 5235 C C . ASN B 1 170 ? 125.590 109.945 15.260 1.00 92.07 150 ASN B C 1
ATOM 5236 O O . ASN B 1 170 ? 126.549 109.755 16.008 1.00 91.57 150 ASN B O 1
ATOM 5241 N N . LYS B 1 171 ? 124.747 110.961 15.418 1.00 92.12 151 LYS B N 1
ATOM 5242 C CA . LYS B 1 171 ? 124.900 111.919 16.509 1.00 91.74 151 LYS B CA 1
ATOM 5243 C C . LYS B 1 171 ? 124.022 111.453 17.661 1.00 90.81 151 LYS B C 1
ATOM 5244 O O . LYS B 1 171 ? 124.463 111.389 18.811 1.00 90.60 151 LYS B O 1
ATOM 5246 N N . LEU B 1 172 ? 122.776 111.126 17.322 1.00 89.62 152 LEU B N 1
ATOM 5247 C CA . LEU B 1 172 ? 121.778 110.645 18.275 1.00 88.74 152 LEU B CA 1
ATOM 5248 C C . LEU B 1 172 ? 122.054 109.205 18.691 1.00 89.00 152 LEU B C 1
ATOM 5249 O O . LEU B 1 172 ? 121.909 108.843 19.859 1.00 88.05 152 LEU B O 1
ATOM 5254 N N . ALA B 1 173 ? 122.444 108.386 17.720 1.00 89.95 153 ALA B N 1
ATOM 5255 C CA . ALA B 1 173 ? 122.751 106.986 17.977 1.00 90.74 153 ALA B CA 1
ATOM 5256 C C . ALA B 1 173 ? 123.921 106.912 18.942 1.00 91.15 153 ALA B C 1
ATOM 5257 O O . ALA B 1 173 ? 123.940 106.074 19.834 1.00 91.06 153 ALA B O 1
ATOM 5259 N N . ASN B 1 174 ? 124.902 107.788 18.757 1.00 91.91 154 ASN B N 1
ATOM 5260 C CA . ASN B 1 174 ? 126.055 107.806 19.643 1.00 93.11 154 ASN B CA 1
ATOM 5261 C C . ASN B 1 174 ? 125.686 108.517 20.939 1.00 93.03 154 ASN B C 1
ATOM 5262 O O . ASN B 1 174 ? 126.510 108.659 21.838 1.00 93.33 154 ASN B O 1
ATOM 5267 N N . LYS B 1 175 ? 124.433 108.952 21.034 1.00 92.96 155 LYS B N 1
ATOM 5268 C CA . LYS B 1 175 ? 123.951 109.642 22.226 1.00 93.36 155 LYS B CA 1
ATOM 5269 C C . LYS B 1 175 ? 123.198 108.683 23.154 1.00 93.71 155 LYS B C 1
ATOM 5270 O O . LYS B 1 175 ? 123.043 108.952 24.346 1.00 94.89 155 LYS B O 1
ATOM 5272 N N . TYR B 1 176 ? 122.727 107.569 22.598 1.00 93.02 156 TYR B N 1
ATOM 5273 C CA . TYR B 1 176 ? 122.003 106.557 23.367 1.00 91.82 156 TYR B CA 1
ATOM 5274 C C . TYR B 1 176 ? 122.710 105.200 23.270 1.00 91.37 156 TYR B C 1
ATOM 5275 O O . TYR B 1 176 ? 122.277 104.313 22.539 1.00 91.46 156 TYR B O 1
ATOM 5284 N N . PRO B 1 177 ? 123.802 105.023 24.024 1.00 90.78 157 PRO B N 1
ATOM 5285 C CA . PRO B 1 177 ? 124.614 103.807 24.072 1.00 90.80 157 PRO B CA 1
ATOM 5286 C C . PRO B 1 177 ? 123.979 102.460 23.727 1.00 91.34 157 PRO B C 1
ATOM 5287 O O . PRO B 1 177 ? 124.074 102.031 22.578 1.00 92.62 157 PRO B O 1
ATOM 5291 N N . GLU B 1 178 ? 123.338 101.778 24.678 1.00 91.11 158 GLU B N 1
ATOM 5292 C CA . GLU B 1 178 ? 122.782 100.472 24.323 1.00 91.39 158 GLU B CA 1
ATOM 5293 C C . GLU B 1 178 ? 121.607 100.506 23.368 1.00 90.10 158 GLU B C 1
ATOM 5294 O O . GLU B 1 178 ? 120.531 99.990 23.646 1.00 89.67 158 GLU B O 1
ATOM 5300 N N . TRP B 1 179 ? 121.843 101.117 22.222 1.00 88.85 159 TRP B N 1
ATOM 5301 C CA . TRP B 1 179 ? 120.859 101.221 21.167 1.00 87.37 159 TRP B CA 1
ATOM 5302 C C . TRP B 1 179 ? 121.665 101.482 19.897 1.00 89.29 159 TRP B C 1
ATOM 5303 O O . TRP B 1 179 ? 121.200 101.214 18.787 1.00 89.42 159 TRP B O 1
ATOM 5314 N N . GLN B 1 180 ? 122.887 101.988 20.075 1.00 91.49 160 GLN B N 1
ATOM 5315 C CA . GLN B 1 180 ? 123.789 102.291 18.962 1.00 92.86 160 GLN B CA 1
ATOM 5316 C C . GLN B 1 180 ? 123.857 101.137 17.971 1.00 93.13 160 GLN B C 1
ATOM 5317 O O . GLN B 1 180 ? 124.052 101.333 16.770 1.00 93.04 160 GLN B O 1
ATOM 5323 N N . PHE B 1 181 ? 123.697 99.928 18.490 1.00 93.41 161 PHE B N 1
ATOM 5324 C CA . PHE B 1 181 ? 123.729 98.742 17.660 1.00 93.30 161 PHE B CA 1
ATOM 5325 C C . PHE B 1 181 ? 122.512 98.693 16.735 1.00 92.82 161 PHE B C 1
ATOM 5326 O O . PHE B 1 181 ? 122.627 98.318 15.569 1.00 92.75 161 PHE B O 1
ATOM 5334 N N . ALA B 1 182 ? 121.351 99.093 17.249 1.00 92.33 162 ALA B N 1
ATOM 5335 C CA . ALA B 1 182 ? 120.125 99.081 16.459 1.00 91.45 162 ALA B CA 1
ATOM 5336 C C . ALA B 1 182 ? 119.778 100.450 15.871 1.00 90.92 162 ALA B C 1
ATOM 5337 O O . ALA B 1 182 ? 118.885 100.562 15.034 1.00 90.67 162 ALA B O 1
ATOM 5339 N N . ILE B 1 183 ? 120.477 101.492 16.307 1.00 90.60 163 ILE B N 1
ATOM 5340 C CA . ILE B 1 183 ? 120.218 102.829 15.783 1.00 90.79 163 ILE B CA 1
ATOM 5341 C C . ILE B 1 183 ? 121.103 103.096 14.576 1.00 91.68 163 ILE B C 1
ATOM 5342 O O . ILE B 1 183 ? 120.609 103.374 13.482 1.00 91.89 163 ILE B O 1
ATOM 5347 N N . SER B 1 184 ? 122.415 103.015 14.790 1.00 92.49 164 SER B N 1
ATOM 5348 C CA . SER B 1 184 ? 123.393 103.248 13.732 1.00 92.79 164 SER B CA 1
ATOM 5349 C C . SER B 1 184 ? 123.123 102.338 12.543 1.00 93.01 164 SER B C 1
ATOM 5350 O O . SER B 1 184 ? 123.603 102.584 11.444 1.00 93.28 164 SER B O 1
ATOM 5352 N N . ASP B 1 185 ? 122.347 101.286 12.770 1.00 93.25 165 ASP B N 1
ATOM 5353 C CA . ASP B 1 185 ? 122.016 100.343 11.716 1.00 93.65 165 ASP B CA 1
ATOM 5354 C C . ASP B 1 185 ? 120.764 100.751 10.957 1.00 93.75 165 ASP B C 1
ATOM 5355 O O . ASP B 1 185 ? 120.049 99.911 10.426 1.00 94.73 165 ASP B O 1
ATOM 5360 N N . LEU B 1 186 ? 120.503 102.051 10.912 1.00 94.05 166 LEU B N 1
ATOM 5361 C CA . LEU B 1 186 ? 119.339 102.568 10.205 1.00 95.04 166 LEU B CA 1
ATOM 5362 C C . LEU B 1 186 ? 119.782 103.106 8.854 1.00 96.96 166 LEU B C 1
ATOM 5363 O O . LEU B 1 186 ? 119.224 102.754 7.812 1.00 97.29 166 LEU B O 1
ATOM 5368 N N . ASN B 1 187 ? 120.788 103.970 8.881 1.00 99.20 167 ASN B N 1
ATOM 5369 C CA . ASN B 1 187 ? 121.321 104.547 7.657 1.00 102.07 167 ASN B CA 1
ATOM 5370 C C . ASN B 1 187 ? 122.544 103.735 7.231 1.00 103.85 167 ASN B C 1
ATOM 5371 O O . ASN B 1 187 ? 123.685 104.180 7.384 1.00 104.57 167 ASN B O 1
ATOM 5376 N N . SER B 1 188 ? 122.304 102.544 6.690 1.00 105.46 168 SER B N 1
ATOM 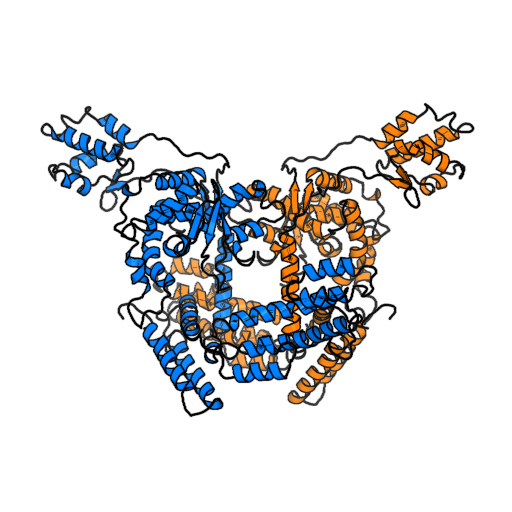5377 C CA . SER B 1 188 ? 123.404 101.680 6.277 1.00 106.81 168 SER B CA 1
ATOM 5378 C C . SER B 1 188 ? 123.055 100.726 5.141 1.00 107.84 168 SER B C 1
ATOM 5379 O O . SER B 1 188 ? 122.263 101.054 4.252 1.00 108.49 168 SER B O 1
ATOM 5382 N N . GLU B 1 189 ? 123.673 99.546 5.180 1.00 108.33 169 GLU B N 1
ATOM 5383 C CA . GLU B 1 189 ? 123.450 98.506 4.186 1.00 108.03 169 GLU B CA 1
ATOM 5384 C C . GLU B 1 189 ? 121.945 98.216 4.080 1.00 108.14 169 GLU B C 1
ATOM 5385 O O . GLU B 1 189 ? 121.466 97.745 3.046 1.00 108.11 169 GLU B O 1
ATOM 5387 N N . ASP B 1 190 ? 121.213 98.506 5.158 1.00 107.77 170 ASP B N 1
ATOM 5388 C CA . ASP B 1 190 ? 119.765 98.310 5.208 1.00 107.04 170 ASP B CA 1
ATOM 5389 C C . ASP B 1 190 ? 119.043 99.613 5.541 1.00 106.55 170 ASP B C 1
ATOM 5390 O O . ASP B 1 190 ? 119.677 100.639 5.797 1.00 106.19 170 ASP B O 1
ATOM 5395 N N . TRP B 1 191 ? 117.714 99.574 5.542 1.00 105.98 171 TRP B N 1
ATOM 5396 C CA . TRP B 1 191 ? 116.935 100.772 5.828 1.00 105.10 171 TRP B CA 1
ATOM 5397 C C . TRP B 1 191 ? 115.591 100.456 6.474 1.00 103.95 171 TRP B C 1
ATOM 5398 O O . TRP B 1 191 ? 115.483 100.361 7.692 1.00 104.17 171 TRP B O 1
ATOM 5409 N N . LYS B 1 192 ? 114.571 100.291 5.639 1.00 102.71 172 LYS B N 1
ATOM 5410 C CA . LYS B 1 192 ? 113.214 100.008 6.093 1.00 101.80 172 LYS B CA 1
ATOM 5411 C C . LYS B 1 192 ? 113.109 98.880 7.108 1.00 101.18 172 LYS B C 1
ATOM 5412 O O . LYS B 1 192 ? 112.839 99.123 8.280 1.00 101.04 172 LYS B O 1
ATOM 5414 N N . ASP B 1 193 ? 113.316 97.647 6.660 1.00 100.83 173 ASP B N 1
ATOM 5415 C CA . ASP B 1 193 ? 113.206 96.492 7.552 1.00 100.24 173 ASP B CA 1
ATOM 5416 C C . ASP B 1 193 ? 113.945 96.612 8.894 1.00 98.78 173 ASP B C 1
ATOM 5417 O O . ASP B 1 193 ? 113.425 96.195 9.934 1.00 98.24 173 ASP B O 1
ATOM 5422 N N . LYS B 1 194 ? 115.141 97.195 8.882 1.00 96.88 174 LYS B N 1
ATOM 5423 C CA . LYS B 1 194 ? 115.911 97.337 10.114 1.00 95.38 174 LYS B CA 1
ATOM 5424 C C . LYS B 1 194 ? 115.319 98.423 11.018 1.00 94.13 174 LYS B C 1
ATOM 5425 O O . LYS B 1 194 ? 115.619 98.488 12.215 1.00 93.83 174 LYS B O 1
ATOM 5431 N N . ARG B 1 195 ? 114.470 99.266 10.434 1.00 92.43 175 ARG B N 1
ATOM 5432 C CA . ARG B 1 195 ? 113.804 100.336 11.168 1.00 90.54 175 ARG B CA 1
ATOM 5433 C C . ARG B 1 195 ? 112.626 99.695 11.884 1.00 88.58 175 ARG B C 1
ATOM 5434 O O . ARG B 1 195 ? 112.570 99.679 13.112 1.00 88.50 175 ARG B O 1
ATOM 5442 N N . ASP B 1 196 ? 111.692 99.155 11.106 1.00 85.94 176 ASP B N 1
ATOM 5443 C CA . ASP B 1 196 ? 110.517 98.494 11.667 1.00 83.41 176 ASP B CA 1
ATOM 5444 C C . ASP B 1 196 ? 110.966 97.581 12.813 1.00 81.29 176 ASP B C 1
ATOM 5445 O O . ASP B 1 196 ? 110.212 97.309 13.745 1.00 81.12 176 ASP B O 1
ATOM 5450 N N . TYR B 1 197 ? 112.208 97.114 12.731 1.00 78.57 177 TYR B N 1
ATOM 5451 C CA . TYR B 1 197 ? 112.778 96.261 13.760 1.00 75.61 177 TYR B CA 1
ATOM 5452 C C . TYR B 1 197 ? 112.729 96.993 15.102 1.00 75.27 177 TYR B C 1
ATOM 5453 O O . TYR B 1 197 ? 112.152 96.488 16.068 1.00 75.37 177 TYR B O 1
ATOM 5462 N N . LEU B 1 198 ? 113.326 98.186 15.152 1.00 73.74 178 LEU B N 1
ATOM 5463 C CA . LEU B 1 198 ? 113.349 98.994 16.371 1.00 72.05 178 LEU B CA 1
ATOM 5464 C C . LEU B 1 198 ? 111.987 99.094 17.021 1.00 71.91 178 LEU B C 1
ATOM 5465 O O . LEU B 1 198 ? 111.835 98.771 18.196 1.00 71.89 178 LEU B O 1
ATOM 5470 N N . TYR B 1 199 ? 111.001 99.551 16.255 1.00 71.90 179 TYR B N 1
ATOM 5471 C CA . TYR B 1 199 ? 109.641 99.689 16.761 1.00 72.03 179 TYR B CA 1
ATOM 5472 C C . TYR B 1 199 ? 109.184 98.411 17.435 1.00 70.84 179 TYR B C 1
ATOM 5473 O O . TYR B 1 199 ? 108.273 98.434 18.262 1.00 70.74 179 TYR B O 1
ATOM 5482 N N . LYS B 1 200 ? 109.800 97.290 17.067 1.00 69.57 180 LYS B N 1
ATOM 5483 C CA . LYS B 1 200 ? 109.449 96.019 17.689 1.00 68.38 180 LYS B CA 1
ATOM 5484 C C . LYS B 1 200 ? 110.203 95.932 19.015 1.00 65.92 180 LYS B C 1
ATOM 5485 O O . LYS B 1 200 ? 109.699 95.383 20.005 1.00 64.67 180 LYS B O 1
ATOM 5491 N N . LEU B 1 201 ? 111.409 96.493 19.032 1.00 63.29 181 LEU B N 1
ATOM 5492 C CA . LEU B 1 201 ? 112.197 96.513 20.250 1.00 61.17 181 LEU B CA 1
ATOM 5493 C C . LEU B 1 201 ? 111.523 97.509 21.175 1.00 59.52 181 LEU B C 1
ATOM 5494 O O . LEU B 1 201 ? 111.530 97.342 22.392 1.00 59.85 181 LEU B O 1
ATOM 5499 N N . PHE B 1 202 ? 110.920 98.535 20.581 1.00 57.84 182 PHE B N 1
ATOM 5500 C CA . PHE B 1 202 ? 110.230 99.569 21.341 1.00 56.22 182 PHE B CA 1
ATOM 5501 C C . PHE B 1 202 ? 108.915 99.104 21.939 1.00 56.92 182 PHE B C 1
ATOM 5502 O O . PHE B 1 202 ? 108.765 99.100 23.158 1.00 57.52 182 PHE B O 1
ATOM 5510 N N . GLN B 1 203 ? 107.963 98.702 21.102 1.00 57.32 183 GLN B N 1
ATOM 5511 C CA . GLN B 1 203 ? 106.665 98.284 21.625 1.00 58.19 183 GLN B CA 1
ATOM 5512 C C . GLN B 1 203 ? 106.753 97.129 22.610 1.00 56.88 183 GLN B C 1
ATOM 5513 O O . GLN B 1 203 ? 105.894 96.977 23.479 1.00 57.32 183 GLN B O 1
ATOM 5519 N N . GLN B 1 204 ? 107.809 96.334 22.495 1.00 55.65 184 GLN B N 1
ATOM 5520 C CA . GLN B 1 204 ? 108.000 95.198 23.387 1.00 54.66 184 GLN B CA 1
ATOM 5521 C C . GLN B 1 204 ? 108.700 95.625 24.682 1.00 53.10 184 GLN B C 1
ATOM 5522 O O . GLN B 1 204 ? 108.247 95.314 25.785 1.00 51.59 184 GLN B O 1
ATOM 5528 N N . GLY B 1 205 ? 109.804 96.351 24.541 1.00 51.97 185 GLY B N 1
ATOM 5529 C CA . GLY B 1 205 ? 110.530 96.816 25.710 1.00 51.57 185 GLY B CA 1
ATOM 5530 C C . GLY B 1 205 ? 109.730 97.816 26.526 1.00 51.32 185 GLY B C 1
ATOM 5531 O O . GLY B 1 205 ? 109.894 97.943 27.746 1.00 50.87 185 GLY B O 1
ATOM 5532 N N . SER B 1 206 ? 108.851 98.536 25.844 1.00 50.32 186 SER B N 1
ATOM 5533 C CA . SER B 1 206 ? 108.031 99.522 26.511 1.00 49.72 186 SER B CA 1
ATOM 5534 C C . SER B 1 206 ? 107.032 98.850 27.453 1.00 48.82 186 SER B C 1
ATOM 5535 O O . SER B 1 206 ? 106.805 99.323 28.567 1.00 49.12 186 SER B O 1
ATOM 5538 N N . SER B 1 207 ? 106.432 97.743 27.023 1.00 47.22 187 SER B N 1
ATOM 5539 C CA . SER B 1 207 ? 105.474 97.074 27.893 1.00 44.51 187 SER B CA 1
ATOM 5540 C C . SER B 1 207 ? 106.196 96.105 28.838 1.00 41.88 187 SER B C 1
ATOM 5541 O O . SER B 1 207 ? 105.648 95.679 29.857 1.00 41.47 187 SER B O 1
ATOM 5544 N N . LEU B 1 208 ? 107.436 95.768 28.509 1.00 37.86 188 LEU B N 1
ATOM 5545 C CA . LEU B 1 208 ? 108.185 94.879 29.372 1.00 36.38 188 LEU B CA 1
ATOM 5546 C C . LEU B 1 208 ? 108.387 95.641 30.665 1.00 37.15 188 LEU B C 1
ATOM 5547 O O . LEU B 1 208 ? 108.040 95.162 31.740 1.00 38.04 188 LEU B O 1
ATOM 5552 N N . LEU B 1 209 ? 108.956 96.837 30.533 1.00 37.35 189 LEU B N 1
ATOM 5553 C CA . LEU B 1 209 ? 109.218 97.732 31.645 1.00 37.28 189 LEU B CA 1
ATOM 5554 C C . LEU B 1 209 ? 107.967 97.847 32.496 1.00 38.63 189 LEU B C 1
ATOM 5555 O O . LEU B 1 209 ? 108.015 97.626 33.702 1.00 37.23 189 LEU B O 1
ATOM 5560 N N . GLU B 1 210 ? 106.847 98.200 31.866 1.00 41.61 190 GLU B N 1
ATOM 5561 C CA . GLU B 1 210 ? 105.586 98.339 32.591 1.00 45.63 190 GLU B CA 1
ATOM 5562 C C . GLU B 1 210 ? 105.437 97.106 33.496 1.00 46.00 190 GLU B C 1
ATOM 5563 O O . GLU B 1 210 ? 105.002 97.226 34.638 1.00 46.64 190 GLU B O 1
ATOM 5569 N N . ASP B 1 211 ? 105.847 95.933 33.002 1.00 45.79 191 ASP B N 1
ATOM 5570 C CA . ASP B 1 211 ? 105.765 94.684 33.777 1.00 44.85 191 ASP B CA 1
ATOM 5571 C C . ASP B 1 211 ? 106.981 94.420 34.687 1.00 44.10 191 ASP B C 1
ATOM 5572 O O . ASP B 1 211 ? 106.845 93.821 35.767 1.00 42.84 191 ASP B O 1
ATOM 5577 N N . LEU B 1 212 ? 108.165 94.853 34.250 1.00 43.03 192 LEU B N 1
ATOM 5578 C CA . LEU B 1 212 ? 109.378 94.664 35.040 1.00 42.20 192 LEU B CA 1
ATOM 5579 C C . LEU B 1 212 ? 109.274 95.517 36.307 1.00 41.90 192 LEU B C 1
ATOM 5580 O O . LEU B 1 212 ? 109.736 95.115 37.381 1.00 41.69 192 LEU B O 1
ATOM 5582 N N . ASN B 1 213 ? 108.644 96.683 36.184 1.00 42.30 193 ASN B N 1
ATOM 5583 C CA . ASN B 1 213 ? 108.468 97.583 37.324 1.00 43.62 193 ASN B CA 1
ATOM 5584 C C . ASN B 1 213 ? 107.532 96.984 38.364 1.00 43.91 193 ASN B C 1
ATOM 5585 O O . ASN B 1 213 ? 107.761 97.085 39.575 1.00 44.10 193 ASN B O 1
ATOM 5590 N N . ASN B 1 214 ? 106.466 96.367 37.874 1.00 43.83 194 ASN B N 1
ATOM 5591 C CA . ASN B 1 214 ? 105.473 95.758 38.740 1.00 42.47 194 ASN B CA 1
ATOM 5592 C C . ASN B 1 214 ? 105.942 94.437 39.302 1.00 40.82 194 ASN B C 1
ATOM 5593 O O . ASN B 1 214 ? 105.497 94.034 40.372 1.00 39.86 194 ASN B O 1
ATOM 5598 N N . LEU B 1 215 ? 106.850 93.768 38.593 1.00 39.64 195 LEU B N 1
ATOM 5599 C CA . LEU B 1 215 ? 107.353 92.478 39.051 1.00 39.65 195 LEU B CA 1
ATOM 5600 C C . LEU B 1 215 ? 107.982 92.515 40.445 1.00 39.22 195 LEU B C 1
ATOM 5601 O O . LEU B 1 215 ? 108.862 93.322 40.702 1.00 39.34 195 LEU B O 1
ATOM 5606 N N . LYS B 1 216 ? 107.523 91.638 41.335 1.00 40.10 196 LYS B N 1
ATOM 5607 C CA . LYS B 1 216 ? 108.066 91.536 42.692 1.00 42.44 196 LYS B CA 1
ATOM 5608 C C . LYS B 1 216 ? 109.399 90.771 42.626 1.00 43.63 196 LYS B C 1
ATOM 5609 O O . LYS B 1 216 ? 109.477 89.700 42.027 1.00 45.32 196 LYS B O 1
ATOM 5615 N N . VAL B 1 217 ? 110.439 91.301 43.258 1.00 43.99 197 VAL B N 1
ATOM 5616 C CA . VAL B 1 217 ? 111.740 90.647 43.223 1.00 44.01 197 VAL B CA 1
ATOM 5617 C C . VAL B 1 217 ? 112.175 90.040 44.560 1.00 45.07 197 VAL B C 1
ATOM 5618 O O . VAL B 1 217 ? 112.222 88.823 44.709 1.00 44.86 197 VAL B O 1
ATOM 5622 N N . ASN B 1 218 ? 112.495 90.888 45.530 1.00 47.13 198 ASN B N 1
ATOM 5623 C CA . ASN B 1 218 ? 112.927 90.427 46.852 1.00 49.16 198 ASN B CA 1
ATOM 5624 C C . ASN B 1 218 ? 111.887 89.574 47.616 1.00 48.46 198 ASN B C 1
ATOM 5625 O O . ASN B 1 218 ? 110.671 89.727 47.446 1.00 47.96 198 ASN B O 1
ATOM 5630 N N . HIS B 1 219 ? 112.394 88.690 48.471 1.00 47.76 199 HIS B N 1
ATOM 5631 C CA . HIS B 1 219 ? 111.574 87.763 49.248 1.00 47.23 199 HIS B CA 1
ATOM 5632 C C . HIS B 1 219 ? 110.320 88.328 49.925 1.00 47.59 199 HIS B C 1
ATOM 5633 O O . HIS B 1 219 ? 110.338 89.374 50.576 1.00 47.69 199 HIS B O 1
ATOM 5640 N N . GLU B 1 220 ? 109.234 87.586 49.765 1.00 48.04 200 GLU B N 1
ATOM 5641 C CA . GLU B 1 220 ? 107.928 87.926 50.311 1.00 48.95 200 GLU B CA 1
ATOM 5642 C C . GLU B 1 220 ? 107.919 88.550 51.697 1.00 49.00 200 GLU B C 1
ATOM 5643 O O . GLU B 1 220 ? 107.148 89.470 51.958 1.00 48.84 200 GLU B O 1
ATOM 5649 N N . VAL B 1 221 ? 108.756 88.036 52.591 1.00 49.46 201 VAL B N 1
ATOM 5650 C CA . VAL B 1 221 ? 108.820 88.562 53.955 1.00 50.20 201 VAL B CA 1
ATOM 5651 C C . VAL B 1 221 ? 109.060 90.060 53.985 1.00 50.94 201 VAL B C 1
ATOM 5652 O O . VAL B 1 221 ? 108.374 90.782 54.712 1.00 51.40 201 VAL B O 1
ATOM 5656 N N . LEU B 1 222 ? 110.039 90.520 53.205 1.00 50.49 202 LEU B N 1
ATOM 5657 C CA . LEU B 1 222 ? 110.388 91.935 53.160 1.00 50.11 202 LEU B CA 1
ATOM 5658 C C . LEU B 1 222 ? 109.199 92.878 53.108 1.00 51.02 202 LEU B C 1
ATOM 5659 O O . LEU B 1 222 ? 109.220 93.954 53.719 1.00 50.74 202 LEU B O 1
ATOM 5664 N N . TYR B 1 223 ? 108.162 92.475 52.385 1.00 52.18 203 TYR B N 1
ATOM 5665 C CA . TYR B 1 223 ? 106.980 93.306 52.248 1.00 54.43 203 TYR B CA 1
ATOM 5666 C C . TYR B 1 223 ? 106.176 93.455 53.553 1.00 52.72 203 TYR B C 1
ATOM 5667 O O . TYR B 1 223 ? 105.181 94.182 53.613 1.00 52.61 203 TYR B O 1
ATOM 5676 N N . HIS B 1 224 ? 106.635 92.796 54.608 1.00 51.39 204 HIS B N 1
ATOM 5677 C CA . HIS B 1 224 ? 105.960 92.867 55.900 1.00 50.83 204 HIS B CA 1
ATOM 5678 C C . HIS B 1 224 ? 106.921 93.373 56.959 1.00 50.39 204 HIS B C 1
ATOM 5679 O O . HIS B 1 224 ? 106.513 93.726 58.061 1.00 50.53 204 HIS B O 1
ATOM 5686 N N . LEU B 1 225 ? 108.205 93.390 56.619 1.00 51.07 205 LEU B N 1
ATOM 5687 C CA . LEU B 1 225 ? 109.250 93.878 57.519 1.00 50.93 205 LEU B CA 1
ATOM 5688 C C . LEU B 1 225 ? 109.474 95.369 57.299 1.00 51.31 205 LEU B C 1
ATOM 5689 O O . LEU B 1 225 ? 110.584 95.867 57.473 1.00 49.90 205 LEU B O 1
ATOM 5694 N N . GLN B 1 226 ? 108.406 96.060 56.905 1.00 52.25 206 GLN B N 1
ATOM 5695 C CA . GLN B 1 226 ? 108.411 97.493 56.648 1.00 52.16 206 GLN B CA 1
ATOM 5696 C C . GLN B 1 226 ? 107.944 98.224 57.907 1.00 51.12 206 GLN B C 1
ATOM 5697 O O . GLN B 1 226 ? 107.321 97.612 58.768 1.00 51.22 206 GLN B O 1
ATOM 5703 N N . LEU B 1 227 ? 108.265 99.513 58.039 1.00 50.24 207 LEU B N 1
ATOM 5704 C CA . LEU B 1 227 ? 107.760 100.270 59.185 1.00 49.64 207 LEU B CA 1
ATOM 5705 C C . LEU B 1 227 ? 106.288 100.424 58.833 1.00 48.75 207 LEU B C 1
ATOM 5706 O O . LEU B 1 227 ? 105.674 99.486 58.354 1.00 51.90 207 LEU B O 1
ATOM 5711 N N . SER B 1 228 ? 105.711 101.592 59.052 1.00 45.27 208 SER B N 1
ATOM 5712 C CA . SER B 1 228 ? 104.316 101.777 58.686 1.00 43.26 208 SER B CA 1
ATOM 5713 C C . SER B 1 228 ? 104.166 103.225 58.303 1.00 43.10 208 SER B C 1
ATOM 5714 O O . SER B 1 228 ? 104.800 104.078 58.913 1.00 44.48 208 SER B O 1
ATOM 5717 N N . SER B 1 229 ? 103.358 103.515 57.288 1.00 41.53 209 SER B N 1
ATOM 5718 C CA . SER B 1 229 ? 103.187 104.897 56.870 1.00 41.00 209 SER B CA 1
ATOM 5719 C C . SER B 1 229 ? 103.307 105.838 58.077 1.00 41.66 209 SER B C 1
ATOM 5720 O O . SER B 1 229 ? 104.094 106.787 58.080 1.00 40.15 209 SER B O 1
ATOM 5723 N N . ALA B 1 230 ? 102.541 105.552 59.119 1.00 43.31 210 ALA B N 1
ATOM 5724 C CA . ALA B 1 230 ? 102.576 106.368 60.320 1.00 44.50 210 ALA B CA 1
ATOM 5725 C C . ALA B 1 230 ? 103.992 106.544 60.830 1.00 44.87 210 ALA B C 1
ATOM 5726 O O . ALA B 1 230 ? 104.471 107.656 60.980 1.00 45.34 210 ALA B O 1
ATOM 5728 N N . GLU B 1 231 ? 104.650 105.426 61.100 1.00 45.94 211 GLU B N 1
ATOM 5729 C CA . GLU B 1 231 ? 106.009 105.412 61.614 1.00 46.78 211 GLU B CA 1
ATOM 5730 C C . GLU B 1 231 ? 107.026 105.966 60.627 1.00 47.36 211 GLU B C 1
ATOM 5731 O O . GLU B 1 231 ? 107.875 106.771 61.005 1.00 48.63 211 GLU B O 1
ATOM 5737 N N . ARG B 1 232 ? 106.940 105.548 59.367 1.00 46.81 212 ARG B N 1
ATOM 5738 C CA . ARG B 1 232 ? 107.872 106.029 58.349 1.00 46.74 212 ARG B CA 1
ATOM 5739 C C . ARG B 1 232 ? 107.741 107.543 58.148 1.00 46.07 212 ARG B C 1
ATOM 5740 O O . ARG B 1 232 ? 108.706 108.292 58.299 1.00 44.79 212 ARG B O 1
ATOM 5748 N N . THR B 1 233 ? 106.531 107.977 57.817 1.00 45.41 213 THR B N 1
ATOM 5749 C CA . THR B 1 233 ? 106.238 109.379 57.594 1.00 44.33 213 THR B CA 1
ATOM 5750 C C . THR B 1 233 ? 106.778 110.285 58.679 1.00 42.76 213 THR B C 1
ATOM 5751 O O . THR B 1 233 ? 107.404 111.304 58.389 1.00 41.90 213 THR B O 1
ATOM 5755 N N . SER B 1 234 ? 106.526 109.929 59.933 1.00 41.90 214 SER B N 1
ATOM 5756 C CA . SER B 1 234 ? 106.992 110.765 61.026 1.00 42.12 214 SER B CA 1
ATOM 5757 C C . SER B 1 234 ? 108.497 110.697 61.263 1.00 43.04 214 SER B C 1
ATOM 5758 O O . SER B 1 234 ? 109.069 111.625 61.842 1.00 43.80 214 SER B O 1
ATOM 5761 N N . ILE B 1 235 ? 109.156 109.626 60.833 1.00 42.87 215 ILE B N 1
ATOM 5762 C CA . ILE B 1 235 ? 110.604 109.594 61.005 1.00 43.25 215 ILE B CA 1
ATOM 5763 C C . ILE B 1 235 ? 111.134 110.518 59.923 1.00 43.31 215 ILE B C 1
ATOM 5764 O O . ILE B 1 235 ? 111.843 111.496 60.190 1.00 42.43 215 ILE B O 1
ATOM 5769 N N . GLN B 1 236 ? 110.748 110.192 58.693 1.00 43.55 216 GLN B N 1
ATOM 5770 C CA . GLN B 1 236 ? 111.142 110.927 57.496 1.00 43.18 216 GLN B CA 1
ATOM 5771 C C . GLN B 1 236 ? 110.939 112.439 57.623 1.00 43.08 216 GLN B C 1
ATOM 5772 O O . GLN B 1 236 ? 111.643 113.219 56.978 1.00 42.03 216 GLN B O 1
ATOM 5778 N N . GLN B 1 237 ? 109.978 112.854 58.447 1.00 43.60 217 GLN B N 1
ATOM 5779 C CA . GLN B 1 237 ? 109.740 114.276 58.641 1.00 43.41 217 GLN B CA 1
ATOM 5780 C C . GLN B 1 237 ? 110.703 114.766 59.700 1.00 43.02 217 GLN B C 1
ATOM 5781 O O . GLN B 1 237 ? 111.233 115.863 59.608 1.00 42.90 217 GLN B O 1
ATOM 5787 N N . ARG B 1 238 ? 110.926 113.945 60.717 1.00 43.18 218 ARG B N 1
ATOM 5788 C CA . ARG B 1 238 ? 111.837 114.316 61.785 1.00 41.99 218 ARG B CA 1
ATOM 5789 C C . ARG B 1 238 ? 113.197 114.600 61.187 1.00 40.98 218 ARG B C 1
ATOM 5790 O O . ARG B 1 238 ? 113.753 115.678 61.371 1.00 40.47 218 ARG B O 1
ATOM 5798 N N . TRP B 1 239 ? 113.729 113.624 60.462 1.00 40.60 219 TRP B N 1
ATOM 5799 C CA . TRP B 1 239 ? 115.030 113.783 59.829 1.00 39.97 219 TRP B CA 1
ATOM 5800 C C . TRP B 1 239 ? 115.044 115.036 58.991 1.00 40.20 219 TRP B C 1
ATOM 5801 O O . TRP B 1 239 ? 115.991 115.825 59.033 1.00 40.99 219 TRP B O 1
ATOM 5812 N N . ALA B 1 240 ? 113.990 115.196 58.202 1.00 40.28 220 ALA B N 1
ATOM 5813 C CA . ALA B 1 240 ? 113.856 116.358 57.337 1.00 40.02 220 ALA B CA 1
ATOM 5814 C C . ALA B 1 240 ? 113.989 117.641 58.146 1.00 39.03 220 ALA B C 1
ATOM 5815 O O . ALA B 1 240 ? 114.542 118.629 57.666 1.00 38.43 220 ALA B O 1
ATOM 5817 N N . ASN B 1 241 ? 113.482 117.616 59.375 1.00 38.38 221 ASN B N 1
ATOM 5818 C CA . ASN B 1 241 ? 113.549 118.772 60.253 1.00 38.45 221 ASN B CA 1
ATOM 5819 C C . ASN B 1 241 ? 114.937 118.981 60.840 1.00 37.90 221 ASN B C 1
ATOM 5820 O O . ASN B 1 241 ? 115.411 120.110 60.917 1.00 37.88 221 ASN B O 1
ATOM 5825 N N . VAL B 1 242 ? 115.587 117.891 61.244 1.00 37.76 222 VAL B N 1
ATOM 5826 C CA . VAL B 1 242 ? 116.923 117.951 61.833 1.00 37.03 222 VAL B CA 1
ATOM 5827 C C . VAL B 1 242 ? 117.980 118.540 60.928 1.00 38.40 222 VAL B C 1
ATOM 5828 O O . VAL B 1 242 ? 118.853 119.282 61.383 1.00 39.62 222 VAL B O 1
ATOM 5832 N N . LEU B 1 243 ? 117.918 118.209 59.649 1.00 40.40 223 LEU B N 1
ATOM 5833 C CA . LEU B 1 243 ? 118.901 118.756 58.730 1.00 44.21 223 LEU B CA 1
ATOM 5834 C C . LEU B 1 243 ? 118.562 120.193 58.326 1.00 44.74 223 LEU B C 1
ATOM 5835 O O . LEU B 1 243 ? 119.424 120.937 57.839 1.00 47.03 223 LEU B O 1
ATOM 5840 N N . SER B 1 244 ? 117.308 120.579 58.547 1.00 43.74 224 SER B N 1
ATOM 5841 C CA . SER B 1 244 ? 116.860 121.920 58.218 1.00 41.31 224 SER B CA 1
ATOM 5842 C C . SER B 1 244 ? 117.373 122.908 59.268 1.00 40.15 224 SER B C 1
ATOM 5843 O O . SER B 1 244 ? 117.940 123.952 58.943 1.00 41.10 224 SER B O 1
ATOM 5846 N N . GLU B 1 245 ? 117.180 122.573 60.534 1.00 37.72 225 GLU B N 1
ATOM 5847 C CA . GLU B 1 245 ? 117.648 123.440 61.591 1.00 35.90 225 GLU B CA 1
ATOM 5848 C C . GLU B 1 245 ? 119.160 123.564 61.429 1.00 35.20 225 GLU B C 1
ATOM 5849 O O . GLU B 1 245 ? 119.755 124.589 61.767 1.00 34.03 225 GLU B O 1
ATOM 5851 N N . LYS B 1 246 ? 119.762 122.515 60.877 1.00 34.44 226 LYS B N 1
ATOM 5852 C CA . LYS B 1 246 ? 121.202 122.454 60.669 1.00 33.53 226 LYS B CA 1
ATOM 5853 C C . LYS B 1 246 ? 121.741 123.449 59.647 1.00 35.05 226 LYS B C 1
ATOM 5854 O O . LYS B 1 246 ? 122.823 124.019 59.833 1.00 34.63 226 LYS B O 1
ATOM 5860 N N . LYS B 1 247 ? 121.003 123.648 58.560 1.00 36.19 227 LYS B N 1
ATOM 5861 C CA . LYS B 1 247 ? 121.429 124.590 57.534 1.00 35.74 227 LYS B CA 1
ATOM 5862 C C . LYS B 1 247 ? 121.185 126.025 58.015 1.00 36.67 227 LYS B C 1
ATOM 5863 O O . LYS B 1 247 ? 121.642 126.989 57.393 1.00 37.33 227 LYS B O 1
ATOM 5869 N N . ARG B 1 248 ? 120.445 126.163 59.114 1.00 36.18 228 ARG B N 1
ATOM 5870 C CA . ARG B 1 248 ? 120.196 127.477 59.693 1.00 36.60 228 ARG B CA 1
ATOM 5871 C C . ARG B 1 248 ? 121.106 127.676 60.901 1.00 37.57 228 ARG B C 1
ATOM 5872 O O . ARG B 1 248 ? 120.887 128.572 61.721 1.00 37.97 228 ARG B O 1
ATOM 5880 N N . ASN B 1 249 ? 122.119 126.829 61.017 1.00 37.85 229 ASN B N 1
ATOM 5881 C CA . ASN B 1 249 ? 123.055 126.948 62.120 1.00 38.58 229 ASN B CA 1
ATOM 5882 C C . ASN B 1 249 ? 124.460 126.566 61.712 1.00 38.48 229 ASN B C 1
ATOM 5883 O O . ASN B 1 249 ? 124.944 125.467 62.027 1.00 39.46 229 ASN B O 1
ATOM 5888 N N . VAL B 1 250 ? 125.112 127.495 61.012 1.00 36.75 230 VAL B N 1
ATOM 5889 C CA . VAL B 1 250 ? 126.471 127.288 60.547 1.00 34.77 230 VAL B CA 1
ATOM 5890 C C . VAL B 1 250 ? 127.445 127.495 61.695 1.00 33.41 230 VAL B C 1
ATOM 5891 O O . VAL B 1 250 ? 127.160 128.210 62.658 1.00 31.79 230 VAL B O 1
ATOM 5895 N N . VAL B 1 251 ? 128.601 126.857 61.564 1.00 33.47 231 VAL B N 1
ATOM 5896 C CA . VAL B 1 251 ? 129.681 126.908 62.547 1.00 32.60 231 VAL B CA 1
ATOM 5897 C C . VAL B 1 251 ? 130.947 127.440 61.872 1.00 31.74 231 VAL B C 1
ATOM 5898 O O . VAL B 1 251 ? 131.541 126.746 61.057 1.00 30.17 231 VAL B O 1
ATOM 5902 N N . VAL B 1 252 ? 131.358 128.659 62.216 1.00 32.08 232 VAL B N 1
ATOM 5903 C CA . VAL B 1 252 ? 132.536 129.261 61.589 1.00 32.76 232 VAL B CA 1
ATOM 5904 C C . VAL B 1 252 ? 133.864 128.715 62.094 1.00 33.61 232 VAL B C 1
ATOM 5905 O O . VAL B 1 252 ? 134.097 128.638 63.297 1.00 34.27 232 VAL B O 1
ATOM 5909 N N . ILE B 1 253 ? 134.736 128.360 61.154 1.00 34.67 233 ILE B N 1
ATOM 5910 C CA . ILE B 1 253 ? 136.056 127.798 61.452 1.00 34.86 233 ILE B CA 1
ATOM 5911 C C . ILE B 1 253 ? 137.159 128.781 61.043 1.00 36.78 233 ILE B C 1
ATOM 5912 O O . ILE B 1 253 ? 137.043 129.495 60.033 1.00 37.08 233 ILE B O 1
ATOM 5917 N N . ASP B 1 254 ? 138.230 128.815 61.830 1.00 37.92 234 ASP B N 1
ATOM 5918 C CA . ASP B 1 254 ? 139.358 129.702 61.544 1.00 38.84 234 ASP B CA 1
ATOM 5919 C C . ASP B 1 254 ? 140.353 128.926 60.648 1.00 38.10 234 ASP B C 1
ATOM 5920 O O . ASP B 1 254 ? 141.157 128.123 61.129 1.00 38.13 234 ASP B O 1
ATOM 5925 N N . TYR B 1 255 ? 140.291 129.173 59.342 1.00 37.18 235 TYR B N 1
ATOM 5926 C CA . TYR B 1 255 ? 141.143 128.468 58.385 1.00 36.51 235 TYR B CA 1
ATOM 5927 C C . TYR B 1 255 ? 142.593 128.244 58.809 1.00 37.03 235 TYR B C 1
ATOM 5928 O O . TYR B 1 255 ? 143.007 127.092 58.982 1.00 37.59 235 TYR B O 1
ATOM 5937 N N . PRO B 1 256 ? 143.386 129.326 58.988 1.00 36.95 236 PRO B N 1
ATOM 5938 C CA . PRO B 1 256 ? 144.775 129.095 59.384 1.00 36.52 236 PRO B CA 1
ATOM 5939 C C . PRO B 1 256 ? 145.021 128.393 60.711 1.00 36.93 236 PRO B C 1
ATOM 5940 O O . PRO B 1 256 ? 145.914 127.552 60.794 1.00 37.00 236 PRO B O 1
ATOM 5944 N N . ARG B 1 257 ? 144.243 128.707 61.744 1.00 38.24 237 ARG B N 1
ATOM 5945 C CA . ARG B 1 257 ? 144.447 128.040 63.030 1.00 40.84 237 ARG B CA 1
ATOM 5946 C C . ARG B 1 257 ? 144.239 126.562 62.817 1.00 40.91 237 ARG B C 1
ATOM 5947 O O . ARG B 1 257 ? 145.058 125.738 63.223 1.00 41.79 237 ARG B O 1
ATOM 5955 N N . TYR B 1 258 ? 143.123 126.245 62.172 1.00 40.14 238 TYR B N 1
ATOM 5956 C CA . TYR B 1 258 ? 142.751 124.878 61.871 1.00 39.01 238 TYR B CA 1
ATOM 5957 C C . TYR B 1 258 ? 143.838 124.244 61.040 1.00 39.35 238 TYR B C 1
ATOM 5958 O O . TYR B 1 258 ? 144.471 123.286 61.465 1.00 40.06 238 TYR B O 1
ATOM 5967 N N . MET B 1 259 ? 144.057 124.779 59.848 1.00 40.37 239 MET B N 1
ATOM 5968 C CA . MET B 1 259 ? 145.091 124.241 58.976 1.00 41.15 239 MET B CA 1
ATOM 5969 C C . MET B 1 259 ? 146.392 123.964 59.729 1.00 41.03 239 MET B C 1
ATOM 5970 O O . MET B 1 259 ? 146.979 122.880 59.594 1.00 40.93 239 MET B O 1
ATOM 5975 N N . GLN B 1 260 ? 146.829 124.936 60.530 1.00 40.45 240 GLN B N 1
ATOM 5976 C CA . GLN B 1 260 ? 148.060 124.794 61.304 1.00 40.43 240 GLN B CA 1
ATOM 5977 C C . GLN B 1 260 ? 148.027 123.553 62.184 1.00 40.99 240 GLN B C 1
ATOM 5978 O O . GLN B 1 260 ? 148.851 122.654 62.028 1.00 41.11 240 GLN B O 1
ATOM 5984 N N . ALA B 1 261 ? 147.071 123.528 63.112 1.00 41.69 241 ALA B N 1
ATOM 5985 C CA . ALA B 1 261 ? 146.888 122.414 64.037 1.00 41.53 241 ALA B CA 1
ATOM 5986 C C . ALA B 1 261 ? 146.937 121.099 63.298 1.00 42.36 241 ALA B C 1
ATOM 5987 O O . ALA B 1 261 ? 147.390 120.100 63.844 1.00 43.14 241 ALA B O 1
ATOM 5989 N N . ILE B 1 262 ? 146.464 121.093 62.059 1.00 43.53 242 ILE B N 1
ATOM 5990 C CA . ILE B 1 262 ? 146.485 119.871 61.272 1.00 45.36 242 ILE B CA 1
ATOM 5991 C C . ILE B 1 262 ? 147.897 119.569 60.801 1.00 47.17 242 ILE B C 1
ATOM 5992 O O . ILE B 1 262 ? 148.381 118.449 60.969 1.00 47.24 242 ILE B O 1
ATOM 5997 N N . TYR B 1 263 ? 148.553 120.566 60.209 1.00 49.10 243 TYR B N 1
ATOM 5998 C CA . TYR B 1 263 ? 149.918 120.385 59.741 1.00 50.06 243 TYR B CA 1
ATOM 5999 C C . TYR B 1 263 ? 150.836 119.952 60.901 1.00 50.78 243 TYR B C 1
ATOM 6000 O O . TYR B 1 263 ? 151.778 119.175 60.713 1.00 51.04 243 TYR B O 1
ATOM 6009 N N . ASP B 1 264 ? 150.559 120.462 62.096 1.00 50.42 244 ASP B N 1
ATOM 6010 C CA . ASP B 1 264 ? 151.343 120.106 63.262 1.00 50.46 244 ASP B CA 1
ATOM 6011 C C . ASP B 1 264 ? 151.163 118.642 63.629 1.00 50.23 244 ASP B C 1
ATOM 6012 O O . ASP B 1 264 ? 152.031 118.053 64.256 1.00 51.51 244 ASP B O 1
ATOM 6017 N N . ILE B 1 265 ? 150.035 118.052 63.261 1.00 49.26 245 ILE B N 1
ATOM 6018 C CA . ILE B 1 265 ? 149.807 116.647 63.570 1.00 48.67 245 ILE B CA 1
ATOM 6019 C C . ILE B 1 265 ? 150.627 115.840 62.578 1.00 49.00 245 ILE B C 1
ATOM 6020 O O . ILE B 1 265 ? 151.377 114.947 62.953 1.00 48.94 245 ILE B O 1
ATOM 6025 N N . ILE B 1 266 ? 150.485 116.182 61.303 1.00 50.12 246 ILE B N 1
ATOM 6026 C CA . ILE B 1 266 ? 151.184 115.495 60.222 1.00 51.43 246 ILE B CA 1
ATOM 6027 C C . ILE B 1 266 ? 152.707 115.404 60.370 1.00 52.41 246 ILE B C 1
ATOM 6028 O O . ILE B 1 266 ? 153.318 114.449 59.893 1.00 51.83 246 ILE B O 1
ATOM 6033 N N . ASN B 1 267 ? 153.317 116.395 61.015 1.00 53.60 247 ASN B N 1
ATOM 6034 C CA . ASN B 1 267 ? 154.767 116.408 61.203 1.00 55.37 247 ASN B CA 1
ATOM 6035 C C . ASN B 1 267 ? 155.326 115.470 62.256 1.00 55.58 247 ASN B C 1
ATOM 6036 O O . ASN B 1 267 ? 156.293 114.747 61.992 1.00 55.27 247 ASN B O 1
ATOM 6041 N N . LYS B 1 268 ? 154.746 115.486 63.453 1.00 55.84 248 LYS B N 1
ATOM 6042 C CA . LYS B 1 268 ? 155.239 114.612 64.506 1.00 56.20 248 LYS B CA 1
ATOM 6043 C C . LYS B 1 268 ? 155.615 113.275 63.879 1.00 56.14 248 LYS B C 1
ATOM 6044 O O . LYS B 1 268 ? 154.767 112.595 63.304 1.00 57.20 248 LYS B O 1
ATOM 6050 N N . PRO B 1 269 ? 156.902 112.897 63.946 1.00 55.40 249 PRO B N 1
ATOM 6051 C CA . PRO B 1 269 ? 157.285 111.615 63.351 1.00 54.87 249 PRO B CA 1
ATOM 6052 C C . PRO B 1 269 ? 156.363 110.506 63.856 1.00 54.08 249 PRO B C 1
ATOM 6053 O O . PRO B 1 269 ? 155.931 110.514 65.001 1.00 53.69 249 PRO B O 1
ATOM 6057 N N . ILE B 1 270 ? 156.058 109.556 62.990 1.00 53.40 250 ILE B N 1
ATOM 6058 C CA . ILE B 1 270 ? 155.163 108.479 63.354 1.00 53.44 250 ILE B CA 1
ATOM 6059 C C . ILE B 1 270 ? 155.431 107.915 64.744 1.00 53.13 250 ILE B C 1
ATOM 6060 O O . ILE B 1 270 ? 154.504 107.548 65.456 1.00 53.69 250 ILE B O 1
ATOM 6065 N N . VAL B 1 271 ? 156.694 107.855 65.141 1.00 52.85 251 VAL B N 1
ATOM 6066 C CA . VAL B 1 271 ? 157.026 107.306 66.452 1.00 53.07 251 VAL B CA 1
ATOM 6067 C C . VAL B 1 271 ? 156.621 108.265 67.555 1.00 54.65 251 VAL B C 1
ATOM 6068 O O . VAL B 1 271 ? 156.260 107.854 68.658 1.00 54.97 251 VAL B O 1
ATOM 6072 N N . SER B 1 272 ? 156.675 109.551 67.243 1.00 56.44 252 SER B N 1
ATOM 6073 C CA . SER B 1 272 ? 156.336 110.573 68.206 1.00 58.32 252 SER B CA 1
ATOM 6074 C C . SER B 1 272 ? 155.088 110.229 68.997 1.00 59.18 252 SER B C 1
ATOM 6075 O O . SER B 1 272 ? 154.980 110.596 70.160 1.00 59.68 252 SER B O 1
ATOM 6078 N N . PHE B 1 273 ? 154.135 109.529 68.398 1.00 60.39 253 PHE B N 1
ATOM 6079 C CA . PHE B 1 273 ? 152.952 109.229 69.177 1.00 63.05 253 PHE B CA 1
ATOM 6080 C C . PHE B 1 273 ? 152.544 107.786 69.331 1.00 62.10 253 PHE B C 1
ATOM 6081 O O . PHE B 1 273 ? 152.827 106.939 68.490 1.00 61.83 253 PHE B O 1
ATOM 6089 N N . ASP B 1 274 ? 151.889 107.538 70.459 1.00 61.74 254 ASP B N 1
ATOM 6090 C CA . ASP B 1 274 ? 151.389 106.229 70.855 1.00 61.11 254 ASP B CA 1
ATOM 6091 C C . ASP B 1 274 ? 150.382 105.664 69.867 1.00 59.70 254 ASP B C 1
ATOM 6092 O O . ASP B 1 274 ? 149.445 106.340 69.465 1.00 59.78 254 ASP B O 1
ATOM 6097 N N . LEU B 1 275 ? 150.572 104.412 69.485 1.00 57.88 255 LEU B N 1
ATOM 6098 C CA . LEU B 1 275 ? 149.658 103.774 68.563 1.00 56.48 255 LEU B CA 1
ATOM 6099 C C . LEU B 1 275 ? 149.399 102.363 69.049 1.00 56.00 255 LEU B C 1
ATOM 6100 O O . LEU B 1 275 ? 149.067 101.469 68.276 1.00 58.88 255 LEU B O 1
ATOM 6105 N N . THR B 1 276 ? 149.558 102.178 70.351 1.00 53.75 256 THR B N 1
ATOM 6106 C CA . THR B 1 276 ? 149.341 100.888 70.975 1.00 51.69 256 THR B CA 1
ATOM 6107 C C . THR B 1 276 ? 147.960 100.894 71.595 1.00 50.96 256 THR B C 1
ATOM 6108 O O . THR B 1 276 ? 147.544 99.912 72.213 1.00 51.19 256 THR B O 1
ATOM 6112 N N . THR B 1 277 ? 147.262 102.020 71.437 1.00 49.19 257 THR B N 1
ATOM 6113 C CA . THR B 1 277 ? 145.905 102.191 71.961 1.00 45.53 257 THR B CA 1
ATOM 6114 C C . THR B 1 277 ? 145.009 102.603 70.808 1.00 43.63 257 THR B C 1
ATOM 6115 O O . THR B 1 277 ? 145.478 103.162 69.824 1.00 43.14 257 THR B O 1
ATOM 6119 N N . ARG B 1 278 ? 143.720 102.325 70.923 1.00 42.29 258 ARG B N 1
ATOM 6120 C CA . ARG B 1 278 ? 142.798 102.686 69.866 1.00 41.41 258 ARG B CA 1
ATOM 6121 C C . ARG B 1 278 ? 142.726 104.211 69.809 1.00 41.16 258 ARG B C 1
ATOM 6122 O O . ARG B 1 278 ? 142.743 104.795 68.726 1.00 41.78 258 ARG B O 1
ATOM 6130 N N . ARG B 1 279 ? 142.684 104.856 70.971 1.00 40.05 259 ARG B N 1
ATOM 6131 C CA . ARG B 1 279 ? 142.628 106.316 71.021 1.00 39.95 259 ARG B CA 1
ATOM 6132 C C . ARG B 1 279 ? 143.873 106.974 70.453 1.00 39.44 259 ARG B C 1
ATOM 6133 O O . ARG B 1 279 ? 143.815 108.036 69.849 1.00 38.44 259 ARG B O 1
ATOM 6141 N N . GLY B 1 280 ? 145.013 106.353 70.689 1.00 40.59 260 GLY B N 1
ATOM 6142 C CA . GLY B 1 280 ? 146.261 106.913 70.214 1.00 41.08 260 GLY B CA 1
ATOM 6143 C C . GLY B 1 280 ? 146.218 107.358 68.769 1.00 40.67 260 GLY B C 1
ATOM 6144 O O . GLY B 1 280 ? 146.703 108.442 68.430 1.00 40.43 260 GLY B O 1
ATOM 6145 N N . MET B 1 281 ? 145.642 106.529 67.908 1.00 39.65 261 MET B N 1
ATOM 6146 C CA . MET B 1 281 ? 145.587 106.898 66.517 1.00 39.40 261 MET B CA 1
ATOM 6147 C C . MET B 1 281 ? 144.459 107.870 66.173 1.00 39.39 261 MET B C 1
ATOM 6148 O O . MET B 1 281 ? 144.195 108.122 65.004 1.00 40.85 261 MET B O 1
ATOM 6153 N N . ALA B 1 282 ? 143.809 108.446 67.180 1.00 38.23 262 ALA B N 1
ATOM 6154 C CA . ALA B 1 282 ? 142.743 109.397 66.900 1.00 37.73 262 ALA B CA 1
ATOM 6155 C C . ALA B 1 282 ? 143.316 110.621 66.185 1.00 38.43 262 ALA B C 1
ATOM 6156 O O . ALA B 1 282 ? 143.000 110.849 65.021 1.00 39.73 262 ALA B O 1
ATOM 6158 N N . PRO B 1 283 ? 144.196 111.405 66.851 1.00 38.21 263 PRO B N 1
ATOM 6159 C CA . PRO B 1 283 ? 144.768 112.597 66.203 1.00 37.24 263 PRO B CA 1
ATOM 6160 C C . PRO B 1 283 ? 145.171 112.391 64.744 1.00 36.58 263 PRO B C 1
ATOM 6161 O O . PRO B 1 283 ? 144.762 113.137 63.858 1.00 36.84 263 PRO B O 1
ATOM 6165 N N . LEU B 1 284 ? 145.960 111.363 64.490 1.00 36.98 264 LEU B N 1
ATOM 6166 C CA . LEU B 1 284 ? 146.393 111.084 63.133 1.00 37.86 264 LEU B CA 1
ATOM 6167 C C . LEU B 1 284 ? 145.199 110.696 62.226 1.00 37.25 264 LEU B C 1
ATOM 6168 O O . LEU B 1 284 ? 145.083 111.186 61.104 1.00 37.29 264 LEU B O 1
ATOM 6173 N N . ALA B 1 285 ? 144.320 109.820 62.714 1.00 34.86 265 ALA B N 1
ATOM 6174 C CA . ALA B 1 285 ? 143.154 109.389 61.946 1.00 33.08 265 ALA B CA 1
ATOM 6175 C C . ALA B 1 285 ? 142.307 110.579 61.549 1.00 32.83 265 ALA B C 1
ATOM 6176 O O . ALA B 1 285 ? 141.960 110.741 60.377 1.00 34.45 265 ALA B O 1
ATOM 6178 N N . PHE B 1 286 ? 141.960 111.414 62.521 1.00 31.55 266 PHE B N 1
ATOM 6179 C CA . PHE B 1 286 ? 141.144 112.586 62.225 1.00 30.16 266 PHE B CA 1
ATOM 6180 C C . PHE B 1 286 ? 141.858 113.510 61.258 1.00 28.52 266 PHE B C 1
ATOM 6181 O O . PHE B 1 286 ? 141.233 114.096 60.379 1.00 28.56 266 PHE B O 1
ATOM 6189 N N . ALA B 1 287 ? 143.165 113.651 61.431 1.00 26.39 267 ALA B N 1
ATOM 6190 C CA . ALA B 1 287 ? 143.940 114.511 60.553 1.00 25.95 267 ALA B CA 1
ATOM 6191 C C . ALA B 1 287 ? 143.878 114.055 59.085 1.00 25.53 267 ALA B C 1
ATOM 6192 O O . ALA B 1 287 ? 143.529 114.843 58.196 1.00 23.22 267 ALA B O 1
ATOM 6194 N N . LEU B 1 288 ? 144.223 112.786 58.843 1.00 26.11 268 LEU B N 1
ATOM 6195 C CA . LEU B 1 288 ? 144.209 112.213 57.500 1.00 26.73 268 LEU B CA 1
ATOM 6196 C C . LEU B 1 288 ? 142.848 112.421 56.888 1.00 27.18 268 LEU B C 1
ATOM 6197 O O . LEU B 1 288 ? 142.731 112.767 55.714 1.00 27.61 268 LEU B O 1
ATOM 6202 N N . ALA B 1 289 ? 141.815 112.204 57.692 1.00 26.76 269 ALA B N 1
ATOM 6203 C CA . ALA B 1 289 ? 140.439 112.391 57.240 1.00 26.37 269 ALA B CA 1
ATOM 6204 C C . ALA B 1 289 ? 140.154 113.878 56.936 1.00 26.03 269 ALA B C 1
ATOM 6205 O O . ALA B 1 289 ? 139.438 114.218 55.994 1.00 24.60 269 ALA B O 1
ATOM 6207 N N . ALA B 1 290 ? 140.746 114.749 57.745 1.00 27.29 270 ALA B N 1
ATOM 6208 C CA . ALA B 1 290 ? 140.600 116.191 57.613 1.00 29.03 270 ALA B CA 1
ATOM 6209 C C . ALA B 1 290 ? 141.295 116.756 56.370 1.00 30.06 270 ALA B C 1
ATOM 6210 O O . ALA B 1 290 ? 140.925 117.823 55.877 1.00 30.57 270 ALA B O 1
ATOM 6212 N N . LEU B 1 291 ? 142.297 116.034 55.870 1.00 30.03 271 LEU B N 1
ATOM 6213 C CA . LEU B 1 291 ? 143.066 116.468 54.709 1.00 29.28 271 LEU B CA 1
ATOM 6214 C C . LEU B 1 291 ? 142.528 115.964 53.382 1.00 29.54 271 LEU B C 1
ATOM 6215 O O . LEU B 1 291 ? 142.773 116.579 52.337 1.00 29.89 271 LEU B O 1
ATOM 6220 N N . SER B 1 292 ? 141.815 114.836 53.415 1.00 28.83 272 SER B N 1
ATOM 6221 C CA . SER B 1 292 ? 141.282 114.209 52.192 1.00 28.39 272 SER B CA 1
ATOM 6222 C C . SER B 1 292 ? 139.760 114.280 52.051 1.00 27.97 272 SER B C 1
ATOM 6223 O O . SER B 1 292 ? 139.219 114.331 50.942 1.00 24.74 272 SER B O 1
ATOM 6226 N N . GLY B 1 293 ? 139.080 114.262 53.190 1.00 28.45 273 GLY B N 1
ATOM 6227 C CA . GLY B 1 293 ? 137.636 114.328 53.180 1.00 27.60 273 GLY B CA 1
ATOM 6228 C C . GLY B 1 293 ? 137.036 112.955 53.005 1.00 26.95 273 GLY B C 1
ATOM 6229 O O . GLY B 1 293 ? 135.887 112.818 52.615 1.00 28.97 273 GLY B O 1
ATOM 6230 N N . ARG B 1 294 ? 137.805 111.917 53.275 1.00 25.86 274 ARG B N 1
ATOM 6231 C CA . ARG B 1 294 ? 137.243 110.597 53.129 1.00 26.37 274 ARG B CA 1
ATOM 6232 C C . ARG B 1 294 ? 136.573 110.222 54.433 1.00 26.74 274 ARG B C 1
ATOM 6233 O O . ARG B 1 294 ? 136.828 110.832 55.472 1.00 25.34 274 ARG B O 1
ATOM 6241 N N . ARG B 1 295 ? 135.701 109.224 54.373 1.00 28.00 275 ARG B N 1
ATOM 6242 C CA . ARG B 1 295 ? 134.979 108.784 55.552 1.00 29.26 275 ARG B CA 1
ATOM 6243 C C . ARG B 1 29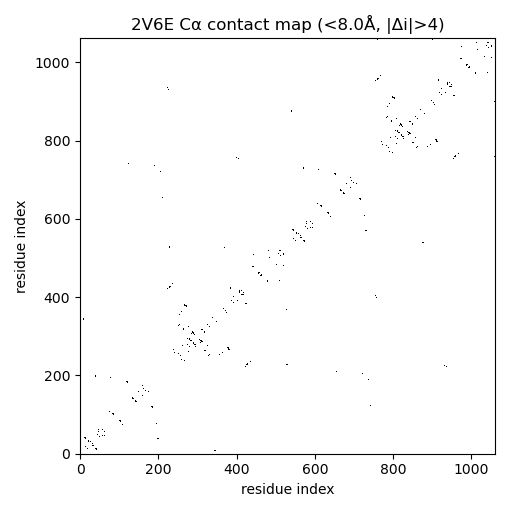5 ? 135.904 107.976 56.439 1.00 30.61 275 ARG B C 1
ATOM 6244 O O . ARG B 1 295 ? 136.856 107.370 55.948 1.00 31.09 275 ARG B O 1
ATOM 6252 N N . MET B 1 296 ? 135.626 107.965 57.741 1.00 31.81 276 MET B N 1
ATOM 6253 C CA . MET B 1 296 ? 136.446 107.215 58.686 1.00 32.36 276 MET B CA 1
ATOM 6254 C C . MET B 1 296 ? 136.768 105.821 58.163 1.00 33.49 276 MET B C 1
ATOM 6255 O O . MET B 1 296 ? 137.928 105.486 57.962 1.00 33.12 276 MET B O 1
ATOM 6260 N N . ILE B 1 297 ? 135.744 105.010 57.927 1.00 34.89 277 ILE B N 1
ATOM 6261 C CA . ILE B 1 297 ? 135.986 103.667 57.429 1.00 37.33 277 ILE B CA 1
ATOM 6262 C C . ILE B 1 297 ? 136.891 103.658 56.194 1.00 38.38 277 ILE B C 1
ATOM 6263 O O . ILE B 1 297 ? 137.818 102.849 56.093 1.00 39.76 277 ILE B O 1
ATOM 6268 N N . GLU B 1 298 ? 136.632 104.564 55.259 1.00 39.04 278 GLU B N 1
ATOM 6269 C CA . GLU B 1 298 ? 137.433 104.647 54.037 1.00 38.73 278 GLU B CA 1
ATOM 6270 C C . GLU B 1 298 ? 138.923 104.792 54.375 1.00 38.22 278 GLU B C 1
ATOM 6271 O O . GLU B 1 298 ? 139.775 104.131 53.770 1.00 37.86 278 GLU B O 1
ATOM 6277 N N . ILE B 1 299 ? 139.228 105.651 55.345 1.00 36.53 279 ILE B N 1
ATOM 6278 C CA . ILE B 1 299 ? 140.602 105.873 55.765 1.00 35.82 279 ILE B CA 1
ATOM 6279 C C . ILE B 1 299 ? 141.137 104.643 56.488 1.00 37.64 279 ILE B C 1
ATOM 6280 O O . ILE B 1 299 ? 142.107 104.016 56.069 1.00 37.15 279 ILE B O 1
ATOM 6285 N N . MET B 1 300 ? 140.481 104.301 57.584 1.00 39.61 280 MET B N 1
ATOM 6286 C CA . MET B 1 300 ? 140.875 103.170 58.398 1.00 41.18 280 MET B CA 1
ATOM 6287 C C . MET B 1 300 ? 140.855 101.793 57.759 1.00 42.98 280 MET B C 1
ATOM 6288 O O . MET B 1 300 ? 141.612 100.937 58.194 1.00 46.19 280 MET B O 1
ATOM 6293 N N . LEU B 1 301 ? 140.047 101.543 56.731 1.00 42.84 281 LEU B N 1
ATOM 6294 C CA . LEU B 1 301 ? 140.009 100.168 56.227 1.00 44.38 281 LEU B CA 1
ATOM 6295 C C . LEU B 1 301 ? 139.962 99.793 54.746 1.00 44.89 281 LEU B C 1
ATOM 6296 O O . LEU B 1 301 ? 140.847 99.095 54.258 1.00 45.54 281 LEU B O 1
ATOM 6301 N N . GLN B 1 302 ? 138.926 100.220 54.035 1.00 45.59 282 GLN B N 1
ATOM 6302 C CA . GLN B 1 302 ? 138.781 99.834 52.638 1.00 45.95 282 GLN B CA 1
ATOM 6303 C C . GLN B 1 302 ? 139.168 100.868 51.595 1.00 45.63 282 GLN B C 1
ATOM 6304 O O . GLN B 1 302 ? 138.965 100.646 50.402 1.00 44.55 282 GLN B O 1
ATOM 6310 N N . GLY B 1 303 ? 139.709 101.998 52.030 1.00 45.81 283 GLY B N 1
ATOM 6311 C CA . GLY B 1 303 ? 140.112 103.016 51.078 1.00 46.66 283 GLY B CA 1
ATOM 6312 C C . GLY B 1 303 ? 141.404 102.616 50.396 1.00 47.75 283 GLY B C 1
ATOM 6313 O O . GLY B 1 303 ? 142.226 101.919 50.988 1.00 49.09 283 GLY B O 1
ATOM 6314 N N . GLU B 1 304 ? 141.590 103.031 49.148 1.00 47.83 284 GLU B N 1
ATOM 6315 C CA . GLU B 1 304 ? 142.815 102.702 48.424 1.00 48.83 284 GLU B CA 1
ATOM 6316 C C . GLU B 1 304 ? 143.266 103.883 47.584 1.00 47.20 284 GLU B C 1
ATOM 6317 O O . GLU B 1 304 ? 142.586 104.283 46.632 1.00 47.98 284 GLU B O 1
ATOM 6323 N N . PHE B 1 305 ? 144.425 104.433 47.935 1.00 44.51 285 PHE B N 1
ATOM 6324 C CA . PHE B 1 305 ? 144.948 105.604 47.243 1.00 42.53 285 PHE B CA 1
ATOM 6325 C C . PHE B 1 305 ? 146.306 105.432 46.578 1.00 43.01 285 PHE B C 1
ATOM 6326 O O . PHE B 1 305 ? 147.107 104.570 46.959 1.00 45.44 285 PHE B O 1
ATOM 6334 N N . SER B 1 306 ? 146.558 106.282 45.588 1.00 41.30 286 SER B N 1
ATOM 6335 C CA . SER B 1 306 ? 147.822 106.295 44.864 1.00 40.43 286 SER B CA 1
ATOM 6336 C C . SER B 1 306 ? 147.977 107.735 44.368 1.00 39.86 286 SER B C 1
ATOM 6337 O O . SER B 1 306 ? 147.046 108.304 43.798 1.00 39.84 286 SER B O 1
ATOM 6340 N N . VAL B 1 307 ? 149.139 108.332 44.610 1.00 38.53 287 VAL B N 1
ATOM 6341 C CA . VAL B 1 307 ? 149.370 109.719 44.221 1.00 37.83 287 VAL B CA 1
ATOM 6342 C C . VAL B 1 307 ? 149.008 110.010 42.778 1.00 36.89 287 VAL B C 1
ATOM 6343 O O . VAL B 1 307 ? 149.018 109.110 41.950 1.00 38.10 287 VAL B O 1
ATOM 6347 N N . ALA B 1 308 ? 148.691 111.272 42.489 1.00 35.60 288 ALA B N 1
ATOM 6348 C CA . ALA B 1 308 ? 148.322 111.709 41.144 1.00 35.25 288 ALA B CA 1
ATOM 6349 C C . ALA B 1 308 ? 148.886 113.091 40.854 1.00 35.56 288 ALA B C 1
ATOM 6350 O O . ALA B 1 308 ? 148.864 113.561 39.714 1.00 36.68 288 ALA B O 1
ATOM 6352 N N . GLY B 1 309 ? 149.383 113.750 41.890 1.00 35.26 289 GLY B N 1
ATOM 6353 C CA . GLY B 1 309 ? 149.938 115.078 41.719 1.00 34.32 289 GLY B CA 1
ATOM 6354 C C . GLY B 1 309 ? 150.265 115.597 43.095 1.00 34.41 289 GLY B C 1
ATOM 6355 O O . GLY B 1 309 ? 150.084 114.880 44.067 1.00 34.73 289 GLY B O 1
ATOM 6356 N N . LYS B 1 310 ? 150.742 116.831 43.193 1.00 34.82 290 LYS B N 1
ATOM 6357 C CA . LYS B 1 310 ? 151.083 117.390 44.493 1.00 35.65 290 LYS B CA 1
ATOM 6358 C C . LYS B 1 310 ? 149.885 117.372 45.435 1.00 35.77 290 LYS B C 1
ATOM 6359 O O . LYS B 1 310 ? 150.003 116.961 46.588 1.00 34.73 290 LYS B O 1
ATOM 6365 N N . TYR B 1 311 ? 148.731 117.803 44.936 1.00 36.59 291 TYR B N 1
ATOM 6366 C CA . TYR B 1 311 ? 147.537 117.863 45.758 1.00 37.69 291 TYR B CA 1
ATOM 6367 C C . TYR B 1 311 ? 146.401 116.929 45.335 1.00 38.00 291 TYR B C 1
ATOM 6368 O O . TYR B 1 311 ? 145.335 116.937 45.944 1.00 39.20 291 TYR B O 1
ATOM 6377 N N . THR B 1 312 ? 146.613 116.118 44.303 1.00 37.15 292 THR B N 1
ATOM 6378 C CA . THR B 1 312 ? 145.568 115.185 43.892 1.00 35.90 292 THR B CA 1
ATOM 6379 C C . THR B 1 312 ? 145.999 113.738 44.043 1.00 33.90 292 THR B C 1
ATOM 6380 O O . THR B 1 312 ? 147.155 113.398 43.838 1.00 33.32 292 THR B O 1
ATOM 6384 N N . VAL B 1 313 ? 145.047 112.900 44.432 1.00 33.16 293 VAL B N 1
ATOM 6385 C CA . VAL B 1 313 ? 145.279 111.477 44.621 1.00 33.41 293 VAL B CA 1
ATOM 6386 C C . VAL B 1 313 ? 144.086 110.686 44.091 1.00 34.45 293 VAL B C 1
ATOM 6387 O O . VAL B 1 313 ? 142.953 111.143 44.143 1.00 35.48 293 VAL B O 1
ATOM 6391 N N . THR B 1 314 ? 144.339 109.503 43.558 1.00 35.03 294 THR B N 1
ATOM 6392 C CA . THR B 1 314 ? 143.257 108.699 43.039 1.00 36.27 294 THR B CA 1
ATOM 6393 C C . THR B 1 314 ? 142.752 107.805 44.158 1.00 37.07 294 THR B C 1
ATOM 6394 O O . THR B 1 314 ? 143.532 107.290 44.965 1.00 36.27 294 THR B O 1
ATOM 6398 N N . PHE B 1 315 ? 141.437 107.628 44.193 1.00 38.23 295 PHE B N 1
ATOM 6399 C CA . PHE B 1 315 ? 140.779 106.859 45.243 1.00 39.83 295 PHE B CA 1
ATOM 6400 C C . PHE B 1 315 ? 139.843 105.744 44.758 1.00 40.33 295 PHE B C 1
ATOM 6401 O O . PHE B 1 315 ? 139.141 105.894 43.759 1.00 42.37 295 PHE B O 1
ATOM 6409 N N . LEU B 1 316 ? 139.845 104.622 45.465 1.00 40.03 296 LEU B N 1
ATOM 6410 C CA . LEU B 1 316 ? 138.955 103.502 45.142 1.00 40.87 296 LEU B CA 1
ATOM 6411 C C . LEU B 1 316 ? 138.343 103.030 46.451 1.00 40.66 296 LEU B C 1
ATOM 6412 O O . LEU B 1 316 ? 138.886 103.300 47.519 1.00 42.19 296 LEU B O 1
ATOM 6417 N N . GLY B 1 317 ? 137.223 102.322 46.379 1.00 39.85 297 GLY B N 1
ATOM 6418 C CA . GLY B 1 317 ? 136.597 101.846 47.596 1.00 39.68 297 GLY B CA 1
ATOM 6419 C C . GLY B 1 317 ? 135.648 102.827 48.278 1.00 39.48 297 GLY B C 1
ATOM 6420 O O . GLY B 1 317 ? 135.567 102.863 49.514 1.00 39.31 297 GLY B O 1
ATOM 6421 N N . GLN B 1 318 ? 134.938 103.633 47.486 1.00 38.35 298 GLN B N 1
ATOM 6422 C CA . GLN B 1 318 ? 133.963 104.572 48.032 1.00 37.54 298 GLN B CA 1
ATOM 6423 C C . GLN B 1 318 ? 132.960 103.734 48.843 1.00 38.15 298 GLN B C 1
ATOM 6424 O O . GLN B 1 318 ? 132.443 102.716 48.372 1.00 37.40 298 GLN B O 1
ATOM 6430 N N . ALA B 1 319 ? 132.694 104.149 50.072 1.00 38.09 299 ALA B N 1
ATOM 6431 C CA . ALA B 1 319 ? 131.763 103.413 50.905 1.00 38.55 299 ALA B CA 1
ATOM 6432 C C . ALA B 1 319 ? 130.317 103.839 50.677 1.00 39.32 299 ALA B C 1
ATOM 6433 O O . ALA B 1 319 ? 130.027 104.831 49.983 1.00 39.11 299 ALA B O 1
ATOM 6435 N N . LYS B 1 320 ? 129.406 103.085 51.279 1.00 39.14 300 LYS B N 1
ATOM 6436 C CA . LYS B 1 320 ? 127.987 103.389 51.180 1.00 39.68 300 LYS B CA 1
ATOM 6437 C C . LYS B 1 320 ? 127.384 103.246 49.804 1.00 42.08 300 LYS B C 1
ATOM 6438 O O . LYS B 1 320 ? 126.256 103.663 49.592 1.00 41.83 300 LYS B O 1
ATOM 6444 N N . LYS B 1 321 ? 128.116 102.688 48.853 1.00 46.42 301 LYS B N 1
ATOM 6445 C CA . LYS B 1 321 ? 127.529 102.509 47.540 1.00 50.90 301 LYS B CA 1
ATOM 6446 C C . LYS B 1 321 ? 126.731 101.227 47.612 1.00 56.40 301 LYS B C 1
ATOM 6447 O O . LYS B 1 321 ? 127.232 100.207 48.080 1.00 57.71 301 LYS B O 1
ATOM 6453 N N . ARG B 1 322 ? 125.471 101.288 47.205 1.00 62.49 302 ARG B N 1
ATOM 6454 C CA . ARG B 1 322 ? 124.652 100.095 47.199 1.00 68.20 302 ARG B CA 1
ATOM 6455 C C . ARG B 1 322 ? 125.168 99.430 45.951 1.00 73.34 302 ARG B C 1
ATOM 6456 O O . ARG B 1 322 ? 124.711 99.717 44.847 1.00 75.20 302 ARG B O 1
ATOM 6464 N N . SER B 1 323 ? 126.161 98.571 46.144 1.00 78.51 303 SER B N 1
ATOM 6465 C CA . SER B 1 323 ? 126.826 97.848 45.066 1.00 82.81 303 SER B CA 1
ATOM 6466 C C . SER B 1 323 ? 126.414 98.154 43.630 1.00 85.37 303 SER B C 1
ATOM 6467 O O . SER B 1 323 ? 125.294 97.884 43.196 1.00 84.86 303 SER B O 1
ATOM 6470 N N . GLU B 1 324 ? 127.350 98.751 42.909 1.00 87.97 304 GLU B N 1
ATOM 6471 C CA . GLU B 1 324 ? 127.182 99.065 41.501 1.00 90.01 304 GLU B CA 1
ATOM 6472 C C . GLU B 1 324 ? 127.908 97.839 40.953 1.00 90.78 304 GLU B C 1
ATOM 6473 O O . GLU B 1 324 ? 127.733 97.435 39.802 1.00 90.78 304 GLU B O 1
ATOM 6479 N N . ASP B 1 325 ? 128.709 97.266 41.858 1.00 91.37 305 ASP B N 1
ATOM 6480 C CA . ASP B 1 325 ? 129.582 96.102 41.656 1.00 91.10 305 ASP B CA 1
ATOM 6481 C C . ASP B 1 325 ? 130.980 96.668 41.399 1.00 90.09 305 ASP B C 1
ATOM 6482 O O . ASP B 1 325 ? 131.976 96.260 42.014 1.00 89.46 305 ASP B O 1
ATOM 6484 N N . LYS B 1 326 ? 131.006 97.650 40.503 1.00 88.24 306 LYS B N 1
ATOM 6485 C CA . LYS B 1 326 ? 132.209 98.332 40.064 1.00 85.72 306 LYS B CA 1
ATOM 6486 C C . LYS B 1 326 ? 133.135 98.906 41.136 1.00 84.16 306 LYS B C 1
ATOM 6487 O O . LYS B 1 326 ? 132.695 99.521 42.113 1.00 84.50 306 LYS B O 1
ATOM 6489 N N . GLY B 1 327 ? 134.430 98.688 40.921 1.00 81.70 307 GLY B N 1
ATOM 6490 C CA . GLY B 1 327 ? 135.449 99.213 41.804 1.00 77.62 307 GLY B CA 1
ATOM 6491 C C . GLY B 1 327 ? 136.027 100.412 41.067 1.00 74.87 307 GLY B C 1
ATOM 6492 O O . GLY B 1 327 ? 137.192 100.419 40.671 1.00 74.89 307 GLY B O 1
ATOM 6493 N N . ILE B 1 328 ? 135.187 101.423 40.862 1.00 71.64 308 ILE B N 1
ATOM 6494 C CA . ILE B 1 328 ? 135.577 102.645 40.168 1.00 69.37 308 ILE B CA 1
ATOM 6495 C C . ILE B 1 328 ? 136.521 103.528 40.992 1.00 67.34 308 ILE B C 1
ATOM 6496 O O . ILE B 1 328 ? 136.551 103.452 42.219 1.00 67.24 308 ILE B O 1
ATOM 6501 N N . SER B 1 329 ? 137.285 104.374 40.310 1.00 64.63 309 SER B N 1
ATOM 6502 C CA . SER B 1 329 ? 138.209 105.275 40.985 1.00 61.53 309 SER B CA 1
ATOM 6503 C C . SER B 1 329 ? 137.844 106.714 40.682 1.00 59.26 309 SER B C 1
ATOM 6504 O O . SER B 1 329 ? 137.469 107.047 39.561 1.00 59.19 309 SER B O 1
ATOM 6507 N N . ARG B 1 330 ? 137.973 107.565 41.689 1.00 56.59 310 ARG B N 1
ATOM 6508 C CA . ARG B 1 330 ? 137.660 108.976 41.548 1.00 53.74 310 ARG B CA 1
ATOM 6509 C C . ARG B 1 330 ? 138.896 109.773 41.947 1.00 50.71 310 ARG B C 1
ATOM 6510 O O . ARG B 1 330 ? 139.577 109.427 42.906 1.00 48.99 310 ARG B O 1
ATOM 6518 N N . LYS B 1 331 ? 139.197 110.825 41.199 1.00 48.37 311 LYS B N 1
ATOM 6519 C CA . LYS B 1 331 ? 140.345 111.668 41.509 1.00 45.74 311 LYS B CA 1
ATOM 6520 C C . LYS B 1 331 ? 139.882 112.687 42.549 1.00 44.39 311 LYS B C 1
ATOM 6521 O O . LYS B 1 331 ? 138.919 113.430 42.324 1.00 44.06 311 LYS B O 1
ATOM 6527 N N . ILE B 1 332 ? 140.570 112.713 43.689 1.00 42.72 312 ILE B N 1
ATOM 6528 C CA . ILE B 1 332 ? 140.227 113.607 44.792 1.00 40.94 312 ILE B CA 1
ATOM 6529 C C . ILE B 1 332 ? 141.348 114.548 45.195 1.00 39.52 312 ILE B C 1
ATOM 6530 O O . ILE B 1 332 ? 142.515 114.298 44.919 1.00 39.29 312 ILE B O 1
ATOM 6535 N N . TYR B 1 333 ? 140.986 115.625 45.878 1.00 38.84 313 TYR B N 1
ATOM 6536 C CA . TYR B 1 333 ? 141.967 116.582 46.350 1.00 38.71 313 TYR B CA 1
ATOM 6537 C C . TYR B 1 333 ? 142.581 116.111 47.664 1.00 39.27 313 TYR B C 1
ATOM 6538 O O . TYR B 1 333 ? 142.014 115.290 48.373 1.00 38.98 313 TYR B O 1
ATOM 6547 N N . THR B 1 334 ? 143.759 116.640 47.967 1.00 40.73 314 THR B N 1
ATOM 6548 C CA . THR B 1 334 ? 144.494 116.358 49.197 1.00 41.35 314 THR B CA 1
ATOM 6549 C C . THR B 1 334 ? 144.993 117.721 49.650 1.00 42.35 314 THR B C 1
ATOM 6550 O O . THR B 1 334 ? 145.517 118.471 48.835 1.00 41.05 314 THR B O 1
ATOM 6554 N N . LEU B 1 335 ? 144.845 118.051 50.928 1.00 44.55 315 LEU B N 1
ATOM 6555 C CA . LEU B 1 335 ? 145.279 119.365 51.393 1.00 46.56 315 LEU B CA 1
ATOM 6556 C C . LEU B 1 335 ? 146.756 119.545 51.795 1.00 49.23 315 LEU B C 1
ATOM 6557 O O . LEU B 1 335 ? 147.131 120.539 52.417 1.00 50.82 315 LEU B O 1
ATOM 6562 N N . CYS B 1 336 ? 147.590 118.582 51.428 1.00 50.97 316 CYS B N 1
ATOM 6563 C CA . CYS B 1 336 ? 149.021 118.669 51.660 1.00 54.23 316 CYS B CA 1
ATOM 6564 C C . CYS B 1 336 ? 149.644 117.607 50.773 1.00 53.92 316 CYS B C 1
ATOM 6565 O O . CYS B 1 336 ? 148.917 116.811 50.207 1.00 56.37 316 CYS B O 1
ATOM 6568 N N . ASP B 1 337 ? 150.968 117.581 50.642 1.00 52.38 317 ASP B N 1
ATOM 6569 C CA . ASP B 1 337 ? 151.609 116.610 49.755 1.00 50.13 317 ASP B CA 1
ATOM 6570 C C . ASP B 1 337 ? 150.898 115.261 49.720 1.00 47.83 317 ASP B C 1
ATOM 6571 O O . ASP B 1 337 ? 150.897 114.510 50.695 1.00 46.82 317 ASP B O 1
ATOM 6576 N N . ALA B 1 338 ? 150.281 114.980 48.575 1.00 46.10 318 ALA B N 1
ATOM 6577 C CA . ALA B 1 338 ? 149.513 113.753 48.367 1.00 44.33 318 ALA B CA 1
ATOM 6578 C C . ALA B 1 338 ? 150.348 112.511 48.567 1.00 42.62 318 ALA B C 1
ATOM 6579 O O . ALA B 1 338 ? 149.807 111.434 48.833 1.00 41.15 318 ALA B O 1
ATOM 6581 N N . THR B 1 339 ? 151.662 112.662 48.416 1.00 40.88 319 THR B N 1
ATOM 6582 C CA . THR B 1 339 ? 152.571 111.543 48.610 1.00 39.43 319 THR B CA 1
ATOM 6583 C C . THR B 1 339 ? 152.655 111.310 50.117 1.00 39.04 319 THR B C 1
ATOM 6584 O O . THR B 1 339 ? 152.436 110.186 50.604 1.00 38.75 319 THR B O 1
ATOM 6588 N N . LEU B 1 340 ? 152.948 112.383 50.851 1.00 37.68 320 LEU B N 1
ATOM 6589 C CA . LEU B 1 340 ? 153.039 112.316 52.302 1.00 37.11 320 LEU B CA 1
ATOM 6590 C C . LEU B 1 340 ? 151.742 111.738 52.818 1.00 38.15 320 LEU B C 1
ATOM 6591 O O . LEU B 1 340 ? 151.722 110.966 53.771 1.00 37.63 320 LEU B O 1
ATOM 6596 N N . PHE B 1 341 ? 150.649 112.121 52.171 1.00 40.14 321 PHE B N 1
ATOM 6597 C CA . PHE B 1 341 ? 149.339 111.623 52.557 1.00 40.87 321 PHE B CA 1
ATOM 6598 C C . PHE B 1 341 ? 149.268 110.104 52.426 1.00 41.85 321 PHE B C 1
ATOM 6599 O O . PHE B 1 341 ? 149.021 109.413 53.411 1.00 43.10 321 PHE B O 1
ATOM 6607 N N . VAL B 1 342 ? 149.489 109.581 51.220 1.00 41.68 322 VAL B N 1
ATOM 6608 C CA . VAL B 1 342 ? 149.396 108.137 51.029 1.00 41.03 322 VAL B CA 1
ATOM 6609 C C . VAL B 1 342 ? 150.309 107.332 51.944 1.00 40.77 322 VAL B C 1
ATOM 6610 O O . VAL B 1 342 ? 150.025 106.168 52.230 1.00 40.71 322 VAL B O 1
ATOM 6614 N N . SER B 1 343 ? 151.386 107.943 52.424 1.00 40.79 323 SER B N 1
ATOM 6615 C CA . SER B 1 343 ? 152.286 107.218 53.315 1.00 41.43 323 SER B CA 1
ATOM 6616 C C . SER B 1 343 ? 151.768 107.186 54.749 1.00 40.72 323 SER B C 1
ATOM 6617 O O . SER B 1 343 ? 151.911 106.175 55.432 1.00 41.22 323 SER B O 1
ATOM 6620 N N . LEU B 1 344 ? 151.152 108.274 55.205 1.00 39.97 324 LEU B N 1
ATOM 6621 C CA . LEU B 1 344 ? 150.610 108.309 56.558 1.00 40.12 324 LEU B CA 1
ATOM 6622 C C . LEU B 1 344 ? 149.434 107.364 56.680 1.00 40.62 324 LEU B C 1
ATOM 6623 O O . LEU B 1 344 ? 149.119 106.874 57.755 1.00 40.89 324 LEU B O 1
ATOM 6628 N N . VAL B 1 345 ? 148.771 107.109 55.567 1.00 42.10 325 VAL B N 1
ATOM 6629 C CA . VAL B 1 345 ? 147.636 106.211 55.585 1.00 42.77 325 VAL B CA 1
ATOM 6630 C C . VAL B 1 345 ? 148.196 104.791 55.632 1.00 44.36 325 VAL B C 1
ATOM 6631 O O . VAL B 1 345 ? 147.648 103.925 56.311 1.00 43.64 325 VAL B O 1
ATOM 6635 N N . ASN B 1 346 ? 149.296 104.556 54.918 1.00 46.62 326 ASN B N 1
ATOM 6636 C CA . ASN B 1 346 ? 149.910 103.235 54.906 1.00 49.15 326 ASN B CA 1
ATOM 6637 C C . ASN B 1 346 ? 150.568 102.981 56.239 1.00 49.68 326 ASN B C 1
ATOM 6638 O O . ASN B 1 346 ? 150.751 101.835 56.635 1.00 50.46 326 ASN B O 1
ATOM 6643 N N . GLU B 1 347 ? 150.914 104.057 56.936 1.00 50.18 327 GLU B N 1
ATOM 6644 C CA . GLU B 1 347 ? 151.529 103.939 58.250 1.00 51.20 327 GLU B CA 1
ATOM 6645 C C . GLU B 1 347 ? 150.459 103.556 59.248 1.00 50.92 327 GLU B C 1
ATOM 6646 O O . GLU B 1 347 ? 150.453 102.438 59.757 1.00 53.24 327 GLU B O 1
ATOM 6652 N N . LEU B 1 348 ? 149.550 104.489 59.512 1.00 48.86 328 LEU B N 1
ATOM 6653 C CA . LEU B 1 348 ? 148.459 104.275 60.452 1.00 47.06 328 LEU B CA 1
ATOM 6654 C C . LEU B 1 348 ? 147.861 102.869 60.342 1.00 47.66 328 LEU B C 1
ATOM 6655 O O . LEU B 1 348 ? 147.708 102.165 61.346 1.00 47.93 328 LEU B O 1
ATOM 6660 N N . ARG B 1 349 ? 147.543 102.459 59.117 1.00 47.81 329 ARG B N 1
ATOM 6661 C CA . ARG B 1 349 ? 146.942 101.152 58.870 1.00 48.17 329 ARG B CA 1
ATOM 6662 C C . ARG B 1 349 ? 147.731 99.973 59.407 1.00 49.65 329 ARG B C 1
ATOM 6663 O O . ARG B 1 349 ? 147.209 98.854 59.486 1.00 50.09 329 ARG B O 1
ATOM 6671 N N . SER B 1 350 ? 148.983 100.225 59.773 1.00 51.23 330 SER B N 1
ATOM 6672 C CA . SER B 1 350 ? 149.840 99.183 60.312 1.00 53.15 330 SER B CA 1
ATOM 6673 C C . SER B 1 350 ? 149.945 99.202 61.835 1.00 53.70 330 SER B C 1
ATOM 6674 O O . SER B 1 350 ? 149.414 98.311 62.510 1.00 54.06 330 SER B O 1
ATOM 6677 N N . CYS B 1 351 ? 150.620 100.219 62.368 1.00 54.06 331 CYS B N 1
ATOM 6678 C CA . CYS B 1 351 ? 150.827 100.324 63.811 1.00 56.31 331 CYS B CA 1
ATOM 6679 C C . CYS B 1 351 ? 149.759 99.619 64.647 1.00 55.07 331 CYS B C 1
ATOM 6680 O O . CYS B 1 351 ? 148.562 99.890 64.511 1.00 56.22 331 CYS B O 1
ATOM 6683 N N . PRO B 1 352 ? 150.209 98.734 65.558 1.00 53.30 332 PRO B N 1
ATOM 6684 C CA . PRO B 1 352 ? 149.501 97.876 66.507 1.00 52.86 332 PRO B CA 1
ATOM 6685 C C . PRO B 1 352 ? 148.005 98.046 66.572 1.00 53.53 332 PRO B C 1
ATOM 6686 O O . PRO B 1 352 ? 147.252 97.206 66.089 1.00 52.24 332 PRO B O 1
ATOM 6690 N N . ALA B 1 353 ? 147.593 99.144 67.190 1.00 55.29 333 ALA B N 1
ATOM 6691 C CA . ALA B 1 353 ? 146.196 99.481 67.371 1.00 55.96 333 ALA B CA 1
ATOM 6692 C C . ALA B 1 353 ? 145.317 99.130 66.186 1.00 56.85 333 ALA B C 1
ATOM 6693 O O . ALA B 1 353 ? 144.123 98.877 66.359 1.00 56.18 333 ALA B O 1
ATOM 6695 N N . ALA B 1 354 ? 145.900 99.099 64.990 1.00 57.30 334 ALA B N 1
ATOM 6696 C CA . ALA B 1 354 ? 145.137 98.799 63.785 1.00 58.42 334 ALA B CA 1
ATOM 6697 C C . ALA B 1 354 ? 145.280 97.382 63.199 1.00 59.79 334 ALA B C 1
ATOM 6698 O O . ALA B 1 354 ? 144.744 97.105 62.120 1.00 60.22 334 ALA B O 1
ATOM 6700 N N . ALA B 1 355 ? 145.972 96.484 63.900 1.00 60.98 335 ALA B N 1
ATOM 6701 C CA . ALA B 1 355 ? 146.169 95.116 63.403 1.00 61.52 335 ALA B CA 1
ATOM 6702 C C . ALA B 1 355 ? 145.062 94.106 63.734 1.00 61.98 335 ALA B C 1
ATOM 6703 O O . ALA B 1 355 ? 144.913 93.108 63.032 1.00 61.82 335 ALA B O 1
ATOM 6705 N N . ASP B 1 356 ? 144.301 94.355 64.798 1.00 62.76 336 ASP B N 1
ATOM 6706 C CA . ASP B 1 356 ? 143.209 93.463 65.202 1.00 64.78 336 ASP B CA 1
ATOM 6707 C C . ASP B 1 356 ? 142.155 93.358 64.103 1.00 64.99 336 ASP B C 1
ATOM 6708 O O . ASP B 1 356 ? 141.482 92.334 63.964 1.00 64.89 336 ASP B O 1
ATOM 6713 N N . PHE B 1 357 ? 142.022 94.443 63.340 1.00 64.85 337 PHE B N 1
ATOM 6714 C CA . PHE B 1 357 ? 141.038 94.581 62.266 1.00 63.67 337 PHE B CA 1
ATOM 6715 C C . PHE B 1 357 ? 140.630 93.346 61.482 1.00 63.70 337 PHE B C 1
ATOM 6716 O O . PHE B 1 357 ? 139.459 93.190 61.162 1.00 64.22 337 PHE B O 1
ATOM 6724 N N . ASP B 1 358 ? 141.573 92.471 61.161 1.00 63.64 338 ASP B N 1
ATOM 6725 C CA . ASP B 1 358 ? 141.226 91.273 60.405 1.00 63.56 338 ASP B CA 1
ATOM 6726 C C . ASP B 1 358 ? 140.388 90.301 61.227 1.00 62.81 338 ASP B C 1
ATOM 6727 O O . ASP B 1 358 ? 139.720 89.428 60.677 1.00 62.16 338 ASP B O 1
ATOM 6732 N N . GLU B 1 359 ? 140.424 90.454 62.546 1.00 62.81 339 GLU B N 1
ATOM 6733 C CA . GLU B 1 359 ? 139.647 89.595 63.430 1.00 62.83 339 GLU B CA 1
ATOM 6734 C C . GLU B 1 359 ? 138.422 90.328 63.960 1.00 61.41 339 GLU B C 1
ATOM 6735 O O . GLU B 1 359 ? 137.333 89.757 64.038 1.00 61.15 339 GLU B O 1
ATOM 6741 N N . VAL B 1 360 ? 138.602 91.592 64.330 1.00 59.50 340 VAL B N 1
ATOM 6742 C CA . VAL B 1 360 ? 137.494 92.399 64.825 1.00 57.50 340 VAL B CA 1
ATOM 6743 C C . VAL B 1 360 ? 136.315 92.227 63.871 1.00 56.94 340 VAL B C 1
ATOM 6744 O O . VAL B 1 360 ? 135.157 92.117 64.272 1.00 56.12 340 VAL B O 1
ATOM 6748 N N . ILE B 1 361 ? 136.643 92.198 62.592 1.00 56.56 341 ILE B N 1
ATOM 6749 C CA . ILE B 1 361 ? 135.667 92.044 61.545 1.00 56.47 341 ILE B CA 1
ATOM 6750 C C . ILE B 1 361 ? 134.831 90.777 61.683 1.00 56.93 341 ILE B C 1
ATOM 6751 O O . ILE B 1 361 ? 133.614 90.831 61.628 1.00 57.00 341 ILE B O 1
ATOM 6756 N N . LYS B 1 362 ? 135.486 89.638 61.868 1.00 58.59 342 LYS B N 1
ATOM 6757 C CA . LYS B 1 362 ? 134.793 88.357 61.976 1.00 60.37 342 LYS B CA 1
ATOM 6758 C C . LYS B 1 362 ? 133.648 88.309 62.972 1.00 61.05 342 LYS B C 1
ATOM 6759 O O . LYS B 1 362 ? 132.853 87.375 62.951 1.00 60.79 342 LYS B O 1
ATOM 6765 N N . GLY B 1 363 ? 133.552 89.313 63.836 1.00 62.17 343 GLY B N 1
ATOM 6766 C CA . GLY B 1 363 ? 132.471 89.335 64.805 1.00 63.14 343 GLY B CA 1
ATOM 6767 C C . GLY B 1 363 ? 132.782 88.519 66.041 1.00 64.64 343 GLY B C 1
ATOM 6768 O O . GLY B 1 363 ? 133.882 87.986 66.166 1.00 67.55 343 GLY B O 1
ATOM 6769 N N . TYR B 1 364 ? 131.812 88.410 66.945 1.00 63.12 344 TYR B N 1
ATOM 6770 C CA . TYR B 1 364 ? 131.998 87.669 68.189 1.00 62.54 344 TYR B CA 1
ATOM 6771 C C . TYR B 1 364 ? 131.143 86.404 68.326 1.00 62.50 344 TYR B C 1
ATOM 6772 O O . TYR B 1 364 ? 131.223 85.692 69.331 1.00 61.68 344 TYR B O 1
ATOM 6781 N N . GLY B 1 365 ? 130.318 86.130 67.325 1.00 62.72 345 GLY B N 1
ATOM 6782 C CA . GLY B 1 365 ? 129.485 84.953 67.393 1.00 62.84 345 GLY B CA 1
ATOM 6783 C C . GLY B 1 365 ? 128.349 85.013 66.407 1.00 64.00 345 GLY B C 1
ATOM 6784 O O . GLY B 1 365 ? 128.283 85.917 65.571 1.00 64.87 345 GLY B O 1
ATOM 6785 N N . GLU B 1 366 ? 127.449 84.043 66.512 1.00 64.73 346 GLU B N 1
ATOM 6786 C CA . GLU B 1 366 ? 126.302 83.961 65.622 1.00 65.68 346 GLU B CA 1
ATOM 6787 C C . GLU B 1 366 ? 125.280 85.022 65.975 1.00 64.48 346 GLU B C 1
ATOM 6788 O O . GLU B 1 366 ? 124.328 85.238 65.239 1.00 65.22 346 GLU B O 1
ATOM 6794 N N . ASN B 1 367 ? 125.464 85.682 67.107 1.00 62.23 347 ASN B N 1
ATOM 6795 C CA . ASN B 1 367 ? 124.518 86.709 67.479 1.00 60.13 347 ASN B CA 1
ATOM 6796 C C . ASN B 1 367 ? 125.008 88.118 67.188 1.00 58.24 347 ASN B C 1
ATOM 6797 O O . ASN B 1 367 ? 124.396 89.084 67.628 1.00 57.95 347 ASN B O 1
ATOM 6802 N N . ASP B 1 368 ? 126.111 88.246 66.454 1.00 55.61 348 ASP B N 1
ATOM 6803 C CA . ASP B 1 368 ? 126.602 89.573 66.102 1.00 53.01 348 ASP B CA 1
ATOM 6804 C C . ASP B 1 368 ? 126.021 89.893 64.734 1.00 51.19 348 ASP B C 1
ATOM 6805 O O . ASP B 1 368 ? 126.437 89.324 63.724 1.00 50.08 348 ASP B O 1
ATOM 6810 N N . THR B 1 369 ? 125.046 90.797 64.723 1.00 49.54 349 THR B N 1
ATOM 6811 C CA . THR B 1 369 ? 124.348 91.221 63.506 1.00 48.03 349 THR B CA 1
ATOM 6812 C C . THR B 1 369 ? 125.006 92.372 62.745 1.00 47.05 349 THR B C 1
ATOM 6813 O O . THR B 1 369 ? 124.584 92.724 61.643 1.00 46.77 349 THR B O 1
ATOM 6817 N N . ARG B 1 370 ? 126.028 92.967 63.342 1.00 46.61 350 ARG B N 1
ATOM 6818 C CA . ARG B 1 370 ? 126.716 94.089 62.728 1.00 45.98 350 ARG B CA 1
ATOM 6819 C C . ARG B 1 370 ? 127.404 93.697 61.417 1.00 46.00 350 ARG B C 1
ATOM 6820 O O . ARG B 1 370 ? 127.543 92.508 61.091 1.00 43.85 350 ARG B O 1
ATOM 6828 N N . SER B 1 371 ? 127.796 94.715 60.656 1.00 45.81 351 SER B N 1
ATOM 6829 C CA . SER B 1 371 ? 128.478 94.520 59.389 1.00 45.59 351 SER B CA 1
ATOM 6830 C C . SER B 1 371 ? 129.952 94.522 59.710 1.00 45.19 351 SER B C 1
ATOM 6831 O O . SER B 1 371 ? 130.330 94.941 60.800 1.00 45.29 351 SER B O 1
ATOM 6834 N N . GLU B 1 372 ? 130.789 94.063 58.783 1.00 44.64 352 GLU B N 1
ATOM 6835 C CA . GLU B 1 372 ? 132.214 94.079 59.061 1.00 44.31 352 GLU B CA 1
ATOM 6836 C C . GLU B 1 372 ? 132.580 95.549 59.290 1.00 44.26 352 GLU B C 1
ATOM 6837 O O . GLU B 1 372 ? 133.210 95.896 60.293 1.00 44.62 352 GLU B O 1
ATOM 6843 N N . ASN B 1 373 ? 132.162 96.421 58.377 1.00 42.55 353 ASN B N 1
ATOM 6844 C CA . ASN B 1 373 ? 132.439 97.836 58.551 1.00 40.85 353 ASN B CA 1
ATOM 6845 C C . ASN B 1 373 ? 131.828 98.273 59.873 1.00 39.95 353 ASN B C 1
ATOM 6846 O O . ASN B 1 373 ? 132.430 99.038 60.621 1.00 41.13 353 ASN B O 1
ATOM 6851 N N . GLY B 1 374 ? 130.633 97.774 60.167 1.00 37.45 354 GLY B N 1
ATOM 6852 C CA . GLY B 1 374 ? 129.976 98.142 61.409 1.00 36.20 354 GLY B CA 1
ATOM 6853 C C . GLY B 1 374 ? 130.771 97.731 62.634 1.00 34.12 354 GLY B C 1
ATOM 6854 O O . GLY B 1 374 ? 130.833 98.450 63.631 1.00 32.63 354 GLY B O 1
ATOM 6855 N N . ARG B 1 375 ? 131.375 96.553 62.549 1.00 34.19 355 ARG B N 1
ATOM 6856 C CA . ARG B 1 375 ? 132.187 96.004 63.625 1.00 34.07 355 ARG B CA 1
ATOM 6857 C C . ARG B 1 375 ? 133.315 96.979 63.902 1.00 33.95 355 ARG B C 1
ATOM 6858 O O . ARG B 1 375 ? 133.682 97.211 65.064 1.00 34.54 355 ARG B O 1
ATOM 6866 N N . ILE B 1 376 ? 133.873 97.537 62.824 1.00 32.83 356 ILE B N 1
ATOM 6867 C CA . ILE B 1 376 ? 134.955 98.515 62.943 1.00 30.72 356 ILE B CA 1
ATOM 6868 C C . ILE B 1 376 ? 134.434 99.745 63.674 1.00 29.71 356 ILE B C 1
ATOM 6869 O O . ILE B 1 376 ? 135.019 100.173 64.668 1.00 29.10 356 ILE B O 1
ATOM 6874 N N . ASN B 1 377 ? 133.333 100.308 63.171 1.00 28.55 357 ASN B N 1
ATOM 6875 C CA . ASN B 1 377 ? 132.737 101.479 63.783 1.00 27.62 357 ASN B CA 1
ATOM 6876 C C . ASN B 1 377 ? 132.560 101.282 65.290 1.00 28.76 357 ASN B C 1
ATOM 6877 O O . ASN B 1 377 ? 132.693 102.232 66.079 1.00 29.48 357 ASN B O 1
ATOM 6882 N N . ALA B 1 378 ? 132.276 100.041 65.685 1.00 29.27 358 ALA B N 1
ATOM 6883 C CA . ALA B 1 378 ? 132.063 99.693 67.089 1.00 27.85 358 ALA B CA 1
ATOM 6884 C C . ALA B 1 378 ? 133.287 100.000 67.931 1.00 27.60 358 ALA B C 1
ATOM 6885 O O . ALA B 1 378 ? 133.178 100.287 69.124 1.00 26.94 358 ALA B O 1
ATOM 6887 N N . ILE B 1 379 ? 134.449 99.940 67.295 1.00 27.38 359 ILE B N 1
ATOM 6888 C CA . ILE B 1 379 ? 135.704 100.213 67.973 1.00 30.22 359 ILE B CA 1
ATOM 6889 C C . ILE B 1 379 ? 136.212 101.655 67.852 1.00 29.72 359 ILE B C 1
ATOM 6890 O O . ILE B 1 379 ? 136.330 102.372 68.832 1.00 29.63 359 ILE B O 1
ATOM 6895 N N . LEU B 1 380 ? 136.527 102.060 66.634 1.00 30.30 360 LEU B N 1
ATOM 6896 C CA . LEU B 1 380 ? 137.076 103.376 66.374 1.00 30.65 360 LEU B CA 1
ATOM 6897 C C . LEU B 1 380 ? 136.215 104.585 66.760 1.00 32.10 360 LEU B C 1
ATOM 6898 O O . LEU B 1 380 ? 136.712 105.516 67.416 1.00 31.83 360 LEU B O 1
ATOM 6903 N N . ALA B 1 381 ? 134.944 104.589 66.361 1.00 32.57 361 ALA B N 1
ATOM 6904 C CA . ALA B 1 381 ? 134.060 105.702 66.697 1.00 33.67 361 ALA B CA 1
ATOM 6905 C C . ALA B 1 381 ? 134.267 106.231 68.141 1.00 34.95 361 ALA B C 1
ATOM 6906 O O . ALA B 1 381 ? 134.516 107.423 68.342 1.00 35.68 361 ALA B O 1
ATOM 6908 N N . THR B 1 382 ? 134.171 105.366 69.146 1.00 34.70 362 THR B N 1
ATOM 6909 C CA . THR B 1 382 ? 134.374 105.823 70.517 1.00 36.55 362 THR B CA 1
ATOM 6910 C C . THR B 1 382 ? 135.793 106.309 70.758 1.00 37.68 362 THR B C 1
ATOM 6911 O O . THR B 1 382 ? 136.024 107.220 71.558 1.00 38.35 362 THR B O 1
ATOM 6915 N N . ALA B 1 383 ? 136.752 105.707 70.073 1.00 37.39 363 ALA B N 1
ATOM 6916 C CA . ALA B 1 383 ? 138.131 106.107 70.276 1.00 36.07 363 ALA B CA 1
ATOM 6917 C C . ALA B 1 383 ? 138.438 107.456 69.651 1.00 35.25 363 ALA B C 1
ATOM 6918 O O . ALA B 1 383 ? 139.218 108.235 70.207 1.00 34.71 363 ALA B O 1
ATOM 6920 N N . PHE B 1 384 ? 137.806 107.756 68.520 1.00 33.58 364 PHE B N 1
ATOM 6921 C CA . PHE B 1 384 ? 138.113 109.007 67.844 1.00 32.13 364 PHE B CA 1
ATOM 6922 C C . PHE B 1 384 ? 137.332 110.261 68.233 1.00 31.83 364 PHE B C 1
ATOM 6923 O O . PHE B 1 384 ? 137.934 111.295 68.521 1.00 31.31 364 PHE B O 1
ATOM 6931 N N . ASN B 1 385 ? 136.010 110.181 68.270 1.00 31.94 365 ASN B N 1
ATOM 6932 C CA . ASN B 1 385 ? 135.221 111.368 68.572 1.00 33.14 365 ASN B CA 1
ATOM 6933 C C . ASN B 1 385 ? 135.626 112.174 69.796 1.00 33.81 365 ASN B C 1
ATOM 6934 O O . ASN B 1 385 ? 135.741 113.407 69.734 1.00 33.18 365 ASN B O 1
ATOM 6939 N N . PRO B 1 386 ? 135.849 111.501 70.930 1.00 34.80 366 PRO B N 1
ATOM 6940 C CA . PRO B 1 386 ? 136.245 112.260 72.120 1.00 35.16 366 PRO B CA 1
ATOM 6941 C C . PRO B 1 386 ? 137.472 113.140 71.862 1.00 35.70 366 PRO B C 1
ATOM 6942 O O . PRO B 1 386 ? 137.472 114.324 72.219 1.00 35.42 366 PRO B O 1
ATOM 6946 N N . TRP B 1 387 ? 138.504 112.579 71.230 1.00 36.15 367 TRP B N 1
ATOM 6947 C CA . TRP B 1 387 ? 139.701 113.362 70.923 1.00 36.75 367 TRP B CA 1
ATOM 6948 C C . TRP B 1 387 ? 139.300 114.604 70.132 1.00 37.09 367 TRP B C 1
ATOM 6949 O O . TRP B 1 387 ? 139.605 115.731 70.509 1.00 37.15 367 TRP B O 1
ATOM 6960 N N . VAL B 1 388 ? 138.603 114.379 69.026 1.00 36.78 368 VAL B N 1
ATOM 6961 C CA . VAL B 1 388 ? 138.169 115.456 68.157 1.00 36.23 368 VAL B CA 1
ATOM 6962 C C . VAL B 1 388 ? 137.562 116.663 68.868 1.00 36.74 368 VAL B C 1
ATOM 6963 O O . VAL B 1 388 ? 137.910 117.812 68.545 1.00 36.23 368 VAL B O 1
ATOM 6967 N N . LYS B 1 389 ? 136.669 116.421 69.830 1.00 35.96 369 LYS B N 1
ATOM 6968 C CA . LYS B 1 389 ? 136.023 117.531 70.528 1.00 36.33 369 LYS B CA 1
ATOM 6969 C C . LYS B 1 389 ? 137.043 118.385 71.247 1.00 38.13 369 LYS B C 1
ATOM 6970 O O . LYS B 1 389 ? 137.025 119.617 71.149 1.00 38.90 369 LYS B O 1
ATOM 6976 N N . THR B 1 390 ? 137.938 117.733 71.972 1.00 39.29 370 THR B N 1
ATOM 6977 C CA . THR B 1 390 ? 138.971 118.470 72.680 1.00 41.36 370 THR B CA 1
ATOM 6978 C C . THR B 1 390 ? 139.761 119.239 71.626 1.00 41.57 370 THR B C 1
ATOM 6979 O O . THR B 1 390 ? 139.941 120.455 71.710 1.00 42.25 370 THR B O 1
ATOM 6983 N N . PHE B 1 391 ? 140.198 118.505 70.612 1.00 41.15 371 PHE B N 1
ATOM 6984 C CA . PHE B 1 391 ? 140.990 119.066 69.536 1.00 40.49 371 PHE B CA 1
ATOM 6985 C C . PHE B 1 391 ? 140.428 120.331 68.947 1.00 40.42 371 PHE B C 1
ATOM 6986 O O . PHE B 1 391 ? 141.169 121.261 68.671 1.00 38.79 371 PHE B O 1
ATOM 6994 N N . LEU B 1 392 ? 139.119 120.361 68.735 1.00 41.89 372 LEU B N 1
ATOM 6995 C CA . LEU B 1 392 ? 138.502 121.531 68.133 1.00 42.56 372 LEU B CA 1
ATOM 6996 C C . LEU B 1 392 ? 138.021 122.586 69.104 1.00 43.42 372 LEU B C 1
ATOM 6997 O O . LEU B 1 392 ? 137.778 123.717 68.703 1.00 43.99 372 LEU B O 1
ATOM 7002 N N . GLY B 1 393 ? 137.896 122.242 70.377 1.00 42.95 373 GLY B N 1
ATOM 7003 C CA . GLY B 1 393 ? 137.438 123.246 71.314 1.00 45.92 373 GLY B CA 1
ATOM 7004 C C . GLY B 1 393 ? 136.086 122.877 71.859 1.00 47.60 373 GLY B C 1
ATOM 7005 O O . GLY B 1 393 ? 136.000 122.217 72.895 1.00 50.81 373 GLY B O 1
ATOM 7006 N N . ASP B 1 394 ? 135.021 123.275 71.178 1.00 47.66 374 ASP B N 1
ATOM 7007 C CA . ASP B 1 394 ? 133.685 122.929 71.665 1.00 48.35 374 ASP B CA 1
ATOM 7008 C C . ASP B 1 394 ? 133.390 121.461 71.434 1.00 47.73 374 ASP B C 1
ATOM 7009 O O . ASP B 1 394 ? 134.115 120.767 70.725 1.00 46.19 374 ASP B O 1
ATOM 7014 N N . ASP B 1 395 ? 132.302 121.003 72.033 1.00 48.39 375 ASP B N 1
ATOM 7015 C CA . ASP B 1 395 ? 131.881 119.627 71.887 1.00 49.83 375 ASP B CA 1
ATOM 7016 C C . ASP B 1 395 ? 130.988 119.438 70.663 1.00 49.98 375 ASP B C 1
ATOM 7017 O O . ASP B 1 395 ? 131.336 118.736 69.710 1.00 50.34 375 ASP B O 1
ATOM 7022 N N . ARG B 1 396 ? 129.819 120.065 70.731 1.00 49.94 376 ARG B N 1
ATOM 7023 C CA . ARG B 1 396 ? 128.800 120.023 69.686 1.00 48.45 376 ARG B CA 1
ATOM 7024 C C . ARG B 1 396 ? 129.120 119.207 68.441 1.00 47.83 376 ARG B C 1
ATOM 7025 O O . ARG B 1 396 ? 128.337 118.332 68.065 1.00 47.49 376 ARG B O 1
ATOM 7033 N N . ARG B 1 397 ? 130.250 119.468 67.789 1.00 47.82 377 ARG B N 1
ATOM 7034 C CA . ARG B 1 397 ? 130.539 118.707 66.573 1.00 48.63 377 ARG B CA 1
ATOM 7035 C C . ARG B 1 397 ? 131.546 117.545 66.678 1.00 46.56 377 ARG B C 1
ATOM 7036 O O . ARG B 1 397 ? 132.390 117.483 67.578 1.00 45.52 377 ARG B O 1
ATOM 7044 N N . VAL B 1 398 ? 131.429 116.638 65.710 1.00 45.20 378 VAL B N 1
ATOM 7045 C CA . VAL B 1 398 ? 132.200 115.412 65.671 1.00 45.01 378 VAL B CA 1
ATOM 7046 C C . VAL B 1 398 ? 133.260 115.181 64.618 1.00 44.86 378 VAL B C 1
ATOM 7047 O O . VAL B 1 398 ? 133.676 116.080 63.903 1.00 47.18 378 VAL B O 1
ATOM 7051 N N . TYR B 1 399 ? 133.677 113.927 64.543 1.00 43.18 379 TYR B N 1
ATOM 7052 C CA . TYR B 1 399 ? 134.692 113.477 63.620 1.00 42.46 379 TYR B CA 1
ATOM 7053 C C . TYR B 1 399 ? 134.305 113.757 62.191 1.00 42.43 379 TYR B C 1
ATOM 7054 O O . TYR B 1 399 ? 134.984 114.512 61.497 1.00 44.08 379 TYR B O 1
ATOM 7063 N N . LYS B 1 400 ? 133.209 113.144 61.752 1.00 41.69 380 LYS B N 1
ATOM 7064 C CA . LYS B 1 400 ? 132.748 113.312 60.376 1.00 40.89 380 LYS B CA 1
ATOM 7065 C C . LYS B 1 400 ? 132.623 114.763 59.910 1.00 39.84 380 LYS B C 1
ATOM 7066 O O . LYS B 1 400 ? 132.094 115.025 58.839 1.00 39.51 380 LYS B O 1
ATOM 7072 N N . ASP B 1 401 ? 133.128 115.695 60.714 1.00 38.73 381 ASP B N 1
ATOM 7073 C CA . ASP B 1 401 ? 133.102 117.110 60.377 1.00 38.11 381 ASP B CA 1
ATOM 7074 C C . ASP B 1 401 ? 134.251 117.406 59.438 1.00 36.63 381 ASP B C 1
ATOM 7075 O O . ASP B 1 401 ? 134.267 118.425 58.739 1.00 36.05 381 ASP B O 1
ATOM 7080 N N . SER B 1 402 ? 135.221 116.504 59.436 1.00 34.52 382 SER B N 1
ATOM 7081 C CA . SER B 1 402 ? 136.360 116.642 58.562 1.00 32.65 382 SER B CA 1
ATOM 7082 C C . SER B 1 402 ? 135.820 116.753 57.133 1.00 33.04 382 SER B C 1
ATOM 7083 O O . SER B 1 402 ? 136.334 117.536 56.339 1.00 34.00 382 SER B O 1
ATOM 7086 N N . ARG B 1 403 ? 134.774 115.992 56.810 1.00 33.06 383 ARG B N 1
ATOM 7087 C CA . ARG B 1 403 ? 134.182 116.053 55.467 1.00 34.25 383 ARG B CA 1
ATOM 7088 C C . ARG B 1 403 ? 133.647 117.458 55.209 1.00 35.81 383 ARG B C 1
ATOM 7089 O O . ARG B 1 403 ? 134.117 118.162 54.305 1.00 35.86 383 ARG B O 1
ATOM 7097 N N . ALA B 1 404 ? 132.640 117.842 55.995 1.00 36.50 384 ALA B N 1
ATOM 7098 C CA . ALA B 1 404 ? 132.032 119.156 55.869 1.00 38.19 384 ALA B CA 1
ATOM 7099 C C . ALA B 1 404 ? 133.128 120.209 55.717 1.00 38.59 384 ALA B C 1
ATOM 7100 O O . ALA B 1 404 ? 133.104 121.006 54.765 1.00 39.35 384 ALA B O 1
ATOM 7102 N N . ILE B 1 405 ? 134.082 120.212 56.652 1.00 36.27 385 ILE B N 1
ATOM 7103 C CA . ILE B 1 405 ? 135.196 121.157 56.590 1.00 34.05 385 ILE B CA 1
ATOM 7104 C C . ILE B 1 405 ? 135.875 121.003 55.221 1.00 32.65 385 ILE B C 1
ATOM 7105 O O . ILE B 1 405 ? 135.750 121.878 54.368 1.00 33.32 385 ILE B O 1
ATOM 7110 N N . TYR B 1 406 ? 136.579 119.888 55.019 1.00 29.96 386 TYR B N 1
ATOM 7111 C CA . TYR B 1 406 ? 137.273 119.609 53.762 1.00 27.36 386 TYR B CA 1
ATOM 7112 C C . TYR B 1 406 ? 136.548 120.134 52.532 1.00 27.51 386 TYR B C 1
ATOM 7113 O O . TYR B 1 406 ? 137.103 120.927 51.773 1.00 27.80 386 TYR B O 1
ATOM 7122 N N . ALA B 1 407 ? 135.314 119.680 52.324 1.00 27.58 387 ALA B N 1
ATOM 7123 C CA . ALA B 1 407 ? 134.516 120.111 51.174 1.00 26.64 387 ALA B CA 1
ATOM 7124 C C . ALA B 1 407 ? 134.439 121.647 51.028 1.00 27.00 387 ALA B C 1
ATOM 7125 O O . ALA B 1 407 ? 134.417 122.152 49.905 1.00 26.94 387 ALA B O 1
ATOM 7127 N N . ARG B 1 408 ? 134.396 122.386 52.149 1.00 26.99 388 ARG B N 1
ATOM 7128 C CA . ARG B 1 408 ? 134.361 123.862 52.107 1.00 25.56 388 ARG B CA 1
ATOM 7129 C C . ARG B 1 408 ? 135.690 124.356 51.554 1.00 26.11 388 ARG B C 1
ATOM 7130 O O . ARG B 1 408 ? 135.720 125.133 50.602 1.00 26.16 388 ARG B O 1
ATOM 7138 N N . ILE B 1 409 ? 136.783 123.895 52.171 1.00 26.78 389 ILE B N 1
ATOM 7139 C CA . ILE B 1 409 ? 138.141 124.225 51.748 1.00 25.70 389 ILE B CA 1
ATOM 7140 C C . ILE B 1 409 ? 138.259 123.914 50.265 1.00 26.87 389 ILE B C 1
ATOM 7141 O O . ILE B 1 409 ? 138.338 124.828 49.448 1.00 28.41 389 ILE B O 1
ATOM 7146 N N . ALA B 1 410 ? 138.266 122.631 49.917 1.00 26.72 390 ALA B N 1
ATOM 7147 C CA . ALA B 1 410 ? 138.359 122.227 48.519 1.00 28.40 390 ALA B CA 1
ATOM 7148 C C . ALA B 1 410 ? 137.617 123.195 47.588 1.00 29.59 390 ALA B C 1
ATOM 7149 O O . ALA B 1 410 ? 138.138 123.567 46.529 1.00 28.66 390 ALA B O 1
ATOM 7151 N N . TYR B 1 411 ? 136.403 123.587 47.983 1.00 30.52 391 TYR B N 1
ATOM 7152 C CA . TYR B 1 411 ? 135.589 124.531 47.219 1.00 31.13 391 TYR B CA 1
ATOM 7153 C C . TYR B 1 411 ? 136.323 125.871 47.167 1.00 32.75 391 TYR B C 1
ATOM 7154 O O . TYR B 1 411 ? 136.888 126.242 46.134 1.00 33.79 391 TYR B O 1
ATOM 7163 N N . GLU B 1 412 ? 136.320 126.584 48.290 1.00 33.88 392 GLU B N 1
ATOM 7164 C CA . GLU B 1 412 ? 137.001 127.870 48.409 1.00 35.96 392 GLU B CA 1
ATOM 7165 C C . GLU B 1 412 ? 138.411 127.821 47.829 1.00 36.74 392 GLU B C 1
ATOM 7166 O O . GLU B 1 412 ? 138.979 128.847 47.469 1.00 36.30 392 GLU B O 1
ATOM 7172 N N . MET B 1 413 ? 138.976 126.625 47.745 1.00 37.43 393 MET B N 1
ATOM 7173 C CA . MET B 1 413 ? 140.327 126.468 47.255 1.00 38.55 393 MET B CA 1
ATOM 7174 C C . MET B 1 413 ? 140.495 126.158 45.782 1.00 39.49 393 MET B C 1
ATOM 7175 O O . MET B 1 413 ? 141.433 126.653 45.171 1.00 41.05 393 MET B O 1
ATOM 7180 N N . PHE B 1 414 ? 139.613 125.352 45.196 1.00 39.13 394 PHE B N 1
ATOM 7181 C CA . PHE B 1 414 ? 139.799 124.992 43.794 1.00 37.80 394 PHE B CA 1
ATOM 7182 C C . PHE B 1 414 ? 138.671 125.186 42.790 1.00 37.32 394 PHE B C 1
ATOM 7183 O O . PHE B 1 414 ? 138.881 124.937 41.598 1.00 36.82 394 PHE B O 1
ATOM 7191 N N . PHE B 1 415 ? 137.487 125.614 43.228 1.00 36.82 395 PHE B N 1
ATOM 7192 C CA . PHE B 1 415 ? 136.384 125.759 42.280 1.00 35.43 395 PHE B CA 1
ATOM 7193 C C . PHE B 1 415 ? 136.697 126.717 41.152 1.00 36.63 395 PHE B C 1
ATOM 7194 O O . PHE B 1 415 ? 136.663 126.315 39.991 1.00 36.33 395 PHE B O 1
ATOM 7202 N N . ARG B 1 416 ? 137.022 127.969 41.478 1.00 38.69 396 ARG B N 1
ATOM 7203 C CA . ARG B 1 416 ? 137.346 128.959 40.444 1.00 41.17 396 ARG B CA 1
ATOM 7204 C C . ARG B 1 416 ? 138.737 128.805 39.827 1.00 42.18 396 ARG B C 1
ATOM 7205 O O . ARG B 1 416 ? 139.067 129.540 38.905 1.00 43.87 396 ARG B O 1
ATOM 7213 N N . VAL B 1 417 ? 139.547 127.865 40.315 1.00 42.36 397 VAL B N 1
ATOM 7214 C CA . VAL B 1 417 ? 140.911 127.685 39.801 1.00 40.89 397 VAL B CA 1
ATOM 7215 C C . VAL B 1 417 ? 141.213 126.458 38.940 1.00 42.28 397 VAL B C 1
ATOM 7216 O O . VAL B 1 417 ? 141.756 126.588 37.835 1.00 42.89 397 VAL B O 1
ATOM 7220 N N . ASP B 1 418 ? 140.905 125.265 39.441 1.00 42.41 398 ASP B N 1
ATOM 7221 C CA . ASP B 1 418 ? 141.185 124.083 38.652 1.00 42.34 398 ASP B CA 1
ATOM 7222 C C . ASP B 1 418 ? 140.305 124.110 37.421 1.00 41.74 398 ASP B C 1
ATOM 7223 O O . ASP B 1 418 ? 139.081 124.110 37.528 1.00 42.76 398 ASP B O 1
ATOM 7228 N N . PRO B 1 419 ? 140.919 124.149 36.231 1.00 40.31 399 PRO B N 1
ATOM 7229 C CA . PRO B 1 419 ? 140.196 124.175 34.961 1.00 39.17 399 PRO B CA 1
ATOM 7230 C C . PRO B 1 419 ? 139.352 122.923 34.752 1.00 37.93 399 PRO B C 1
ATOM 7231 O O . PRO B 1 419 ? 138.827 122.689 33.660 1.00 39.39 399 PRO B O 1
ATOM 7235 N N . ARG B 1 420 ? 139.223 122.121 35.800 1.00 35.19 400 ARG B N 1
ATOM 7236 C CA . ARG B 1 420 ? 138.420 120.903 35.730 1.00 33.02 400 ARG B CA 1
ATOM 7237 C C . ARG B 1 420 ? 136.918 121.215 35.782 1.00 32.37 400 ARG B C 1
ATOM 7238 O O . ARG B 1 420 ? 136.109 120.528 35.155 1.00 30.47 400 ARG B O 1
ATOM 7246 N N . TRP B 1 421 ? 136.568 122.269 36.520 1.00 32.14 401 TRP B N 1
ATOM 7247 C CA . TRP B 1 421 ? 135.179 122.672 36.710 1.00 32.37 401 TRP B CA 1
ATOM 7248 C C . TRP B 1 421 ? 134.745 123.868 35.893 1.00 32.96 401 TRP B C 1
ATOM 7249 O O . TRP B 1 421 ? 133.785 124.554 36.248 1.00 32.28 401 TRP B O 1
ATOM 7260 N N . LYS B 1 422 ? 135.451 124.113 34.799 1.00 33.80 402 LYS B N 1
ATOM 7261 C CA . LYS B 1 422 ? 135.134 125.231 33.928 1.00 35.08 402 LYS B CA 1
ATOM 7262 C C . LYS B 1 422 ? 133.627 125.318 33.643 1.00 34.43 402 LYS B C 1
ATOM 7263 O O . LYS B 1 422 ? 132.998 126.319 33.969 1.00 32.09 402 LYS B O 1
ATOM 7269 N N . ASN B 1 423 ? 133.053 124.249 33.086 1.00 34.44 403 ASN B N 1
ATOM 7270 C CA . ASN B 1 423 ? 131.638 124.227 32.692 1.00 35.49 403 ASN B CA 1
ATOM 7271 C C . ASN B 1 423 ? 130.650 123.451 33.560 1.00 35.84 403 ASN B C 1
ATOM 7272 O O . ASN B 1 423 ? 129.736 122.830 33.028 1.00 35.26 403 ASN B O 1
ATOM 7277 N N . VAL B 1 424 ? 130.794 123.523 34.881 1.00 36.39 404 VAL B N 1
ATOM 7278 C CA . VAL B 1 424 ? 129.936 122.776 35.811 1.00 34.83 404 VAL B CA 1
ATOM 7279 C C . VAL B 1 424 ? 129.627 123.654 37.037 1.00 35.01 404 VAL B C 1
ATOM 7280 O O . VAL B 1 424 ? 130.457 124.479 37.395 1.00 36.67 404 VAL B O 1
ATOM 7284 N N . ASP B 1 425 ? 128.470 123.500 37.685 1.00 34.93 405 ASP B N 1
ATOM 7285 C CA . ASP B 1 425 ? 128.171 124.345 38.865 1.00 37.10 405 ASP B CA 1
ATOM 7286 C C . ASP B 1 425 ? 128.672 123.789 40.220 1.00 37.26 405 ASP B C 1
ATOM 7287 O O . ASP B 1 425 ? 129.068 122.620 40.291 1.00 38.37 405 ASP B O 1
ATOM 7292 N N . GLU B 1 426 ? 128.660 124.609 41.285 1.00 36.20 406 GLU B N 1
ATOM 7293 C CA . GLU B 1 426 ? 129.172 124.162 42.597 1.00 36.35 406 GLU B CA 1
ATOM 7294 C C . GLU B 1 426 ? 128.645 122.816 43.083 1.00 36.82 406 GLU B C 1
ATOM 7295 O O . GLU B 1 426 ? 129.389 122.016 43.672 1.00 37.05 406 GLU B O 1
ATOM 7301 N N . ASP B 1 427 ? 127.356 122.575 42.872 1.00 35.77 407 ASP B N 1
ATOM 7302 C CA . ASP B 1 427 ? 126.760 121.326 43.296 1.00 33.46 407 ASP B CA 1
ATOM 7303 C C . ASP B 1 427 ? 127.486 120.161 42.654 1.00 32.21 407 ASP B C 1
ATOM 7304 O O . ASP B 1 427 ? 127.842 119.212 43.350 1.00 33.33 407 ASP B O 1
ATOM 7309 N N . VAL B 1 428 ? 127.715 120.221 41.340 1.00 29.34 408 VAL B N 1
ATOM 7310 C CA . VAL B 1 428 ? 128.437 119.132 40.677 1.00 28.44 408 VAL B CA 1
ATOM 7311 C C . VAL B 1 428 ? 129.734 118.902 41.436 1.00 29.04 408 VAL B C 1
ATOM 7312 O O . VAL B 1 428 ? 130.091 117.762 41.742 1.00 29.10 408 VAL B O 1
ATOM 7316 N N . PHE B 1 429 ? 130.423 120.005 41.732 1.00 30.08 409 PHE B N 1
ATOM 7317 C CA . PHE B 1 429 ? 131.680 119.992 42.480 1.00 30.57 409 PHE B CA 1
ATOM 7318 C C . PHE B 1 429 ? 131.558 119.211 43.792 1.00 30.50 409 PHE B C 1
ATOM 7319 O O . PHE B 1 429 ? 132.253 118.219 43.986 1.00 29.52 409 PHE B O 1
ATOM 7327 N N . PHE B 1 430 ? 130.693 119.665 44.697 1.00 30.19 410 PHE B N 1
ATOM 7328 C CA . PHE B 1 430 ? 130.542 118.964 45.962 1.00 31.05 410 PHE B CA 1
ATOM 7329 C C . PHE B 1 430 ? 130.224 117.495 45.715 1.00 31.28 410 PHE B C 1
ATOM 7330 O O . PHE B 1 430 ? 130.754 116.614 46.384 1.00 32.04 410 PHE B O 1
ATOM 7338 N N . MET B 1 431 ? 129.370 117.225 44.741 1.00 31.47 411 MET B N 1
ATOM 7339 C CA . MET B 1 431 ? 129.002 115.851 44.453 1.00 33.09 411 MET B CA 1
ATOM 7340 C C . MET B 1 431 ? 130.214 114.996 44.108 1.00 32.92 411 MET B C 1
ATOM 7341 O O . MET B 1 431 ? 130.568 114.081 44.837 1.00 33.09 411 MET B O 1
ATOM 7346 N N . GLU B 1 432 ? 130.847 115.298 42.986 1.00 33.25 412 GLU B N 1
ATOM 7347 C CA . GLU B 1 432 ? 132.012 114.548 42.551 1.00 33.66 412 GLU B CA 1
ATOM 7348 C C . GLU B 1 432 ? 133.115 114.436 43.595 1.00 33.91 412 GLU B C 1
ATOM 7349 O O . GLU B 1 432 ? 133.741 113.400 43.723 1.00 32.75 412 GLU B O 1
ATOM 7355 N N . ILE B 1 433 ? 133.363 115.507 44.334 1.00 35.25 413 ILE B N 1
ATOM 7356 C CA . ILE B 1 433 ? 134.396 115.485 45.350 1.00 35.40 413 ILE B CA 1
ATOM 7357 C C . ILE B 1 433 ? 133.993 114.584 46.500 1.00 34.92 413 ILE B C 1
ATOM 7358 O O . ILE B 1 433 ? 134.835 114.074 47.233 1.00 37.15 413 ILE B O 1
ATOM 7363 N N . LEU B 1 434 ? 132.699 114.367 46.648 1.00 32.62 414 LEU B N 1
ATOM 7364 C CA . LEU B 1 434 ? 132.213 113.517 47.714 1.00 30.19 414 LEU B CA 1
ATOM 7365 C C . LEU B 1 434 ? 131.906 112.084 47.278 1.00 30.71 414 LEU B C 1
ATOM 7366 O O . LEU B 1 434 ? 131.807 111.190 48.117 1.00 30.88 414 LEU B O 1
ATOM 7371 N N . GLY B 1 435 ? 131.744 111.859 45.977 1.00 30.43 415 GLY B N 1
ATOM 7372 C CA . GLY B 1 435 ? 131.453 110.516 45.504 1.00 30.66 415 GLY B CA 1
ATOM 7373 C C . GLY B 1 435 ? 129.977 110.178 45.444 1.00 31.96 415 GLY B C 1
ATOM 7374 O O . GLY B 1 435 ? 129.602 109.026 45.236 1.00 31.46 415 GLY B O 1
ATOM 7375 N N . HIS B 1 436 ? 129.139 111.194 45.620 1.00 33.71 416 HIS B N 1
ATOM 7376 C CA . HIS B 1 436 ? 127.689 111.042 45.584 1.00 34.75 416 HIS B CA 1
ATOM 7377 C C . HIS B 1 436 ? 127.172 110.671 44.208 1.00 36.22 416 HIS B C 1
ATOM 7378 O O . HIS B 1 436 ? 127.733 111.087 43.200 1.00 34.73 416 HIS B O 1
ATOM 7385 N N . ASP B 1 437 ? 126.079 109.914 44.182 1.00 39.67 417 ASP B N 1
ATOM 7386 C CA . ASP B 1 437 ? 125.447 109.498 42.931 1.00 44.07 417 ASP B CA 1
ATOM 7387 C C . ASP B 1 437 ? 124.390 110.478 42.424 1.00 44.96 417 ASP B C 1
ATOM 7388 O O . ASP B 1 437 ? 123.677 110.173 41.469 1.00 46.49 417 ASP B O 1
ATOM 7393 N N . ASP B 1 438 ? 124.282 111.637 43.071 1.00 44.99 418 ASP B N 1
ATOM 7394 C CA . ASP B 1 438 ? 123.329 112.677 42.688 1.00 43.62 418 ASP B CA 1
ATOM 7395 C C . ASP B 1 438 ? 123.648 113.964 43.451 1.00 43.15 418 ASP B C 1
ATOM 7396 O O . ASP B 1 438 ? 123.989 113.932 44.629 1.00 44.55 418 ASP B O 1
ATOM 7401 N N . GLU B 1 439 ? 123.543 115.104 42.785 1.00 41.93 419 GLU B N 1
ATOM 7402 C CA . GLU B 1 439 ? 123.870 116.363 43.430 1.00 42.26 419 GLU B CA 1
ATOM 7403 C C . GLU B 1 439 ? 122.965 116.711 44.607 1.00 42.27 419 GLU B C 1
ATOM 7404 O O . GLU B 1 439 ? 123.094 117.790 45.191 1.00 43.02 419 GLU B O 1
ATOM 7410 N N . ASN B 1 440 ? 122.066 115.798 44.964 1.00 41.17 420 ASN B N 1
ATOM 7411 C CA . ASN B 1 440 ? 121.124 116.026 46.059 1.00 39.39 420 ASN B CA 1
ATOM 7412 C C . ASN B 1 440 ? 121.637 115.863 47.474 1.00 37.98 420 ASN B C 1
ATOM 7413 O O . ASN B 1 440 ? 121.345 116.682 48.351 1.00 37.40 420 ASN B O 1
ATOM 7418 N N . THR B 1 441 ? 122.384 114.790 47.700 1.00 36.39 421 THR B N 1
ATOM 7419 C CA . THR B 1 441 ? 122.880 114.495 49.031 1.00 33.86 421 THR B CA 1
ATOM 7420 C C . THR B 1 441 ? 123.928 115.435 49.569 1.00 32.56 421 THR B C 1
ATOM 7421 O O . THR B 1 441 ? 124.196 115.431 50.763 1.00 32.29 421 THR B O 1
ATOM 7425 N N . GLN B 1 442 ? 124.511 116.260 48.714 1.00 31.12 422 GLN B N 1
ATOM 7426 C CA . GLN B 1 442 ? 125.510 117.185 49.216 1.00 31.15 422 GLN B CA 1
ATOM 7427 C C . GLN B 1 442 ? 124.902 118.358 49.979 1.00 31.35 422 GLN B C 1
ATOM 7428 O O . GLN B 1 442 ? 125.579 119.330 50.268 1.00 32.14 422 GLN B O 1
ATOM 7434 N N . LEU B 1 443 ? 123.623 118.264 50.322 1.00 31.64 423 LEU B N 1
ATOM 7435 C CA . LEU B 1 443 ? 122.971 119.335 51.072 1.00 30.50 423 LEU B CA 1
ATOM 7436 C C . LEU B 1 443 ? 123.262 119.202 52.563 1.00 30.27 423 LEU B C 1
ATOM 7437 O O . LEU B 1 443 ? 122.934 120.099 53.350 1.00 28.75 423 LEU B O 1
ATOM 7442 N N . HIS B 1 444 ? 123.872 118.077 52.942 1.00 30.29 424 HIS B N 1
ATOM 7443 C CA . HIS B 1 444 ? 124.223 117.805 54.329 1.00 31.26 424 HIS B CA 1
ATOM 7444 C C . HIS B 1 444 ? 125.605 118.335 54.644 1.00 32.21 424 HIS B C 1
ATOM 7445 O O . HIS B 1 444 ? 125.959 118.564 55.804 1.00 32.56 424 HIS B O 1
ATOM 7452 N N . TYR B 1 445 ? 126.390 118.530 53.596 1.00 32.45 425 TYR B N 1
ATOM 7453 C CA . TYR B 1 445 ? 127.752 118.973 53.778 1.00 34.28 425 TYR B CA 1
ATOM 7454 C C . TYR B 1 445 ? 128.050 120.459 53.599 1.00 35.10 425 TYR B C 1
ATOM 7455 O O . TYR B 1 445 ? 128.997 120.824 52.901 1.00 35.89 425 TYR B O 1
ATOM 7464 N N . LYS B 1 446 ? 127.279 121.324 54.250 1.00 34.02 426 LYS B N 1
ATOM 7465 C CA . LYS B 1 446 ? 127.519 122.747 54.092 1.00 32.74 426 LYS B CA 1
ATOM 7466 C C . LYS B 1 446 ? 127.326 123.545 55.363 1.00 33.96 426 LYS B C 1
ATOM 7467 O O . LYS B 1 446 ? 127.056 124.742 55.325 1.00 35.57 426 LYS B O 1
ATOM 7473 N N . GLN B 1 447 ? 127.516 122.878 56.495 1.00 34.21 427 GLN B N 1
ATOM 7474 C CA . GLN B 1 447 ? 127.335 123.490 57.797 1.00 32.60 427 GLN B CA 1
ATOM 7475 C C . GLN B 1 447 ? 128.466 124.400 58.255 1.00 32.60 427 GLN B C 1
ATOM 7476 O O . GLN B 1 447 ? 128.343 125.089 59.265 1.00 32.47 427 GLN B O 1
ATOM 7482 N N . PHE B 1 448 ? 129.571 124.420 57.528 1.00 33.43 428 PHE B N 1
ATOM 7483 C CA . PHE B 1 448 ? 130.690 125.256 57.947 1.00 33.51 428 PHE B CA 1
ATOM 7484 C C . PHE B 1 448 ? 130.982 126.463 57.061 1.00 33.73 428 PHE B C 1
ATOM 7485 O O . PHE B 1 448 ? 130.736 126.436 55.857 1.00 34.49 428 PHE B O 1
ATOM 7493 N N . LYS B 1 449 ? 131.481 127.533 57.682 1.00 33.55 429 LYS B N 1
ATOM 7494 C CA . LYS B 1 449 ? 131.876 128.756 56.973 1.00 32.68 429 LYS B CA 1
ATOM 7495 C C . LYS B 1 449 ? 133.298 129.063 57.426 1.00 33.43 429 LYS B C 1
ATOM 7496 O O . LYS B 1 449 ? 133.629 128.920 58.611 1.00 32.54 429 LYS B O 1
ATOM 7502 N N . LEU B 1 450 ? 134.142 129.463 56.480 1.00 34.40 430 LEU B N 1
ATOM 7503 C CA . LEU B 1 450 ? 135.537 129.741 56.786 1.00 35.25 430 LEU B CA 1
ATOM 7504 C C . LEU B 1 450 ? 135.779 131.200 57.056 1.00 36.71 430 LEU B C 1
ATOM 7505 O O . LEU B 1 450 ? 135.338 132.053 56.290 1.00 37.32 430 LEU B O 1
ATOM 7510 N N . ALA B 1 451 ? 136.483 131.485 58.148 1.00 38.53 431 ALA B N 1
ATOM 7511 C CA . ALA B 1 451 ? 136.817 132.859 58.507 1.00 39.17 431 ALA B CA 1
ATOM 7512 C C . ALA B 1 451 ? 138.321 132.952 58.352 1.00 39.25 431 ALA B C 1
ATOM 7513 O O . ALA B 1 451 ? 139.041 132.147 58.934 1.00 39.10 431 ALA B O 1
ATOM 7515 N N . ASN B 1 452 ? 138.775 133.916 57.551 1.00 39.94 432 ASN B N 1
ATOM 7516 C CA . ASN B 1 452 ? 140.197 134.138 57.293 1.00 40.34 432 ASN B CA 1
ATOM 7517 C C . ASN B 1 452 ? 140.806 133.095 56.386 1.00 41.14 432 ASN B C 1
ATOM 7518 O O . ASN B 1 452 ? 141.800 132.462 56.751 1.00 40.68 432 ASN B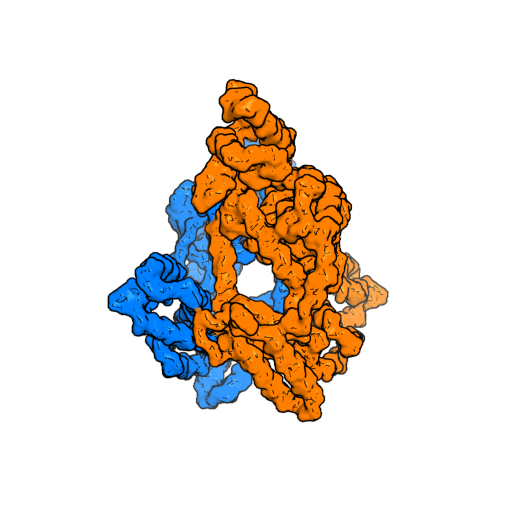 O 1
ATOM 7523 N N . PHE B 1 453 ? 140.221 132.914 55.205 1.00 42.40 433 PHE B N 1
ATOM 7524 C CA . PHE B 1 453 ? 140.740 131.936 54.247 1.00 42.09 433 PHE B CA 1
ATOM 7525 C C . PHE B 1 453 ? 141.638 132.611 53.215 1.00 42.00 433 PHE B C 1
ATOM 7526 O O . PHE B 1 453 ? 141.345 133.714 52.744 1.00 41.49 433 PHE B O 1
ATOM 7534 N N . SER B 1 454 ? 142.737 131.947 52.878 1.00 41.86 434 SER B N 1
ATOM 7535 C CA . SER B 1 454 ? 143.663 132.467 51.882 1.00 42.69 434 SER B CA 1
ATOM 7536 C C . SER B 1 454 ? 144.193 131.304 51.074 1.00 43.52 434 SER B C 1
ATOM 7537 O O . SER B 1 454 ? 144.605 130.293 51.636 1.00 43.86 434 SER B O 1
ATOM 7539 N N . ARG B 1 455 ? 144.173 131.425 49.756 1.00 45.14 435 ARG B N 1
ATOM 7540 C CA . ARG B 1 455 ? 144.694 130.339 48.933 1.00 48.70 435 ARG B CA 1
ATOM 7541 C C . ARG B 1 455 ? 146.205 130.233 49.158 1.00 49.64 435 ARG B C 1
ATOM 7542 O O . ARG B 1 455 ? 146.851 129.276 48.722 1.00 49.28 435 ARG B O 1
ATOM 7550 N N . THR B 1 456 ? 146.740 131.220 49.874 1.00 51.02 436 THR B N 1
ATOM 7551 C CA . THR B 1 456 ? 148.171 131.340 50.142 1.00 51.12 436 THR B CA 1
ATOM 7552 C C . THR B 1 456 ? 148.683 130.995 51.548 1.00 51.70 436 THR B C 1
ATOM 7553 O O . THR B 1 456 ? 149.832 131.303 51.866 1.00 51.54 436 THR B O 1
ATOM 7557 N N . TRP B 1 457 ? 147.866 130.365 52.389 1.00 52.58 437 TRP B N 1
ATOM 7558 C CA . TRP B 1 457 ? 148.322 130.034 53.741 1.00 53.70 437 TRP B CA 1
ATOM 7559 C C . TRP B 1 457 ? 149.566 129.127 53.764 1.00 56.36 437 TRP B C 1
ATOM 7560 O O . TRP B 1 457 ? 149.771 128.293 52.877 1.00 56.04 437 TRP B O 1
ATOM 7571 N N . ARG B 1 458 ? 150.391 129.306 54.793 1.00 59.49 438 ARG B N 1
ATOM 7572 C CA . ARG B 1 458 ? 151.608 128.524 54.987 1.00 62.98 438 ARG B CA 1
ATOM 7573 C C . ARG B 1 458 ? 151.801 128.273 56.488 1.00 64.49 438 ARG B C 1
ATOM 7574 O O . ARG B 1 458 ? 151.470 129.116 57.318 1.00 65.18 438 ARG B O 1
ATOM 7582 N N . PRO B 1 459 ? 152.326 127.101 56.856 1.00 65.52 439 PRO B N 1
ATOM 7583 C CA . PRO B 1 459 ? 152.566 126.718 58.251 1.00 67.77 439 PRO B CA 1
ATOM 7584 C C . PRO B 1 459 ? 153.599 127.596 58.942 1.00 70.42 439 PRO B C 1
ATOM 7585 O O . PRO B 1 459 ? 153.897 128.692 58.479 1.00 71.41 439 PRO B O 1
ATOM 7589 N N . ASN B 1 460 ? 154.150 127.106 60.049 1.00 73.30 440 ASN B N 1
ATOM 7590 C CA . ASN B 1 460 ? 155.162 127.847 60.796 1.00 76.90 440 ASN B CA 1
ATOM 7591 C C . ASN B 1 460 ? 156.406 127.015 61.110 1.00 80.38 440 ASN B C 1
ATOM 7592 O O . ASN B 1 460 ? 156.379 125.782 61.121 1.00 81.78 440 ASN B O 1
ATOM 7597 N N . VAL B 1 461 ? 157.505 127.713 61.364 1.00 83.15 441 VAL B N 1
ATOM 7598 C CA . VAL B 1 461 ? 158.758 127.065 61.711 1.00 85.23 441 VAL B CA 1
ATOM 7599 C C . VAL B 1 461 ? 158.693 126.773 63.205 1.00 87.11 441 VAL B C 1
ATOM 7600 O O . VAL B 1 461 ? 158.819 125.622 63.625 1.00 87.45 441 VAL B O 1
ATOM 7602 N N . GLY B 1 462 ? 158.489 127.822 64.003 1.00 88.29 442 GLY B N 1
ATOM 7603 C CA . GLY B 1 462 ? 158.376 127.631 65.438 1.00 90.33 442 GLY B CA 1
ATOM 7604 C C . GLY B 1 462 ? 159.019 128.614 66.410 1.00 90.77 442 GLY B C 1
ATOM 7605 O O . GLY B 1 462 ? 159.955 129.355 66.082 1.00 91.22 442 GLY B O 1
ATOM 7606 N N . GLU B 1 463 ? 158.475 128.598 67.627 1.00 91.06 443 GLU B N 1
ATOM 7607 C CA . GLU B 1 463 ? 158.919 129.407 68.761 1.00 90.83 443 GLU B CA 1
ATOM 7608 C C . GLU B 1 463 ? 158.616 128.502 69.952 1.00 89.86 443 GLU B C 1
ATOM 7609 O O . GLU B 1 463 ? 158.235 127.347 69.761 1.00 90.41 443 GLU B O 1
ATOM 7615 N N . GLU B 1 464 ? 158.758 129.004 71.173 1.00 87.62 444 GLU B N 1
ATOM 7616 C CA . GLU B 1 464 ? 158.498 128.165 72.341 1.00 85.35 444 GLU B CA 1
ATOM 7617 C C . GLU B 1 464 ? 158.194 128.949 73.608 1.00 85.00 444 GLU B C 1
ATOM 7618 O O . GLU B 1 464 ? 159.083 129.196 74.430 1.00 84.62 444 GLU B O 1
ATOM 7624 N N . ASN B 1 465 ? 156.934 129.333 73.770 1.00 83.69 445 ASN B N 1
ATOM 7625 C CA . ASN B 1 465 ? 156.530 130.081 74.947 1.00 81.74 445 ASN B CA 1
ATOM 7626 C C . ASN B 1 465 ? 156.964 129.322 76.195 1.00 80.85 445 ASN B C 1
ATOM 7627 O O . ASN B 1 465 ? 157.666 129.861 77.055 1.00 80.63 445 ASN B O 1
ATOM 7629 N N . ALA B 1 466 ? 156.556 128.058 76.270 1.00 79.75 446 ALA B N 1
ATOM 7630 C CA . ALA B 1 466 ? 156.868 127.196 77.404 1.00 78.28 446 ALA B CA 1
ATOM 7631 C C . ALA B 1 466 ? 158.316 127.262 77.926 1.00 77.59 446 ALA B C 1
ATOM 7632 O O . ALA B 1 466 ? 158.560 127.964 78.908 1.00 77.53 446 ALA B O 1
ATOM 7634 N N . ARG B 1 467 ? 159.270 126.562 77.294 1.00 76.50 447 ARG B N 1
ATOM 7635 C CA . ARG B 1 467 ? 160.655 126.577 77.799 1.00 75.67 447 ARG B CA 1
ATOM 7636 C C . ARG B 1 467 ? 161.164 127.975 78.138 1.00 74.47 447 ARG B C 1
ATOM 7637 O O . ARG B 1 467 ? 161.778 128.178 79.186 1.00 74.47 447 ARG B O 1
ATOM 7645 N N . LEU B 1 468 ? 160.905 128.939 77.264 1.00 72.52 448 LEU B N 1
ATOM 7646 C CA . LEU B 1 468 ? 161.360 130.299 77.505 1.00 71.31 448 LEU B CA 1
ATOM 7647 C C . LEU B 1 468 ? 160.966 130.794 78.900 1.00 70.39 448 LEU B C 1
ATOM 7648 O O . LEU B 1 468 ? 161.804 131.288 79.659 1.00 70.31 448 LEU B O 1
ATOM 7650 N N . ALA B 1 469 ? 159.686 130.656 79.231 1.00 68.76 449 ALA B N 1
ATOM 7651 C CA . ALA B 1 469 ? 159.173 131.094 80.524 1.00 66.85 449 ALA B CA 1
ATOM 7652 C C . ALA B 1 469 ? 159.866 130.360 81.664 1.00 65.32 449 ALA B C 1
ATOM 7653 O O . ALA B 1 469 ? 160.359 130.981 82.599 1.00 64.47 449 ALA B O 1
ATOM 7655 N N . ALA B 1 470 ? 159.892 129.032 81.575 1.00 64.52 450 ALA B N 1
ATOM 7656 C CA . ALA B 1 470 ? 160.527 128.198 82.588 1.00 63.45 450 ALA B CA 1
ATOM 7657 C C . ALA B 1 470 ? 161.988 128.622 82.698 1.00 63.22 450 ALA B C 1
ATOM 7658 O O . ALA B 1 470 ? 162.596 128.523 83.760 1.00 62.05 450 ALA B O 1
ATOM 7660 N N . LEU B 1 471 ? 162.537 129.113 81.590 1.00 64.18 451 LEU B N 1
ATOM 7661 C CA . LEU B 1 471 ? 163.923 129.568 81.552 1.00 65.45 451 LEU B CA 1
ATOM 7662 C C . LEU B 1 471 ? 164.103 130.821 82.412 1.00 66.51 451 LEU B C 1
ATOM 7663 O O . LEU B 1 471 ? 165.021 130.887 83.229 1.00 66.22 451 LEU B O 1
ATOM 7668 N N . GLN B 1 472 ? 163.219 131.804 82.236 1.00 67.72 452 GLN B N 1
ATOM 7669 C CA . GLN B 1 472 ? 163.291 133.060 82.988 1.00 68.58 452 GLN B CA 1
ATOM 7670 C C . GLN B 1 472 ? 163.440 132.829 84.493 1.00 70.19 452 GLN B C 1
ATOM 7671 O O . GLN B 1 472 ? 163.954 133.689 85.214 1.00 70.02 452 GLN B O 1
ATOM 7673 N N . LYS B 1 473 ? 162.989 131.669 84.964 1.00 72.22 453 LYS B N 1
ATOM 7674 C CA . LYS B 1 473 ? 163.085 131.331 86.378 1.00 74.61 453 LYS B CA 1
ATOM 7675 C C . LYS B 1 473 ? 164.128 130.236 86.522 1.00 76.82 453 LYS B C 1
ATOM 7676 O O . LYS B 1 473 ? 164.058 129.422 87.436 1.00 76.42 453 LYS B O 1
ATOM 7678 N N . LEU B 1 474 ? 165.098 130.231 85.612 1.00 80.42 454 LEU B N 1
ATOM 7679 C CA . LEU B 1 474 ? 166.159 129.223 85.604 1.00 84.31 454 LEU B CA 1
ATOM 7680 C C . LEU B 1 474 ? 166.983 129.281 86.884 1.00 86.26 454 LEU B C 1
ATOM 7681 O O . LEU B 1 474 ? 166.460 129.089 87.979 1.00 86.96 454 LEU B O 1
ATOM 7686 N N . ASP B 1 475 ? 168.276 129.542 86.738 1.00 88.19 455 ASP B N 1
ATOM 7687 C CA . ASP B 1 475 ? 169.168 129.621 87.886 1.00 90.02 455 ASP B CA 1
ATOM 7688 C C . ASP B 1 475 ? 168.546 130.567 88.902 1.00 90.88 455 ASP B C 1
ATOM 7689 O O . ASP B 1 475 ? 168.445 130.240 90.089 1.00 91.06 455 ASP B O 1
ATOM 7691 N N . SER B 1 476 ? 168.119 131.730 88.413 1.00 91.48 456 SER B N 1
ATOM 7692 C CA . SER B 1 476 ? 167.492 132.745 89.244 1.00 91.87 456 SER B CA 1
ATOM 7693 C C . SER B 1 476 ? 167.180 132.204 90.640 1.00 91.97 456 SER B C 1
ATOM 7694 O O . SER B 1 476 ? 167.827 132.582 91.615 1.00 91.90 456 SER B O 1
ATOM 7696 N N . MET B 1 477 ? 166.213 131.296 90.735 1.00 91.82 457 MET B N 1
ATOM 7697 C CA . MET B 1 477 ? 165.844 130.741 92.031 1.00 91.46 457 MET B CA 1
ATOM 7698 C C . MET B 1 477 ? 165.882 129.216 92.086 1.00 91.05 457 MET B C 1
ATOM 7699 O O . MET B 1 477 ? 165.000 128.600 92.678 1.00 90.87 457 MET B O 1
ATOM 7704 N N . MET B 1 478 ? 166.894 128.597 91.490 1.00 90.60 458 MET B N 1
ATOM 7705 C CA . MET B 1 478 ? 166.956 127.140 91.518 1.00 90.34 458 MET B CA 1
ATOM 7706 C C . MET B 1 478 ? 167.989 126.497 92.438 1.00 90.42 458 MET B C 1
ATOM 7707 O O . MET B 1 478 ? 167.800 125.370 92.903 1.00 90.56 458 MET B O 1
ATOM 7712 N N . PRO B 1 479 ? 169.103 127.188 92.708 1.00 90.24 459 PRO B N 1
ATOM 7713 C CA . PRO B 1 479 ? 170.076 126.553 93.598 1.00 89.41 459 PRO B CA 1
ATOM 7714 C C . PRO B 1 479 ? 169.556 126.571 95.029 1.00 88.68 459 PRO B C 1
ATOM 7715 O O . PRO B 1 479 ? 169.816 125.654 95.809 1.00 88.89 459 PRO B O 1
ATOM 7719 N N . ASP B 1 480 ? 168.798 127.617 95.353 1.00 87.71 460 ASP B N 1
ATOM 7720 C CA . ASP B 1 480 ? 168.243 127.788 96.694 1.00 86.39 460 ASP B CA 1
ATOM 7721 C C . ASP B 1 480 ? 166.781 127.371 96.831 1.00 85.34 460 ASP B C 1
ATOM 7722 O O . ASP B 1 480 ? 166.149 127.662 97.844 1.00 85.11 460 ASP B O 1
ATOM 7724 N N . PHE B 1 481 ? 166.239 126.696 95.821 1.00 84.32 461 PHE B N 1
ATOM 7725 C CA . PHE B 1 481 ? 164.849 126.254 95.894 1.00 83.52 461 PHE B CA 1
ATOM 7726 C C . PHE B 1 481 ? 164.750 124.999 96.756 1.00 83.63 461 PHE B C 1
ATOM 7727 O O . PHE B 1 481 ? 163.660 124.591 97.169 1.00 83.47 461 PHE B O 1
ATOM 7735 N N . ALA B 1 482 ? 165.892 124.382 97.022 1.00 83.68 462 ALA B N 1
ATOM 7736 C CA . ALA B 1 482 ? 165.896 123.181 97.829 1.00 84.41 462 ALA B CA 1
ATOM 7737 C C . ALA B 1 482 ? 167.270 122.894 98.383 1.00 85.08 462 ALA B C 1
ATOM 7738 O O . ALA B 1 482 ? 168.222 123.648 98.152 1.00 85.05 462 ALA B O 1
ATOM 7740 N N . ARG B 1 483 ? 167.355 121.793 99.121 1.00 85.99 463 ARG B N 1
ATOM 7741 C CA . ARG B 1 483 ? 168.603 121.354 99.727 1.00 86.35 463 ARG B CA 1
ATOM 7742 C C . ARG B 1 483 ? 169.576 120.892 98.642 1.00 86.04 463 ARG B C 1
ATOM 7743 O O . ARG B 1 483 ? 169.480 119.772 98.135 1.00 85.75 463 ARG B O 1
ATOM 7745 N N . GLY B 1 484 ? 170.503 121.771 98.282 1.00 85.63 464 GLY B N 1
ATOM 7746 C CA . GLY B 1 484 ? 171.481 121.432 97.273 1.00 85.51 464 GLY B CA 1
ATOM 7747 C C . GLY B 1 484 ? 170.925 121.290 95.871 1.00 85.74 464 GLY B C 1
ATOM 7748 O O . GLY B 1 484 ? 169.961 121.960 95.492 1.00 85.37 464 GLY B O 1
ATOM 7749 N N . ASP B 1 485 ? 171.562 120.402 95.110 1.00 86.54 465 ASP B N 1
ATOM 7750 C CA . ASP B 1 485 ? 171.217 120.106 93.719 1.00 87.21 465 ASP B CA 1
ATOM 7751 C C . ASP B 1 485 ? 169.735 120.222 93.352 1.00 86.93 465 ASP B C 1
ATOM 7752 O O . ASP B 1 485 ? 169.336 121.186 92.695 1.00 87.70 465 ASP B O 1
ATOM 7757 N N . ALA B 1 486 ? 168.939 119.235 93.764 1.00 85.63 466 ALA B N 1
ATOM 7758 C CA . ALA B 1 486 ? 167.499 119.182 93.494 1.00 83.57 466 ALA B CA 1
ATOM 7759 C C . ALA B 1 486 ? 166.955 120.359 92.690 1.00 82.33 466 ALA B C 1
ATOM 7760 O O . ALA B 1 486 ? 166.595 120.210 91.527 1.00 82.44 466 ALA B O 1
ATOM 7762 N N . GLY B 1 487 ? 166.896 121.526 93.320 1.00 80.78 467 GLY B N 1
ATOM 7763 C CA . GLY B 1 487 ? 166.394 122.714 92.655 1.00 78.84 467 GLY B CA 1
ATOM 7764 C C . GLY B 1 487 ? 166.677 122.826 91.168 1.00 78.03 467 GLY B C 1
ATOM 7765 O O . GLY B 1 487 ? 165.781 123.132 90.387 1.00 77.78 467 GLY B O 1
ATOM 7766 N N . VAL B 1 488 ? 167.914 122.578 90.755 1.00 77.24 468 VAL B N 1
ATOM 7767 C CA . VAL B 1 488 ? 168.229 122.686 89.341 1.00 75.98 468 VAL B CA 1
ATOM 7768 C C . VAL B 1 488 ? 168.026 121.377 88.587 1.00 75.25 468 VAL B C 1
ATOM 7769 O O . VAL B 1 488 ? 167.671 121.392 87.415 1.00 76.23 468 VAL B O 1
ATOM 7773 N N . ARG B 1 489 ? 168.233 120.245 89.251 1.00 73.85 469 ARG B N 1
ATOM 7774 C CA . ARG B 1 489 ? 168.040 118.951 88.592 1.00 73.19 469 ARG B CA 1
ATOM 7775 C C . ARG B 1 489 ? 166.591 118.702 88.165 1.00 72.59 469 ARG B C 1
ATOM 7776 O O . ARG B 1 489 ? 166.347 118.053 87.149 1.00 72.40 469 ARG B O 1
ATOM 7784 N N . ILE B 1 490 ? 165.637 119.201 88.948 1.00 72.12 470 ILE B N 1
ATOM 7785 C CA . ILE B 1 490 ? 164.219 119.053 88.627 1.00 71.33 470 ILE B CA 1
ATOM 7786 C C . ILE B 1 490 ? 163.931 120.007 87.488 1.00 70.14 470 ILE B C 1
ATOM 7787 O O . ILE B 1 490 ? 163.407 119.619 86.441 1.00 69.83 470 ILE B O 1
ATOM 7792 N N . HIS B 1 491 ? 164.285 121.269 87.708 1.00 68.60 471 HIS B N 1
ATOM 7793 C CA . HIS B 1 491 ? 164.068 122.301 86.711 1.00 68.12 471 HIS B CA 1
ATOM 7794 C C . HIS B 1 491 ? 164.712 121.912 85.389 1.00 68.64 471 HIS B C 1
ATOM 7795 O O . HIS B 1 491 ? 164.100 122.055 84.333 1.00 69.32 471 HIS B O 1
ATOM 7802 N N . GLU B 1 492 ? 165.943 121.414 85.448 1.00 69.09 472 GLU B N 1
ATOM 7803 C CA . GLU B 1 492 ? 166.644 121.008 84.238 1.00 69.26 472 GLU B CA 1
ATOM 7804 C C . GLU B 1 492 ? 165.828 119.920 83.557 1.00 69.25 472 GLU B C 1
ATOM 7805 O O . GLU B 1 492 ? 165.582 119.969 82.347 1.00 68.88 472 GLU B O 1
ATOM 7811 N N . THR B 1 493 ? 165.398 118.943 84.349 1.00 68.57 473 THR B N 1
ATOM 7812 C CA . THR B 1 493 ? 164.603 117.845 83.830 1.00 67.93 473 THR B CA 1
ATOM 7813 C C . THR B 1 493 ? 163.350 118.381 83.158 1.00 67.62 473 THR B C 1
ATOM 7814 O O . THR B 1 493 ? 163.126 118.150 81.975 1.00 68.02 473 THR B O 1
ATOM 7818 N N . VAL B 1 494 ? 162.542 119.104 83.926 1.00 67.26 474 VAL B N 1
ATOM 7819 C CA . VAL B 1 494 ? 161.302 119.680 83.423 1.00 67.26 474 VAL B CA 1
ATOM 7820 C C . VAL B 1 494 ? 161.535 120.451 82.129 1.00 67.46 474 VAL B C 1
ATOM 7821 O O . VAL B 1 494 ? 160.743 120.369 81.199 1.00 67.04 474 VAL B O 1
ATOM 7825 N N . LYS B 1 495 ? 162.621 121.209 82.072 1.00 69.11 475 LYS B N 1
ATOM 7826 C CA . LYS B 1 495 ? 162.941 121.952 80.863 1.00 70.94 475 LYS B CA 1
ATOM 7827 C C . LYS B 1 495 ? 163.147 120.928 79.756 1.00 71.03 475 LYS B C 1
ATOM 7828 O O . LYS B 1 495 ? 162.406 120.906 78.771 1.00 70.95 475 LYS B O 1
ATOM 7834 N N . GLN B 1 496 ? 164.165 120.085 79.928 1.00 70.92 476 GLN B N 1
ATOM 7835 C CA . GLN B 1 496 ? 164.490 119.048 78.951 1.00 70.51 476 GLN B CA 1
ATOM 7836 C C . GLN B 1 496 ? 163.207 118.379 78.473 1.00 69.51 476 GLN B C 1
ATOM 7837 O O . GLN B 1 496 ? 162.995 118.190 77.275 1.00 69.67 476 GLN B O 1
ATOM 7843 N N . LEU B 1 497 ? 162.353 118.042 79.431 1.00 68.28 477 LEU B N 1
ATOM 7844 C CA . LEU B 1 497 ? 161.091 117.388 79.148 1.00 66.85 477 LEU B CA 1
ATOM 7845 C C . LEU B 1 497 ? 160.130 118.231 78.312 1.00 66.53 477 LEU B C 1
ATOM 7846 O O . LEU B 1 497 ? 159.368 117.690 77.517 1.00 66.20 477 LEU B O 1
ATOM 7851 N N . VAL B 1 498 ? 160.154 119.549 78.488 1.00 66.56 478 VAL B N 1
ATOM 7852 C CA . VAL B 1 498 ? 159.257 120.415 77.726 1.00 66.45 478 VAL B CA 1
ATOM 7853 C C . VAL B 1 498 ? 159.805 120.699 76.329 1.00 67.12 478 VAL B C 1
ATOM 7854 O O . VAL B 1 498 ? 159.071 120.614 75.343 1.00 68.21 478 VAL B O 1
ATOM 7858 N N . GLU B 1 499 ? 161.090 121.036 76.245 1.00 66.48 479 GLU B N 1
ATOM 7859 C CA . GLU B 1 499 ? 161.726 121.310 74.957 1.00 65.83 479 GLU B CA 1
ATOM 7860 C C . GLU B 1 499 ? 161.310 120.203 73.985 1.00 65.36 479 GLU B C 1
ATOM 7861 O O . GLU B 1 499 ? 161.121 120.444 72.801 1.00 65.09 479 GLU B O 1
ATOM 7867 N N . GLN B 1 500 ? 161.161 118.992 74.512 1.00 65.25 480 GLN B N 1
ATOM 7868 C CA . GLN B 1 500 ? 160.747 117.841 73.727 1.00 66.32 480 GLN B CA 1
ATOM 7869 C C . GLN B 1 500 ? 159.359 118.052 73.179 1.00 65.95 480 GLN B C 1
ATOM 7870 O O . GLN B 1 500 ? 159.153 118.181 71.979 1.00 66.30 480 GLN B O 1
ATOM 7876 N N . ASP B 1 501 ? 158.409 118.077 74.102 1.00 66.09 481 ASP B N 1
ATOM 7877 C CA . ASP B 1 501 ? 156.987 118.250 73.815 1.00 65.58 481 ASP B CA 1
ATOM 7878 C C . ASP B 1 501 ? 156.519 119.615 74.363 1.00 64.72 481 ASP B C 1
ATOM 7879 O O . ASP B 1 501 ? 156.040 119.706 75.493 1.00 65.51 481 ASP B O 1
ATOM 7884 N N . PRO B 1 502 ? 156.643 120.689 73.562 1.00 63.31 482 PRO B N 1
ATOM 7885 C CA . PRO B 1 502 ? 156.227 122.024 74.018 1.00 62.45 482 PRO B CA 1
ATOM 7886 C C . PRO B 1 502 ? 154.778 122.094 74.473 1.00 61.14 482 PRO B C 1
ATOM 7887 O O . PRO B 1 502 ? 154.304 123.147 74.889 1.00 60.50 482 PRO B O 1
ATOM 7891 N N . SER B 1 503 ? 154.085 120.963 74.402 1.00 60.73 483 SER B N 1
ATOM 7892 C CA . SER B 1 503 ? 152.673 120.889 74.778 1.00 60.07 483 SER B CA 1
ATOM 7893 C C . SER B 1 503 ? 152.345 119.821 75.827 1.00 58.63 483 SER B C 1
ATOM 7894 O O . SER B 1 503 ? 151.174 119.551 76.094 1.00 57.90 483 SER B O 1
ATOM 7897 N N . ILE B 1 504 ? 153.376 119.227 76.419 1.00 56.95 484 ILE B N 1
ATOM 7898 C CA . ILE B 1 504 ? 153.194 118.168 77.414 1.00 54.77 484 ILE B CA 1
ATOM 7899 C C . ILE B 1 504 ? 152.700 118.630 78.789 1.00 53.63 484 ILE B C 1
ATOM 7900 O O . ILE B 1 504 ? 153.025 119.736 79.260 1.00 52.69 484 ILE B O 1
ATOM 7905 N N . LYS B 1 505 ? 151.922 117.756 79.426 1.00 51.70 485 LYS B N 1
ATOM 7906 C CA . LYS B 1 505 ? 151.386 118.022 80.749 1.00 50.76 485 LYS B CA 1
ATOM 7907 C C . LYS B 1 505 ? 152.245 117.369 81.844 1.00 51.54 485 LYS B C 1
ATOM 7908 O O . LYS B 1 505 ? 152.254 116.144 81.999 1.00 51.36 485 LYS B O 1
ATOM 7914 N N . ILE B 1 506 ? 152.967 118.202 82.594 1.00 52.06 486 ILE B N 1
ATOM 7915 C CA . ILE B 1 506 ? 153.821 117.740 83.685 1.00 51.53 486 ILE B CA 1
ATOM 7916 C C . ILE B 1 506 ? 152.999 117.558 84.959 1.00 52.27 486 ILE B C 1
ATOM 7917 O O . ILE B 1 506 ? 152.493 118.528 85.527 1.00 51.08 486 ILE B O 1
ATOM 7922 N N . THR B 1 507 ? 152.873 116.314 85.403 1.00 52.81 487 THR B N 1
ATOM 7923 C CA . THR B 1 507 ? 152.125 116.013 86.611 1.00 53.68 487 THR B CA 1
ATOM 7924 C C . THR B 1 507 ? 153.051 115.314 87.590 1.00 54.95 487 THR B C 1
ATOM 7925 O O . THR B 1 507 ? 154.237 115.119 87.317 1.00 55.49 487 THR B O 1
ATOM 7929 N N . ASN B 1 508 ? 152.496 114.931 88.732 1.00 56.01 488 ASN B N 1
ATOM 7930 C CA . ASN B 1 508 ? 153.257 114.235 89.752 1.00 55.87 488 ASN B CA 1
ATOM 7931 C C . ASN B 1 508 ? 153.783 112.937 89.163 1.00 55.93 488 ASN B C 1
ATOM 7932 O O . ASN B 1 508 ? 154.903 112.525 89.459 1.00 56.69 488 ASN B O 1
ATOM 7937 N N . SER B 1 509 ? 152.981 112.294 88.320 1.00 55.59 489 SER B N 1
ATOM 7938 C CA . SER B 1 509 ? 153.394 111.024 87.742 1.00 55.53 489 SER B CA 1
ATOM 7939 C C . SER B 1 509 ? 154.474 111.150 86.672 1.00 54.60 489 SER B C 1
ATOM 7940 O O . SER B 1 509 ? 155.207 110.198 86.417 1.00 53.52 489 SER B O 1
ATOM 7943 N N . THR B 1 510 ? 154.576 112.326 86.060 1.00 54.16 490 THR B N 1
ATOM 7944 C CA . THR B 1 510 ? 155.563 112.556 85.009 1.00 53.60 490 THR B CA 1
ATOM 7945 C C . THR B 1 510 ? 156.979 112.610 85.536 1.00 53.63 490 THR B C 1
ATOM 7946 O O . THR B 1 510 ? 157.926 112.284 84.820 1.00 53.67 490 THR B O 1
ATOM 7950 N N . LEU B 1 511 ? 157.126 113.045 86.782 1.00 52.97 491 LEU B N 1
ATOM 7951 C CA . LEU B 1 511 ? 158.447 113.202 87.359 1.00 52.84 491 LEU B CA 1
ATOM 7952 C C . LEU B 1 511 ? 158.917 112.129 88.327 1.00 53.59 491 LEU B C 1
ATOM 7953 O O . LEU B 1 511 ? 160.121 111.991 88.550 1.00 53.44 491 LEU B O 1
ATOM 7958 N N . ARG B 1 512 ? 157.989 111.361 88.888 1.00 54.35 492 ARG B N 1
ATOM 7959 C CA . ARG B 1 512 ? 158.376 110.320 89.838 1.00 55.82 492 ARG B CA 1
ATOM 7960 C C . ARG B 1 512 ? 159.275 109.243 89.251 1.00 58.15 492 ARG B C 1
ATOM 7961 O O . ARG B 1 512 ? 160.213 108.785 89.908 1.00 58.29 492 ARG B O 1
ATOM 7969 N N . PRO B 1 513 ? 159.000 108.814 88.009 1.00 60.27 493 PRO B N 1
ATOM 7970 C CA . PRO B 1 513 ? 159.824 107.780 87.374 1.00 62.25 493 PRO B CA 1
ATOM 7971 C C . PRO B 1 513 ? 161.290 108.213 87.286 1.00 64.67 493 PRO B C 1
ATOM 7972 O O . PRO B 1 513 ? 162.180 107.405 87.014 1.00 64.92 493 PRO B O 1
ATOM 7976 N N . PHE B 1 514 ? 161.530 109.499 87.521 1.00 66.47 494 PHE B N 1
ATOM 7977 C CA . PHE B 1 514 ? 162.877 110.036 87.477 1.00 68.03 494 PHE B CA 1
ATOM 7978 C C . PHE B 1 514 ? 163.541 109.960 88.856 1.00 68.64 494 PHE B C 1
ATOM 7979 O O . PHE B 1 514 ? 164.758 110.111 88.977 1.00 69.88 494 PHE B O 1
ATOM 7987 N N . ASN B 1 515 ? 162.735 109.723 89.890 1.00 68.43 495 ASN B N 1
ATOM 7988 C CA . ASN B 1 515 ? 163.220 109.603 91.269 1.00 67.97 495 ASN B CA 1
ATOM 7989 C C . ASN B 1 515 ? 163.633 110.912 91.958 1.00 66.93 495 ASN B C 1
ATOM 7990 O O . ASN B 1 515 ? 164.822 111.183 92.153 1.00 67.17 495 ASN B O 1
ATOM 7995 N N . PHE B 1 516 ? 162.631 111.710 92.329 1.00 65.30 496 PHE B N 1
ATOM 7996 C CA . PHE B 1 516 ? 162.821 112.987 93.028 1.00 64.09 496 PHE B CA 1
ATOM 7997 C C . PHE B 1 516 ? 161.964 112.876 94.301 1.00 63.91 496 PHE B C 1
ATOM 7998 O O . PHE B 1 516 ? 160.903 112.259 94.266 1.00 63.91 496 PHE B O 1
ATOM 8006 N N . SER B 1 517 ? 162.402 113.460 95.415 1.00 63.79 497 SER B N 1
ATOM 8007 C CA . SER B 1 517 ? 161.626 113.352 96.661 1.00 63.64 497 SER B CA 1
ATOM 8008 C C . SER B 1 517 ? 160.143 113.589 96.390 1.00 62.98 497 SER B C 1
ATOM 8009 O O . SER B 1 517 ? 159.747 114.666 95.949 1.00 62.82 497 SER B O 1
ATOM 8012 N N . THR B 1 518 ? 159.327 112.573 96.644 1.00 62.26 498 THR B N 1
ATOM 8013 C CA . THR B 1 518 ? 157.893 112.694 96.418 1.00 61.48 498 THR B CA 1
ATOM 8014 C C . THR B 1 518 ? 157.302 113.971 97.014 1.00 61.50 498 THR B C 1
ATOM 8015 O O . THR B 1 518 ? 156.508 114.632 96.355 1.00 61.43 498 THR B O 1
ATOM 8019 N N . ARG B 1 519 ? 157.678 114.317 98.249 1.00 61.97 499 ARG B N 1
ATOM 8020 C CA . ARG B 1 519 ? 157.172 115.541 98.896 1.00 61.41 499 ARG B CA 1
ATOM 8021 C C . ARG B 1 519 ? 157.917 116.770 98.310 1.00 61.77 499 ARG B C 1
ATOM 8022 O O . ARG B 1 519 ? 157.874 117.863 98.883 1.00 63.01 499 ARG B O 1
ATOM 8030 N N . LEU B 1 520 ? 158.572 116.592 97.156 1.00 60.64 500 LEU B N 1
ATOM 8031 C CA . LEU B 1 520 ? 159.319 117.677 96.506 1.00 60.08 500 LEU B CA 1
ATOM 8032 C C . LEU B 1 520 ? 158.792 118.088 95.129 1.00 60.43 500 LEU B C 1
ATOM 8033 O O . LEU B 1 520 ? 158.808 119.271 94.785 1.00 60.73 500 LEU B O 1
ATOM 8035 N N . ILE B 1 521 ? 158.355 117.110 94.338 1.00 60.59 501 ILE B N 1
ATOM 8036 C CA . ILE B 1 521 ? 157.812 117.362 93.000 1.00 59.72 501 ILE B CA 1
ATOM 8037 C C . ILE B 1 521 ? 156.668 118.375 93.037 1.00 59.73 501 ILE B C 1
ATOM 8038 O O . ILE B 1 521 ? 156.737 119.431 92.411 1.00 58.43 501 ILE B O 1
ATOM 8043 N N . PRO B 1 522 ? 155.587 118.052 93.765 1.00 60.40 502 PRO B N 1
ATOM 8044 C CA . PRO B 1 522 ? 154.451 118.974 93.848 1.00 60.71 502 PRO B CA 1
ATOM 8045 C C . PRO B 1 522 ? 154.855 120.356 94.350 1.00 60.37 502 PRO B C 1
ATOM 8046 O O . PRO B 1 522 ? 154.243 121.359 93.987 1.00 60.75 502 PRO B O 1
ATOM 8050 N N . ARG B 1 523 ? 155.887 120.399 95.187 1.00 59.72 503 ARG B N 1
ATOM 8051 C CA . ARG B 1 523 ? 156.375 121.657 95.728 1.00 58.95 503 ARG B CA 1
ATOM 8052 C C . ARG B 1 523 ? 156.914 122.472 94.566 1.00 58.44 503 ARG B C 1
ATOM 8053 O O . ARG B 1 523 ? 156.830 123.699 94.550 1.00 58.76 503 ARG B O 1
ATOM 8055 N N . TYR B 1 524 ? 157.463 121.770 93.583 1.00 57.89 504 TYR B N 1
ATOM 8056 C CA . TYR B 1 524 ? 158.023 122.408 92.397 1.00 56.97 504 TYR B CA 1
ATOM 8057 C C . TYR B 1 524 ? 156.925 122.881 91.440 1.00 56.65 504 TYR B C 1
ATOM 8058 O O . TYR B 1 524 ? 156.936 124.022 90.982 1.00 55.62 504 TYR B O 1
ATOM 8067 N N . LEU B 1 525 ? 155.985 121.986 91.143 1.00 56.66 505 LEU B N 1
ATOM 8068 C CA . LEU B 1 525 ? 154.872 122.286 90.247 1.00 56.63 505 LEU B CA 1
ATOM 8069 C C . LEU B 1 525 ? 154.071 123.510 90.711 1.00 57.50 505 LEU B C 1
ATOM 8070 O O . LEU B 1 525 ? 153.658 124.338 89.893 1.00 57.12 505 LEU B O 1
ATOM 8075 N N . GLU B 1 526 ? 153.847 123.616 92.022 1.00 58.04 506 GLU B N 1
ATOM 8076 C CA . GLU B 1 526 ? 153.108 124.743 92.580 1.00 58.33 506 GLU B CA 1
ATOM 8077 C C . GLU B 1 526 ? 153.884 126.004 92.223 1.00 59.10 506 GLU B C 1
ATOM 8078 O O . GLU B 1 526 ? 153.306 127.065 91.975 1.00 58.91 506 GLU B O 1
ATOM 8080 N N . PHE B 1 527 ? 155.203 125.872 92.177 1.00 59.90 507 PHE B N 1
ATOM 8081 C CA . PHE B 1 527 ? 156.053 126.997 91.849 1.00 60.74 507 PHE B CA 1
ATOM 8082 C C . PHE B 1 527 ? 156.045 127.295 90.357 1.00 61.24 507 PHE B C 1
ATOM 8083 O O . PHE B 1 527 ? 155.554 128.341 89.936 1.00 61.59 507 PHE B O 1
ATOM 8091 N N . ALA B 1 528 ? 156.585 126.372 89.562 1.00 61.75 508 ALA B N 1
ATOM 8092 C CA . ALA B 1 528 ? 156.664 126.533 88.109 1.00 61.60 508 ALA B CA 1
ATOM 8093 C C . ALA B 1 528 ? 155.288 126.668 87.470 1.00 62.22 508 ALA B C 1
ATOM 8094 O O . ALA B 1 528 ? 155.164 126.797 86.251 1.00 60.93 508 ALA B O 1
ATOM 8096 N N . ALA B 1 529 ? 154.264 126.644 88.318 1.00 63.69 509 ALA B N 1
ATOM 8097 C CA . ALA B 1 529 ? 152.865 126.748 87.910 1.00 64.75 509 ALA B CA 1
ATOM 8098 C C . ALA B 1 529 ? 152.548 127.708 86.761 1.00 64.98 509 ALA B C 1
ATOM 8099 O O . ALA B 1 529 ? 151.835 127.338 85.828 1.00 64.53 509 ALA B O 1
ATOM 8101 N N . ASP B 1 530 ? 153.054 128.936 86.822 1.00 65.20 510 ASP B N 1
ATOM 8102 C CA . ASP B 1 530 ? 152.756 129.886 85.763 1.00 66.06 510 ASP B CA 1
ATOM 8103 C C . ASP B 1 530 ? 153.622 129.789 84.521 1.00 65.73 510 ASP B C 1
ATOM 8104 O O . ASP B 1 530 ? 153.165 130.109 83.426 1.00 66.01 510 ASP B O 1
ATOM 8109 N N . ALA B 1 531 ? 154.869 129.354 84.675 1.00 65.39 511 ALA B N 1
ATOM 8110 C CA . ALA B 1 531 ? 155.753 129.227 83.516 1.00 64.43 511 ALA B CA 1
ATOM 8111 C C . ALA B 1 531 ? 155.332 128.024 82.685 1.00 64.28 511 ALA B C 1
ATOM 8112 O O . ALA B 1 531 ? 155.447 128.044 81.462 1.00 64.30 511 ALA B O 1
ATOM 8114 N N . LEU B 1 532 ? 154.844 126.982 83.358 1.00 64.38 512 LEU B N 1
ATOM 8115 C CA . LEU B 1 532 ? 154.390 125.767 82.684 1.00 64.09 512 LEU B CA 1
ATOM 8116 C C . LEU B 1 532 ? 152.951 125.905 82.207 1.00 63.68 512 LEU B C 1
ATOM 8117 O O . LEU B 1 532 ? 152.448 125.044 81.480 1.00 64.66 512 LEU B O 1
ATOM 8122 N N . GLY B 1 533 ? 152.294 126.987 82.622 1.00 63.01 513 GLY B N 1
ATOM 8123 C CA . GLY B 1 533 ? 150.919 127.225 82.224 1.00 62.02 513 GLY B CA 1
ATOM 8124 C C . GLY B 1 533 ? 149.976 126.136 82.693 1.00 61.82 513 GLY B C 1
ATOM 8125 O O . GLY B 1 533 ? 149.200 125.588 81.913 1.00 61.21 513 GLY B O 1
ATOM 8126 N N . GLN B 1 534 ? 150.039 125.801 83.971 1.00 62.01 514 GLN B N 1
ATOM 8127 C CA . GLN B 1 534 ? 149.153 124.780 84.490 1.00 63.04 514 GLN B CA 1
ATOM 8128 C C . GLN B 1 534 ? 148.464 125.317 85.739 1.00 64.50 514 GLN B C 1
ATOM 8129 O O . GLN B 1 534 ? 149.010 126.173 86.450 1.00 64.39 514 GLN B O 1
ATOM 8135 N N . PHE B 1 535 ? 147.254 124.821 85.989 1.00 65.70 515 PHE B N 1
ATOM 8136 C CA . PHE B 1 535 ? 146.465 125.236 87.146 1.00 66.42 515 PHE B CA 1
ATOM 8137 C C . PHE B 1 535 ? 145.808 123.983 87.690 1.00 66.98 515 PHE B C 1
ATOM 8138 O O . PHE B 1 535 ? 145.699 122.984 86.980 1.00 66.75 515 PHE B O 1
ATOM 8146 N N . VAL B 1 536 ? 145.386 124.026 88.946 1.00 67.86 516 VAL B N 1
ATOM 8147 C CA . VAL B 1 536 ? 144.726 122.870 89.521 1.00 69.14 516 VAL B CA 1
ATOM 8148 C C . VAL B 1 536 ? 143.217 123.075 89.471 1.00 70.43 516 VAL B C 1
ATOM 8149 O O . VAL B 1 536 ? 142.695 124.104 89.896 1.00 71.61 516 VAL B O 1
ATOM 8153 N N . GLY B 1 537 ? 142.515 122.099 88.915 1.00 71.13 517 GLY B N 1
ATOM 8154 C CA . GLY B 1 537 ? 141.074 122.200 88.838 1.00 72.11 517 GLY B CA 1
ATOM 8155 C C . GLY B 1 537 ? 140.494 121.467 90.026 1.00 73.28 517 GLY B C 1
ATOM 8156 O O . GLY B 1 537 ? 141.151 121.340 91.065 1.00 73.54 517 GLY B O 1
ATOM 8157 N N . GLU B 1 538 ? 139.271 120.972 89.879 1.00 73.45 518 GLU B N 1
ATOM 8158 C CA . GLU B 1 538 ? 138.627 120.251 90.956 1.00 73.22 518 GLU B CA 1
ATOM 8159 C C . GLU B 1 538 ? 139.135 118.812 90.996 1.00 73.84 518 GLU B C 1
ATOM 8160 O O . GLU B 1 538 ? 138.345 117.875 91.018 1.00 74.73 518 GLU B O 1
ATOM 8162 N N . ASN B 1 539 ? 140.457 118.644 91.004 1.00 74.01 519 ASN B N 1
ATOM 8163 C CA . ASN B 1 539 ? 141.077 117.318 91.055 1.00 74.23 519 ASN B CA 1
ATOM 8164 C C . ASN B 1 539 ? 142.613 117.378 90.950 1.00 74.44 519 ASN B C 1
ATOM 8165 O O . ASN B 1 539 ? 143.286 117.730 91.920 1.00 74.41 519 ASN B O 1
ATOM 8170 N N . GLY B 1 540 ? 143.160 117.023 89.784 1.00 74.94 520 GLY B N 1
ATOM 8171 C CA . GLY B 1 540 ? 144.599 117.063 89.578 1.00 74.13 520 GLY B CA 1
ATOM 8172 C C . GLY B 1 540 ? 145.021 118.352 88.892 1.00 74.22 520 GLY B C 1
ATOM 8173 O O . GLY B 1 540 ? 144.272 119.328 88.888 1.00 74.58 520 GLY B O 1
ATOM 8174 N N . GLN B 1 541 ? 146.215 118.373 88.307 1.00 74.06 521 GLN B N 1
ATOM 8175 C CA . GLN B 1 541 ? 146.688 119.578 87.631 1.00 74.28 521 GLN B CA 1
ATOM 8176 C C . GLN B 1 541 ? 146.349 119.509 86.148 1.00 76.19 521 GLN B C 1
ATOM 8177 O O . GLN B 1 541 ? 146.454 118.451 85.534 1.00 75.61 521 GLN B O 1
ATOM 8183 N N . TRP B 1 542 ? 145.919 120.640 85.588 1.00 79.21 522 TRP B N 1
ATOM 8184 C CA . TRP B 1 542 ? 145.555 120.728 84.174 1.00 81.86 522 TRP B CA 1
ATOM 8185 C C . TRP B 1 542 ? 146.327 121.834 83.470 1.00 82.20 522 TRP B C 1
ATOM 8186 O O . TRP B 1 542 ? 147.152 122.529 84.068 1.00 80.76 522 TRP B O 1
ATOM 8197 N N . GLN B 1 543 ? 146.012 122.004 82.189 1.00 83.92 523 GLN B N 1
ATOM 8198 C CA . GLN B 1 543 ? 146.627 123.026 81.348 1.00 85.73 523 GLN B CA 1
ATOM 8199 C C . GLN B 1 543 ? 145.609 124.030 80.836 1.00 86.27 523 GLN B C 1
ATOM 8200 O O . GLN B 1 543 ? 144.686 123.679 80.099 1.00 85.62 523 GLN B O 1
ATOM 8206 N N . LEU B 1 544 ? 145.798 125.282 81.228 1.00 87.45 524 LEU B N 1
ATOM 8207 C CA . LEU B 1 544 ? 144.926 126.359 80.813 1.00 88.58 524 LEU B CA 1
ATOM 8208 C C . LEU B 1 544 ? 144.779 126.272 79.285 1.00 89.41 524 LEU B C 1
ATOM 8209 O O . LEU B 1 544 ? 145.688 125.795 78.601 1.00 88.95 524 LEU B O 1
ATOM 8214 N N . LYS B 1 545 ? 143.628 126.695 78.759 1.00 90.85 525 LYS B N 1
ATOM 8215 C CA . LYS B 1 545 ? 143.378 126.671 77.314 1.00 92.61 525 LYS B CA 1
ATOM 8216 C C . LYS B 1 545 ? 144.473 127.492 76.606 1.00 94.38 525 LYS B C 1
ATOM 8217 O O . LYS B 1 545 ? 144.901 128.527 77.110 1.00 94.58 525 LYS B O 1
ATOM 8223 N N . ASP B 1 546 ? 144.929 127.032 75.441 1.00 95.83 526 ASP B N 1
ATOM 8224 C CA . ASP B 1 546 ? 145.988 127.724 74.685 1.00 95.90 526 ASP B CA 1
ATOM 8225 C C . ASP B 1 546 ? 145.501 128.953 73.894 1.00 95.28 526 ASP B C 1
ATOM 8226 O O . ASP B 1 546 ? 145.542 130.087 74.393 1.00 94.83 526 ASP B O 1
ATOM 8231 N N . GLU B 1 547 ? 145.052 128.716 72.658 1.00 94.18 527 GLU B N 1
ATOM 8232 C CA . GLU B 1 547 ? 144.562 129.778 71.775 1.00 92.86 527 GLU B CA 1
ATOM 8233 C C . GLU B 1 547 ? 143.045 129.813 71.676 1.00 90.38 527 GLU B C 1
ATOM 8234 O O . GLU B 1 547 ? 142.334 129.357 72.575 1.00 89.69 527 GLU B O 1
ATOM 8240 N N . ALA B 1 548 ? 142.566 130.367 70.566 1.00 87.76 528 ALA B N 1
ATOM 8241 C CA . ALA B 1 548 ? 141.138 130.463 70.291 1.00 85.41 528 ALA B CA 1
ATOM 8242 C C . ALA B 1 548 ? 140.721 129.277 69.403 1.00 83.19 528 ALA B C 1
ATOM 8243 O O . ALA B 1 548 ? 140.859 129.325 68.174 1.00 81.99 528 ALA B O 1
ATOM 8245 N N . PRO B 1 549 ? 140.196 128.197 70.027 1.00 81.88 529 PRO B N 1
ATOM 8246 C CA . PRO B 1 549 ? 139.755 126.980 69.322 1.00 79.10 529 PRO B CA 1
ATOM 8247 C C . PRO B 1 549 ? 139.105 127.231 67.965 1.00 75.23 529 PRO B C 1
ATOM 8248 O O . PRO B 1 549 ? 138.085 127.914 67.872 1.00 74.88 529 PRO B O 1
ATOM 8252 N N . ALA B 1 550 ? 139.720 126.666 66.926 1.00 70.55 530 ALA B N 1
ATOM 8253 C CA . ALA B 1 550 ? 139.272 126.806 65.549 1.00 66.14 530 ALA B CA 1
ATOM 8254 C C . ALA B 1 550 ? 137.810 127.212 65.381 1.00 63.44 530 ALA B C 1
ATOM 8255 O O . ALA B 1 550 ? 137.457 127.830 64.378 1.00 63.23 530 ALA B O 1
ATOM 8257 N N . ILE B 1 551 ? 136.966 126.871 66.355 1.00 60.99 531 ILE B N 1
ATOM 8258 C CA . ILE B 1 551 ? 135.550 127.220 66.303 1.00 58.85 531 ILE B CA 1
ATOM 8259 C C . ILE B 1 551 ? 135.283 128.584 66.916 1.00 57.58 531 ILE B C 1
ATOM 8260 O O . ILE B 1 551 ? 135.146 128.724 68.125 1.00 56.39 531 ILE B O 1
ATOM 8265 N N . VAL B 1 552 ? 135.208 129.584 66.052 1.00 57.92 532 VAL B N 1
ATOM 8266 C CA . VAL B 1 552 ? 134.947 130.962 66.432 1.00 58.33 532 VAL B CA 1
ATOM 8267 C C . VAL B 1 552 ? 133.583 131.068 67.107 1.00 59.63 532 VAL B C 1
ATOM 8268 O O . VAL B 1 552 ? 132.582 130.666 66.531 1.00 60.59 532 VAL B O 1
ATOM 8272 N N . LEU B 1 553 ? 133.546 131.614 68.319 1.00 61.74 533 LEU B N 1
ATOM 8273 C CA . LEU B 1 553 ? 132.295 131.769 69.068 1.00 64.56 533 LEU B CA 1
ATOM 8274 C C . LEU B 1 553 ? 131.262 132.643 68.333 1.00 66.43 533 LEU B C 1
ATOM 8275 O O . LEU B 1 553 ? 131.609 133.373 67.402 1.00 65.93 533 LEU B O 1
ATOM 8277 N N . PRO B 1 554 ? 129.976 132.582 68.752 1.00 68.45 534 PRO B N 1
ATOM 8278 C CA . PRO B 1 554 ? 128.886 133.359 68.136 1.00 69.31 534 PRO B CA 1
ATOM 8279 C C . PRO B 1 554 ? 128.859 134.855 68.462 1.00 69.62 534 PRO B C 1
ATOM 8280 O O . PRO B 1 554 ? 129.544 135.280 69.421 1.00 68.93 534 PRO B O 1
ATOM 8284 N N . ASP B 1 555 ? 128.127 135.577 67.748 1.00 69.30 535 ASP B N 1
#